Protein AF-0000000073328469 (afdb_homodimer)

InterPro domains:
  IPR000504 RNA recognition motif domain [PF00076] (43-97)
  IPR000504 RNA recognition motif domain [PS50102] (42-103)
  IPR000504 RNA recognition motif domain [SM00360] (20-99)
  IPR012677 Nucleotide-binding alpha-beta plait domain superfamily [G3DSA:3.30.70.330] (34-159)
  IPR035979 RNA-binding domain superfamily [SSF54928] (41-101)
  IPR051229 ALYREF mRNA export adapter [PTHR19965] (34-146)

Radius of gyration: 40.6 Å; Cα contacts (8 Å, |Δi|>4): 860; chains: 2; bounding box: 98×167×85 Å

Nearest PDB structures (foldseek):
  8ptx-assembly1_A  TM=8.000E-01  e=7.734E-14  Homo sapiens
  5cqr-assembly1_A-2  TM=8.510E-01  e=3.719E-12  Homo sapiens
  5cqs-assembly2_B  TM=7.288E-01  e=3.737E-11  Saccharomyces cerevisiae S288C
  5cqs-assembly2_C  TM=7.787E-01  e=1.789E-10  Saccharomyces cerevisiae S288C
  8ptx-assembly1_D  TM=8.139E-01  e=3.474E-09  Homo sapiens

Solvent-accessible surface area (backbone atoms only — not comparable to full-atom values): 50593 Å² total; per-residue (Å²): 140,83,76,77,74,74,80,70,78,87,67,75,74,67,66,50,77,64,52,46,45,54,50,46,49,66,74,40,60,52,66,57,50,34,52,52,31,46,70,67,72,36,67,67,56,22,49,53,44,38,71,74,33,98,55,58,62,81,62,53,48,58,54,53,51,55,42,66,72,40,58,70,42,56,28,49,19,54,48,22,54,74,71,67,35,54,70,60,16,51,54,28,35,59,71,65,34,77,89,40,46,68,59,47,51,50,52,30,70,77,39,62,87,40,43,46,48,47,60,69,69,48,77,53,64,72,60,36,35,53,52,33,46,52,49,16,51,52,30,42,73,70,66,37,19,65,47,13,16,55,26,16,38,70,49,67,35,53,69,62,18,31,52,23,19,53,73,61,66,37,62,64,55,28,54,33,45,40,38,73,66,64,56,50,70,69,57,48,43,51,50,44,51,53,48,29,55,51,30,44,74,74,70,38,23,55,63,19,16,51,40,26,45,73,66,64,64,34,56,70,60,16,38,53,24,17,53,74,51,49,36,40,52,60,29,50,31,53,23,38,73,67,68,35,68,69,47,45,51,52,50,48,52,51,50,53,52,48,44,55,50,47,34,53,49,27,52,50,46,42,51,48,48,52,52,51,48,52,49,41,53,51,51,50,50,51,50,51,50,50,51,50,50,53,52,52,51,51,50,54,54,64,71,48,80,90,75,78,74,72,69,75,71,61,74,69,63,70,65,75,65,83,63,80,66,81,77,73,85,70,85,73,77,78,69,77,68,72,66,47,51,58,49,43,50,49,45,55,61,53,55,66,61,68,47,86,86,45,90,56,28,62,58,32,46,52,52,49,49,56,64,69,52,81,48,72,67,53,40,51,36,48,34,31,44,38,54,43,29,31,73,71,70,34,50,69,60,32,36,51,33,53,49,31,50,49,52,27,51,42,48,41,50,23,47,44,50,50,50,63,62,42,67,83,42,90,72,84,47,78,82,73,69,34,64,68,58,36,33,53,55,47,60,74,48,41,94,75,39,74,89,58,66,53,62,52,68,80,54,46,79,110,135,89,74,75,79,74,78,71,77,87,70,76,75,69,65,50,76,64,54,45,45,54,50,47,49,67,75,40,58,52,66,58,52,34,51,53,31,47,72,67,74,36,66,66,57,22,47,52,44,40,70,75,33,96,53,58,62,83,61,53,49,58,53,54,50,56,43,68,71,41,58,70,43,58,28,49,20,54,48,23,53,73,69,67,37,54,72,60,17,49,53,26,34,58,70,64,33,77,91,40,44,67,59,48,51,51,51,28,71,77,38,62,86,41,44,46,47,50,62,70,69,48,76,52,64,72,61,37,35,52,52,32,47,52,48,17,51,51,30,42,75,71,66,38,19,65,48,14,16,54,26,15,39,72,48,67,36,52,69,62,17,30,51,22,20,52,71,62,66,36,62,65,55,28,54,34,44,41,38,74,66,63,57,52,70,70,55,49,42,51,52,46,53,52,48,27,54,52,29,45,75,73,70,38,24,54,62,19,16,50,40,26,44,76,68,64,65,34,56,69,61,17,37,53,25,17,53,76,50,49,37,40,52,59,30,49,32,55,22,39,73,67,67,35,68,68,48,45,50,52,51,47,52,50,50,52,51,49,43,54,52,49,36,53,49,28,51,50,46,41,51,49,49,52,51,53,48,52,50,42,53,52,53,50,50,51,49,51,51,48,50,51,51,51,53,51,51,51,49,54,53,66,70,50,79,90,75,78,73,73,71,74,72,63,72,68,63,71,63,74,66,84,64,81,67,83,75,73,84,71,84,70,79,80,70,77,66,72,65,48,50,60,48,43,52,48,44,54,62,51,55,66,60,70,47,87,86,45,93,58,28,61,57,31,45,52,51,49,50,57,67,69,54,81,48,74,66,54,39,50,37,49,36,31,44,38,54,44,29,29,72,70,71,33,48,69,60,31,39,51,32,52,48,32,49,50,52,28,51,43,49,41,52,22,48,44,50,52,49,63,61,42,68,84,42,92,71,84,45,77,82,75,68,34,63,69,59,37,32,54,56,46,60,73,47,42,95,74,39,74,87,59,66,53,62,54,68,79,57,46,79,113

Structure (mmCIF, N/CA/C/O backbone):
data_AF-0000000073328469-model_v1
#
loop_
_entity.id
_entity.type
_entity.pdbx_description
1 polymer 'Uncharacterized protein'
#
loop_
_atom_site.group_PDB
_atom_site.id
_atom_site.type_symbol
_atom_site.label_atom_id
_atom_site.label_alt_id
_atom_site.label_comp_id
_atom_site.label_asym_id
_atom_site.label_entity_id
_atom_site.label_seq_id
_atom_site.pdbx_PDB_ins_code
_atom_site.Cartn_x
_atom_site.Cartn_y
_atom_site.Cartn_z
_atom_site.occupancy
_atom_site.B_iso_or_equiv
_atom_site.auth_seq_id
_atom_site.auth_comp_id
_atom_site.auth_asym_id
_atom_site.auth_atom_id
_atom_site.pdbx_PDB_model_num
ATOM 1 N N . MET A 1 1 ? -42.125 -89.25 3.447 1 25.64 1 MET A N 1
ATOM 2 C CA . MET A 1 1 ? -41.625 -88 4.07 1 25.64 1 MET A CA 1
ATOM 3 C C . MET A 1 1 ? -41.062 -87.062 3.02 1 25.64 1 MET A C 1
ATOM 5 O O . MET A 1 1 ? -39.906 -87.125 2.666 1 25.64 1 MET A O 1
ATOM 9 N N . GLU A 1 2 ? -41.75 -86.75 1.877 1 28.5 2 GLU A N 1
ATOM 10 C CA . GLU A 1 2 ? -41.656 -86.25 0.505 1 28.5 2 GLU A CA 1
ATOM 11 C C . GLU A 1 2 ? -41.531 -84.75 0.469 1 28.5 2 GLU A C 1
ATOM 13 O O . GLU A 1 2 ? -42.469 -84.062 0.069 1 28.5 2 GLU A O 1
ATOM 18 N N . LEU A 1 3 ? -40.906 -84 1.527 1 29.31 3 LEU A N 1
ATOM 19 C CA . LEU A 1 3 ? -40.969 -82.562 1.748 1 29.31 3 LEU A CA 1
ATOM 20 C C . LEU A 1 3 ? -40.25 -81.812 0.636 1 29.31 3 LEU A C 1
ATOM 22 O O . LEU A 1 3 ? -39.969 -80.625 0.773 1 29.31 3 LEU A O 1
ATOM 26 N N . LEU A 1 4 ? -39.656 -82.375 -0.366 1 28.22 4 LEU A N 1
ATOM 27 C CA . LEU A 1 4 ? -38.625 -81.75 -1.171 1 28.22 4 LEU A CA 1
ATOM 28 C C . LEU A 1 4 ? -39.125 -80.5 -1.91 1 28.22 4 LEU A C 1
ATOM 30 O O . LEU A 1 4 ? -38.344 -79.688 -2.408 1 28.22 4 LEU A O 1
ATOM 34 N N . GLY A 1 5 ? -40.375 -80.438 -2.445 1 31.92 5 GLY A N 1
ATOM 35 C CA . GLY A 1 5 ? -40.625 -79.625 -3.635 1 31.92 5 GLY A CA 1
ATOM 36 C C . GLY A 1 5 ? -40.812 -78.125 -3.336 1 31.92 5 GLY A C 1
ATOM 37 O O . GLY A 1 5 ? -41.406 -77.438 -4.133 1 31.92 5 GLY A O 1
ATOM 38 N N . SER A 1 6 ? -40.688 -77.625 -2.117 1 33.69 6 SER A N 1
ATOM 39 C CA . SER A 1 6 ? -41.188 -76.312 -1.841 1 33.69 6 SER A CA 1
ATOM 40 C C . SER A 1 6 ? -40.438 -75.25 -2.664 1 33.69 6 SER A C 1
ATOM 42 O O . SER A 1 6 ? -39.219 -75.25 -2.695 1 33.69 6 SER A O 1
ATOM 44 N N . SER A 1 7 ? -41.062 -74.75 -3.762 1 35.81 7 SER A N 1
ATOM 45 C CA . SER A 1 7 ? -40.688 -73.75 -4.707 1 35.81 7 SER A CA 1
ATOM 46 C C . SER A 1 7 ? -40.344 -72.438 -3.984 1 35.81 7 SER A C 1
ATOM 48 O O . SER A 1 7 ? -41.188 -71.875 -3.252 1 35.81 7 SER A O 1
ATOM 50 N N . GLY A 1 8 ? -39.219 -72.188 -3.461 1 34.06 8 GLY A N 1
ATOM 51 C CA . GLY A 1 8 ? -38.656 -71.125 -2.648 1 34.06 8 GLY A CA 1
ATOM 52 C C . GLY A 1 8 ? -39.094 -69.75 -3.08 1 34.06 8 GLY A C 1
ATOM 53 O O . GLY A 1 8 ? -39.719 -69.562 -4.133 1 34.06 8 GLY A O 1
ATOM 54 N N . PRO A 1 9 ? -38.812 -68.625 -2.34 1 37.03 9 PRO A N 1
ATOM 55 C CA . PRO A 1 9 ? -39.312 -67.25 -2.273 1 37.03 9 PRO A CA 1
ATOM 56 C C . PRO A 1 9 ? -39.344 -66.562 -3.637 1 37.03 9 PRO A C 1
ATOM 58 O O . PRO A 1 9 ? -38.688 -67.062 -4.57 1 37.03 9 PRO A O 1
ATOM 61 N N . ARG A 1 10 ? -40.25 -65.5 -3.797 1 37.28 10 ARG A N 1
ATOM 62 C CA . ARG A 1 10 ? -40.438 -64.562 -4.879 1 37.28 10 ARG A CA 1
ATOM 63 C C . ARG A 1 10 ? -39.094 -64 -5.387 1 37.28 10 ARG A C 1
ATOM 65 O O . ARG A 1 10 ? -38.438 -63.219 -4.715 1 37.28 10 ARG A O 1
ATOM 72 N N . ARG A 1 11 ? -38.312 -64.812 -5.961 1 36.59 11 ARG A N 1
ATOM 73 C CA . ARG A 1 11 ? -37.125 -64.25 -6.637 1 36.59 11 ARG A CA 1
ATOM 74 C C . ARG A 1 11 ? -37.531 -63.031 -7.445 1 36.59 11 ARG A C 1
ATOM 76 O O . ARG A 1 11 ? -38.375 -63.125 -8.344 1 36.59 11 ARG A O 1
ATOM 83 N N . MET A 1 12 ? -37.719 -61.906 -6.855 1 41.09 12 MET A N 1
ATOM 84 C CA . MET A 1 12 ? -37.812 -60.656 -7.629 1 41.09 12 MET A CA 1
ATOM 85 C C . MET A 1 12 ? -37 -60.781 -8.93 1 41.09 12 MET A C 1
ATOM 87 O O . MET A 1 12 ? -35.812 -61.062 -8.898 1 41.09 12 MET A O 1
ATOM 91 N N . SER A 1 13 ? -37.531 -61.312 -9.945 1 43.28 13 SER A N 1
ATOM 92 C CA . SER A 1 13 ? -37 -61.5 -11.297 1 43.28 13 SER A CA 1
ATOM 93 C C . SER A 1 13 ? -36.156 -60.312 -11.734 1 43.28 13 SER A C 1
ATOM 95 O O . SER A 1 13 ? -36.688 -59.219 -11.906 1 43.28 13 SER A O 1
ATOM 97 N N . TYR A 1 14 ? -35.031 -60.031 -11.18 1 50.56 14 TYR A N 1
ATOM 98 C CA . TYR A 1 14 ? -34.125 -59.062 -11.742 1 50.56 14 TYR A CA 1
ATOM 99 C C . TYR A 1 14 ? -34.062 -59.156 -13.258 1 50.56 14 TYR A C 1
ATOM 101 O O . TYR A 1 14 ? -33.969 -60.25 -13.805 1 50.56 14 TYR A O 1
ATOM 109 N N . PRO A 1 15 ? -34.906 -58.281 -13.945 1 60.44 15 PRO A N 1
ATOM 110 C CA . PRO A 1 15 ? -34.75 -58.312 -15.406 1 60.44 15 PRO A CA 1
ATOM 111 C C . PRO A 1 15 ? -33.375 -58.781 -15.852 1 60.44 15 PRO A C 1
ATOM 113 O O . PRO A 1 15 ? -32.375 -58.625 -15.109 1 60.44 15 PRO A O 1
ATOM 116 N N . SER A 1 16 ? -33.312 -59.719 -16.844 1 67.12 16 SER A N 1
ATOM 117 C CA . SER A 1 16 ? -32.031 -60.125 -17.422 1 67.12 16 SER A CA 1
ATOM 118 C C . SER A 1 16 ? -31.188 -58.906 -17.797 1 67.12 16 SER A C 1
ATOM 120 O O . SER A 1 16 ? -31.734 -57.781 -17.969 1 67.12 16 SER A O 1
ATOM 122 N N . ALA A 1 17 ? -29.844 -59 -17.672 1 71.62 17 ALA A N 1
ATOM 123 C CA . ALA A 1 17 ? -28.938 -57.906 -18.047 1 71.62 17 ALA A CA 1
ATOM 124 C C . ALA A 1 17 ? -29.359 -57.281 -19.375 1 71.62 17 ALA A C 1
ATOM 126 O O . ALA A 1 17 ? -29.297 -56.062 -19.547 1 71.62 17 ALA A O 1
ATOM 127 N N . GLU A 1 18 ? -29.953 -58.188 -20.219 1 74 18 GLU A N 1
ATOM 128 C CA . GLU A 1 18 ? -30.391 -57.719 -21.531 1 74 18 GLU A CA 1
ATOM 129 C C . GLU A 1 18 ? -31.672 -56.875 -21.422 1 74 18 GLU A C 1
ATOM 131 O O . GLU A 1 18 ? -31.812 -55.844 -22.094 1 74 18 GLU A O 1
ATOM 136 N N . GLU A 1 19 ? -32.531 -57.344 -20.672 1 75.31 19 GLU A N 1
ATOM 137 C CA . GLU A 1 19 ? -33.781 -56.625 -20.484 1 75.31 19 GLU A CA 1
ATOM 138 C C . GLU A 1 19 ? -33.531 -55.281 -19.797 1 75.31 19 GLU A C 1
ATOM 140 O O . GLU A 1 19 ? -34.125 -54.25 -20.172 1 75.31 19 GLU A O 1
ATOM 145 N N . ALA A 1 20 ? -32.719 -55.469 -18.938 1 79.06 20 ALA A N 1
ATOM 146 C CA . ALA A 1 20 ? -32.375 -54.25 -18.219 1 79.06 20 ALA A CA 1
ATOM 147 C C . ALA A 1 20 ? -31.719 -53.219 -19.156 1 79.06 20 ALA A C 1
ATOM 149 O O . ALA A 1 20 ? -31.984 -52.031 -19.078 1 79.06 20 ALA A O 1
ATOM 150 N N . LEU A 1 21 ? -30.984 -53.719 -20.078 1 82.62 21 LEU A N 1
ATOM 151 C CA . LEU A 1 21 ? -30.281 -52.844 -21.031 1 82.62 21 LEU A CA 1
ATOM 152 C C . LEU A 1 21 ? -31.281 -52.219 -22.016 1 82.62 21 LEU A C 1
ATOM 154 O O . LEU A 1 21 ? -31.172 -51.031 -22.312 1 82.62 21 LEU A O 1
ATOM 158 N N . LYS A 1 22 ? -32.188 -52.938 -22.438 1 79.19 22 LYS A N 1
ATOM 159 C CA . LYS A 1 22 ? -33.188 -52.406 -23.359 1 79.19 22 LYS A CA 1
ATOM 160 C C . LYS A 1 22 ? -34.031 -51.312 -22.688 1 79.19 22 LYS A C 1
ATOM 162 O O . LYS A 1 22 ? -34.344 -50.312 -23.328 1 79.19 22 LYS A O 1
ATOM 167 N N . HIS A 1 23 ? -34.219 -51.656 -21.5 1 81 23 HIS A N 1
ATOM 168 C CA . HIS A 1 23 ? -34.969 -50.625 -20.75 1 81 23 HIS A CA 1
ATOM 169 C C . HIS A 1 23 ? -34.125 -49.375 -20.609 1 81 23 HIS A C 1
ATOM 171 O O . HIS A 1 23 ? -34.656 -48.25 -20.734 1 81 23 HIS A O 1
ATOM 177 N N . LEU A 1 24 ? -32.969 -49.531 -20.297 1 85 24 LEU A N 1
ATOM 178 C CA . LEU A 1 24 ? -32.094 -48.375 -20.156 1 85 24 LEU A CA 1
ATOM 179 C C . LEU A 1 24 ? -32 -47.594 -21.453 1 85 24 LEU A C 1
ATOM 181 O O . LEU A 1 24 ? -31.969 -46.375 -21.438 1 85 24 LEU A O 1
ATOM 185 N N . LEU A 1 25 ? -31.938 -48.312 -22.547 1 85.19 25 LEU A N 1
ATOM 186 C CA . LEU A 1 25 ? -31.812 -47.688 -23.859 1 85.19 25 LEU A CA 1
ATOM 187 C C . LEU A 1 25 ? -33.094 -46.969 -24.25 1 85.19 25 LEU A C 1
ATOM 189 O O . LEU A 1 25 ? -33.062 -46 -25.016 1 85.19 25 LEU A O 1
ATOM 193 N N . TRP A 1 26 ? -34.031 -47.406 -23.578 1 79.06 26 TRP A N 1
ATOM 194 C CA . TRP A 1 26 ? -35.312 -46.75 -23.812 1 79.06 26 TRP A CA 1
ATOM 195 C C . TRP A 1 26 ? -35.406 -45.469 -23 1 79.06 26 TRP A C 1
ATOM 197 O O . TRP A 1 26 ? -35.938 -44.469 -23.469 1 79.06 26 TRP A O 1
ATOM 207 N N . LEU A 1 27 ? -34.844 -45.5 -21.922 1 81.62 27 LEU A N 1
ATOM 208 C CA . LEU A 1 27 ? -34.969 -44.375 -20.969 1 81.62 27 LEU A CA 1
ATOM 209 C C . LEU A 1 27 ? -33.906 -43.312 -21.25 1 81.62 27 LEU A C 1
ATOM 211 O O . LEU A 1 27 ? -34.094 -42.156 -20.875 1 81.62 27 LEU A O 1
ATOM 215 N N . SER A 1 28 ? -32.875 -43.656 -21.766 1 84.06 28 SER A N 1
ATOM 216 C CA . SER A 1 28 ? -31.75 -42.75 -21.891 1 84.06 28 SER A CA 1
ATOM 217 C C . SER A 1 28 ? -31.297 -42.625 -23.344 1 84.06 28 SER A C 1
ATOM 219 O O . SER A 1 28 ? -31.75 -43.375 -24.219 1 84.06 28 SER A O 1
ATOM 221 N N . ASP A 1 29 ? -30.578 -41.625 -23.625 1 85.81 29 ASP A N 1
ATOM 222 C CA . ASP A 1 29 ? -29.953 -41.438 -24.938 1 85.81 29 ASP A CA 1
ATOM 223 C C . ASP A 1 29 ? -28.984 -42.594 -25.266 1 85.81 29 ASP A C 1
ATOM 225 O O . ASP A 1 29 ? -28.125 -42.906 -24.453 1 85.81 29 ASP A O 1
ATOM 229 N N . SER A 1 30 ? -29.297 -43.25 -26.344 1 83.44 30 SER A N 1
ATOM 230 C CA . SER A 1 30 ? -28.516 -44.406 -26.734 1 83.44 30 SER A CA 1
ATOM 231 C C . SER A 1 30 ? -27.016 -44.094 -26.797 1 83.44 30 SER A C 1
ATOM 233 O O . SER A 1 30 ? -26.188 -44.906 -26.422 1 83.44 30 SER A O 1
ATOM 235 N N . ASP A 1 31 ? -26.734 -42.906 -27.25 1 86 31 ASP A N 1
ATOM 236 C CA . ASP A 1 31 ? -25.328 -42.5 -27.328 1 86 31 ASP A CA 1
ATOM 237 C C . ASP A 1 31 ? -24.719 -42.375 -25.938 1 86 31 ASP A C 1
ATOM 239 O O . ASP A 1 31 ? -23.578 -42.781 -25.734 1 86 31 ASP A O 1
ATOM 243 N N . ALA A 1 32 ? -25.422 -41.938 -25.047 1 89.56 32 ALA A N 1
ATOM 244 C CA . ALA A 1 32 ? -24.953 -41.781 -23.672 1 89.56 32 ALA A CA 1
ATOM 245 C C . ALA A 1 32 ? -24.719 -43.125 -23.016 1 89.56 32 ALA A C 1
ATOM 247 O O . ALA A 1 32 ? -23.734 -43.312 -22.281 1 89.56 32 ALA A O 1
ATOM 248 N N . VAL A 1 33 ? -25.594 -44 -23.375 1 88.12 33 VAL A N 1
ATOM 249 C CA . VAL A 1 33 ? -25.469 -45.344 -22.812 1 88.12 33 VAL A CA 1
ATOM 250 C C . VAL A 1 33 ? -24.25 -46.031 -23.406 1 88.12 33 VAL A C 1
ATOM 252 O O . VAL A 1 33 ? -23.516 -46.719 -22.703 1 88.12 33 VAL A O 1
ATOM 255 N N . PHE A 1 34 ? -24.109 -45.906 -24.672 1 89.5 34 PHE A N 1
ATOM 256 C CA . PHE A 1 34 ? -22.953 -46.5 -25.344 1 89.5 34 PHE A CA 1
ATOM 257 C C . PHE A 1 34 ? -21.656 -45.938 -24.766 1 89.5 34 PHE A C 1
ATOM 259 O O . PHE A 1 34 ? -20.75 -46.688 -24.453 1 89.5 34 PHE A O 1
ATOM 266 N N . GLU A 1 35 ? -21.594 -44.656 -24.609 1 91.06 35 GLU A N 1
ATOM 267 C CA . GLU A 1 35 ? -20.406 -44 -24.062 1 91.06 35 GLU A CA 1
ATOM 268 C C . GLU A 1 35 ? -20.141 -44.469 -22.625 1 91.06 35 GLU A C 1
ATOM 270 O O . GLU A 1 35 ? -18.984 -44.656 -22.234 1 91.06 35 GLU A O 1
ATOM 275 N N . ALA A 1 36 ? -21.172 -44.594 -21.922 1 91.25 36 ALA A N 1
ATOM 276 C CA . ALA A 1 36 ? -21.031 -45.094 -20.562 1 91.25 36 ALA A CA 1
ATOM 277 C C . ALA A 1 36 ? -20.469 -46.5 -20.562 1 91.25 36 ALA A C 1
ATOM 279 O O . ALA A 1 36 ? -19.625 -46.844 -19.719 1 9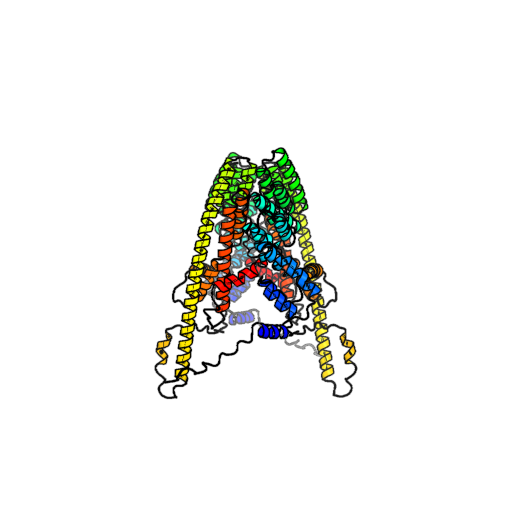1.25 36 ALA A O 1
ATOM 280 N N . ALA A 1 37 ? -20.969 -47.281 -21.484 1 90.56 37 ALA A N 1
ATOM 281 C CA . ALA A 1 37 ? -20.484 -48.656 -21.594 1 90.56 37 ALA A CA 1
ATOM 282 C C . ALA A 1 37 ? -19.016 -48.688 -21.984 1 90.56 37 ALA A C 1
ATOM 284 O O . ALA A 1 37 ? -18.234 -49.469 -21.438 1 90.56 37 ALA A O 1
ATOM 285 N N . LEU A 1 38 ? -18.656 -47.875 -22.906 1 92.44 38 LEU A N 1
ATOM 286 C CA . LEU A 1 38 ? -17.266 -47.75 -23.312 1 92.44 38 LEU A CA 1
ATOM 287 C C . LEU A 1 38 ? -16.391 -47.344 -22.125 1 92.44 38 LEU A C 1
ATOM 289 O O . LEU A 1 38 ? -15.258 -47.812 -21.984 1 92.44 38 LEU A O 1
ATOM 293 N N . GLY A 1 39 ? -16.844 -46.5 -21.25 1 94 39 GLY A N 1
ATOM 294 C CA . GLY A 1 39 ? -16.109 -45.969 -20.109 1 94 39 GLY A CA 1
ATOM 295 C C . GLY A 1 39 ? -15.781 -47 -19.062 1 94 39 GLY A C 1
ATOM 296 O O . GLY A 1 39 ? -14.891 -46.812 -18.25 1 94 39 GLY A O 1
ATOM 297 N N . LEU A 1 40 ? -16.484 -48.062 -19.156 1 94.12 40 LEU A N 1
ATOM 298 C CA . LEU A 1 40 ? -16.203 -49.156 -18.25 1 94.12 40 LEU A CA 1
ATOM 299 C C . LEU A 1 40 ? -15.086 -50.062 -18.797 1 94.12 40 LEU A C 1
ATOM 301 O O . LEU A 1 40 ? -14.664 -51 -18.125 1 94.12 40 LEU A O 1
ATOM 305 N N . TYR A 1 41 ? -14.602 -49.844 -19.906 1 94.88 41 TYR A N 1
ATOM 306 C CA . TYR A 1 41 ? -13.492 -50.5 -20.594 1 94.88 41 TYR A CA 1
ATOM 307 C C . TYR A 1 41 ? -13.836 -51.938 -20.906 1 94.88 41 TYR A C 1
ATOM 309 O O . TYR A 1 41 ? -12.953 -52.812 -20.969 1 94.88 41 TYR A O 1
ATOM 317 N N . ASP A 1 42 ? -15.156 -52.281 -20.922 1 91.81 42 ASP A N 1
ATOM 318 C CA . ASP A 1 42 ? -15.641 -53.594 -21.344 1 91.81 42 ASP A CA 1
ATOM 319 C C . ASP A 1 42 ? -16.234 -53.531 -22.75 1 91.81 42 ASP A C 1
ATOM 321 O O . ASP A 1 42 ? -17.391 -53.188 -22.938 1 91.81 42 ASP A O 1
ATOM 325 N N . LEU A 1 43 ? -15.414 -54.062 -23.672 1 92.25 43 LEU A N 1
ATOM 326 C CA . LEU A 1 43 ? -15.789 -53.906 -25.078 1 92.25 43 LEU A CA 1
ATOM 327 C C . LEU A 1 43 ? -16.984 -54.812 -25.406 1 92.25 43 LEU A C 1
ATOM 329 O O . LEU A 1 43 ? -17.766 -54.5 -26.297 1 92.25 43 LEU A O 1
ATOM 333 N N . ASN A 1 44 ? -17.078 -55.906 -24.672 1 89.75 44 ASN A N 1
ATOM 334 C CA . ASN A 1 44 ? -18.219 -56.781 -24.875 1 89.75 44 ASN A CA 1
ATOM 335 C C . ASN A 1 44 ? -19.531 -56.094 -24.5 1 89.75 44 ASN A C 1
ATOM 337 O O . ASN A 1 44 ? -20.516 -56.188 -25.219 1 89.75 44 ASN A O 1
ATOM 341 N N . LEU A 1 45 ? -19.453 -55.5 -23.422 1 89.19 45 LEU A N 1
ATOM 342 C CA . LEU A 1 45 ? -20.625 -54.75 -22.969 1 89.19 45 LEU A CA 1
ATOM 343 C C . LEU A 1 45 ? -20.969 -53.625 -23.953 1 89.19 45 LEU A C 1
ATOM 345 O O . LEU A 1 45 ? -22.141 -53.406 -24.25 1 89.19 45 LEU A O 1
ATOM 349 N N . ALA A 1 46 ? -19.969 -52.969 -24.438 1 90.38 46 ALA A N 1
ATOM 350 C CA . ALA A 1 46 ? -20.172 -51.906 -25.406 1 90.38 46 ALA A CA 1
ATOM 351 C C . ALA A 1 46 ? -20.766 -52.438 -26.703 1 90.38 46 ALA A C 1
ATOM 353 O O . ALA A 1 46 ? -21.641 -51.781 -27.297 1 90.38 46 ALA A O 1
ATOM 354 N N . ALA A 1 47 ? -20.375 -53.594 -27.062 1 88.38 47 ALA A N 1
ATOM 355 C CA . ALA A 1 47 ? -20.906 -54.219 -28.266 1 88.38 47 ALA A CA 1
ATOM 356 C C . ALA A 1 47 ? -22.375 -54.594 -28.109 1 88.38 47 ALA A C 1
ATOM 358 O O . ALA A 1 47 ? -23.188 -54.375 -29.016 1 88.38 47 ALA A O 1
ATOM 359 N N . ILE A 1 48 ? -22.703 -55.031 -26.969 1 86.31 48 ILE A N 1
ATOM 360 C CA . ILE A 1 48 ? -24.078 -55.406 -26.672 1 86.31 48 ILE A CA 1
ATOM 361 C C . ILE A 1 48 ? -24.969 -54.188 -26.703 1 86.31 48 ILE A C 1
ATOM 363 O O . ILE A 1 48 ? -26.062 -54.219 -27.281 1 86.31 48 ILE A O 1
ATOM 367 N N . VAL A 1 49 ? -24.391 -53.188 -26.125 1 88.62 49 VAL A N 1
ATOM 368 C CA . VAL A 1 49 ? -25.156 -51.938 -26.094 1 88.62 49 VAL A CA 1
ATOM 369 C C . VAL A 1 49 ? -25.328 -51.406 -27.516 1 88.62 49 VAL A C 1
ATOM 371 O O . VAL A 1 49 ? -26.422 -51 -27.891 1 88.62 49 VAL A O 1
ATOM 374 N N . ALA A 1 50 ? -24.312 -51.375 -28.297 1 87.5 50 ALA A N 1
ATOM 375 C CA . ALA A 1 50 ? -24.359 -50.844 -29.656 1 87.5 50 ALA A CA 1
ATOM 376 C C . ALA A 1 50 ? -25.297 -51.656 -30.531 1 87.5 50 ALA A C 1
ATOM 378 O O . ALA A 1 50 ? -26.047 -51.094 -31.344 1 87.5 50 ALA A O 1
ATOM 379 N N . LEU A 1 51 ? -25.297 -52.969 -30.344 1 84.38 51 LEU A N 1
ATOM 380 C CA . LEU A 1 51 ? -26.125 -53.844 -31.141 1 84.38 51 LEU A CA 1
ATOM 381 C C . LEU A 1 51 ? -27.609 -53.688 -30.812 1 84.38 51 LEU A C 1
ATOM 383 O O . LEU A 1 51 ? -28.469 -53.844 -31.688 1 84.38 51 LEU A O 1
ATOM 387 N N . ASN A 1 52 ? -27.797 -53.344 -29.594 1 83.06 52 ASN A N 1
ATOM 388 C CA . ASN A 1 52 ? -29.188 -53.156 -29.172 1 83.06 52 ASN A CA 1
ATOM 389 C C . ASN A 1 52 ? -29.641 -51.719 -29.312 1 83.06 52 ASN A C 1
ATOM 391 O O . ASN A 1 52 ? -30.766 -51.375 -28.984 1 83.06 52 ASN A O 1
ATOM 395 N N . SER A 1 53 ? -28.672 -51.031 -29.75 1 79.44 53 SER A N 1
ATOM 396 C CA . SER A 1 53 ? -29.016 -49.625 -30 1 79.44 53 SER A CA 1
ATOM 397 C C . SER A 1 53 ? -29.234 -49.375 -31.484 1 79.44 53 SER A C 1
ATOM 399 O O . SER A 1 53 ? -29.031 -50.25 -32.312 1 79.44 53 SER A O 1
ATOM 401 N N . GLN A 1 54 ? -29.828 -48.312 -31.953 1 72.81 54 GLN A N 1
ATOM 402 C CA . GLN A 1 54 ? -30.109 -47.938 -33.344 1 72.81 54 GLN A CA 1
ATOM 403 C C . GLN A 1 54 ? -28.859 -47.5 -34.094 1 72.81 54 GLN A C 1
ATOM 405 O O . GLN A 1 54 ? -28.938 -46.938 -35.188 1 72.81 54 GLN A O 1
ATOM 410 N N . ARG A 1 55 ? -27.672 -47.906 -33.5 1 76.12 55 ARG A N 1
ATOM 411 C CA . ARG A 1 55 ? -26.422 -47.469 -34.125 1 76.12 55 ARG A CA 1
ATOM 412 C C . ARG A 1 55 ? -26.047 -48.375 -35.281 1 76.12 55 ARG A C 1
ATOM 414 O O . ARG A 1 55 ? -26.391 -49.562 -35.281 1 76.12 55 ARG A O 1
ATOM 421 N N . ASP A 1 56 ? -25.422 -47.812 -36.219 1 79.69 56 ASP A N 1
ATOM 422 C CA . ASP A 1 56 ? -25 -48.562 -37.375 1 79.69 56 ASP A CA 1
ATOM 423 C C . ASP A 1 56 ? -23.844 -49.5 -37.062 1 79.69 56 ASP A C 1
ATOM 425 O O . ASP A 1 56 ? -22.75 -49.062 -36.688 1 79.69 56 ASP A O 1
ATOM 429 N N . PRO A 1 57 ? -24.078 -50.781 -37.156 1 81.62 57 PRO A N 1
ATOM 430 C CA . PRO A 1 57 ? -23.031 -51.75 -36.844 1 81.62 57 PRO A CA 1
ATOM 431 C C . PRO A 1 57 ? -21.75 -51.531 -37.656 1 81.62 57 PRO A C 1
ATOM 433 O O . PRO A 1 57 ? -20.656 -51.844 -37.219 1 81.62 57 PRO A O 1
ATOM 436 N N . LYS A 1 58 ? -21.859 -50.969 -38.844 1 84 58 LYS A N 1
ATOM 437 C CA . LYS A 1 58 ? -20.719 -50.781 -39.719 1 84 58 LYS A CA 1
ATOM 438 C C . LYS A 1 58 ? -19.797 -49.688 -39.188 1 84 58 LYS A C 1
ATOM 440 O O . LYS A 1 58 ? -18.609 -49.656 -39.531 1 84 58 LYS A O 1
ATOM 445 N N . GLU A 1 59 ? -20.438 -49 -38.375 1 81.94 59 GLU A N 1
ATOM 446 C CA . GLU A 1 59 ? -19.656 -47.875 -37.844 1 81.94 59 GLU A CA 1
ATOM 447 C C . GLU A 1 59 ? -18.969 -48.281 -36.531 1 81.94 59 GLU A C 1
ATOM 449 O O . GLU A 1 59 ? -17.797 -48 -36.344 1 81.94 59 GLU A O 1
ATOM 454 N N . PHE A 1 60 ? -19.766 -48.969 -35.719 1 85.94 60 PHE A N 1
ATOM 455 C CA . PHE A 1 60 ? -19.219 -49.125 -34.375 1 85.94 60 PHE A CA 1
ATOM 456 C C . PHE A 1 60 ? -18.406 -50.406 -34.281 1 85.94 60 PHE A C 1
ATOM 458 O O . PHE A 1 60 ? -17.469 -50.5 -33.469 1 85.94 60 PHE A O 1
ATOM 465 N N . LEU A 1 61 ? -18.625 -51.406 -35.094 1 86.88 61 LEU A N 1
ATOM 466 C CA . LEU A 1 61 ? -17.938 -52.688 -35 1 86.88 61 LEU A CA 1
ATOM 467 C C . LEU A 1 61 ? -16.469 -52.562 -35.375 1 86.88 61 LEU A C 1
ATOM 469 O O . LEU A 1 61 ? -15.602 -53.062 -34.656 1 86.88 61 LEU A O 1
ATOM 473 N N . PRO A 1 62 ? -16.234 -51.844 -36.5 1 90.56 62 PRO A N 1
ATOM 474 C CA . PRO A 1 62 ? -14.82 -51.688 -36.812 1 90.56 62 PRO A CA 1
ATOM 475 C C . PRO A 1 62 ? -14.055 -50.938 -35.719 1 90.56 62 PRO A C 1
ATOM 477 O O . PRO A 1 62 ? -12.898 -51.25 -35.438 1 90.56 62 PRO A O 1
ATOM 480 N N . TYR A 1 63 ? -14.57 -50 -35.125 1 91.31 63 TYR A N 1
ATOM 481 C CA . TYR A 1 63 ? -13.969 -49.25 -34.031 1 91.31 63 TYR A CA 1
ATOM 482 C C . TYR A 1 63 ? -13.664 -50.156 -32.844 1 91.31 63 TYR A C 1
ATOM 484 O O . TYR A 1 63 ? -12.562 -50.125 -32.281 1 91.31 63 TYR A O 1
ATOM 492 N N . LEU A 1 64 ? -14.625 -50.969 -32.438 1 92.38 64 LEU A N 1
ATOM 493 C CA . LEU A 1 64 ? -14.445 -51.875 -31.297 1 92.38 64 LEU A CA 1
ATOM 494 C C . LEU A 1 64 ? -13.383 -52.938 -31.609 1 92.38 64 LEU A C 1
ATOM 496 O O . LEU A 1 64 ? -12.625 -53.312 -30.719 1 92.38 64 LEU A O 1
ATOM 500 N N . GLN A 1 65 ? -13.328 -53.344 -32.844 1 93.31 65 GLN A N 1
ATOM 501 C CA . GLN A 1 65 ? -12.32 -54.312 -33.25 1 93.31 65 GLN A CA 1
ATOM 502 C C . GLN A 1 65 ? -10.922 -53.719 -33.188 1 93.31 65 GLN A C 1
ATOM 504 O O . GLN A 1 65 ? -9.969 -54.375 -32.781 1 93.31 65 GLN A O 1
ATOM 509 N N . GLU A 1 66 ? -10.82 -52.531 -33.594 1 94.06 66 GLU A N 1
ATOM 510 C CA . GLU A 1 66 ? -9.547 -51.844 -33.531 1 94.06 66 GLU A CA 1
ATOM 511 C C . GLU A 1 66 ? -9.078 -51.719 -32.062 1 94.06 66 GLU A C 1
ATOM 513 O O . GLU A 1 66 ? -7.895 -51.906 -31.781 1 94.06 66 GLU A O 1
ATOM 518 N N . LEU A 1 67 ? -9.953 -51.375 -31.141 1 94.56 67 LEU A N 1
ATOM 519 C CA . LEU A 1 67 ? -9.648 -51.25 -29.719 1 94.56 67 LEU A CA 1
ATOM 520 C C . LEU A 1 67 ? -9.211 -52.594 -29.141 1 94.56 67 LEU A C 1
ATOM 522 O O . LEU A 1 67 ? -8.297 -52.656 -28.328 1 94.56 67 LEU A O 1
ATOM 526 N N . GLU A 1 68 ? -9.836 -53.625 -29.625 1 93.12 68 GLU A N 1
ATOM 527 C CA . GLU A 1 68 ? -9.547 -54.969 -29.125 1 93.12 68 GLU A CA 1
ATOM 528 C C . GLU A 1 68 ? -8.133 -55.406 -29.484 1 93.12 68 GLU A C 1
ATOM 530 O O . GLU A 1 68 ? -7.5 -56.156 -28.75 1 93.12 68 GLU A O 1
ATOM 535 N N . ARG A 1 69 ? -7.66 -54.844 -30.562 1 94.31 69 ARG A N 1
ATOM 536 C CA . ARG A 1 69 ? -6.328 -55.188 -31.031 1 94.31 69 ARG A CA 1
ATOM 537 C C . ARG A 1 69 ? -5.246 -54.438 -30.281 1 94.31 69 ARG A C 1
ATOM 539 O O . ARG A 1 69 ? -4.074 -54.812 -30.328 1 94.31 69 ARG A O 1
ATOM 546 N N . MET A 1 70 ? -5.562 -53.5 -29.531 1 94.44 70 MET A N 1
ATOM 547 C CA . MET A 1 70 ? -4.613 -52.656 -28.812 1 94.44 70 MET A CA 1
ATOM 548 C C . MET A 1 70 ? -4.293 -53.219 -27.438 1 94.44 70 MET A C 1
ATOM 550 O O . MET A 1 70 ? -5.113 -53.938 -26.844 1 94.44 70 MET A O 1
ATOM 554 N N . PRO A 1 71 ? -3.049 -52.906 -26.984 1 94.38 71 PRO A N 1
ATOM 555 C CA . PRO A 1 71 ? -2.783 -53.25 -25.594 1 94.38 71 PRO A CA 1
ATOM 556 C C . PRO A 1 71 ? -3.75 -52.562 -24.625 1 94.38 71 PRO A C 1
ATOM 558 O O . PRO A 1 71 ? -4.254 -51.469 -24.922 1 94.38 71 PRO A O 1
ATOM 561 N N . SER A 1 72 ? -3.98 -53.094 -23.438 1 94.44 72 SER A N 1
ATOM 562 C CA . SER A 1 72 ? -5.023 -52.719 -22.484 1 94.44 72 SER A CA 1
ATOM 563 C C . SER A 1 72 ? -4.918 -51.219 -22.141 1 94.44 72 SER A C 1
ATOM 565 O O . SER A 1 72 ? -5.91 -50.5 -22.188 1 94.44 72 SER A O 1
ATOM 567 N N . LEU A 1 73 ? -3.699 -50.781 -21.828 1 95.69 73 LEU A N 1
ATOM 568 C CA . LEU A 1 73 ? -3.518 -49.406 -21.406 1 95.69 73 LEU A CA 1
ATOM 569 C C . LEU A 1 73 ? -3.771 -48.438 -22.562 1 95.69 73 LEU A C 1
ATOM 571 O O . LEU A 1 73 ? -4.324 -47.375 -22.375 1 95.69 73 LEU A O 1
ATOM 575 N N . ILE A 1 74 ? -3.398 -48.781 -23.75 1 95.69 74 ILE A N 1
ATOM 576 C CA . ILE A 1 74 ? -3.582 -47.938 -24.938 1 95.69 74 ILE A CA 1
ATOM 577 C C . ILE A 1 74 ? -5.055 -47.938 -25.344 1 95.69 74 ILE A C 1
ATOM 579 O O . ILE A 1 74 ? -5.574 -46.906 -25.812 1 95.69 74 ILE A O 1
ATOM 583 N N . MET A 1 75 ? -5.664 -49.094 -25.156 1 96.25 75 MET A N 1
ATOM 584 C CA . MET A 1 75 ? -7.102 -49.188 -25.375 1 96.25 75 MET A CA 1
ATOM 585 C C . MET A 1 75 ? -7.852 -48.219 -24.469 1 96.25 75 MET A C 1
ATOM 587 O O . MET A 1 75 ? -8.68 -47.438 -24.953 1 96.25 75 MET A O 1
ATOM 591 N N . SER A 1 76 ? -7.516 -48.312 -23.234 1 96.38 76 SER A N 1
ATOM 592 C CA . SER A 1 76 ? -8.141 -47.406 -22.266 1 96.38 76 SER A CA 1
ATOM 593 C C . SER A 1 76 ? -7.871 -45.938 -22.594 1 96.38 76 SER A C 1
ATOM 595 O O . SER A 1 76 ? -8.758 -45.094 -22.484 1 96.38 76 SER A O 1
ATOM 597 N N . TYR A 1 77 ? -6.586 -45.656 -23 1 96.69 77 TYR A N 1
ATOM 598 C CA . TYR A 1 77 ? -6.188 -44.312 -23.406 1 96.69 77 TYR A CA 1
ATOM 599 C C . TYR A 1 77 ? -7.059 -43.781 -24.547 1 96.69 77 TYR A C 1
ATOM 601 O O . TYR A 1 77 ? -7.602 -42.688 -24.469 1 96.69 77 TYR A O 1
ATOM 609 N N . ASN A 1 78 ? -7.262 -44.594 -25.547 1 95.69 78 ASN A N 1
ATOM 610 C CA . ASN A 1 78 ? -8.031 -44.188 -26.719 1 95.69 78 ASN A CA 1
ATOM 611 C C . ASN A 1 78 ? -9.508 -44 -26.391 1 95.69 78 ASN A C 1
ATOM 613 O O . ASN A 1 78 ? -10.164 -43.094 -26.922 1 95.69 78 ASN A O 1
ATOM 617 N N . ILE A 1 79 ? -10.008 -44.812 -25.531 1 95.94 79 ILE A N 1
ATOM 618 C CA . ILE A 1 79 ? -11.398 -44.719 -25.094 1 95.94 79 ILE A CA 1
ATOM 619 C C . ILE A 1 79 ? -11.594 -43.406 -24.344 1 95.94 79 ILE A C 1
ATOM 621 O O . ILE A 1 79 ? -12.531 -42.625 -24.625 1 95.94 79 ILE A O 1
ATOM 625 N N . ASP A 1 80 ? -10.695 -43.156 -23.484 1 96.88 80 ASP A N 1
ATOM 626 C CA . ASP A 1 80 ? -10.797 -41.938 -22.672 1 96.88 80 ASP A CA 1
ATOM 627 C C . ASP A 1 80 ? -10.641 -40.719 -23.547 1 96.88 80 ASP A C 1
ATOM 629 O O . ASP A 1 80 ? -11.273 -39.688 -23.281 1 96.88 80 ASP A O 1
ATOM 633 N N . LEU A 1 81 ? -9.805 -40.719 -24.516 1 95.94 81 LEU A N 1
ATOM 634 C CA . LEU A 1 81 ? -9.648 -39.625 -25.453 1 95.94 81 LEU A CA 1
ATOM 635 C C . LEU A 1 81 ? -10.961 -39.312 -26.172 1 95.94 81 LEU A C 1
ATOM 637 O O . LEU A 1 81 ? -11.359 -38.156 -26.297 1 95.94 81 LEU A O 1
ATOM 641 N N . ARG A 1 82 ? -11.609 -40.375 -26.547 1 93.12 82 ARG A N 1
ATOM 642 C CA . ARG A 1 82 ? -12.883 -40.219 -27.25 1 93.12 82 ARG A CA 1
ATOM 643 C C . ARG A 1 82 ? -13.953 -39.656 -26.344 1 93.12 82 ARG A C 1
ATOM 645 O O . ARG A 1 82 ? -14.805 -38.875 -26.781 1 93.12 82 ARG A O 1
ATOM 652 N N . LEU A 1 83 ? -13.938 -40.062 -25.109 1 95.25 83 LEU A N 1
ATOM 653 C CA . LEU A 1 83 ? -14.938 -39.625 -24.141 1 95.25 83 LEU A CA 1
ATOM 654 C C . LEU A 1 83 ? -14.555 -38.281 -23.5 1 95.25 83 LEU A C 1
ATOM 656 O O . LEU A 1 83 ? -15.227 -37.812 -22.594 1 95.25 83 LEU A O 1
ATOM 660 N N . HIS A 1 84 ? -13.414 -37.719 -23.844 1 96.19 84 HIS A N 1
ATOM 661 C CA . HIS A 1 84 ? -12.914 -36.438 -23.375 1 96.19 84 HIS A CA 1
ATOM 662 C C . HIS A 1 84 ? -12.586 -36.469 -21.891 1 96.19 84 HIS A C 1
ATOM 664 O O . HIS A 1 84 ? -12.812 -35.5 -21.172 1 96.19 84 HIS A O 1
ATOM 670 N N . ARG A 1 85 ? -12.234 -37.688 -21.5 1 96.62 85 ARG A N 1
ATOM 671 C CA . ARG A 1 85 ? -11.703 -37.844 -20.141 1 96.62 85 ARG A CA 1
ATOM 672 C C . ARG A 1 85 ? -10.18 -37.75 -20.141 1 96.62 85 ARG A C 1
ATOM 674 O O . ARG A 1 85 ? -9.484 -38.75 -19.938 1 96.62 85 ARG A O 1
ATOM 681 N N . PHE A 1 86 ? -9.703 -36.625 -20.156 1 96.88 86 PHE A N 1
ATOM 682 C CA . PHE A 1 86 ? -8.297 -36.375 -20.484 1 96.88 86 PHE A CA 1
ATOM 683 C C . PHE A 1 86 ? -7.402 -36.719 -19.297 1 96.88 86 PHE A C 1
ATOM 685 O O . PHE A 1 86 ? -6.273 -37.188 -19.484 1 96.88 86 PHE A O 1
ATOM 692 N N . GLU A 1 87 ? -7.824 -36.469 -18.078 1 96.12 87 GLU A N 1
ATOM 693 C CA . GLU A 1 87 ? -7.02 -36.844 -16.922 1 96.12 87 GLU A CA 1
ATOM 694 C C . GLU A 1 87 ? -6.75 -38.344 -16.875 1 96.12 87 GLU A C 1
ATOM 696 O O . GLU A 1 87 ? -5.613 -38.75 -16.656 1 96.12 87 GLU A O 1
ATOM 701 N N . LYS A 1 88 ? -7.828 -39.094 -17.125 1 96.38 88 LYS A N 1
ATOM 702 C CA . LYS A 1 88 ? -7.684 -40.531 -17.156 1 96.38 88 LYS A CA 1
ATOM 703 C C . LYS A 1 88 ? -6.816 -41 -18.328 1 96.38 88 LYS A C 1
ATOM 705 O O . LYS A 1 88 ? -6 -41.906 -18.188 1 96.38 88 LYS A O 1
ATOM 710 N N . ALA A 1 89 ? -7.102 -40.312 -19.406 1 97.44 89 ALA A N 1
ATOM 711 C CA . ALA A 1 89 ? -6.305 -40.625 -20.594 1 97.44 89 ALA A CA 1
ATOM 712 C C . ALA A 1 89 ? -4.816 -40.438 -20.312 1 97.44 89 ALA A C 1
ATOM 714 O O . ALA A 1 89 ? -3.998 -41.281 -20.672 1 97.44 89 ALA A O 1
ATOM 715 N N . LEU A 1 90 ? -4.461 -39.375 -19.625 1 97.19 90 LEU A N 1
ATOM 716 C CA . LEU A 1 90 ? -3.068 -39.062 -19.328 1 97.19 90 LEU A CA 1
ATOM 717 C C . LEU A 1 90 ? -2.475 -40.125 -18.391 1 97.19 90 LEU A C 1
ATOM 719 O O . LEU A 1 90 ? -1.344 -40.562 -18.594 1 97.19 90 LEU A O 1
ATOM 723 N N . ARG A 1 91 ? -3.248 -40.562 -17.422 1 96.62 91 ARG A N 1
ATOM 724 C CA . ARG A 1 91 ? -2.773 -41.562 -16.484 1 96.62 91 ARG A CA 1
ATOM 725 C C . ARG A 1 91 ? -2.469 -42.875 -17.203 1 96.62 91 ARG A C 1
ATOM 727 O O . ARG A 1 91 ? -1.446 -43.5 -16.938 1 96.62 91 ARG A O 1
ATOM 734 N N . HIS A 1 92 ? -3.314 -43.219 -18.156 1 96.44 92 HIS A N 1
ATOM 735 C CA . HIS A 1 92 ? -3.15 -44.469 -18.875 1 96.44 92 HIS A CA 1
ATOM 736 C C . HIS A 1 92 ? -1.941 -44.406 -19.812 1 96.44 92 HIS A C 1
ATOM 738 O O . HIS A 1 92 ? -1.144 -45.375 -19.859 1 96.44 92 HIS A O 1
ATOM 744 N N . ILE A 1 93 ? -1.844 -43.375 -20.484 1 96.44 93 ILE A N 1
ATOM 745 C CA . ILE A 1 93 ? -0.782 -43.281 -21.484 1 96.44 93 ILE A CA 1
ATOM 746 C C . ILE A 1 93 ? 0.574 -43.188 -20.797 1 96.44 93 ILE A C 1
ATOM 748 O O . ILE A 1 93 ? 1.572 -43.719 -21.281 1 96.44 93 ILE A O 1
ATOM 752 N N . VAL A 1 94 ? 0.715 -42.469 -19.656 1 95.44 94 VAL A N 1
ATOM 753 C CA . VAL A 1 94 ? 1.956 -42.375 -18.891 1 95.44 94 VAL A CA 1
ATOM 754 C C . VAL A 1 94 ? 2.322 -43.781 -18.359 1 95.44 94 VAL A C 1
ATOM 756 O O . VAL A 1 94 ? 3.486 -44.188 -18.406 1 95.44 94 VAL A O 1
ATOM 759 N N . SER A 1 95 ? 1.274 -44.562 -17.922 1 94.69 95 SER A N 1
ATOM 760 C CA . SER A 1 95 ? 1.484 -45.875 -17.375 1 94.69 95 SER A CA 1
ATOM 761 C C . SER A 1 95 ? 1.92 -46.875 -18.469 1 94.69 95 SER A C 1
ATOM 763 O O . SER A 1 95 ? 2.537 -47.906 -18.172 1 94.69 95 SER A O 1
ATOM 765 N N . ALA A 1 96 ? 1.536 -46.531 -19.719 1 94.25 96 ALA A N 1
ATOM 766 C CA . ALA A 1 96 ? 1.866 -47.375 -20.844 1 94.25 96 ALA A CA 1
ATOM 767 C C . ALA A 1 96 ? 3.369 -47.375 -21.109 1 94.25 96 ALA A C 1
ATOM 769 O O . ALA A 1 96 ? 3.885 -48.281 -21.781 1 94.25 96 ALA A O 1
ATOM 770 N N . GLY A 1 97 ? 4.086 -46.344 -20.641 1 90.88 97 GLY A N 1
ATOM 771 C CA . GLY A 1 97 ? 5.539 -46.406 -20.672 1 90.88 97 GLY A CA 1
ATOM 772 C C . GLY A 1 97 ? 6.164 -45.312 -21.547 1 90.88 97 GLY A C 1
ATOM 773 O O . GLY A 1 97 ? 5.453 -44.531 -22.156 1 90.88 97 GLY A O 1
ATOM 774 N N . ASP A 1 98 ? 7.484 -45.406 -21.734 1 90.25 98 ASP A N 1
ATOM 775 C CA . ASP A 1 98 ? 8.297 -44.375 -22.344 1 90.25 98 ASP A CA 1
ATOM 776 C C . ASP A 1 98 ? 8.102 -44.312 -23.859 1 90.25 98 ASP A C 1
ATOM 778 O O . ASP A 1 98 ? 8.305 -43.281 -24.484 1 90.25 98 ASP A O 1
ATOM 782 N N . ALA A 1 99 ? 7.66 -45.438 -24.328 1 91.62 99 ALA A N 1
ATOM 783 C CA . ALA A 1 99 ? 7.469 -45.5 -25.766 1 91.62 99 ALA A CA 1
ATOM 784 C C . ALA A 1 99 ? 6.383 -44.531 -26.234 1 91.62 99 ALA A C 1
ATOM 786 O O . ALA A 1 99 ? 6.371 -44.125 -27.391 1 91.62 99 ALA A O 1
ATOM 787 N N . TYR A 1 100 ? 5.527 -44.125 -25.344 1 94.25 100 TYR A N 1
ATOM 788 C CA . TYR A 1 100 ? 4.398 -43.281 -25.719 1 94.25 100 TYR A CA 1
ATOM 789 C C . TYR A 1 100 ? 4.547 -41.875 -25.156 1 94.25 100 TYR A C 1
ATOM 791 O O . TYR A 1 100 ? 3.557 -41.156 -24.984 1 94.25 100 TYR A O 1
ATOM 799 N N . TYR A 1 101 ? 5.766 -41.5 -24.844 1 95.06 101 TYR A N 1
ATOM 800 C CA . TYR A 1 101 ? 6.02 -40.188 -24.25 1 95.06 101 TYR A CA 1
ATOM 801 C C . TYR A 1 101 ? 5.598 -39.062 -25.188 1 95.06 101 TYR A C 1
ATOM 803 O O . TYR A 1 101 ? 5.07 -38.062 -24.75 1 95.06 101 TYR A O 1
ATOM 811 N N . SER A 1 102 ? 5.824 -39.25 -26.438 1 95.44 102 SER A N 1
ATOM 812 C CA . SER A 1 102 ? 5.422 -38.25 -27.422 1 95.44 102 SER A CA 1
ATOM 813 C C . SER A 1 102 ? 3.914 -38.031 -27.391 1 95.44 102 SER A C 1
ATOM 815 O O . SER A 1 102 ? 3.447 -36.906 -27.484 1 95.44 102 SER A O 1
ATOM 817 N N . ASP A 1 103 ? 3.15 -39.094 -27.25 1 95.25 103 ASP A N 1
ATOM 818 C CA . ASP A 1 103 ? 1.696 -39.031 -27.156 1 95.25 103 ASP A CA 1
ATOM 819 C C . ASP A 1 103 ? 1.271 -38.281 -25.875 1 95.25 103 ASP A C 1
ATOM 821 O O . ASP A 1 103 ? 0.31 -37.531 -25.891 1 95.25 103 ASP A O 1
ATOM 825 N N . CYS A 1 104 ? 2.012 -38.594 -24.875 1 95.56 104 CYS A N 1
ATOM 826 C CA . CYS A 1 104 ? 1.771 -37.938 -23.609 1 95.56 104 CYS A CA 1
ATOM 827 C C . CYS A 1 104 ? 1.938 -36.406 -23.734 1 95.56 104 CYS A C 1
ATOM 829 O O . CYS A 1 104 ? 1.056 -35.656 -23.328 1 95.56 104 CYS A O 1
ATOM 831 N N . MET A 1 105 ? 3.014 -36 -24.312 1 96.62 105 MET A N 1
ATOM 832 C CA . MET A 1 105 ? 3.322 -34.594 -24.484 1 96.62 105 MET A CA 1
ATOM 833 C C . MET A 1 105 ? 2.301 -33.906 -25.391 1 96.62 105 MET A C 1
ATOM 835 O O . MET A 1 105 ? 1.876 -32.781 -25.125 1 96.62 105 MET A O 1
ATOM 839 N N . ASP A 1 106 ? 1.91 -34.625 -26.391 1 96.69 106 ASP A N 1
ATOM 840 C CA . ASP A 1 106 ? 0.912 -34.094 -27.312 1 96.69 106 ASP A CA 1
ATOM 841 C C . ASP A 1 106 ? -0.416 -33.844 -26.594 1 96.69 106 ASP A C 1
ATOM 843 O O . ASP A 1 106 ? -1.059 -32.812 -26.812 1 96.69 106 ASP A O 1
ATOM 847 N N . LEU A 1 107 ? -0.8 -34.781 -25.797 1 97.06 107 LEU A N 1
ATOM 848 C CA . LEU A 1 107 ? -2.039 -34.656 -25.047 1 97.06 107 LEU A CA 1
ATOM 849 C C . LEU A 1 107 ? -1.979 -33.469 -24.109 1 97.06 107 LEU A C 1
ATOM 851 O O . LEU A 1 107 ? -2.918 -32.656 -24.062 1 97.06 107 LEU A O 1
ATOM 855 N N . MET A 1 108 ? -0.886 -33.219 -23.469 1 96.75 108 MET A N 1
ATOM 856 C CA . MET A 1 108 ? -0.711 -32.125 -22.531 1 96.75 108 MET A CA 1
ATOM 857 C C . MET A 1 108 ? -0.661 -30.781 -23.281 1 96.75 108 MET A C 1
ATOM 859 O O . MET A 1 108 ? -1.235 -29.797 -22.828 1 96.75 108 MET A O 1
ATOM 863 N N . ASN A 1 109 ? -0.03 -30.75 -24.391 1 96.62 109 ASN A N 1
ATOM 864 C CA . ASN A 1 109 ? 0.06 -29.531 -25.172 1 96.62 109 ASN A CA 1
ATOM 865 C C . ASN A 1 109 ? -1.309 -29.094 -25.688 1 96.62 109 ASN A C 1
ATOM 867 O O . ASN A 1 109 ? -1.601 -27.906 -25.75 1 96.62 109 ASN A O 1
ATOM 871 N N . LYS A 1 110 ? -2.146 -30.047 -25.984 1 96.19 110 LYS A N 1
ATOM 872 C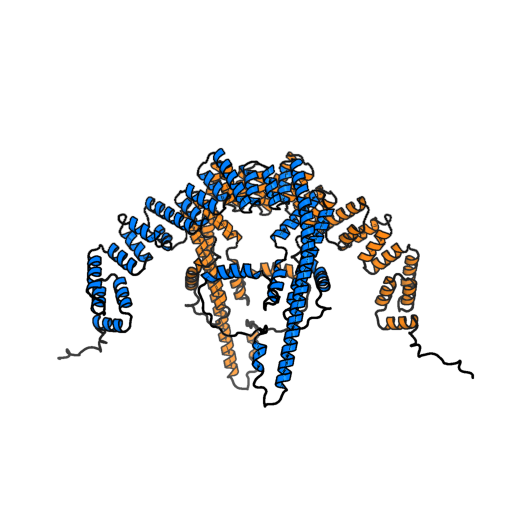 CA . LYS A 1 110 ? -3.486 -29.75 -26.484 1 96.19 110 LYS A CA 1
ATOM 873 C C . LYS A 1 110 ? -4.426 -29.375 -25.344 1 96.19 110 LYS A C 1
ATOM 875 O O . LYS A 1 110 ? -5.379 -28.609 -25.547 1 96.19 110 LYS A O 1
ATOM 880 N N . ASN A 1 111 ? -4.117 -29.922 -24.188 1 96 111 ASN A N 1
ATOM 881 C CA . ASN A 1 111 ? -4.898 -29.656 -22.984 1 96 111 ASN A CA 1
ATOM 882 C C . ASN A 1 111 ? -4.008 -29.188 -21.844 1 96 111 ASN A C 1
ATOM 884 O O . ASN A 1 111 ? -3.736 -29.953 -20.906 1 96 111 ASN A O 1
ATOM 888 N N . PRO A 1 112 ? -3.682 -27.906 -21.828 1 93.88 112 PRO A N 1
ATOM 889 C CA . PRO A 1 112 ? -2.672 -27.391 -20.906 1 93.88 112 PRO A CA 1
ATOM 890 C C . PRO A 1 112 ? -3.074 -27.578 -19.438 1 93.88 112 PRO A C 1
ATOM 892 O O . PRO A 1 112 ? -2.213 -27.609 -18.562 1 93.88 112 PRO A O 1
ATOM 895 N N . GLN A 1 113 ? -4.316 -27.766 -19.094 1 90.88 113 GLN A N 1
ATOM 896 C CA . GLN A 1 113 ? -4.766 -27.953 -17.719 1 90.88 113 GLN A CA 1
ATOM 897 C C . GLN A 1 113 ? -4.246 -29.281 -17.156 1 90.88 113 GLN A C 1
ATOM 899 O O . GLN A 1 113 ? -4.312 -29.5 -15.945 1 90.88 113 GLN A O 1
ATOM 904 N N . LEU A 1 114 ? -3.635 -30.125 -18.016 1 94.88 114 LEU A N 1
ATOM 905 C CA . LEU A 1 114 ? -3.17 -31.438 -17.609 1 94.88 114 LEU A CA 1
ATOM 906 C C . LEU A 1 114 ? -1.724 -31.391 -17.141 1 94.88 114 LEU A C 1
ATOM 908 O O . LEU A 1 114 ? -1.225 -32.344 -16.547 1 94.88 114 LEU A O 1
ATOM 912 N N . PHE A 1 115 ? -1.037 -30.297 -17.328 1 94.44 115 PHE A N 1
ATOM 913 C CA . PHE A 1 115 ? 0.389 -30.219 -17.031 1 94.44 115 PHE A CA 1
ATOM 914 C C . PHE A 1 115 ? 0.658 -30.484 -15.562 1 94.44 115 PHE A C 1
ATOM 916 O O . PHE A 1 115 ? 1.563 -31.25 -15.219 1 94.44 115 PHE A O 1
ATOM 923 N N . PRO A 1 116 ? -0.103 -29.922 -14.68 1 90.44 116 PRO A N 1
ATOM 924 C CA . PRO A 1 116 ? 0.161 -30.25 -13.273 1 90.44 116 PRO A CA 1
ATOM 925 C C . PRO A 1 116 ? 0.093 -31.75 -12.984 1 90.44 116 PRO A C 1
ATOM 927 O O . PRO A 1 116 ? 0.962 -32.281 -12.289 1 90.44 116 PRO A O 1
ATOM 930 N N . LEU A 1 117 ? -0.878 -32.438 -13.492 1 93.06 117 LEU A N 1
ATOM 931 C CA . LEU A 1 117 ? -1.008 -33.875 -13.328 1 93.06 117 LEU A CA 1
ATOM 932 C C . LEU A 1 117 ? 0.151 -34.594 -14 1 93.06 117 LEU A C 1
ATOM 934 O O . LEU A 1 117 ? 0.721 -35.531 -13.43 1 93.06 117 LEU A O 1
ATOM 938 N N . GLY A 1 118 ? 0.436 -34.156 -15.203 1 94.31 118 GLY A N 1
ATOM 939 C CA . GLY A 1 118 ? 1.544 -34.75 -15.93 1 94.31 118 GLY A CA 1
ATOM 940 C C . GLY A 1 118 ? 2.863 -34.656 -15.188 1 94.31 118 GLY A C 1
ATOM 941 O O . GLY A 1 118 ? 3.631 -35.625 -15.156 1 94.31 118 GLY A O 1
ATOM 942 N N . LEU A 1 119 ? 3.102 -33.562 -14.531 1 92 119 LEU A N 1
ATOM 943 C CA . LEU A 1 119 ? 4.344 -33.344 -13.797 1 92 119 LEU A CA 1
ATOM 944 C C . LEU A 1 119 ? 4.414 -34.219 -12.562 1 92 119 LEU A C 1
ATOM 946 O O . LEU A 1 119 ? 5.504 -34.594 -12.117 1 92 119 LEU A O 1
ATOM 950 N N . GLN A 1 120 ? 3.318 -34.594 -12.078 1 90.75 120 GLN A N 1
ATOM 951 C CA . GLN A 1 120 ? 3.26 -35.5 -10.938 1 90.75 120 GLN A CA 1
ATOM 952 C C . GLN A 1 120 ? 3.496 -36.969 -11.375 1 90.75 120 GLN A C 1
ATOM 954 O O . GLN A 1 120 ? 4.164 -37.719 -10.672 1 90.75 120 GLN A O 1
ATOM 959 N N . LEU A 1 121 ? 3.037 -37.312 -12.555 1 93.56 121 LEU A N 1
ATOM 960 C CA . LEU A 1 121 ? 3.043 -38.719 -13.023 1 93.56 121 LEU A CA 1
ATOM 961 C C . LEU A 1 121 ? 4.391 -39.062 -13.648 1 93.56 121 LEU A C 1
ATOM 963 O O . LEU A 1 121 ? 4.824 -40.219 -13.586 1 93.56 121 LEU A O 1
ATOM 967 N N . ILE A 1 122 ? 5.02 -38.094 -14.234 1 93.31 122 ILE A N 1
ATOM 968 C CA . ILE A 1 122 ? 6.281 -38.344 -14.922 1 93.31 122 ILE A CA 1
ATOM 969 C C . ILE A 1 122 ? 7.41 -38.469 -13.906 1 93.31 122 ILE A C 1
ATOM 971 O O . ILE A 1 122 ? 7.68 -37.531 -13.148 1 93.31 122 ILE A O 1
ATOM 975 N N . THR A 1 123 ? 8.094 -39.594 -13.93 1 89.19 123 THR A N 1
ATOM 976 C CA . THR A 1 123 ? 9.094 -39.875 -12.906 1 89.19 123 THR A CA 1
ATOM 977 C C . THR A 1 123 ? 10.5 -39.656 -13.453 1 89.19 123 THR A C 1
ATOM 979 O O . THR A 1 123 ? 11.422 -39.344 -12.703 1 89.19 123 THR A O 1
ATOM 982 N N . ASP A 1 124 ? 10.672 -39.812 -14.781 1 92.56 124 ASP A N 1
ATOM 983 C CA . ASP A 1 124 ? 11.977 -39.625 -15.398 1 92.56 124 ASP A CA 1
ATOM 984 C C . ASP A 1 124 ? 12.367 -38.125 -15.367 1 92.56 124 ASP A C 1
ATOM 986 O O . ASP A 1 124 ? 11.648 -37.281 -15.883 1 92.56 124 ASP A O 1
ATOM 990 N N . PRO A 1 125 ? 13.484 -37.844 -14.797 1 92.38 125 PRO A N 1
ATOM 991 C CA . PRO A 1 125 ? 13.883 -36.438 -14.625 1 92.38 125 PRO A CA 1
ATOM 992 C C . PRO A 1 125 ? 14.055 -35.719 -15.953 1 92.38 125 PRO A C 1
ATOM 994 O O . PRO A 1 125 ? 13.695 -34.531 -16.062 1 92.38 125 PRO A O 1
ATOM 997 N N . ALA A 1 126 ? 14.656 -36.344 -16.875 1 93.75 126 ALA A N 1
ATOM 998 C CA . ALA A 1 126 ? 14.867 -35.688 -18.172 1 93.75 126 ALA A CA 1
ATOM 999 C C . ALA A 1 126 ? 13.539 -35.375 -18.844 1 93.75 126 ALA A C 1
ATOM 1001 O O . ALA A 1 126 ? 13.375 -34.281 -19.422 1 93.75 126 ALA A O 1
ATOM 1002 N N . LYS A 1 127 ? 12.57 -36.281 -18.812 1 94.56 127 LYS A N 1
ATOM 1003 C CA . LYS A 1 127 ? 11.25 -36.062 -19.391 1 94.56 127 LYS A CA 1
ATOM 1004 C C . LYS A 1 127 ? 10.477 -35 -18.625 1 94.56 127 LYS A C 1
ATOM 1006 O O . LYS A 1 127 ? 9.727 -34.219 -19.203 1 94.56 127 LYS A O 1
ATOM 1011 N N . LYS A 1 128 ? 10.742 -35.062 -17.359 1 94.06 128 LYS A N 1
ATOM 1012 C CA . LYS A 1 128 ? 10.094 -34.031 -16.516 1 94.06 128 LYS A CA 1
ATOM 1013 C C . LYS A 1 128 ? 10.57 -32.656 -16.891 1 94.06 128 LYS A C 1
ATOM 1015 O O . LYS A 1 128 ? 9.766 -31.703 -16.922 1 94.06 128 LYS A O 1
ATOM 1020 N N . MET A 1 129 ? 11.789 -32.5 -17.141 1 95.25 129 MET A N 1
ATOM 1021 C CA . MET A 1 129 ? 12.344 -31.203 -17.531 1 95.25 129 MET A CA 1
ATOM 1022 C C . MET A 1 129 ? 11.727 -30.719 -18.844 1 95.25 129 MET A C 1
ATOM 1024 O O . MET A 1 129 ? 11.422 -29.531 -19 1 95.25 129 MET A O 1
ATOM 1028 N N . GLN A 1 130 ? 11.539 -31.641 -19.688 1 95.56 130 GLN A N 1
ATOM 1029 C CA . GLN A 1 130 ? 10.922 -31.312 -20.969 1 95.56 130 GLN A CA 1
ATOM 1030 C C . GLN A 1 130 ? 9.477 -30.859 -20.781 1 95.56 130 GLN A C 1
ATOM 1032 O O . GLN A 1 130 ? 9.023 -29.906 -21.422 1 95.56 130 GLN A O 1
ATOM 1037 N N . ALA A 1 131 ? 8.781 -31.578 -19.938 1 96 131 ALA A N 1
ATOM 1038 C CA . ALA A 1 131 ? 7.391 -31.219 -19.656 1 96 131 ALA A CA 1
ATOM 1039 C C . ALA A 1 131 ? 7.301 -29.844 -19.016 1 96 131 ALA A C 1
ATOM 1041 O O . ALA A 1 131 ? 6.402 -29.062 -19.328 1 96 131 ALA A O 1
ATOM 1042 N N . LEU A 1 132 ? 8.258 -29.562 -18.156 1 96.88 132 LEU A N 1
ATOM 1043 C CA . LEU A 1 132 ? 8.297 -28.25 -17.5 1 96.88 132 LEU A CA 1
ATOM 1044 C C . LEU A 1 132 ? 8.555 -27.141 -18.516 1 96.88 132 LEU A C 1
ATOM 1046 O O . LEU A 1 132 ? 7.926 -26.078 -18.453 1 96.88 132 LEU A O 1
ATOM 1050 N N . GLU A 1 133 ? 9.422 -27.375 -19.359 1 97.19 133 GLU A N 1
ATOM 1051 C CA . GLU A 1 133 ? 9.719 -26.375 -20.391 1 97.19 133 GLU A CA 1
ATOM 1052 C C . GLU A 1 133 ? 8.492 -26.109 -21.266 1 97.19 133 GLU A C 1
ATOM 1054 O O . GLU A 1 133 ? 8.195 -24.953 -21.578 1 97.19 133 GLU A O 1
ATOM 1059 N N . ALA A 1 134 ? 7.801 -27.172 -21.609 1 97.31 134 ALA A N 1
ATOM 1060 C CA . ALA A 1 134 ? 6.582 -27.016 -22.391 1 97.31 134 ALA A CA 1
ATOM 1061 C C . ALA A 1 134 ? 5.52 -26.234 -21.625 1 97.31 134 ALA A C 1
ATOM 1063 O O . ALA A 1 134 ? 4.812 -25.406 -22.203 1 97.31 134 ALA A O 1
ATOM 1064 N N . TRP A 1 135 ? 5.457 -26.578 -20.422 1 97.06 135 TRP A N 1
ATOM 1065 C CA . TRP A 1 135 ? 4.52 -25.859 -19.562 1 97.06 135 TRP A CA 1
ATOM 1066 C C . TRP A 1 135 ? 4.871 -24.375 -19.5 1 97.06 135 TRP A C 1
ATOM 1068 O O . TRP A 1 135 ? 3.994 -23.516 -19.609 1 97.06 135 TRP A O 1
ATOM 1078 N N . GLY A 1 136 ? 6.113 -24.016 -19.281 1 97.75 136 GLY A N 1
ATOM 1079 C CA . GLY A 1 136 ? 6.578 -22.641 -19.297 1 97.75 136 GLY A CA 1
ATOM 1080 C C . GLY A 1 136 ? 6.242 -21.891 -20.578 1 97.75 136 GLY A C 1
ATOM 1081 O O . GLY A 1 136 ? 5.801 -20.75 -20.547 1 97.75 136 GLY A O 1
ATOM 1082 N N . ASP A 1 137 ? 6.449 -22.594 -21.656 1 97.69 137 ASP A N 1
ATOM 1083 C CA . ASP A 1 137 ? 6.129 -22 -22.953 1 97.69 137 ASP A CA 1
ATOM 1084 C C . ASP A 1 137 ? 4.645 -21.672 -23.047 1 97.69 137 ASP A C 1
ATOM 1086 O O . ASP A 1 137 ? 4.277 -20.594 -23.531 1 97.69 137 ASP A O 1
ATOM 1090 N N . HIS A 1 138 ? 3.842 -22.578 -22.625 1 97.06 138 HIS A N 1
ATOM 1091 C CA . HIS A 1 138 ? 2.402 -22.344 -22.656 1 97.06 138 HIS A CA 1
ATOM 1092 C C . HIS A 1 138 ? 2.033 -21.141 -21.797 1 97.06 138 HIS A C 1
ATOM 1094 O O . HIS A 1 138 ? 1.266 -20.281 -22.219 1 97.06 138 HIS A O 1
ATOM 1100 N N . LEU A 1 139 ? 2.576 -21.094 -20.656 1 97.19 139 LEU A N 1
ATOM 1101 C CA . LEU A 1 139 ? 2.291 -20 -19.734 1 97.19 139 LEU A CA 1
ATOM 1102 C C . LEU A 1 139 ? 2.766 -18.672 -20.328 1 97.19 139 LEU A C 1
ATOM 1104 O O . LEU A 1 139 ? 2.094 -17.641 -20.172 1 97.19 139 LEU A O 1
ATOM 1108 N N . SER A 1 140 ? 3.889 -18.672 -20.922 1 97.5 140 SER A N 1
ATOM 1109 C CA . SER A 1 140 ? 4.398 -17.469 -21.594 1 97.5 140 SER A CA 1
ATOM 1110 C C . SER A 1 140 ? 3.457 -17.016 -22.703 1 97.5 140 SER A C 1
ATOM 1112 O O . SER A 1 140 ? 3.178 -15.828 -22.844 1 97.5 140 SER A O 1
ATOM 1114 N N . ASP A 1 141 ? 2.914 -17.953 -23.422 1 96.75 141 ASP A N 1
ATOM 1115 C CA . ASP A 1 141 ? 1.986 -17.656 -24.516 1 96.75 141 ASP A CA 1
ATOM 1116 C C . ASP A 1 141 ? 0.689 -17.062 -23.984 1 96.75 141 ASP A C 1
ATOM 1118 O O . ASP A 1 141 ? 0.07 -16.219 -24.641 1 96.75 141 ASP A O 1
ATOM 1122 N N . GLU A 1 142 ? 0.314 -17.484 -22.844 1 95.75 142 GLU A N 1
ATOM 1123 C CA . GLU A 1 142 ? -0.89 -16.969 -22.219 1 95.75 142 GLU A CA 1
ATOM 1124 C C . GLU A 1 142 ? -0.597 -15.664 -21.469 1 95.75 142 GLU A C 1
ATOM 1126 O O . GLU A 1 142 ? -1.436 -15.18 -20.703 1 95.75 142 GLU A O 1
ATOM 1131 N N . LYS A 1 143 ? 0.593 -15.133 -21.562 1 96.31 143 LYS A N 1
ATOM 1132 C CA . LYS A 1 143 ? 1.061 -13.883 -20.969 1 96.31 143 LYS A CA 1
ATOM 1133 C C . LYS A 1 143 ? 1.104 -13.961 -19.453 1 96.31 143 LYS A C 1
ATOM 1135 O O . LYS A 1 143 ? 0.965 -12.953 -18.766 1 96.31 143 LYS A O 1
ATOM 1140 N N . CYS A 1 144 ? 1.117 -15.195 -18.938 1 96.44 144 CYS A N 1
ATOM 1141 C CA . CYS A 1 144 ? 1.4 -15.414 -17.516 1 96.44 144 CYS A CA 1
ATOM 1142 C C . CYS A 1 144 ? 2.902 -15.492 -17.266 1 96.44 144 CYS A C 1
ATOM 1144 O O . CYS A 1 144 ? 3.412 -16.531 -16.859 1 96.44 144 CYS A O 1
ATOM 1146 N N . PHE A 1 145 ? 3.531 -14.43 -17.391 1 97.5 145 PHE A N 1
ATOM 1147 C CA . PHE A 1 145 ? 4.984 -14.383 -17.516 1 97.5 145 PHE A CA 1
ATOM 1148 C C . PHE A 1 145 ? 5.645 -14.727 -16.188 1 97.5 145 PHE A C 1
ATOM 1150 O O . PHE A 1 145 ? 6.68 -15.398 -16.156 1 97.5 145 PHE A O 1
ATOM 1157 N N . GLU A 1 146 ? 5.094 -14.289 -15.102 1 96 146 GLU A N 1
ATOM 1158 C CA . GLU A 1 146 ? 5.695 -14.586 -13.805 1 96 146 GLU A CA 1
ATOM 1159 C C . GLU A 1 146 ? 5.688 -16.078 -13.523 1 96 146 GLU A C 1
ATOM 1161 O O . GLU A 1 146 ? 6.691 -16.641 -13.086 1 96 146 GLU A O 1
ATOM 1166 N N . ASP A 1 147 ? 4.582 -16.703 -13.812 1 96.5 147 ASP A N 1
ATOM 1167 C CA . ASP A 1 147 ? 4.473 -18.156 -13.648 1 96.5 147 ASP A CA 1
ATOM 1168 C C . ASP A 1 147 ? 5.387 -18.891 -14.625 1 96.5 147 ASP A C 1
ATOM 1170 O O . ASP A 1 147 ? 5.969 -19.922 -14.281 1 96.5 147 ASP A O 1
ATOM 1174 N N . ALA A 1 148 ? 5.434 -18.359 -15.812 1 98.19 148 ALA A N 1
ATOM 1175 C CA . ALA A 1 148 ? 6.348 -18.938 -16.797 1 98.19 148 ALA A CA 1
ATOM 1176 C C . ALA A 1 148 ? 7.789 -18.875 -16.297 1 98.19 148 ALA A C 1
ATOM 1178 O O . ALA A 1 148 ? 8.516 -19.875 -16.375 1 98.19 148 ALA A O 1
ATOM 1179 N N . ALA A 1 149 ? 8.172 -17.734 -15.75 1 98.12 149 ALA A N 1
ATOM 1180 C CA . ALA A 1 149 ? 9.531 -17.562 -15.258 1 98.12 149 ALA A CA 1
ATOM 1181 C C . ALA A 1 149 ? 9.852 -18.578 -14.164 1 98.12 149 ALA A C 1
ATOM 1183 O O . ALA A 1 149 ? 10.898 -19.234 -14.211 1 98.12 149 ALA A O 1
ATOM 1184 N N . THR A 1 150 ? 8.977 -18.719 -13.25 1 97.19 150 THR A N 1
ATOM 1185 C CA . THR A 1 150 ? 9.188 -19.656 -12.156 1 97.19 150 THR A CA 1
ATOM 1186 C C . THR A 1 150 ? 9.266 -21.094 -12.688 1 97.19 150 THR A C 1
ATOM 1188 O O . THR A 1 150 ? 10.078 -21.891 -12.219 1 97.19 150 THR A O 1
ATOM 1191 N N . THR A 1 151 ? 8.43 -21.438 -13.664 1 97.56 151 THR A N 1
ATOM 1192 C CA . THR A 1 151 ? 8.43 -22.766 -14.258 1 97.56 151 THR A CA 1
ATOM 1193 C C . THR A 1 151 ? 9.75 -23.031 -14.984 1 97.56 151 THR A C 1
ATOM 1195 O O . THR A 1 151 ? 10.32 -24.125 -14.867 1 97.56 151 THR A O 1
ATOM 1198 N N . PHE A 1 152 ? 10.219 -22.047 -15.695 1 98.06 152 PHE A N 1
ATOM 1199 C CA . PHE A 1 152 ? 11.508 -22.188 -16.375 1 98.06 152 PHE A CA 1
ATOM 1200 C C . PHE A 1 152 ? 12.633 -22.375 -15.367 1 98.06 152 PHE A C 1
ATOM 1202 O O . PHE A 1 152 ? 13.578 -23.125 -15.617 1 98.06 152 PHE A O 1
ATOM 1209 N N . LEU A 1 153 ? 12.5 -21.688 -14.227 1 97.38 153 LEU A N 1
ATOM 1210 C CA . LEU A 1 153 ? 13.508 -21.828 -13.18 1 97.38 153 LEU A CA 1
ATOM 1211 C C . LEU A 1 153 ? 13.539 -23.266 -12.664 1 97.38 153 LEU A C 1
ATOM 1213 O O . LEU A 1 153 ? 14.609 -23.797 -12.359 1 97.38 153 LEU A O 1
ATOM 1217 N N . CYS A 1 154 ? 12.43 -23.922 -12.648 1 95.62 154 CYS A N 1
ATOM 1218 C CA . CYS A 1 154 ? 12.328 -25.281 -12.148 1 95.62 154 CYS A CA 1
ATOM 1219 C C . CYS A 1 154 ? 13.039 -26.266 -13.07 1 95.62 154 CYS A C 1
ATOM 1221 O O . CYS A 1 154 ? 13.461 -27.344 -12.641 1 95.62 154 CYS A O 1
ATOM 1223 N N . CYS A 1 155 ? 13.164 -25.969 -14.32 1 94.5 155 CYS A N 1
ATOM 1224 C CA . CYS A 1 155 ? 13.844 -26.859 -15.25 1 94.5 155 CYS A CA 1
ATOM 1225 C C . CYS A 1 155 ? 15.188 -26.281 -15.68 1 94.5 155 CYS A C 1
ATOM 1227 O O . CYS A 1 155 ? 15.734 -26.672 -16.703 1 94.5 155 CYS A O 1
ATOM 1229 N N . SER A 1 156 ? 15.695 -25.234 -15.047 1 93.94 156 SER A N 1
ATOM 1230 C CA . SER A 1 156 ? 17 -24.625 -15.227 1 93.94 156 SER A CA 1
ATOM 1231 C C . SER A 1 156 ? 17.141 -24 -16.625 1 93.94 156 SER A C 1
ATOM 1233 O O . SER A 1 156 ? 18.234 -23.969 -17.188 1 93.94 156 SER A O 1
ATOM 1235 N N . SER A 1 157 ? 15.984 -23.75 -17.172 1 96.56 157 SER A N 1
ATOM 1236 C CA . SER A 1 157 ? 16 -22.938 -18.391 1 96.56 157 SER A CA 1
ATOM 1237 C C . SER A 1 157 ? 16.125 -21.453 -18.062 1 96.56 157 SER A C 1
ATOM 1239 O O . SER A 1 157 ? 15.141 -20.719 -18.172 1 96.56 157 SER A O 1
ATOM 1241 N N . LEU A 1 158 ? 17.312 -21 -17.812 1 97.44 158 LEU A N 1
ATOM 1242 C CA . LEU A 1 158 ? 17.547 -19.672 -17.234 1 97.44 158 LEU A CA 1
ATOM 1243 C C . LEU A 1 158 ? 17.359 -18.578 -18.266 1 97.44 158 LEU A C 1
ATOM 1245 O O . LEU A 1 158 ? 16.844 -17.5 -17.953 1 97.44 158 LEU A O 1
ATOM 1249 N N . LYS A 1 159 ? 17.734 -18.828 -19.484 1 97.62 159 LYS A N 1
ATOM 1250 C CA . LYS A 1 159 ? 17.547 -17.828 -20.531 1 97.62 159 LYS A CA 1
ATOM 1251 C C . LYS A 1 159 ? 16.078 -17.516 -20.75 1 97.62 159 LYS A C 1
ATOM 1253 O O . LYS A 1 159 ? 15.68 -16.359 -20.859 1 97.62 159 LYS A O 1
ATOM 1258 N N . ASN A 1 160 ? 15.242 -18.594 -20.781 1 98.12 160 ASN A N 1
ATOM 1259 C CA . ASN A 1 160 ? 13.805 -18.391 -20.938 1 98.12 160 ASN A CA 1
ATOM 1260 C C . ASN A 1 160 ? 13.203 -17.719 -19.703 1 98.12 160 ASN A C 1
ATOM 1262 O O . ASN A 1 160 ? 12.266 -16.938 -19.828 1 98.12 160 ASN A O 1
ATOM 1266 N N . ALA A 1 161 ? 13.742 -18.062 -18.531 1 98.31 161 ALA A N 1
ATOM 1267 C CA . ALA A 1 161 ? 13.289 -17.406 -17.312 1 98.31 161 ALA A CA 1
ATOM 1268 C C . ALA A 1 161 ? 13.578 -15.906 -17.359 1 98.31 161 ALA A C 1
ATOM 1270 O O . ALA A 1 161 ? 12.719 -15.094 -17 1 98.31 161 ALA A O 1
ATOM 1271 N N . LEU A 1 162 ? 14.781 -15.555 -17.844 1 98.19 162 LEU A N 1
ATOM 1272 C CA . LEU A 1 162 ? 15.172 -14.156 -17.984 1 98.19 162 LEU A CA 1
ATOM 1273 C C . LEU A 1 162 ? 14.227 -13.414 -18.906 1 98.19 162 LEU A C 1
ATOM 1275 O O . LEU A 1 162 ? 13.75 -12.328 -18.578 1 98.19 162 LEU A O 1
ATOM 1279 N N . LYS A 1 163 ? 13.93 -14.031 -19.984 1 97.81 163 LYS A N 1
ATOM 1280 C CA . LYS A 1 163 ? 13.031 -13.422 -20.969 1 97.81 163 LYS A CA 1
ATOM 1281 C C . LYS A 1 163 ? 11.633 -13.242 -20.391 1 97.81 163 LYS A C 1
ATOM 1283 O O . LYS A 1 163 ? 10.992 -12.211 -20.609 1 97.81 163 LYS A O 1
ATOM 1288 N N . ALA A 1 164 ? 11.156 -14.203 -19.656 1 98.12 164 ALA A N 1
ATOM 1289 C CA . ALA A 1 164 ? 9.828 -14.141 -19.047 1 98.12 164 ALA A CA 1
ATOM 1290 C C . ALA A 1 164 ? 9.75 -13.031 -18.016 1 98.12 164 ALA A C 1
ATOM 1292 O O . ALA A 1 164 ? 8.773 -12.273 -17.969 1 98.12 164 ALA A O 1
ATOM 1293 N N . TYR A 1 165 ? 10.773 -12.898 -17.188 1 97.94 165 TYR A N 1
ATOM 1294 C CA . TYR A 1 165 ? 10.812 -11.828 -16.203 1 97.94 165 TYR A CA 1
ATOM 1295 C C . TYR A 1 165 ? 10.82 -10.461 -16.875 1 97.94 165 TYR A C 1
ATOM 1297 O O . TYR A 1 165 ? 10.156 -9.531 -16.422 1 97.94 165 TYR A O 1
ATOM 1305 N N . ARG A 1 166 ? 11.602 -10.352 -17.906 1 97.12 166 ARG A N 1
ATOM 1306 C CA . ARG A 1 166 ? 11.672 -9.094 -18.656 1 97.12 166 ARG A CA 1
ATOM 1307 C C . ARG A 1 166 ? 10.32 -8.734 -19.25 1 97.12 166 ARG A C 1
ATOM 1309 O O . ARG A 1 166 ? 9.898 -7.574 -19.172 1 97.12 166 ARG A O 1
ATOM 1316 N N . ALA A 1 167 ? 9.594 -9.703 -19.734 1 96.06 167 ALA A N 1
ATOM 1317 C CA . ALA A 1 167 ? 8.281 -9.492 -20.344 1 96.06 167 ALA A CA 1
ATOM 1318 C C . ALA A 1 167 ? 7.262 -9.016 -19.328 1 96.06 167 ALA A C 1
ATOM 1320 O O . ALA A 1 167 ? 6.355 -8.242 -19.656 1 96.06 167 ALA A O 1
ATOM 1321 N N . CYS A 1 168 ? 7.414 -9.453 -18.172 1 94.38 168 CYS A N 1
ATOM 1322 C CA . CYS A 1 168 ? 6.434 -9.055 -17.172 1 94.38 168 CYS A CA 1
ATOM 1323 C C . CYS A 1 168 ? 6.891 -7.809 -16.422 1 94.38 168 CYS A C 1
ATOM 1325 O O . CYS A 1 168 ? 6.234 -7.371 -15.477 1 94.38 168 CYS A O 1
ATOM 1327 N N . GLY A 1 169 ? 8.047 -7.242 -16.734 1 94.38 169 GLY A N 1
ATOM 1328 C CA . GLY A 1 169 ? 8.523 -6 -16.156 1 94.38 169 GLY A CA 1
ATOM 1329 C C . GLY A 1 169 ? 9.18 -6.188 -14.797 1 94.38 169 GLY A C 1
ATOM 1330 O O . GLY A 1 169 ? 9.352 -5.227 -14.047 1 94.38 169 GLY A O 1
ATOM 1331 N N . ASN A 1 170 ? 9.5 -7.387 -14.391 1 96.44 170 ASN A N 1
ATOM 1332 C CA . ASN A 1 170 ? 10.18 -7.676 -13.133 1 96.44 170 ASN A CA 1
ATOM 1333 C C . ASN A 1 170 ? 11.695 -7.562 -13.281 1 96.44 170 ASN A C 1
ATOM 1335 O O . ASN A 1 170 ? 12.383 -8.562 -13.484 1 96.44 170 ASN A O 1
ATOM 1339 N N . TRP A 1 171 ? 12.18 -6.316 -13.102 1 97.62 171 TRP A N 1
ATOM 1340 C CA . TRP A 1 171 ? 13.594 -6.035 -13.336 1 97.62 171 TRP A CA 1
ATOM 1341 C C . TRP A 1 171 ? 14.469 -6.734 -12.297 1 97.62 171 TRP A C 1
ATOM 1343 O O . TRP A 1 171 ? 15.578 -7.164 -12.594 1 97.62 171 TRP A O 1
ATOM 1353 N N . SER A 1 172 ? 14 -6.875 -11.086 1 96.69 172 SER A N 1
ATOM 1354 C CA . SER A 1 172 ? 14.742 -7.559 -10.039 1 96.69 172 SER A CA 1
ATOM 1355 C C . SER A 1 172 ? 14.977 -9.023 -10.383 1 96.69 172 SER A C 1
ATOM 1357 O O . SER A 1 172 ? 16.094 -9.531 -10.227 1 96.69 172 SER A O 1
ATOM 1359 N N . GLY A 1 173 ? 13.898 -9.672 -10.93 1 97.19 173 GLY A N 1
ATOM 1360 C CA . GLY A 1 173 ? 14.023 -11.047 -11.383 1 97.19 173 GLY A CA 1
ATOM 1361 C C . GLY A 1 173 ? 15.016 -11.219 -12.516 1 97.19 173 GLY A C 1
ATOM 1362 O O . GLY A 1 173 ? 15.797 -12.172 -12.531 1 97.19 173 GLY A O 1
ATOM 1363 N N . VAL A 1 174 ? 15.047 -10.258 -13.43 1 98.12 174 VAL A N 1
ATOM 1364 C CA . VAL A 1 174 ? 15.953 -10.289 -14.57 1 98.12 174 VAL A CA 1
ATOM 1365 C C . VAL A 1 174 ? 17.406 -10.258 -14.086 1 98.12 174 VAL A C 1
ATOM 1367 O O . VAL A 1 174 ? 18.219 -11.078 -14.5 1 98.12 174 VAL A O 1
ATOM 1370 N N . LEU A 1 175 ? 17.641 -9.375 -13.188 1 97.5 175 LEU A N 1
ATOM 1371 C CA . LEU A 1 175 ? 19.016 -9.18 -12.75 1 97.5 175 LEU A CA 1
ATOM 1372 C C . LEU A 1 175 ? 19.469 -10.305 -11.82 1 97.5 175 LEU A C 1
ATOM 1374 O O . LEU A 1 175 ? 20.641 -10.68 -11.812 1 97.5 175 LEU A O 1
ATOM 1378 N N . SER A 1 176 ? 18.578 -10.883 -11.047 1 96.5 176 SER A N 1
ATOM 1379 C CA . SER A 1 176 ? 18.906 -12.047 -10.227 1 96.5 176 SER A CA 1
ATOM 1380 C C . SER A 1 176 ? 19.266 -13.25 -11.094 1 96.5 176 SER A C 1
ATOM 1382 O O . SER A 1 176 ? 20.25 -13.945 -10.828 1 96.5 176 SER A O 1
ATOM 1384 N N . VAL A 1 177 ? 18.469 -13.5 -12.18 1 97.25 177 VAL A N 1
ATOM 1385 C CA . VAL A 1 177 ? 18.734 -14.617 -13.078 1 97.25 177 VAL A CA 1
ATOM 1386 C C . VAL A 1 177 ? 20.047 -14.383 -13.82 1 97.25 177 VAL A C 1
ATOM 1388 O O . VAL A 1 177 ? 20.797 -15.328 -14.086 1 97.25 177 VAL A O 1
ATOM 1391 N N . ALA A 1 178 ? 20.344 -13.109 -14.172 1 97.06 178 ALA A N 1
ATOM 1392 C CA . ALA A 1 178 ? 21.625 -12.781 -14.789 1 97.06 178 ALA A CA 1
ATOM 1393 C C . ALA A 1 178 ? 22.797 -13.195 -13.891 1 97.06 178 ALA A C 1
ATOM 1395 O O . ALA A 1 178 ? 23.812 -13.68 -14.375 1 97.06 178 ALA A O 1
ATOM 1396 N N . GLY A 1 179 ? 22.594 -12.922 -12.594 1 94.19 179 GLY A N 1
ATOM 1397 C CA . GLY A 1 179 ? 23.594 -13.383 -11.641 1 94.19 179 GLY A CA 1
ATOM 1398 C C . GLY A 1 179 ? 23.719 -14.891 -11.586 1 94.19 179 GLY A C 1
ATOM 1399 O O . GLY A 1 179 ? 24.828 -15.43 -11.5 1 94.19 179 GLY A O 1
ATOM 1400 N N . LEU A 1 180 ? 22.625 -15.57 -11.664 1 93.25 180 LEU A N 1
ATOM 1401 C CA . LEU A 1 180 ? 22.594 -17.031 -11.672 1 93.25 180 LEU A CA 1
ATOM 1402 C C . LEU A 1 180 ? 23.312 -17.578 -12.906 1 93.25 180 LEU A C 1
ATOM 1404 O O . LEU A 1 180 ? 23.953 -18.625 -12.844 1 93.25 180 LEU A O 1
ATOM 1408 N N . LEU A 1 181 ? 23.219 -16.828 -14 1 95.38 181 LEU A N 1
ATOM 1409 C CA . LEU A 1 181 ? 23.844 -17.203 -15.266 1 95.38 181 LEU A CA 1
ATOM 1410 C C . LEU A 1 181 ? 25.328 -16.875 -15.242 1 95.38 181 LEU A C 1
ATOM 1412 O O . LEU A 1 181 ? 26.062 -17.219 -16.172 1 95.38 181 LEU A O 1
ATOM 1416 N N . LYS A 1 182 ? 25.812 -16.219 -14.195 1 93.81 182 LYS A N 1
ATOM 1417 C CA . LYS A 1 182 ? 27.203 -15.797 -14.07 1 93.81 182 LYS A CA 1
ATOM 1418 C C . LYS A 1 182 ? 27.625 -14.945 -15.266 1 93.81 182 LYS A C 1
ATOM 1420 O O . LYS A 1 182 ? 28.688 -15.18 -15.852 1 93.81 182 LYS A O 1
ATOM 1425 N N . MET A 1 183 ? 26.688 -14.102 -15.602 1 95 183 MET A N 1
ATOM 1426 C CA . MET A 1 183 ? 27 -13.172 -16.672 1 95 183 MET A CA 1
ATOM 1427 C C . MET A 1 183 ? 28.156 -12.258 -16.281 1 95 183 MET A C 1
ATOM 1429 O O . MET A 1 183 ? 28.344 -11.953 -15.109 1 95 183 MET A O 1
ATOM 1433 N N . GLU A 1 184 ? 28.875 -11.844 -17.297 1 95.19 184 GLU A N 1
ATOM 1434 C CA . GLU A 1 184 ? 29.984 -10.938 -17.062 1 95.19 184 GLU A CA 1
ATOM 1435 C C . GLU A 1 184 ? 29.484 -9.547 -16.656 1 95.19 184 GLU A C 1
ATOM 1437 O O . GLU A 1 184 ? 28.375 -9.164 -16.984 1 95.19 184 GLU A O 1
ATOM 1442 N N . LYS A 1 185 ? 30.328 -8.812 -15.977 1 93.81 185 LYS A N 1
ATOM 1443 C CA . LYS A 1 185 ? 29.969 -7.496 -15.453 1 93.81 185 LYS A CA 1
ATOM 1444 C C . LYS A 1 185 ? 29.516 -6.57 -16.578 1 93.81 185 LYS A C 1
ATOM 1446 O O . LYS A 1 185 ? 28.531 -5.832 -16.406 1 93.81 185 LYS A O 1
ATOM 1451 N N . ASN A 1 186 ? 30.188 -6.598 -17.672 1 95.94 186 ASN A N 1
ATOM 1452 C CA . ASN A 1 186 ? 29.812 -5.742 -18.797 1 95.94 186 ASN A CA 1
ATOM 1453 C C . ASN A 1 186 ? 28.453 -6.102 -19.359 1 95.94 186 ASN A C 1
ATOM 1455 O O . ASN A 1 186 ? 27.672 -5.223 -19.75 1 95.94 186 ASN A O 1
ATOM 1459 N N . GLU A 1 187 ? 28.156 -7.379 -19.375 1 96.62 187 GLU A N 1
ATOM 1460 C CA . GLU A 1 187 ? 26.859 -7.84 -19.844 1 96.62 187 GLU A CA 1
ATOM 1461 C C . GLU A 1 187 ? 25.75 -7.41 -18.891 1 96.62 187 GLU A C 1
ATOM 1463 O O . GLU A 1 187 ? 24.672 -7.008 -19.328 1 96.62 187 GLU A O 1
ATOM 1468 N N . ILE A 1 188 ? 26.047 -7.492 -17.641 1 96.31 188 ILE A N 1
ATOM 1469 C CA . ILE A 1 188 ? 25.078 -7.098 -16.625 1 96.31 188 ILE A CA 1
ATOM 1470 C C . ILE A 1 188 ? 24.812 -5.598 -16.719 1 96.31 188 ILE A C 1
ATOM 1472 O O . ILE A 1 188 ? 23.672 -5.152 -16.594 1 96.31 188 ILE A O 1
ATOM 1476 N N . MET A 1 189 ? 25.812 -4.82 -16.938 1 96.69 189 MET A N 1
ATOM 1477 C CA . MET A 1 189 ? 25.672 -3.373 -17.062 1 96.69 189 MET A CA 1
ATOM 1478 C C . MET A 1 189 ? 24.828 -3.012 -18.281 1 96.69 189 MET A C 1
ATOM 1480 O O . MET A 1 189 ? 23.969 -2.127 -18.203 1 96.69 189 MET A O 1
ATOM 1484 N N . GLN A 1 190 ? 25.109 -3.715 -19.328 1 97.69 190 GLN A N 1
ATOM 1485 C CA . GLN A 1 190 ? 24.328 -3.48 -20.547 1 97.69 190 GLN A CA 1
ATOM 1486 C C . GLN A 1 190 ? 22.859 -3.854 -20.328 1 97.69 190 GLN A C 1
ATOM 1488 O O . GLN A 1 190 ? 21.969 -3.127 -20.75 1 97.69 190 GLN A O 1
ATOM 1493 N N . LEU A 1 191 ? 22.688 -4.992 -19.719 1 97.69 191 LEU A N 1
ATOM 1494 C CA . LEU A 1 191 ? 21.328 -5.422 -19.375 1 97.69 191 LEU A CA 1
ATOM 1495 C C . LEU A 1 191 ? 20.641 -4.398 -18.484 1 97.69 191 LEU A C 1
ATOM 1497 O O . LEU A 1 191 ? 19.469 -4.082 -18.688 1 97.69 191 LEU A O 1
ATOM 1501 N N . ALA A 1 192 ? 21.328 -3.873 -17.484 1 98.06 192 ALA A N 1
ATOM 1502 C CA . ALA A 1 192 ? 20.812 -2.865 -16.578 1 98.06 192 ALA A CA 1
ATOM 1503 C C . ALA A 1 192 ? 20.438 -1.584 -17.312 1 98.06 192 ALA A C 1
ATOM 1505 O O . ALA A 1 192 ? 19.406 -0.976 -17.047 1 98.06 192 ALA A O 1
ATOM 1506 N N . TYR A 1 193 ? 21.281 -1.212 -18.234 1 97.81 193 TYR A N 1
ATOM 1507 C CA . TYR A 1 193 ? 21 -0.026 -19.047 1 97.81 193 TYR A CA 1
ATOM 1508 C C . TYR A 1 193 ? 19.719 -0.192 -19.844 1 97.81 193 TYR A C 1
ATOM 1510 O O . TYR A 1 193 ? 18.859 0.695 -19.844 1 97.81 193 TYR A O 1
ATOM 1518 N N . ASP A 1 194 ? 19.578 -1.332 -20.469 1 97.94 194 ASP A N 1
ATOM 1519 C CA . ASP A 1 194 ? 18.391 -1.627 -21.25 1 97.94 194 ASP A CA 1
ATOM 1520 C C . ASP A 1 194 ? 17.141 -1.623 -20.375 1 97.94 194 ASP A C 1
ATOM 1522 O O . ASP A 1 194 ? 16.109 -1.075 -20.766 1 97.94 194 ASP A O 1
ATOM 1526 N N . LEU A 1 195 ? 17.266 -2.238 -19.25 1 98.12 195 LEU A N 1
ATOM 1527 C CA . LEU A 1 195 ? 16.141 -2.314 -18.328 1 98.12 195 LEU A CA 1
ATOM 1528 C C . LEU A 1 195 ? 15.727 -0.925 -17.859 1 98.12 195 LEU A C 1
ATOM 1530 O O . LEU A 1 195 ? 14.531 -0.639 -17.719 1 98.12 195 LEU A O 1
ATOM 1534 N N . CYS A 1 196 ? 16.719 -0.111 -17.578 1 97.44 196 CYS A N 1
ATOM 1535 C CA . CYS A 1 196 ? 16.453 1.252 -17.125 1 97.44 196 CYS A CA 1
ATOM 1536 C C . CYS A 1 196 ? 15.602 2.006 -18.156 1 97.44 196 CYS A C 1
ATOM 1538 O O . CYS A 1 196 ? 14.602 2.629 -17.797 1 97.44 196 CYS A O 1
ATOM 1540 N N . GLU A 1 197 ? 15.922 1.89 -19.375 1 96.56 197 GLU A N 1
ATOM 1541 C CA . GLU A 1 197 ? 15.195 2.553 -20.453 1 96.56 197 GLU A CA 1
ATOM 1542 C C . GLU A 1 197 ? 13.789 1.993 -20.594 1 96.56 197 GLU A C 1
ATOM 1544 O O . GLU A 1 197 ? 12.828 2.75 -20.781 1 96.56 197 GLU A O 1
ATOM 1549 N N . GLU A 1 198 ? 13.672 0.726 -20.531 1 97 198 GLU A N 1
ATOM 1550 C CA . GLU A 1 198 ? 12.383 0.063 -20.656 1 97 198 GLU A CA 1
ATOM 1551 C C . GLU A 1 198 ? 11.438 0.463 -19.531 1 97 198 GLU A C 1
ATOM 1553 O O . GLU A 1 198 ? 10.258 0.729 -19.766 1 97 198 GLU A O 1
ATOM 1558 N N . LEU A 1 199 ? 11.953 0.488 -18.344 1 97.44 199 LEU A N 1
ATOM 1559 C CA . LEU A 1 199 ? 11.141 0.829 -17.188 1 97.44 199 LEU A CA 1
ATOM 1560 C C . LEU A 1 199 ? 10.68 2.281 -17.25 1 97.44 199 LEU A C 1
ATOM 1562 O O . LEU A 1 199 ? 9.547 2.598 -16.875 1 97.44 199 LEU A O 1
ATOM 1566 N N . GLN A 1 200 ? 11.555 3.129 -17.688 1 96 200 GLN A N 1
ATOM 1567 C CA . GLN A 1 200 ? 11.18 4.523 -17.875 1 96 200 GLN A CA 1
ATOM 1568 C C . GLN A 1 200 ? 10.039 4.652 -18.891 1 96 200 GLN A C 1
ATOM 1570 O O . GLN A 1 200 ? 9.078 5.398 -18.656 1 96 200 GLN A O 1
ATOM 1575 N N . ALA A 1 201 ? 10.094 3.896 -19.922 1 95 201 ALA A N 1
ATOM 1576 C CA . ALA A 1 201 ? 9.07 3.906 -20.969 1 95 201 ALA A CA 1
ATOM 1577 C C . ALA A 1 201 ? 7.754 3.334 -20.453 1 95 201 ALA A C 1
ATOM 1579 O O . ALA A 1 201 ? 6.672 3.768 -20.859 1 95 201 ALA A O 1
ATOM 1580 N N . LEU A 1 202 ? 7.793 2.375 -19.5 1 94.31 202 LEU A N 1
ATOM 1581 C CA . LEU A 1 202 ? 6.621 1.726 -18.922 1 94.31 202 LEU A CA 1
ATOM 1582 C C . LEU A 1 202 ? 5.996 2.596 -17.844 1 94.31 202 LEU A C 1
ATOM 1584 O O . LEU A 1 202 ? 4.938 2.262 -17.297 1 94.31 202 LEU A O 1
ATOM 1588 N N . GLY A 1 203 ? 6.684 3.684 -17.484 1 95.06 203 GLY A N 1
ATOM 1589 C CA . GLY A 1 203 ? 6.16 4.602 -16.484 1 95.06 203 GLY A CA 1
ATOM 1590 C C . GLY A 1 203 ? 6.531 4.215 -15.07 1 95.06 203 GLY A C 1
ATOM 1591 O O . GLY A 1 203 ? 5.754 4.43 -14.133 1 95.06 203 GLY A O 1
ATOM 1592 N N . LYS A 1 204 ? 7.621 3.527 -14.867 1 96.94 204 LYS A N 1
ATOM 1593 C CA . LYS A 1 204 ? 8.117 3.156 -13.547 1 96.94 204 LYS A CA 1
ATOM 1594 C C . LYS A 1 204 ? 9.484 3.793 -13.281 1 96.94 204 LYS A C 1
ATOM 1596 O O . LYS A 1 204 ? 10.469 3.09 -13.07 1 96.94 204 LYS A O 1
ATOM 1601 N N . PRO A 1 205 ? 9.547 5.07 -13.188 1 97.19 205 PRO A N 1
ATOM 1602 C CA . PRO A 1 205 ? 10.828 5.766 -13.047 1 97.19 205 PRO A CA 1
ATOM 1603 C C . PRO A 1 205 ? 11.523 5.465 -11.727 1 97.19 205 PRO A C 1
ATOM 1605 O O . PRO A 1 205 ? 12.75 5.492 -11.648 1 97.19 205 PRO A O 1
ATOM 1608 N N . ARG A 1 206 ? 10.797 5.207 -10.719 1 96.44 206 ARG A N 1
ATOM 1609 C CA . ARG A 1 206 ? 11.406 4.914 -9.422 1 96.44 206 ARG A CA 1
ATOM 1610 C C . ARG A 1 206 ? 12.25 3.648 -9.492 1 96.44 206 ARG A C 1
ATOM 1612 O O . ARG A 1 206 ? 13.383 3.623 -8.992 1 96.44 206 ARG A O 1
ATOM 1619 N N . ASP A 1 207 ? 11.727 2.615 -10.164 1 97.25 207 ASP A N 1
ATOM 1620 C CA . ASP A 1 207 ? 12.477 1.381 -10.359 1 97.25 207 ASP A CA 1
ATOM 1621 C C . ASP A 1 207 ? 13.695 1.615 -11.25 1 97.25 207 ASP A C 1
ATOM 1623 O O . ASP A 1 207 ? 14.781 1.094 -10.977 1 97.25 207 ASP A O 1
ATOM 1627 N N . ALA A 1 208 ? 13.453 2.373 -12.297 1 98.19 208 ALA A N 1
ATOM 1628 C CA . ALA A 1 208 ? 14.555 2.719 -13.188 1 98.19 208 ALA A CA 1
ATOM 1629 C C . ALA A 1 208 ? 15.664 3.451 -12.43 1 98.19 208 ALA A C 1
ATOM 1631 O O . ALA A 1 208 ? 16.844 3.221 -12.672 1 98.19 208 ALA A O 1
ATOM 1632 N N . ALA A 1 209 ? 15.266 4.316 -11.508 1 98.25 209 ALA A N 1
ATOM 1633 C CA . ALA A 1 209 ? 16.234 5.074 -10.719 1 98.25 209 ALA A CA 1
ATOM 1634 C C . ALA A 1 209 ? 17.094 4.145 -9.867 1 98.25 209 ALA A C 1
ATOM 1636 O O . ALA A 1 209 ? 18.297 4.344 -9.75 1 98.25 209 ALA A O 1
ATOM 1637 N N . LYS A 1 210 ? 16.484 3.152 -9.32 1 97.31 210 LYS A N 1
ATOM 1638 C CA . LYS A 1 210 ? 17.219 2.191 -8.5 1 97.31 210 LYS A CA 1
ATOM 1639 C C . LYS A 1 210 ? 18.297 1.486 -9.328 1 97.31 210 LYS A C 1
ATOM 1641 O O . LYS A 1 210 ? 19.438 1.337 -8.875 1 97.31 210 LYS A O 1
ATOM 1646 N N . ILE A 1 211 ? 17.953 1.105 -10.523 1 97.94 211 ILE A N 1
ATOM 1647 C CA . ILE A 1 211 ? 18.906 0.438 -11.414 1 97.94 211 ILE A CA 1
ATOM 1648 C C . ILE A 1 211 ? 20.031 1.396 -11.781 1 97.94 211 ILE A C 1
ATOM 1650 O O . ILE A 1 211 ? 21.203 1.026 -11.734 1 97.94 211 ILE A O 1
ATOM 1654 N N . ALA A 1 212 ? 19.719 2.633 -12.094 1 97.88 212 ALA A N 1
ATOM 1655 C CA . ALA A 1 212 ? 20.703 3.639 -12.469 1 97.88 212 ALA A CA 1
ATOM 1656 C C . ALA A 1 212 ? 21.703 3.883 -11.336 1 97.88 212 ALA A C 1
ATOM 1658 O O . ALA A 1 212 ? 22.906 4.004 -11.578 1 97.88 212 ALA A O 1
ATOM 1659 N N . LEU A 1 213 ? 21.188 3.865 -10.125 1 96.94 213 LEU A N 1
ATOM 1660 C CA . LEU A 1 213 ? 22.016 4.18 -8.969 1 96.94 213 LEU A CA 1
ATOM 1661 C C . LEU A 1 213 ? 22.844 2.967 -8.539 1 96.94 213 LEU A C 1
ATOM 1663 O O . LEU A 1 213 ? 24.047 3.078 -8.305 1 96.94 213 LEU A O 1
ATOM 1667 N N . GLU A 1 214 ? 22.234 1.788 -8.531 1 95.25 214 GLU A N 1
ATOM 1668 C CA . GLU A 1 214 ? 22.875 0.626 -7.918 1 95.25 214 GLU A CA 1
ATOM 1669 C C . GLU A 1 214 ? 23.719 -0.134 -8.93 1 95.25 214 GLU A C 1
ATOM 1671 O O . GLU A 1 214 ? 24.75 -0.707 -8.57 1 95.25 214 GLU A O 1
ATOM 1676 N N . TYR A 1 215 ? 23.328 -0.186 -10.203 1 96.25 215 TYR A N 1
ATOM 1677 C CA . TYR A 1 215 ? 24.031 -1.018 -11.18 1 96.25 215 TYR A CA 1
ATOM 1678 C C . TYR A 1 215 ? 24.875 -0.166 -12.117 1 96.25 215 TYR A C 1
ATOM 1680 O O . TYR A 1 215 ? 25.984 -0.564 -12.492 1 96.25 215 TYR A O 1
ATOM 1688 N N . LEU A 1 216 ? 24.453 1.011 -12.461 1 96.5 216 LEU A N 1
ATOM 1689 C CA . LEU A 1 216 ? 25.141 1.815 -13.461 1 96.5 216 LEU A CA 1
ATOM 1690 C C . LEU A 1 216 ? 26 2.885 -12.797 1 96.5 216 LEU A C 1
ATOM 1692 O O . LEU A 1 216 ? 26.875 3.465 -13.438 1 96.5 216 LEU A O 1
ATOM 1696 N N . GLY A 1 217 ? 25.75 3.229 -11.547 1 94.94 217 GLY A N 1
ATOM 1697 C CA . GLY A 1 217 ? 26.5 4.27 -10.852 1 94.94 217 GLY A CA 1
ATOM 1698 C C . GLY A 1 217 ? 26.266 5.652 -11.438 1 94.94 217 GLY A C 1
ATOM 1699 O O . GLY A 1 217 ? 27.109 6.543 -11.281 1 94.94 217 GLY A O 1
ATOM 1700 N N . ASP A 1 218 ? 25.219 5.758 -12.195 1 95.88 218 ASP A N 1
ATOM 1701 C CA . ASP A 1 218 ? 24.875 7.031 -12.812 1 95.88 218 ASP A CA 1
ATOM 1702 C C . ASP A 1 218 ? 23.953 7.852 -11.898 1 95.88 218 ASP A C 1
ATOM 1704 O O . ASP A 1 218 ? 22.734 7.793 -12.023 1 95.88 218 ASP A O 1
ATOM 1708 N N . VAL A 1 219 ? 24.547 8.68 -11.086 1 96.44 219 VAL A N 1
ATOM 1709 C CA . VAL A 1 219 ? 23.828 9.43 -10.062 1 96.44 219 VAL A CA 1
ATOM 1710 C C . VAL A 1 219 ? 22.938 10.484 -10.719 1 96.44 219 VAL A C 1
ATOM 1712 O O . VAL A 1 219 ? 21.797 10.68 -10.328 1 96.44 219 VAL A O 1
ATOM 1715 N N . ASN A 1 220 ? 23.453 11.172 -11.75 1 96.31 220 ASN A N 1
ATOM 1716 C CA . ASN A 1 220 ? 22.703 12.219 -12.438 1 96.31 220 ASN A CA 1
ATOM 1717 C C . ASN A 1 220 ? 21.406 11.672 -13.031 1 96.31 220 ASN A C 1
ATOM 1719 O O . ASN A 1 220 ? 20.328 12.219 -12.789 1 96.31 220 ASN A O 1
ATOM 1723 N N . SER A 1 221 ? 21.547 10.578 -13.727 1 96.38 221 SER A N 1
ATOM 1724 C CA . SER A 1 221 ? 20.359 9.953 -14.305 1 96.38 221 SER A CA 1
ATOM 1725 C C . SER A 1 221 ? 19.406 9.453 -13.219 1 96.38 221 SER A C 1
ATOM 1727 O O . SER A 1 221 ? 18.188 9.562 -13.359 1 96.38 221 SER A O 1
ATOM 1729 N N . GLY A 1 222 ? 19.969 8.828 -12.148 1 97.69 222 GLY A N 1
ATOM 1730 C CA . GLY A 1 222 ? 19.156 8.367 -11.031 1 97.69 222 GLY A CA 1
ATOM 1731 C C . GLY A 1 222 ? 18.297 9.461 -10.422 1 97.69 222 GLY A C 1
ATOM 1732 O O . GLY A 1 222 ? 17.109 9.273 -10.195 1 97.69 222 GLY A O 1
ATOM 1733 N N . ILE A 1 223 ? 18.891 10.625 -10.211 1 97.62 223 ILE A N 1
ATOM 1734 C CA . ILE A 1 223 ? 18.203 11.75 -9.602 1 97.62 223 ILE A CA 1
ATOM 1735 C C . ILE A 1 223 ? 17.109 12.258 -10.547 1 97.62 223 ILE A C 1
ATOM 1737 O O . ILE A 1 223 ? 15.984 12.523 -10.117 1 97.62 223 ILE A O 1
ATOM 1741 N N . ASN A 1 224 ? 17.438 12.367 -11.82 1 97.62 224 ASN A N 1
ATOM 1742 C CA . ASN A 1 224 ? 16.453 12.82 -12.797 1 97.62 224 ASN A CA 1
ATOM 1743 C C . ASN A 1 224 ? 15.266 11.875 -12.867 1 97.62 224 ASN A C 1
ATOM 1745 O O . ASN A 1 224 ? 14.125 12.312 -13.031 1 97.62 224 ASN A O 1
ATOM 1749 N N . LEU A 1 225 ? 15.531 10.594 -12.773 1 98.25 225 LEU A N 1
ATOM 1750 C CA . LEU A 1 225 ? 14.461 9.602 -12.781 1 98.25 225 LEU A CA 1
ATOM 1751 C C . LEU A 1 225 ? 13.602 9.719 -11.523 1 98.25 225 LEU A C 1
ATOM 1753 O O . LEU A 1 225 ? 12.375 9.602 -11.594 1 98.25 225 LEU A O 1
ATOM 1757 N N . LEU A 1 226 ? 14.219 9.945 -10.375 1 98.19 226 LEU A N 1
ATOM 1758 C CA . LEU A 1 226 ? 13.477 10.148 -9.133 1 98.19 226 LEU A CA 1
ATOM 1759 C C . LEU A 1 226 ? 12.594 11.391 -9.227 1 98.19 226 LEU A C 1
ATOM 1761 O O . LEU A 1 226 ? 11.461 11.391 -8.75 1 98.19 226 LEU A O 1
ATOM 1765 N N . ILE A 1 227 ? 13.125 12.453 -9.836 1 98 227 ILE A N 1
ATOM 1766 C CA . ILE A 1 227 ? 12.367 13.68 -10.047 1 98 227 ILE A CA 1
ATOM 1767 C C . ILE A 1 227 ? 11.172 13.398 -10.953 1 98 227 ILE A C 1
ATOM 1769 O O . ILE A 1 227 ? 10.047 13.805 -10.648 1 98 227 ILE A O 1
ATOM 1773 N N . SER A 1 228 ? 11.43 12.641 -12.016 1 97.12 228 SER A N 1
ATOM 1774 C CA . SER A 1 228 ? 10.359 12.281 -12.945 1 97.12 228 SER A CA 1
ATOM 1775 C C . SER A 1 228 ? 9.281 11.461 -12.25 1 97.12 228 SER A C 1
ATOM 1777 O O . SER A 1 228 ? 8.109 11.531 -12.617 1 97.12 228 SER A O 1
ATOM 1779 N N . GLY A 1 229 ? 9.695 10.664 -11.312 1 96.62 229 GLY A N 1
ATOM 1780 C CA . GLY A 1 229 ? 8.758 9.859 -10.539 1 96.62 229 GLY A CA 1
ATOM 1781 C C . GLY A 1 229 ? 8.156 10.609 -9.367 1 96.62 229 GLY A C 1
ATOM 1782 O O . GLY A 1 229 ? 7.406 10.039 -8.578 1 96.62 229 GLY A O 1
ATOM 1783 N N . ARG A 1 230 ? 8.516 11.812 -9.156 1 97.12 230 ARG A N 1
ATOM 1784 C CA . ARG A 1 230 ? 8.031 12.695 -8.094 1 97.12 230 ARG A CA 1
ATOM 1785 C C . ARG A 1 230 ? 8.383 12.133 -6.719 1 97.12 230 ARG A C 1
ATOM 1787 O O . ARG A 1 230 ? 7.602 12.258 -5.773 1 97.12 230 ARG A O 1
ATOM 1794 N N . ASP A 1 231 ? 9.398 11.43 -6.66 1 97.12 231 ASP A N 1
ATOM 1795 C CA . ASP A 1 231 ? 9.953 10.984 -5.387 1 97.12 231 ASP A CA 1
ATOM 1796 C C . ASP A 1 231 ? 10.961 11.984 -4.84 1 97.12 231 ASP A C 1
ATOM 1798 O O . ASP A 1 231 ? 12.164 11.711 -4.801 1 97.12 231 ASP A O 1
ATOM 1802 N N . TRP A 1 232 ? 10.5 13.023 -4.293 1 97.88 232 TRP A N 1
ATOM 1803 C CA . TRP A 1 232 ? 11.289 14.211 -3.977 1 97.88 232 TRP A CA 1
ATOM 1804 C C . TRP A 1 232 ? 12.211 13.945 -2.791 1 97.88 232 TRP A C 1
ATOM 1806 O O . TRP A 1 232 ? 13.398 14.297 -2.828 1 97.88 232 TRP A O 1
ATOM 1816 N N . GLU A 1 233 ? 11.68 13.352 -1.774 1 96.94 233 GLU A N 1
ATOM 1817 C CA . GLU A 1 233 ? 12.484 13.094 -0.582 1 96.94 233 GLU A CA 1
ATOM 1818 C C . GLU A 1 233 ? 13.672 12.188 -0.901 1 96.94 233 GLU A C 1
ATOM 1820 O O . GLU A 1 233 ? 14.789 12.445 -0.443 1 96.94 233 GLU A O 1
ATOM 1825 N N . GLU A 1 234 ? 13.414 11.188 -1.713 1 97.19 234 GLU A N 1
ATOM 1826 C CA . GLU A 1 234 ? 14.484 10.273 -2.104 1 97.19 234 GLU A CA 1
ATOM 1827 C C . GLU A 1 234 ? 15.508 10.969 -3.002 1 97.19 234 GLU A C 1
ATOM 1829 O O . GLU A 1 234 ? 16.719 10.766 -2.857 1 97.19 234 GLU A O 1
ATOM 1834 N N . ALA A 1 235 ? 15.039 11.758 -3.939 1 97.81 235 ALA A N 1
ATOM 1835 C CA . ALA A 1 235 ? 15.938 12.516 -4.812 1 97.81 235 ALA A CA 1
ATOM 1836 C C . ALA A 1 235 ? 16.859 13.422 -4 1 97.81 235 ALA A C 1
ATOM 1838 O O . ALA A 1 235 ? 18.062 13.469 -4.246 1 97.81 235 ALA A O 1
ATOM 1839 N N . LEU A 1 236 ? 16.281 14.102 -2.988 1 96.94 236 LEU A N 1
ATOM 1840 C CA . LEU A 1 236 ? 17.047 15.016 -2.156 1 96.94 236 LEU A CA 1
ATOM 1841 C C . LEU A 1 236 ? 18.062 14.266 -1.305 1 96.94 236 LEU A C 1
ATOM 1843 O O . LEU A 1 236 ? 19.219 14.672 -1.206 1 96.94 236 LEU A O 1
ATOM 1847 N N . ARG A 1 237 ? 17.609 13.18 -0.734 1 96.62 237 ARG A N 1
ATOM 1848 C CA . ARG A 1 237 ? 18.5 12.367 0.09 1 96.62 237 ARG A CA 1
ATOM 1849 C C . ARG A 1 237 ? 19.703 11.867 -0.72 1 96.62 237 ARG A C 1
ATOM 1851 O O . ARG A 1 237 ? 20.844 11.977 -0.279 1 96.62 237 ARG A O 1
ATOM 1858 N N . VAL A 1 238 ? 19.453 11.328 -1.933 1 96.81 238 VAL A N 1
ATOM 1859 C CA . VAL A 1 238 ? 20.5 10.812 -2.801 1 96.81 238 VAL A CA 1
ATOM 1860 C C . VAL A 1 238 ? 21.422 11.945 -3.229 1 96.81 238 VAL A C 1
ATOM 1862 O O . VAL A 1 238 ? 22.641 11.766 -3.301 1 96.81 238 VAL A O 1
ATOM 1865 N N . ALA A 1 239 ? 20.906 13.094 -3.488 1 96.56 239 ALA A N 1
ATOM 1866 C CA . ALA A 1 239 ? 21.719 14.25 -3.867 1 96.56 239 ALA A CA 1
ATOM 1867 C C . ALA A 1 239 ? 22.688 14.633 -2.746 1 96.56 239 ALA A C 1
ATOM 1869 O O . ALA A 1 239 ? 23.859 14.883 -2.992 1 96.56 239 ALA A O 1
ATOM 1870 N N . PHE A 1 240 ? 22.188 14.617 -1.504 1 95.12 240 PHE A N 1
ATOM 1871 C CA . PHE A 1 240 ? 23.016 14.961 -0.359 1 95.12 240 PHE A CA 1
ATOM 1872 C C . PHE A 1 240 ? 24.062 13.883 -0.108 1 95.12 240 PHE A C 1
ATOM 1874 O O . PHE A 1 240 ? 25.188 14.188 0.279 1 95.12 240 PHE A O 1
ATOM 1881 N N . MET A 1 241 ? 23.672 12.656 -0.289 1 94 241 MET A N 1
ATOM 1882 C CA . MET A 1 241 ? 24.562 11.523 -0.064 1 94 241 MET A CA 1
ATOM 1883 C C . MET A 1 241 ? 25.812 11.625 -0.944 1 94 241 MET A C 1
ATOM 1885 O O . MET A 1 241 ? 26.922 11.305 -0.505 1 94 241 MET A O 1
ATOM 1889 N N . HIS A 1 242 ? 25.625 12.117 -2.115 1 91.06 242 HIS A N 1
ATOM 1890 C CA . HIS A 1 242 ? 26.734 12.18 -3.045 1 91.06 242 HIS A CA 1
ATOM 1891 C C . HIS A 1 242 ? 27.391 13.562 -3.037 1 91.06 242 HIS A C 1
ATOM 1893 O O . HIS A 1 242 ? 28.359 13.805 -3.756 1 91.06 242 HIS A O 1
ATOM 1899 N N . SER A 1 243 ? 26.938 14.461 -2.084 1 78.88 243 SER A N 1
ATOM 1900 C CA . SER A 1 243 ? 27.531 15.742 -1.721 1 78.88 243 SER A CA 1
ATOM 1901 C C . SER A 1 243 ? 27.828 16.578 -2.957 1 78.88 243 SER A C 1
ATOM 1903 O O . SER A 1 243 ? 28.891 17.219 -3.041 1 78.88 243 SER A O 1
ATOM 1905 N N . GLN A 1 244 ? 27.047 16.453 -3.912 1 77.81 244 GLN A N 1
ATOM 1906 C CA . GLN A 1 244 ? 27.234 17.281 -5.098 1 77.81 244 GLN A CA 1
ATOM 1907 C C . GLN A 1 244 ? 26.25 18.438 -5.121 1 77.81 244 GLN A C 1
ATOM 1909 O O . GLN A 1 244 ? 25.047 18.234 -5.234 1 77.81 244 GLN A O 1
ATOM 1914 N N . GLU A 1 245 ? 26.781 19.562 -4.922 1 84.06 245 GLU A N 1
ATOM 1915 C CA . GLU A 1 245 ? 25.969 20.781 -4.859 1 84.06 245 GLU A CA 1
ATOM 1916 C C . GLU A 1 245 ? 25.141 20.938 -6.129 1 84.06 245 GLU A C 1
ATOM 1918 O O . GLU A 1 245 ? 24 21.422 -6.07 1 84.06 245 GLU A O 1
ATOM 1923 N N . ASN A 1 246 ? 25.688 20.531 -7.172 1 92 246 ASN A N 1
ATOM 1924 C CA . ASN A 1 246 ? 24.984 20.656 -8.445 1 92 246 ASN A CA 1
ATOM 1925 C C . ASN A 1 246 ? 23.734 19.781 -8.477 1 92 246 ASN A C 1
ATOM 1927 O O . ASN A 1 246 ? 22.703 20.172 -9.023 1 92 246 ASN A O 1
ATOM 1931 N N . LEU A 1 247 ? 23.75 18.672 -7.836 1 94.62 247 LEU A N 1
ATOM 1932 C CA . LEU A 1 247 ? 22.625 17.75 -7.805 1 94.62 247 LEU A CA 1
ATOM 1933 C C . LEU A 1 247 ? 21.5 18.297 -6.922 1 94.62 247 LEU A C 1
ATOM 1935 O O . LEU A 1 247 ? 20.328 18.172 -7.266 1 94.62 247 LEU A O 1
ATOM 1939 N N . VAL A 1 248 ? 21.891 18.922 -5.812 1 95.81 248 VAL A N 1
ATOM 1940 C CA . VAL A 1 248 ? 20.906 19.5 -4.91 1 95.81 248 VAL A CA 1
ATOM 1941 C C . VAL A 1 248 ? 20.172 20.641 -5.609 1 95.81 248 VAL A C 1
ATOM 1943 O O . VAL A 1 248 ? 18.953 20.781 -5.484 1 95.81 248 VAL A O 1
ATOM 1946 N N . LEU A 1 249 ? 20.938 21.391 -6.383 1 96.19 249 LEU A N 1
ATOM 1947 C CA . LEU A 1 249 ? 20.344 22.5 -7.129 1 96.19 249 LEU A CA 1
ATOM 1948 C C . LEU A 1 249 ? 19.375 21.984 -8.18 1 96.19 249 LEU A C 1
ATOM 1950 O O . LEU A 1 249 ? 18.328 22.594 -8.406 1 96.19 249 LEU A O 1
ATOM 1954 N N . THR A 1 250 ? 19.703 20.875 -8.781 1 96.88 250 THR A N 1
ATOM 1955 C CA . THR A 1 250 ? 18.828 20.266 -9.773 1 96.88 250 THR A CA 1
ATOM 1956 C C . THR A 1 250 ? 17.484 19.875 -9.148 1 96.88 250 THR A C 1
ATOM 1958 O O . THR A 1 250 ? 16.422 20.141 -9.719 1 96.88 250 THR A O 1
ATOM 1961 N N . VAL A 1 251 ? 17.547 19.281 -7.988 1 97.69 251 VAL A N 1
ATOM 1962 C CA . VAL A 1 251 ? 16.344 18.875 -7.281 1 97.69 251 VAL A CA 1
ATOM 1963 C C . VAL A 1 251 ? 15.531 20.109 -6.871 1 97.69 251 VAL A C 1
ATOM 1965 O O . VAL A 1 251 ? 14.312 20.141 -7.008 1 97.69 251 VAL A O 1
ATOM 1968 N N . LYS A 1 252 ? 16.234 21.141 -6.402 1 97.38 252 LYS A N 1
ATOM 1969 C CA . LYS A 1 252 ? 15.586 22.375 -5.969 1 97.38 252 LYS A CA 1
ATOM 1970 C C . LYS A 1 252 ? 14.812 23.016 -7.113 1 97.38 252 LYS A C 1
ATOM 1972 O O . LYS A 1 252 ? 13.633 23.359 -6.965 1 97.38 252 LYS A O 1
ATOM 1977 N N . ASN A 1 253 ? 15.469 23.125 -8.219 1 97.94 253 ASN A N 1
ATOM 1978 C CA . ASN A 1 253 ? 14.836 23.766 -9.375 1 97.94 253 ASN A CA 1
ATOM 1979 C C . ASN A 1 253 ? 13.641 22.953 -9.867 1 97.94 253 ASN A C 1
ATOM 1981 O O . ASN A 1 253 ? 12.594 23.531 -10.18 1 97.94 253 ASN A O 1
ATOM 1985 N N . ALA A 1 254 ? 13.805 21.672 -9.938 1 98.31 254 ALA A N 1
ATOM 1986 C CA . ALA A 1 254 ? 12.711 20.812 -10.383 1 98.31 254 ALA A CA 1
ATOM 1987 C C . ALA A 1 254 ? 11.531 20.891 -9.414 1 98.31 254 ALA A C 1
ATOM 1989 O O . ALA A 1 254 ? 10.375 20.906 -9.844 1 98.31 254 ALA A O 1
ATOM 1990 N N . ALA A 1 255 ? 11.82 20.891 -8.133 1 98.5 255 ALA A N 1
ATOM 1991 C CA . ALA A 1 255 ? 10.773 20.969 -7.117 1 98.5 255 ALA A CA 1
ATOM 1992 C C . ALA A 1 255 ? 10 22.281 -7.219 1 98.5 255 ALA A C 1
ATOM 1994 O O . ALA A 1 255 ? 8.773 22.281 -7.125 1 98.5 255 ALA A O 1
ATOM 1995 N N . LEU A 1 256 ? 10.727 23.375 -7.402 1 98.5 256 LEU A N 1
ATOM 1996 C CA . LEU A 1 256 ? 10.094 24.672 -7.543 1 98.5 256 LEU A CA 1
ATOM 1997 C C . LEU A 1 256 ? 9.195 24.719 -8.773 1 98.5 256 LEU A C 1
ATOM 1999 O O . LEU A 1 256 ? 8.062 25.188 -8.703 1 98.5 256 LEU A O 1
ATOM 2003 N N . ASP A 1 257 ? 9.695 24.172 -9.828 1 98.25 257 ASP A N 1
ATOM 2004 C CA . ASP A 1 257 ? 8.922 24.141 -11.062 1 98.25 257 ASP A CA 1
ATOM 2005 C C . ASP A 1 257 ? 7.66 23.281 -10.891 1 98.25 257 ASP A C 1
ATOM 2007 O O . ASP A 1 257 ? 6.582 23.672 -11.336 1 98.25 257 ASP A O 1
ATOM 2011 N N . CYS A 1 258 ? 7.828 22.172 -10.297 1 98.38 258 CYS A N 1
ATOM 2012 C CA . CYS A 1 258 ? 6.684 21.297 -10.07 1 98.38 258 CYS A CA 1
ATOM 2013 C C . CYS A 1 258 ? 5.645 21.969 -9.188 1 98.38 258 CYS A C 1
ATOM 2015 O O . CYS A 1 258 ? 4.441 21.859 -9.438 1 98.38 258 CYS A O 1
ATOM 2017 N N . ALA A 1 259 ? 6.094 22.672 -8.172 1 98.62 259 ALA A N 1
ATOM 2018 C CA . ALA A 1 259 ? 5.184 23.359 -7.266 1 98.62 259 ALA A CA 1
ATOM 2019 C C . ALA A 1 259 ? 4.359 24.406 -8.008 1 98.62 259 ALA A C 1
ATOM 2021 O O . ALA A 1 259 ? 3.145 24.5 -7.82 1 98.62 259 ALA A O 1
ATOM 2022 N N . ARG A 1 260 ? 5.016 25.172 -8.828 1 98.44 260 ARG A N 1
ATOM 2023 C CA . ARG A 1 260 ? 4.32 26.188 -9.602 1 98.44 260 ARG A CA 1
ATOM 2024 C C . ARG A 1 260 ? 3.275 25.578 -10.523 1 98.44 260 ARG A C 1
ATOM 2026 O O . ARG A 1 260 ? 2.152 26.078 -10.617 1 98.44 260 ARG A O 1
ATOM 2033 N N . THR A 1 261 ? 3.656 24.531 -11.141 1 98.06 261 THR A N 1
ATOM 2034 C CA . THR A 1 261 ? 2.74 23.828 -12.031 1 98.06 261 THR A CA 1
ATOM 2035 C C . THR A 1 261 ? 1.534 23.297 -11.266 1 98.06 261 THR A C 1
ATOM 2037 O O . THR A 1 261 ? 0.394 23.438 -11.711 1 98.06 261 THR A O 1
ATOM 2040 N N . LEU A 1 262 ? 1.818 22.688 -10.117 1 98.12 262 LEU A N 1
ATOM 2041 C CA . LEU A 1 262 ? 0.742 22.109 -9.328 1 98.12 262 LEU A CA 1
ATOM 2042 C C . LEU A 1 262 ? -0.197 23.203 -8.812 1 98.12 262 LEU A C 1
ATOM 2044 O O . LEU A 1 262 ? -1.413 23 -8.758 1 98.12 262 LEU A O 1
ATOM 2048 N N . ILE A 1 263 ? 0.361 24.312 -8.422 1 98.38 263 ILE A N 1
ATOM 2049 C CA . ILE A 1 263 ? -0.459 25.422 -7.953 1 98.38 263 ILE A CA 1
ATOM 2050 C C . ILE A 1 263 ? -1.435 25.844 -9.047 1 98.38 263 ILE A C 1
ATOM 2052 O O . ILE A 1 263 ? -2.631 26 -8.797 1 98.38 263 I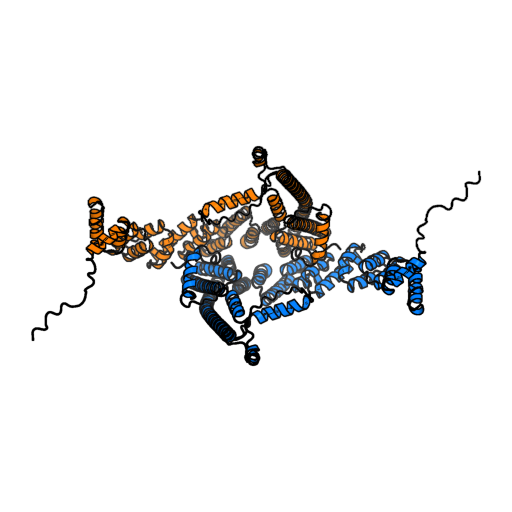LE A O 1
ATOM 2056 N N . SER A 1 264 ? -0.922 25.938 -10.234 1 98.31 264 SER A N 1
ATOM 2057 C CA . SER A 1 264 ? -1.762 26.312 -11.367 1 98.31 264 SER A CA 1
ATOM 2058 C C . SER A 1 264 ? -2.812 25.234 -11.648 1 98.31 264 SER A C 1
ATOM 2060 O O . SER A 1 264 ? -3.979 25.562 -11.891 1 98.31 264 SER A O 1
ATOM 2062 N N . GLU A 1 265 ? -2.441 24.047 -11.555 1 97.62 265 GLU A N 1
ATOM 2063 C CA . GLU A 1 265 ? -3.354 22.922 -11.797 1 97.62 265 GLU A CA 1
ATOM 2064 C C . GLU A 1 265 ? -4.469 22.891 -10.758 1 97.62 265 GLU A C 1
ATOM 2066 O O . GLU A 1 265 ? -5.629 22.641 -11.086 1 97.62 265 GLU A O 1
ATOM 2071 N N . TYR A 1 266 ? -4.105 23.109 -9.539 1 97.88 266 TYR A N 1
ATOM 2072 C CA . TYR A 1 266 ? -5.102 23.078 -8.477 1 97.88 266 TYR A CA 1
ATOM 2073 C C . TYR A 1 266 ? -6.074 24.25 -8.617 1 97.88 266 TYR A C 1
ATOM 2075 O O . TYR A 1 266 ? -7.27 24.109 -8.367 1 97.88 266 TYR A O 1
ATOM 2083 N N . LYS A 1 267 ? -5.582 25.375 -9.016 1 97.44 267 LYS A N 1
ATOM 2084 C CA . LYS A 1 267 ? -6.453 26.531 -9.258 1 97.44 267 LYS A CA 1
ATOM 2085 C C . LYS A 1 267 ? -7.43 26.25 -10.398 1 97.44 267 LYS A C 1
ATOM 2087 O O . LYS A 1 267 ? -8.617 26.547 -10.289 1 97.44 267 LYS A O 1
ATOM 2092 N N . GLU A 1 268 ? -6.848 25.688 -11.391 1 97.31 268 GLU A N 1
ATOM 2093 C CA . GLU A 1 268 ? -7.699 25.281 -12.508 1 97.31 268 GLU A CA 1
ATOM 2094 C C . GLU A 1 268 ? -8.719 24.234 -12.078 1 97.31 268 GLU A C 1
ATOM 2096 O O . GLU A 1 268 ? -9.867 24.25 -12.516 1 97.31 268 GLU A O 1
ATOM 2101 N N . GLY A 1 269 ? -8.258 23.328 -11.266 1 96.69 269 GLY A N 1
ATOM 2102 C CA . GLY A 1 269 ? -9.148 22.297 -10.75 1 96.69 269 GLY A CA 1
ATOM 2103 C C . GLY A 1 269 ? -10.289 22.875 -9.93 1 96.69 269 GLY A C 1
ATOM 2104 O O . GLY A 1 269 ? -11.422 22.391 -10.016 1 96.69 269 GLY A O 1
ATOM 2105 N N . LEU A 1 270 ? -9.953 23.844 -9.188 1 96.06 270 LEU A N 1
ATOM 2106 C CA . LEU A 1 270 ? -10.969 24.516 -8.391 1 96.06 270 LEU A CA 1
ATOM 2107 C C . LEU A 1 270 ? -12.047 25.125 -9.281 1 96.06 270 LEU A C 1
ATOM 2109 O O . LEU A 1 270 ? -13.234 25.016 -8.977 1 96.06 270 LEU A O 1
ATOM 2113 N N . GLU A 1 271 ? -11.633 25.688 -10.336 1 96.5 271 GLU A N 1
ATOM 2114 C CA . GLU A 1 271 ? -12.57 26.266 -11.289 1 96.5 271 GLU A CA 1
ATOM 2115 C C . GLU A 1 271 ? -13.422 25.188 -11.953 1 96.5 271 GLU A C 1
ATOM 2117 O O . GLU A 1 271 ? -14.633 25.375 -12.125 1 96.5 271 GLU A O 1
ATOM 2122 N N . LYS A 1 272 ? -12.836 24.172 -12.297 1 96.62 272 LYS A N 1
ATOM 2123 C CA . LYS A 1 272 ? -13.547 23.062 -12.93 1 96.62 272 LYS A CA 1
ATOM 2124 C C . LYS A 1 272 ? -14.594 22.469 -12 1 96.62 272 LYS A C 1
ATOM 2126 O O . LYS A 1 272 ? -15.703 22.156 -12.422 1 96.62 272 LYS A O 1
ATOM 2131 N N . VAL A 1 273 ? -14.281 22.297 -10.734 1 97.06 273 VAL A N 1
ATOM 2132 C CA . VAL A 1 273 ? -15.219 21.781 -9.742 1 97.06 273 VAL A CA 1
ATOM 2133 C C . VAL A 1 273 ? -16.453 22.672 -9.688 1 97.06 273 VAL A C 1
ATOM 2135 O O . VAL A 1 273 ? -17.594 22.172 -9.68 1 97.06 273 VAL A O 1
ATOM 2138 N N . GLY A 1 274 ? -16.172 23.938 -9.664 1 95.19 274 GLY A N 1
ATOM 2139 C CA . GLY A 1 274 ? -17.281 24.875 -9.648 1 95.19 274 GLY A CA 1
ATOM 2140 C C . GLY A 1 274 ? -18.156 24.781 -10.883 1 95.19 274 GLY A C 1
ATOM 2141 O O . GLY A 1 274 ? -19.391 24.797 -10.789 1 95.19 274 GLY A O 1
ATOM 2142 N N . LYS A 1 275 ? -17.547 24.609 -11.984 1 95.31 275 LYS A N 1
ATOM 2143 C CA . LYS A 1 275 ? -18.266 24.531 -13.258 1 95.31 275 LYS A CA 1
ATOM 2144 C C . LYS A 1 275 ? -19.109 23.266 -13.32 1 95.31 275 LYS A C 1
ATOM 2146 O O . LYS A 1 275 ? -20.281 23.328 -13.68 1 95.31 275 LYS A O 1
ATOM 2151 N N . TYR A 1 276 ? -18.562 22.188 -12.945 1 95.38 276 TYR A N 1
ATOM 2152 C CA . TYR A 1 276 ? -19.297 20.922 -13.016 1 95.38 276 TYR A CA 1
ATOM 2153 C C . TYR A 1 276 ? -20.391 20.859 -11.969 1 95.38 276 TYR A C 1
ATOM 2155 O O . TYR A 1 276 ? -21.469 20.297 -12.219 1 95.38 276 TYR A O 1
ATOM 2163 N N . LEU A 1 277 ? -20.156 21.438 -10.844 1 95.25 277 LEU A N 1
ATOM 2164 C CA . LEU A 1 277 ? -21.203 21.469 -9.82 1 95.25 277 LEU A CA 1
ATOM 2165 C C . LEU A 1 277 ? -22.375 22.328 -10.266 1 95.25 277 LEU A C 1
ATOM 2167 O O . LEU A 1 277 ? -23.531 21.969 -10.062 1 95.25 277 LEU A O 1
ATOM 2171 N N . ALA A 1 278 ? -22.062 23.453 -10.859 1 93.56 278 ALA A N 1
ATOM 2172 C CA . ALA A 1 278 ? -23.109 24.328 -11.383 1 93.56 278 ALA A CA 1
ATOM 2173 C C . ALA A 1 278 ? -23.938 23.609 -12.445 1 93.56 278 ALA A C 1
ATOM 2175 O O . ALA A 1 278 ? -25.172 23.734 -12.469 1 93.56 278 ALA A O 1
ATOM 2176 N N . ARG A 1 279 ? -23.25 22.891 -13.258 1 94.06 279 ARG A N 1
ATOM 2177 C CA . ARG A 1 279 ? -23.938 22.109 -14.266 1 94.06 279 ARG A CA 1
ATOM 2178 C C . ARG A 1 279 ? -24.828 21.047 -13.625 1 94.06 279 ARG A C 1
ATOM 2180 O O . ARG A 1 279 ? -25.953 20.828 -14.055 1 94.06 279 ARG A O 1
ATOM 2187 N N . TYR A 1 280 ? -24.406 20.406 -12.648 1 94.44 280 TYR A N 1
ATOM 2188 C CA . TYR A 1 280 ? -25.188 19.406 -11.93 1 94.44 280 TYR A CA 1
ATOM 2189 C C . TYR A 1 280 ? -26.438 20.016 -11.336 1 94.44 280 TYR A C 1
ATOM 2191 O O . TYR A 1 280 ? -27.531 19.469 -11.492 1 94.44 280 TYR A O 1
ATOM 2199 N N . LEU A 1 281 ? -26.266 21.125 -10.648 1 91.44 281 LEU A N 1
ATOM 2200 C CA . LEU A 1 281 ? -27.391 21.781 -10.016 1 91.44 281 LEU A CA 1
ATOM 2201 C C . LEU A 1 281 ? -28.422 22.219 -11.055 1 91.44 281 LEU A C 1
ATOM 2203 O O . LEU A 1 281 ? -29.625 22.141 -10.828 1 91.44 281 LEU A O 1
ATOM 2207 N N . ALA A 1 282 ? -27.922 22.625 -12.219 1 90.94 282 ALA A N 1
ATOM 2208 C CA . ALA A 1 282 ? -28.812 23.031 -13.297 1 90.94 282 ALA A CA 1
ATOM 2209 C C . ALA A 1 282 ? -29.594 21.844 -13.844 1 90.94 282 ALA A C 1
ATOM 2211 O O . ALA A 1 282 ? -30.797 21.938 -14.086 1 90.94 282 ALA A O 1
ATOM 2212 N N . VAL A 1 283 ? -28.875 20.797 -14.023 1 90.94 283 VAL A N 1
ATOM 2213 C CA . VAL A 1 283 ? -29.516 19.594 -14.539 1 90.94 283 VAL A CA 1
ATOM 2214 C C . VAL A 1 283 ? -30.531 19.062 -13.531 1 90.94 283 VAL A C 1
ATOM 2216 O O . VAL A 1 283 ? -31.625 18.656 -13.906 1 90.94 283 VAL A O 1
ATOM 2219 N N . ARG A 1 284 ? -30.188 19.031 -12.312 1 90.12 284 ARG A N 1
ATOM 2220 C CA . ARG A 1 284 ? -31.078 18.562 -11.266 1 90.12 284 ARG A CA 1
ATOM 2221 C C . ARG A 1 284 ? -32.312 19.438 -11.18 1 90.12 284 ARG A C 1
ATOM 2223 O O . ARG A 1 284 ? -33.438 18.938 -11.047 1 90.12 284 ARG A O 1
ATOM 2230 N N . GLN A 1 285 ? -32.156 20.75 -11.25 1 87.81 285 GLN A N 1
ATOM 2231 C CA . GLN A 1 285 ? -33.281 21.672 -11.219 1 87.81 285 GLN A CA 1
ATOM 2232 C C . GLN A 1 285 ? -34.219 21.422 -12.398 1 87.81 285 GLN A C 1
ATOM 2234 O O . GLN A 1 285 ? -35.438 21.422 -12.234 1 87.81 285 GLN A O 1
ATOM 2239 N N . ARG A 1 286 ? -33.656 21.219 -13.531 1 87.69 286 ARG A N 1
ATOM 2240 C CA . ARG A 1 286 ? -34.469 20.953 -14.719 1 87.69 286 ARG A CA 1
ATOM 2241 C C . ARG A 1 286 ? -35.25 19.656 -14.57 1 87.69 286 ARG A C 1
ATOM 2243 O O . ARG A 1 286 ? -36.406 19.578 -14.969 1 87.69 286 ARG A O 1
ATOM 2250 N N . ARG A 1 287 ? -34.656 18.719 -14.023 1 85.94 287 ARG A N 1
ATOM 2251 C CA . ARG A 1 287 ? -35.281 17.422 -13.828 1 85.94 287 ARG A CA 1
ATOM 2252 C C . ARG A 1 287 ? -36.438 17.516 -12.82 1 85.94 287 ARG A C 1
ATOM 2254 O O . ARG A 1 287 ? -37.5 16.938 -13.023 1 85.94 287 ARG A O 1
ATOM 2261 N N . LEU A 1 288 ? -36.125 18.234 -11.812 1 85.69 288 LEU A N 1
ATOM 2262 C CA . LEU A 1 288 ? -37.156 18.406 -10.789 1 85.69 288 LEU A CA 1
ATOM 2263 C C . LEU A 1 288 ? -38.344 19.219 -11.328 1 85.69 288 LEU A C 1
ATOM 2265 O O . LEU A 1 288 ? -39.5 18.922 -11.016 1 85.69 288 LEU A O 1
ATOM 2269 N N . LEU A 1 289 ? -38 20.172 -12.133 1 86.12 289 LEU A N 1
ATOM 2270 C CA . LEU A 1 289 ? -39.062 20.969 -12.742 1 86.12 289 LEU A CA 1
ATOM 2271 C C . LEU A 1 289 ? -39.875 20.141 -13.719 1 86.12 289 LEU A C 1
ATOM 2273 O O . LEU A 1 289 ? -41.125 20.266 -13.766 1 86.12 289 LEU A O 1
ATOM 2277 N N . LEU A 1 290 ? -39.188 19.344 -14.375 1 83.62 290 LEU A N 1
ATOM 2278 C CA . LEU A 1 290 ? -39.875 18.469 -15.32 1 83.62 290 LEU A CA 1
ATOM 2279 C C . LEU A 1 290 ? -40.75 17.453 -14.594 1 83.62 290 LEU A C 1
ATOM 2281 O O . LEU A 1 290 ? -41.875 17.188 -15.008 1 83.62 290 LEU A O 1
ATOM 2285 N N . ALA A 1 291 ? -40.219 16.922 -13.562 1 82 291 ALA A N 1
ATOM 2286 C CA . ALA A 1 291 ? -40.969 15.953 -12.766 1 82 291 ALA A CA 1
ATOM 2287 C C . ALA A 1 291 ? -42.219 16.609 -12.148 1 82 291 ALA A C 1
ATOM 2289 O O . ALA A 1 291 ? -43.281 16 -12.102 1 82 291 ALA A O 1
ATOM 2290 N N . ALA A 1 292 ? -42.031 17.828 -11.719 1 82 292 ALA A N 1
ATOM 2291 C CA . ALA A 1 292 ? -43.156 18.562 -11.141 1 82 292 ALA A CA 1
ATOM 2292 C C . ALA A 1 292 ? -44.219 18.859 -12.188 1 82 292 ALA A C 1
ATOM 2294 O O . ALA A 1 292 ? -45.406 18.766 -11.906 1 82 292 ALA A O 1
ATOM 2295 N N . LYS A 1 293 ? -43.812 19.172 -13.375 1 83.56 293 LYS A N 1
ATOM 2296 C CA . LYS A 1 293 ? -44.719 19.453 -14.469 1 83.56 293 LYS A CA 1
ATOM 2297 C C . LYS A 1 293 ? -45.5 18.203 -14.875 1 83.56 293 LYS A C 1
ATOM 2299 O O . LYS A 1 293 ? -46.719 18.281 -15.117 1 83.56 293 LYS A O 1
ATOM 2304 N N . LEU A 1 294 ? -44.844 17.109 -14.875 1 81.94 294 LEU A N 1
ATOM 2305 C CA . LEU A 1 294 ? -45.469 15.852 -15.234 1 81.94 294 LEU A CA 1
ATOM 2306 C C . LEU A 1 294 ? -46.5 15.43 -14.18 1 81.94 294 LEU A C 1
ATOM 2308 O O . LEU A 1 294 ? -47.562 14.93 -14.516 1 81.94 294 LEU A O 1
ATOM 2312 N N . GLN A 1 295 ? -46.156 15.633 -12.977 1 80.31 295 GLN A N 1
ATOM 2313 C CA . GLN A 1 295 ? -47.062 15.305 -11.883 1 80.31 295 GLN A CA 1
ATOM 2314 C C . GLN A 1 295 ? -48.281 16.203 -11.906 1 80.31 295 GLN A C 1
ATOM 2316 O O . GLN A 1 295 ? -49.406 15.75 -11.633 1 80.31 295 GLN A O 1
ATOM 2321 N N . SER A 1 296 ? -48.156 17.438 -12.258 1 80.19 296 SER A N 1
ATOM 2322 C CA . SER A 1 296 ? -49.281 18.375 -12.352 1 80.19 296 SER A CA 1
ATOM 2323 C C . SER A 1 296 ? -50.188 18.031 -13.523 1 80.19 296 SER A C 1
ATOM 2325 O O . SER A 1 296 ? -51.438 18.109 -13.406 1 80.19 296 SER A O 1
ATOM 2327 N N . GLU A 1 297 ? -49.656 17.594 -14.578 1 77.12 297 GLU A N 1
ATOM 2328 C CA . GLU A 1 297 ? -50.438 17.203 -15.742 1 77.12 297 GLU A CA 1
ATOM 2329 C C . GLU A 1 297 ? -51.188 15.906 -15.492 1 77.12 297 GLU A C 1
ATOM 2331 O O . GLU A 1 297 ? -52.344 15.758 -15.93 1 77.12 297 GLU A O 1
ATOM 2336 N N . GLU A 1 298 ? -50.562 15.07 -14.859 1 69.62 298 GLU A N 1
ATOM 2337 C CA . GLU A 1 298 ? -51.25 13.82 -14.516 1 69.62 298 GLU A CA 1
ATOM 2338 C C . GLU A 1 298 ? -52.375 14.062 -13.531 1 69.62 298 GLU A C 1
ATOM 2340 O O . GLU A 1 298 ? -53.438 13.438 -13.633 1 69.62 298 GLU A O 1
ATOM 2345 N N . ARG A 1 299 ? -52.281 14.898 -12.656 1 63.06 299 ARG A N 1
ATOM 2346 C CA . ARG A 1 299 ? -53.344 15.242 -11.711 1 63.06 299 ARG A CA 1
ATOM 2347 C C . ARG A 1 299 ? -54.5 15.969 -12.414 1 63.06 299 ARG A C 1
ATOM 2349 O O . ARG A 1 299 ? -55.656 15.742 -12.109 1 63.06 299 ARG A O 1
ATOM 2356 N N . SER A 1 300 ? -54.125 16.828 -13.297 1 65 300 SER A N 1
ATOM 2357 C CA . SER A 1 300 ? -55.125 17.531 -14.062 1 65 300 SER A CA 1
ATOM 2358 C C . SER A 1 300 ? -55.906 16.578 -14.969 1 65 300 SER A C 1
ATOM 2360 O O . SER A 1 300 ? -57.125 16.719 -15.148 1 65 300 SER A O 1
ATOM 2362 N N . MET A 1 301 ? -55.25 15.617 -15.391 1 59.22 301 MET A N 1
ATOM 2363 C CA . MET A 1 301 ? -55.938 14.625 -16.219 1 59.22 301 MET A CA 1
ATOM 2364 C C . MET A 1 301 ? -56.812 13.734 -15.359 1 59.22 301 MET A C 1
ATOM 2366 O O . MET A 1 301 ? -57.906 13.32 -15.805 1 59.22 301 MET A O 1
ATOM 2370 N N . ASN A 1 302 ? -56.312 13.445 -14.258 1 57.91 302 ASN A N 1
ATOM 2371 C CA . ASN A 1 302 ? -57.125 12.617 -13.383 1 57.91 302 ASN A CA 1
ATOM 2372 C C . ASN A 1 302 ? -58.312 13.414 -12.805 1 57.91 302 ASN A C 1
ATOM 2374 O O . ASN A 1 302 ? -59.312 12.828 -12.391 1 57.91 302 ASN A O 1
ATOM 2378 N N . ASP A 1 303 ? -58.281 14.578 -12.602 1 54 303 ASP A N 1
ATOM 2379 C CA . ASP A 1 303 ? -59.406 15.367 -12.156 1 54 303 ASP A CA 1
ATOM 2380 C C . ASP A 1 303 ? -60.375 15.648 -13.312 1 54 303 ASP A C 1
ATOM 2382 O O . ASP A 1 303 ? -61.406 16.328 -13.133 1 54 303 ASP A O 1
ATOM 2386 N N . LEU A 1 304 ? -60 15.602 -14.648 1 44.88 304 LEU A N 1
ATOM 2387 C CA . LEU A 1 304 ? -60.969 15.656 -15.734 1 44.88 304 LEU A CA 1
ATOM 2388 C C . LEU A 1 304 ? -61.812 14.375 -15.797 1 44.88 304 LEU A C 1
ATOM 2390 O O . LEU A 1 304 ? -61.281 13.289 -15.484 1 44.88 304 LEU A O 1
ATOM 2394 N N . ASP A 1 305 ? -63.281 14.453 -15.836 1 41.56 305 ASP A N 1
ATOM 2395 C CA . ASP A 1 305 ? -64.375 13.5 -15.938 1 41.56 305 ASP A CA 1
ATOM 2396 C C . ASP A 1 305 ? -64 12.344 -16.875 1 41.56 305 ASP A C 1
ATOM 2398 O O . ASP A 1 305 ? -63.094 12.461 -17.688 1 41.56 305 ASP A O 1
ATOM 2402 N N . ASP A 1 306 ? -64.938 11.109 -16.953 1 40.25 306 ASP A N 1
ATOM 2403 C CA . ASP A 1 306 ? -65.062 9.797 -17.594 1 40.25 306 ASP A CA 1
ATOM 2404 C C . ASP A 1 306 ? -64.812 9.891 -19.094 1 40.25 306 ASP A C 1
ATOM 2406 O O . ASP A 1 306 ? -64.625 8.867 -19.766 1 40.25 306 ASP A O 1
ATOM 2410 N N . ASP A 1 307 ? -65.438 10.922 -19.797 1 37.66 307 ASP A N 1
ATOM 2411 C CA . ASP A 1 307 ? -65.75 10.617 -21.188 1 37.66 307 ASP A CA 1
ATOM 2412 C C . ASP A 1 307 ? -64.438 10.461 -21.984 1 37.66 307 ASP A C 1
ATOM 2414 O O . ASP A 1 307 ? -64.25 9.477 -22.703 1 37.66 307 ASP A O 1
ATOM 2418 N N . THR A 1 308 ? -63.969 11.609 -22.766 1 36.41 308 THR A N 1
ATOM 2419 C CA . THR A 1 308 ? -63.25 11.57 -24.031 1 36.41 308 THR A CA 1
ATOM 2420 C C . THR A 1 308 ? -61.75 11.398 -23.797 1 36.41 308 THR A C 1
ATOM 2422 O O . THR A 1 308 ? -60.938 11.586 -24.703 1 36.41 308 THR A O 1
ATOM 2425 N N . VAL A 1 309 ? -61.312 11.148 -22.656 1 37.09 309 VAL A N 1
ATOM 2426 C CA . VAL A 1 309 ? -59.875 11.352 -22.438 1 37.09 309 VAL A CA 1
ATOM 2427 C C . VAL A 1 309 ? -59.094 10.219 -23.078 1 37.09 309 VAL A C 1
ATOM 2429 O O . VAL A 1 309 ? -57.906 10.055 -22.812 1 37.09 309 VAL A O 1
ATOM 2432 N N . SER A 1 310 ? -59.719 9.422 -24.047 1 31.97 310 SER A N 1
ATOM 2433 C CA . SER A 1 310 ? -58.906 8.305 -24.531 1 31.97 310 SER A CA 1
ATOM 2434 C C . SER A 1 310 ? -57.625 8.805 -25.203 1 31.97 310 SER A C 1
ATOM 2436 O O . SER A 1 310 ? -56.625 8.117 -25.203 1 31.97 310 SER A O 1
ATOM 2438 N N . GLU A 1 311 ? -57.719 9.789 -26.156 1 32.84 311 GLU A N 1
ATOM 2439 C CA . GLU A 1 311 ? -56.781 9.75 -27.266 1 32.84 311 GLU A CA 1
ATOM 2440 C C . GLU A 1 311 ? -55.406 10.25 -26.844 1 32.84 311 GLU A C 1
ATOM 2442 O O . GLU A 1 311 ? -54.375 9.945 -27.484 1 32.84 311 GLU A O 1
ATOM 2447 N N . ALA A 1 312 ? -55.281 11.359 -26.109 1 32.06 312 ALA A N 1
ATOM 2448 C CA . ALA A 1 312 ? -54.062 12.125 -26.234 1 32.06 312 ALA A CA 1
ATOM 2449 C C . ALA A 1 312 ? -52.906 11.445 -25.469 1 32.06 312 ALA A C 1
ATOM 2451 O O . ALA A 1 312 ? -51.844 12.008 -25.312 1 32.06 312 ALA A O 1
ATOM 2452 N N . SER A 1 313 ? -53.094 10.328 -24.828 1 33.19 313 SER A N 1
ATOM 2453 C CA . SER A 1 313 ? -52.031 9.797 -23.984 1 33.19 313 SER A CA 1
ATOM 2454 C C . SER A 1 313 ? -50.75 9.516 -24.812 1 33.19 313 SER A C 1
ATOM 2456 O O . SER A 1 313 ? -49.75 9.055 -24.266 1 33.19 313 SER A O 1
ATOM 2458 N N . SER A 1 314 ? -50.844 9.531 -26.172 1 31.77 314 SER A N 1
ATOM 2459 C CA . SER A 1 314 ? -49.75 8.867 -26.859 1 31.77 314 SER A CA 1
ATOM 2460 C C . SER A 1 314 ? -48.469 9.688 -26.75 1 31.77 314 SER A C 1
ATOM 2462 O O . SER A 1 314 ? -47.375 9.133 -26.812 1 31.77 314 SER A O 1
ATOM 2464 N N . ASN A 1 315 ? -48.562 11.055 -27.031 1 32.25 315 ASN A N 1
ATOM 2465 C CA . ASN A 1 315 ? -47.312 11.68 -27.453 1 32.25 315 ASN A CA 1
ATOM 2466 C C . ASN A 1 315 ? -46.312 11.797 -26.297 1 32.25 315 ASN A C 1
ATOM 2468 O O . ASN A 1 315 ? -45.219 12.32 -26.469 1 32.25 315 ASN A O 1
ATOM 2472 N N . PHE A 1 316 ? -46.781 11.938 -25.094 1 34.41 316 PHE A N 1
ATOM 2473 C CA . PHE A 1 316 ? -45.781 12.227 -24.078 1 34.41 316 PHE A CA 1
ATOM 2474 C C . PHE A 1 316 ? -44.844 11.031 -23.875 1 34.41 316 PHE A C 1
ATOM 2476 O O . PHE A 1 316 ? -44.031 11.031 -22.969 1 34.41 316 PHE A O 1
ATOM 2483 N N . SER A 1 317 ? -45.062 9.922 -24.641 1 32.62 317 SER A N 1
ATOM 2484 C CA . SER A 1 317 ? -44.219 8.766 -24.406 1 32.62 317 SER A CA 1
ATOM 2485 C C . SER A 1 317 ? -42.75 9.117 -24.594 1 32.62 317 SER A C 1
ATOM 2487 O O . SER A 1 317 ? -41.844 8.32 -24.281 1 32.62 317 SER A O 1
ATOM 2489 N N . GLY A 1 318 ? -42.469 10.07 -25.547 1 32.09 318 GLY A N 1
ATOM 2490 C CA . GLY A 1 318 ? -41.062 10.086 -25.891 1 32.09 318 GLY A CA 1
ATOM 2491 C C . GLY A 1 318 ? -40.156 10.508 -24.734 1 32.09 318 GLY A C 1
ATOM 2492 O O . GLY A 1 318 ? -38.938 10.492 -24.859 1 32.09 318 GLY A O 1
ATOM 2493 N N . MET A 1 319 ? -40.625 11.586 -24 1 31.67 319 MET A N 1
ATOM 2494 C CA . MET A 1 319 ? -39.625 11.953 -23.031 1 31.67 319 MET A CA 1
ATOM 2495 C C . MET A 1 319 ? -39.406 10.844 -22 1 31.67 319 MET A C 1
ATOM 2497 O O . MET A 1 319 ? -40.375 10.438 -21.328 1 31.67 319 MET A O 1
ATOM 2501 N N . SER A 1 320 ? -38.562 9.844 -22.25 1 33.56 320 SER A N 1
ATOM 2502 C CA . SER A 1 320 ? -38.062 8.867 -21.297 1 33.56 320 SER A CA 1
ATOM 2503 C C . SER A 1 320 ? -38 9.453 -19.891 1 33.56 320 SER A C 1
ATOM 2505 O O . SER A 1 320 ? -37.188 10.344 -19.625 1 33.56 320 SER A O 1
ATOM 2507 N N . ALA A 1 321 ? -39.125 9.898 -19.344 1 31.2 321 ALA A N 1
ATOM 2508 C CA . ALA A 1 321 ? -39.156 10.18 -17.922 1 31.2 321 ALA A CA 1
ATOM 2509 C C . ALA A 1 321 ? -38.25 9.211 -17.156 1 31.2 321 ALA A C 1
ATOM 2511 O O . ALA A 1 321 ? -38.219 8.016 -17.438 1 31.2 321 ALA A O 1
ATOM 2512 N N . TYR A 1 322 ? -37.219 9.828 -16.516 1 33.97 322 TYR A N 1
ATOM 2513 C CA . TYR A 1 322 ? -36.344 9.25 -15.523 1 33.97 322 TYR A CA 1
ATOM 2514 C C . TYR A 1 322 ? -37.125 8.406 -14.516 1 33.97 322 TYR A C 1
ATOM 2516 O O . TYR A 1 322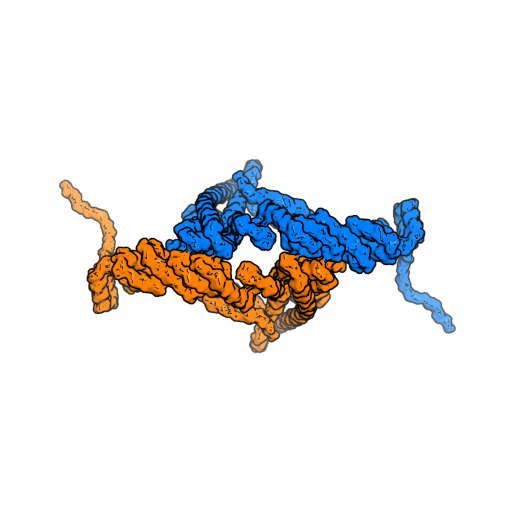 ? -37.594 8.922 -13.516 1 33.97 322 TYR A O 1
ATOM 2524 N N . THR A 1 323 ? -38.312 7.848 -14.875 1 30.86 323 THR A N 1
ATOM 2525 C CA . THR A 1 323 ? -38.906 7.031 -13.836 1 30.86 323 THR A CA 1
ATOM 2526 C C . THR A 1 323 ? -37.969 5.918 -13.391 1 30.86 323 THR A C 1
ATOM 2528 O O . THR A 1 323 ? -37.406 5.203 -14.227 1 30.86 323 THR A O 1
ATOM 2531 N N . THR A 1 324 ? -37.312 6.188 -12.312 1 31.17 324 THR A N 1
ATOM 2532 C CA . THR A 1 324 ? -36.719 5.113 -11.539 1 31.17 324 THR A CA 1
ATOM 2533 C C . THR A 1 324 ? -37.688 3.953 -11.359 1 31.17 324 THR A C 1
ATOM 2535 O O . THR A 1 324 ? -38.625 4.055 -10.578 1 31.17 324 THR A O 1
ATOM 2538 N N . GLY A 1 325 ? -38.344 3.492 -12.414 1 26.75 325 GLY A N 1
ATOM 2539 C CA . GLY A 1 325 ? -39.094 2.266 -12.195 1 26.75 325 GLY A CA 1
ATOM 2540 C C . GLY A 1 325 ? -38.344 1.219 -11.422 1 26.75 325 GLY A C 1
ATOM 2541 O O . GLY A 1 325 ? -37.125 1.111 -11.562 1 26.75 325 GLY A O 1
ATOM 2542 N N . THR A 1 326 ? -38.938 0.956 -10.234 1 28.97 326 THR A N 1
ATOM 2543 C CA . THR A 1 326 ? -38.594 -0.18 -9.391 1 28.97 326 THR A CA 1
ATOM 2544 C C . THR A 1 326 ? -38.625 -1.48 -10.188 1 28.97 326 THR A C 1
ATOM 2546 O O . THR A 1 326 ? -39.688 -1.938 -10.586 1 28.97 326 THR A O 1
ATOM 2549 N N . ARG A 1 327 ? -37.906 -1.648 -11.234 1 24.77 327 ARG A N 1
ATOM 2550 C CA . ARG A 1 327 ? -37.812 -2.982 -11.828 1 24.77 327 ARG A CA 1
ATOM 2551 C C . ARG A 1 327 ? -37.531 -4.035 -10.758 1 24.77 327 ARG A C 1
ATOM 2553 O O . ARG A 1 327 ? -36.5 -3.982 -10.078 1 24.77 327 ARG A O 1
ATOM 2560 N N . LYS A 1 328 ? -38.625 -4.68 -10.234 1 24.05 328 LYS A N 1
ATOM 2561 C CA . LYS A 1 328 ? -38.469 -5.891 -9.43 1 24.05 328 LYS A CA 1
ATOM 2562 C C . LYS A 1 328 ? -37.656 -6.949 -10.156 1 24.05 328 LYS A C 1
ATOM 2564 O O . LYS A 1 328 ? -36.906 -7.695 -9.523 1 24.05 328 LYS A O 1
ATOM 2569 N N . GLY A 1 329 ? -38.156 -7.414 -11.352 1 21.91 329 GLY A N 1
ATOM 2570 C CA . GLY A 1 329 ? -38.062 -8.852 -11.555 1 21.91 329 GLY A CA 1
ATOM 2571 C C . GLY A 1 329 ? -36.625 -9.328 -11.695 1 21.91 329 GLY A C 1
ATOM 2572 O O . GLY A 1 329 ? -35.75 -8.547 -12.031 1 21.91 329 GLY A O 1
ATOM 2573 N N . SER A 1 330 ? -36.375 -10.602 -11.094 1 22.66 330 SER A N 1
ATOM 2574 C CA . SER A 1 330 ? -35.281 -11.508 -10.688 1 22.66 330 SER A CA 1
ATOM 2575 C C . SER A 1 330 ? -34.531 -12.062 -11.898 1 22.66 330 SER A C 1
ATOM 2577 O O . SER A 1 330 ? -33.562 -12.789 -11.758 1 22.66 330 SER A O 1
ATOM 2579 N N . ALA A 1 331 ? -35.094 -12.133 -13.102 1 24.23 331 ALA A N 1
ATOM 2580 C CA . ALA A 1 331 ? -34.469 -13.273 -13.766 1 24.23 331 ALA A CA 1
ATOM 2581 C C . ALA A 1 331 ? -32.969 -13.023 -14.023 1 24.23 331 ALA A C 1
ATOM 2583 O O . ALA A 1 331 ? -32.625 -12.023 -14.648 1 24.23 331 ALA A O 1
ATOM 2584 N N . SER A 1 332 ? -32.125 -13.562 -13.094 1 25.36 332 SER A N 1
ATOM 2585 C CA . SER A 1 332 ? -30.656 -13.648 -13.094 1 25.36 332 SER A CA 1
ATOM 2586 C C . SER A 1 332 ? -30.141 -14.281 -14.383 1 25.36 332 SER A C 1
ATOM 2588 O O . SER A 1 332 ? -29.734 -15.445 -14.383 1 25.36 332 SER A O 1
ATOM 2590 N N . SER A 1 333 ? -30.75 -14.008 -15.609 1 25.59 333 SER A N 1
ATOM 2591 C CA . SER A 1 333 ? -30.031 -14.773 -16.625 1 25.59 333 SER A CA 1
ATOM 2592 C C . SER A 1 333 ? -28.547 -14.398 -16.641 1 25.59 333 SER A C 1
ATOM 2594 O O . SER A 1 333 ? -28.203 -13.219 -16.656 1 25.59 333 SER A O 1
ATOM 2596 N N . VAL A 1 334 ? -27.656 -15.383 -16.125 1 27 334 VAL A N 1
ATOM 2597 C CA . VAL A 1 334 ? -26.203 -15.508 -16.031 1 27 334 VAL A CA 1
ATOM 2598 C C . VAL A 1 334 ? -25.594 -15.344 -17.422 1 27 334 VAL A C 1
ATOM 2600 O O . VAL A 1 334 ? -25.625 -16.266 -18.25 1 27 334 VAL A O 1
ATOM 2603 N N . THR A 1 335 ? -26.078 -14.445 -18.266 1 27.61 335 THR A N 1
ATOM 2604 C CA . THR A 1 335 ? -25.297 -14.445 -19.5 1 27.61 335 THR A CA 1
ATOM 2605 C C . THR A 1 335 ? -23.812 -14.242 -19.219 1 27.61 335 THR A C 1
ATOM 2607 O O . THR A 1 335 ? -23.453 -13.641 -18.203 1 27.61 335 THR A O 1
ATOM 2610 N N . SER A 1 336 ? -22.938 -14.953 -20.047 1 31.2 336 SER A N 1
ATOM 2611 C CA . SER A 1 336 ? -21.516 -15.242 -20.094 1 31.2 336 SER A CA 1
ATOM 2612 C C . SER A 1 336 ? -20.688 -13.961 -20 1 31.2 336 SER A C 1
ATOM 2614 O O . SER A 1 336 ? -21.094 -12.914 -20.516 1 31.2 336 SER A O 1
ATOM 2616 N N . SER A 1 337 ? -19.75 -14.039 -18.969 1 34.59 337 SER A N 1
ATOM 2617 C CA . SER A 1 337 ? -18.906 -13.094 -18.25 1 34.59 337 SER A CA 1
ATOM 2618 C C . SER A 1 337 ? -17.922 -12.391 -19.203 1 34.59 337 SER A C 1
ATOM 2620 O O . SER A 1 337 ? -17.312 -11.391 -18.828 1 34.59 337 SER A O 1
ATOM 2622 N N . VAL A 1 338 ? -17.547 -13.094 -20.328 1 36.84 338 VAL A N 1
ATOM 2623 C CA . VAL A 1 338 ? -16.312 -12.602 -20.922 1 36.84 338 VAL A CA 1
ATOM 2624 C C . VAL A 1 338 ? -16.547 -11.227 -21.547 1 36.84 338 VAL A C 1
ATOM 2626 O O . VAL A 1 338 ? -15.68 -10.352 -21.5 1 36.84 338 VAL A O 1
ATOM 2629 N N . THR A 1 339 ? -17.703 -11.133 -22.188 1 36.75 339 THR A N 1
ATOM 2630 C CA . THR A 1 339 ? -17.906 -9.922 -22.969 1 36.75 339 THR A CA 1
ATOM 2631 C C . THR A 1 339 ? -18.094 -8.711 -22.062 1 36.75 339 THR A C 1
ATOM 2633 O O . THR A 1 339 ? -18.219 -7.578 -22.531 1 36.75 339 THR A O 1
ATOM 2636 N N . SER A 1 340 ? -18.328 -9.125 -20.734 1 35.47 340 SER A N 1
ATOM 2637 C CA . SER A 1 340 ? -18.734 -8.023 -19.875 1 35.47 340 SER A CA 1
ATOM 2638 C C . SER A 1 340 ? -17.547 -7.16 -19.484 1 35.47 340 SER A C 1
ATOM 2640 O O . SER A 1 340 ? -17.703 -5.996 -19.094 1 35.47 340 SER A O 1
ATOM 2642 N N . LYS A 1 341 ? -16.281 -7.77 -19.516 1 38.03 341 LYS A N 1
ATOM 2643 C CA . LYS A 1 341 ? -15.156 -6.953 -19.078 1 38.03 341 LYS A CA 1
ATOM 2644 C C . LYS A 1 341 ? -14.82 -5.879 -20.109 1 38.03 341 LYS A C 1
ATOM 2646 O O . LYS A 1 341 ? -14.414 -4.773 -19.75 1 38.03 341 LYS A O 1
ATOM 2651 N N . ALA A 1 342 ? -14.773 -6.223 -21.406 1 37.06 342 ALA A N 1
ATOM 2652 C CA . ALA A 1 342 ? -14.555 -5.242 -22.453 1 37.06 342 ALA A CA 1
ATOM 2653 C C . ALA A 1 342 ? -15.672 -4.203 -22.484 1 37.06 342 ALA A C 1
ATOM 2655 O O . ALA A 1 342 ? -15.414 -3.02 -22.719 1 37.06 342 ALA A O 1
ATOM 2656 N N . ARG A 1 343 ? -16.953 -4.617 -22.266 1 40.62 343 ARG A N 1
ATOM 2657 C CA . ARG A 1 343 ? -18.078 -3.689 -22.156 1 40.62 343 ARG A CA 1
ATOM 2658 C C . ARG A 1 343 ? -17.969 -2.867 -20.875 1 40.62 343 ARG A C 1
ATOM 2660 O O . ARG A 1 343 ? -18.312 -1.682 -20.859 1 40.62 343 ARG A O 1
ATOM 2667 N N . ASP A 1 344 ? -17.375 -3.527 -19.766 1 40 344 ASP A N 1
ATOM 2668 C CA . ASP A 1 344 ? -17.125 -2.818 -18.516 1 40 344 ASP A CA 1
ATOM 2669 C C . ASP A 1 344 ? -15.961 -1.846 -18.656 1 40 344 ASP A C 1
ATOM 2671 O O . ASP A 1 344 ? -16 -0.74 -18.109 1 40 344 ASP A O 1
ATOM 2675 N N . MET A 1 345 ? -14.797 -2.279 -19.312 1 42.03 345 MET A N 1
ATOM 2676 C CA . MET A 1 345 ? -13.727 -1.335 -19.609 1 42.03 345 MET A CA 1
ATOM 2677 C C . MET A 1 345 ? -14.195 -0.257 -20.578 1 42.03 345 MET A C 1
ATOM 2679 O O . MET A 1 345 ? -13.836 0.914 -20.438 1 42.03 345 MET A O 1
ATOM 2683 N N . ARG A 1 346 ? -14.914 -0.618 -21.719 1 38.66 346 ARG A N 1
ATOM 2684 C CA . ARG A 1 346 ? -15.555 0.376 -22.578 1 38.66 346 ARG A CA 1
ATOM 2685 C C . ARG A 1 346 ? -16.625 1.144 -21.812 1 38.66 346 ARG A C 1
ATOM 2687 O O . ARG A 1 346 ? -16.812 2.346 -22.016 1 38.66 346 ARG A O 1
ATOM 2694 N N . ARG A 1 347 ? -17.469 0.514 -20.969 1 40.41 347 ARG A N 1
ATOM 2695 C CA . ARG A 1 347 ? -18.406 1.198 -20.094 1 40.41 347 ARG A CA 1
ATOM 2696 C C . ARG A 1 347 ? -17.672 2.066 -19.078 1 40.41 347 ARG A C 1
ATOM 2698 O O . ARG A 1 347 ? -18.172 3.137 -18.703 1 40.41 347 ARG A O 1
ATOM 2705 N N . GLN A 1 348 ? -16.453 1.6 -18.562 1 42.12 348 GLN A N 1
ATOM 2706 C CA . GLN A 1 348 ? -15.633 2.441 -17.703 1 42.12 348 GLN A CA 1
ATOM 2707 C C . GLN A 1 348 ? -15.039 3.609 -18.484 1 42.12 348 GLN A C 1
ATOM 2709 O O . GLN A 1 348 ? -14.875 4.703 -17.938 1 42.12 348 GLN A O 1
ATOM 2714 N N . ARG A 1 349 ? -14.523 3.328 -19.734 1 44.94 349 ARG A N 1
ATOM 2715 C CA . ARG A 1 349 ? -14.094 4.461 -20.547 1 44.94 349 ARG A CA 1
ATOM 2716 C C . ARG A 1 349 ? -15.281 5.34 -20.938 1 44.94 349 ARG A C 1
ATOM 2718 O O . ARG A 1 349 ? -15.125 6.547 -21.141 1 44.94 349 ARG A O 1
ATOM 2725 N N . LYS A 1 350 ? -16.391 4.742 -21.234 1 44.38 350 LYS A N 1
ATOM 2726 C CA . LYS A 1 350 ? -17.594 5.508 -21.562 1 44.38 350 LYS A CA 1
ATOM 2727 C C . LYS A 1 350 ? -18.172 6.172 -20.312 1 44.38 350 LYS A C 1
ATOM 2729 O O . LYS A 1 350 ? -19.125 6.945 -20.391 1 44.38 350 LYS A O 1
ATOM 2734 N N . ARG A 1 351 ? -17.891 5.66 -19.203 1 51.25 351 ARG A N 1
ATOM 2735 C CA . ARG A 1 351 ? -18.344 6.184 -17.922 1 51.25 351 ARG A CA 1
ATOM 2736 C C . ARG A 1 351 ? -17.859 7.609 -17.703 1 51.25 351 ARG A C 1
ATOM 2738 O O . ARG A 1 351 ? -18.375 8.328 -16.844 1 51.25 351 ARG A O 1
ATOM 2745 N N . GLY A 1 352 ? -16.938 7.98 -18.562 1 57.09 352 GLY A N 1
ATOM 2746 C CA . GLY A 1 352 ? -16.406 9.32 -18.359 1 57.09 352 GLY A CA 1
ATOM 2747 C C . GLY A 1 352 ? -17.109 10.375 -19.188 1 57.09 352 GLY A C 1
ATOM 2748 O O . GLY A 1 352 ? -16.844 11.57 -19.016 1 57.09 352 GLY A O 1
ATOM 2749 N N . LYS A 1 353 ? -17.828 9.852 -20.234 1 68.19 353 LYS A N 1
ATOM 2750 C CA . LYS A 1 353 ? -18.312 10.93 -21.094 1 68.19 353 LYS A CA 1
ATOM 2751 C C . LYS A 1 353 ? -19.656 11.461 -20.594 1 68.19 353 LYS A C 1
ATOM 2753 O O . LYS A 1 353 ? -20.609 10.695 -20.438 1 68.19 353 LYS A O 1
ATOM 2758 N N . ILE A 1 354 ? -19.703 12.625 -20.094 1 78.12 354 ILE A N 1
ATOM 2759 C CA . ILE A 1 354 ? -20.906 13.328 -19.688 1 78.12 354 ILE A CA 1
ATOM 2760 C C . ILE A 1 354 ? -21.688 13.797 -20.906 1 78.12 354 ILE A C 1
ATOM 2762 O O . ILE A 1 354 ? -21.203 14.641 -21.672 1 78.12 354 ILE A O 1
ATOM 2766 N N . ARG A 1 355 ? -22.656 13.039 -21.25 1 77.25 355 ARG A N 1
ATOM 2767 C CA . ARG A 1 355 ? -23.5 13.43 -22.375 1 77.25 355 ARG A CA 1
ATOM 2768 C C . ARG A 1 355 ? -24.609 14.375 -21.922 1 77.25 355 ARG A C 1
ATOM 2770 O O . ARG A 1 355 ? -25.438 14.008 -21.094 1 77.25 355 ARG A O 1
ATOM 2777 N N . PRO A 1 356 ? -24.609 15.57 -22.562 1 79.38 356 PRO A N 1
ATOM 2778 C CA . PRO A 1 356 ? -25.656 16.531 -22.188 1 79.38 356 PRO A CA 1
ATOM 2779 C C . PRO A 1 356 ? -27.062 16.062 -22.562 1 79.38 356 PRO A C 1
ATOM 2781 O O . PRO A 1 356 ? -27.25 15.523 -23.656 1 79.38 356 PRO A O 1
ATOM 2784 N N . GLY A 1 357 ? -27.859 16.078 -21.688 1 76.5 357 GLY A N 1
ATOM 2785 C CA . GLY A 1 357 ? -29.25 15.797 -21.984 1 76.5 357 GLY A CA 1
ATOM 2786 C C . GLY A 1 357 ? -29.625 14.344 -21.75 1 76.5 357 GLY A C 1
ATOM 2787 O O . GLY A 1 357 ? -30.797 13.977 -21.828 1 76.5 357 GLY A O 1
ATOM 2788 N N . SER A 1 358 ? -28.672 13.602 -21.484 1 77.69 358 SER A N 1
ATOM 2789 C CA . SER A 1 358 ? -28.969 12.188 -21.281 1 77.69 358 SER A CA 1
ATOM 2790 C C . SER A 1 358 ? -29.547 11.945 -19.891 1 77.69 358 SER A C 1
ATOM 2792 O O . SER A 1 358 ? -29.406 12.781 -18.984 1 77.69 358 SER A O 1
ATOM 2794 N N . ALA A 1 359 ? -30.266 10.805 -19.688 1 77 359 ALA A N 1
ATOM 2795 C CA . ALA A 1 359 ? -30.906 10.438 -18.422 1 77 359 ALA A CA 1
ATOM 2796 C C .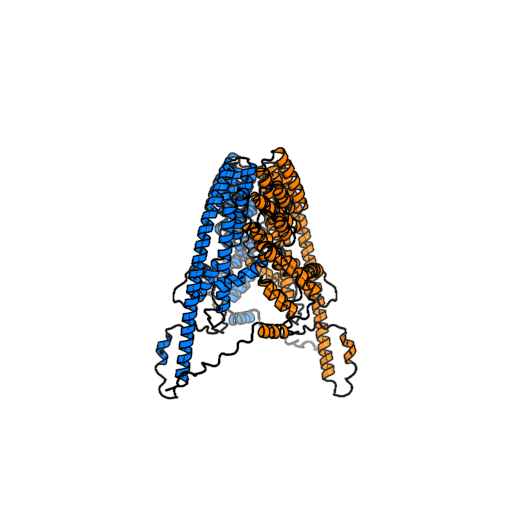 ALA A 1 359 ? -29.844 10.188 -17.344 1 77 359 ALA A C 1
ATOM 2798 O O . ALA A 1 359 ? -30.094 10.445 -16.172 1 77 359 ALA A O 1
ATOM 2799 N N . ASP A 1 360 ? -28.688 9.898 -17.766 1 87 360 ASP A N 1
ATOM 2800 C CA . ASP A 1 360 ? -27.656 9.523 -16.812 1 87 360 ASP A CA 1
ATOM 2801 C C . ASP A 1 360 ? -26.656 10.664 -16.594 1 87 360 ASP A C 1
ATOM 2803 O O . ASP A 1 360 ? -25.609 10.477 -15.984 1 87 360 ASP A O 1
ATOM 2807 N N . GLU A 1 361 ? -27.078 11.82 -17.094 1 87.56 361 GLU A N 1
ATOM 2808 C CA . GLU A 1 361 ? -26.172 12.953 -17 1 87.56 361 GLU A CA 1
ATOM 2809 C C . GLU A 1 361 ? -25.891 13.328 -15.547 1 87.56 361 GLU A C 1
ATOM 2811 O O . GLU A 1 361 ? -24.75 13.609 -15.172 1 87.56 361 GLU A O 1
ATOM 2816 N N . GLU A 1 362 ? -26.906 13.266 -14.773 1 87.75 362 GLU A N 1
ATOM 2817 C CA . GLU A 1 362 ? -26.781 13.625 -13.367 1 87.75 362 GLU A CA 1
ATOM 2818 C C . GLU A 1 362 ? -25.781 12.719 -12.648 1 87.75 362 GLU A C 1
ATOM 2820 O O . GLU A 1 362 ? -24.859 13.203 -11.984 1 87.75 362 GLU A O 1
ATOM 2825 N N . LEU A 1 363 ? -25.953 11.539 -12.906 1 90 363 LEU A N 1
ATOM 2826 C CA . LEU A 1 363 ? -25.094 10.562 -12.242 1 90 363 LEU A CA 1
ATOM 2827 C C . LEU A 1 363 ? -23.672 10.641 -12.773 1 90 363 LEU A C 1
ATOM 2829 O O . LEU A 1 363 ? -22.703 10.461 -12.031 1 90 363 LEU A O 1
ATOM 2833 N N . ALA A 1 364 ? -23.609 10.93 -14.047 1 92.12 364 ALA A N 1
ATOM 2834 C CA . ALA A 1 364 ? -22.297 11.047 -14.664 1 92.12 364 ALA A CA 1
ATOM 2835 C C . ALA A 1 364 ? -21.516 12.227 -14.086 1 92.12 364 ALA A C 1
ATOM 2837 O O . ALA A 1 364 ? -20.297 12.141 -13.883 1 92.12 364 ALA A O 1
ATOM 2838 N N . LEU A 1 365 ? -22.234 13.273 -13.805 1 93.56 365 LEU A N 1
ATOM 2839 C CA . LEU A 1 365 ? -21.609 14.461 -13.242 1 93.56 365 LEU A CA 1
ATOM 2840 C C . LEU A 1 365 ? -21.125 14.188 -11.812 1 93.56 365 LEU A C 1
ATOM 2842 O O . LEU A 1 365 ? -20.047 14.625 -11.422 1 93.56 365 LEU A O 1
ATOM 2846 N N . VAL A 1 366 ? -21.891 13.438 -11.117 1 93.94 366 VAL A N 1
ATOM 2847 C CA . VAL A 1 366 ? -21.531 13.086 -9.75 1 93.94 366 VAL A CA 1
ATOM 2848 C C . VAL A 1 366 ? -20.266 12.219 -9.758 1 93.94 366 VAL A C 1
ATOM 2850 O O . VAL A 1 366 ? -19.344 12.453 -8.984 1 93.94 366 VAL A O 1
ATOM 2853 N N . GLU A 1 367 ? -20.25 11.297 -10.648 1 94.06 367 GLU A N 1
ATOM 2854 C CA . GLU A 1 367 ? -19.109 10.406 -10.727 1 94.06 367 GLU A CA 1
ATOM 2855 C C . GLU A 1 367 ? -17.844 11.164 -11.164 1 94.06 367 GLU A C 1
ATOM 2857 O O . GLU A 1 367 ? -16.75 10.867 -10.703 1 94.06 367 GLU A O 1
ATOM 2862 N N . HIS A 1 368 ? -18.109 12.078 -12.023 1 94.44 368 HIS A N 1
ATOM 2863 C CA . HIS A 1 368 ? -16.969 12.891 -12.469 1 94.44 368 HIS A CA 1
ATOM 2864 C C . HIS A 1 368 ? -16.406 13.711 -11.312 1 94.44 368 HIS A C 1
ATOM 2866 O O . HIS A 1 368 ? -15.18 13.789 -11.156 1 94.44 368 HIS A O 1
ATOM 2872 N N . LEU A 1 369 ? -17.234 14.289 -10.539 1 95.94 369 LEU A N 1
ATOM 2873 C CA . LEU A 1 369 ? -16.781 15.07 -9.391 1 95.94 369 LEU A CA 1
ATOM 2874 C C . LEU A 1 369 ? -16.047 14.188 -8.391 1 95.94 369 LEU A C 1
ATOM 2876 O O . LEU A 1 369 ? -15.039 14.602 -7.816 1 95.94 369 LEU A O 1
ATOM 2880 N N . LYS A 1 370 ? -16.516 13.031 -8.219 1 95.56 370 LYS A N 1
ATOM 2881 C CA . LYS A 1 370 ? -15.844 12.086 -7.336 1 95.56 370 LYS A CA 1
ATOM 2882 C C . LYS A 1 370 ? -14.461 11.711 -7.867 1 95.56 370 LYS A C 1
ATOM 2884 O O . LYS A 1 370 ? -13.508 11.578 -7.094 1 95.56 370 LYS A O 1
ATOM 2889 N N . GLY A 1 371 ? -14.43 11.641 -9.172 1 94.31 371 GLY A N 1
ATOM 2890 C CA . GLY A 1 371 ? -13.188 11.25 -9.828 1 94.31 371 GLY A CA 1
ATOM 2891 C C . GLY A 1 371 ? -12.117 12.328 -9.758 1 94.31 371 GLY A C 1
ATOM 2892 O O . GLY A 1 371 ? -10.938 12.039 -9.938 1 94.31 371 GLY A O 1
ATOM 2893 N N . MET A 1 372 ? -12.516 13.531 -9.445 1 95.31 372 MET A N 1
ATOM 2894 C CA . MET A 1 372 ? -11.578 14.648 -9.383 1 95.31 372 MET A CA 1
ATOM 2895 C C . MET A 1 372 ? -10.859 14.68 -8.039 1 95.31 372 MET A C 1
ATOM 2897 O O . MET A 1 372 ? -10.016 15.547 -7.805 1 95.31 372 MET A O 1
ATOM 2901 N N . SER A 1 373 ? -11.094 13.719 -7.188 1 94.81 373 SER A N 1
ATOM 2902 C CA . SER A 1 373 ? -10.492 13.688 -5.863 1 94.81 373 SER A CA 1
ATOM 2903 C C . SER A 1 373 ? -9 13.383 -5.945 1 94.81 373 SER A C 1
ATOM 2905 O O . SER A 1 373 ? -8.531 12.773 -6.91 1 94.81 373 SER A O 1
ATOM 2907 N N . LEU A 1 374 ? -8.273 13.875 -4.984 1 93.56 374 LEU A N 1
ATOM 2908 C CA . LEU A 1 374 ? -6.852 13.555 -4.887 1 93.56 374 LEU A CA 1
ATOM 2909 C C . LEU A 1 374 ? -6.652 12.094 -4.5 1 93.56 374 LEU A C 1
ATOM 2911 O O . LEU A 1 374 ? -7.207 11.625 -3.502 1 93.56 374 LEU A O 1
ATOM 2915 N N . THR A 1 375 ? -5.91 11.422 -5.324 1 93.69 375 THR A N 1
ATOM 2916 C CA . THR A 1 375 ? -5.586 10.031 -5.016 1 93.69 375 THR A CA 1
ATOM 2917 C C . THR A 1 375 ? -4.605 9.953 -3.85 1 93.69 375 THR A C 1
ATOM 2919 O O . THR A 1 375 ? -3.992 10.953 -3.477 1 93.69 375 THR A O 1
ATOM 2922 N N . ALA A 1 376 ? -4.461 8.766 -3.25 1 93.38 376 ALA A N 1
ATOM 2923 C CA . ALA A 1 376 ? -3.51 8.547 -2.164 1 93.38 376 ALA A CA 1
ATOM 2924 C C . ALA A 1 376 ? -2.078 8.797 -2.627 1 93.38 376 ALA A C 1
ATOM 2926 O O . ALA A 1 376 ? -1.278 9.391 -1.897 1 93.38 376 ALA A O 1
ATOM 2927 N N . GLY A 1 377 ? -1.828 8.406 -3.867 1 93.19 377 GLY A N 1
ATOM 2928 C CA . GLY A 1 377 ? -0.506 8.633 -4.43 1 93.19 377 GLY A CA 1
ATOM 2929 C C . GLY A 1 377 ? -0.183 10.102 -4.613 1 93.19 377 GLY A C 1
ATOM 2930 O O . GLY A 1 377 ? 0.923 10.547 -4.293 1 93.19 377 GLY A O 1
ATOM 2931 N N . ALA A 1 378 ? -1.115 10.766 -5.016 1 94.56 378 ALA A N 1
ATOM 2932 C CA . ALA A 1 378 ? -0.928 12.195 -5.23 1 94.56 378 ALA A CA 1
ATOM 2933 C C . ALA A 1 378 ? -0.697 12.922 -3.908 1 94.56 378 ALA A C 1
ATOM 2935 O O . ALA A 1 378 ? 0.115 13.852 -3.836 1 94.56 378 ALA A O 1
ATOM 2936 N N . LYS A 1 379 ? -1.428 12.531 -2.896 1 95.69 379 LYS A N 1
ATOM 2937 C CA . LYS A 1 379 ? -1.26 13.141 -1.576 1 95.69 379 LYS A CA 1
ATOM 2938 C C . LYS A 1 379 ? 0.141 12.883 -1.028 1 95.69 379 LYS A C 1
ATOM 2940 O O . LYS A 1 379 ? 0.762 13.773 -0.451 1 95.69 379 LYS A O 1
ATOM 2945 N N . HIS A 1 380 ? 0.599 11.695 -1.278 1 95.25 380 HIS A N 1
ATOM 2946 C CA . HIS A 1 380 ? 1.944 11.344 -0.836 1 95.25 380 HIS A CA 1
ATOM 2947 C C . HIS A 1 380 ? 2.996 12.188 -1.555 1 95.25 380 HIS A C 1
ATOM 2949 O O . HIS A 1 380 ? 3.941 12.672 -0.93 1 95.25 380 HIS A O 1
ATOM 2955 N N . GLU A 1 381 ? 2.805 12.312 -2.848 1 96.38 381 GLU A N 1
ATOM 2956 C CA . GLU A 1 381 ? 3.734 13.117 -3.635 1 96.38 381 GLU A CA 1
ATOM 2957 C C . GLU A 1 381 ? 3.707 14.578 -3.197 1 96.38 381 GLU A C 1
ATOM 2959 O O . GLU A 1 381 ? 4.75 15.234 -3.143 1 96.38 381 GLU A O 1
ATOM 2964 N N . LEU A 1 382 ? 2.521 15.016 -2.891 1 97 382 LEU A N 1
ATOM 2965 C CA . LEU A 1 382 ? 2.355 16.391 -2.447 1 97 382 LEU A CA 1
ATOM 2966 C C . LEU A 1 382 ? 3.07 16.625 -1.12 1 97 382 LEU A C 1
ATOM 2968 O O . LEU A 1 382 ? 3.799 17.609 -0.969 1 97 382 LEU A O 1
ATOM 2972 N N . ARG A 1 383 ? 2.879 15.75 -0.208 1 96.38 383 ARG A N 1
ATOM 2973 C CA . ARG A 1 383 ? 3.537 15.859 1.09 1 96.38 383 ARG A CA 1
ATOM 2974 C C . ARG A 1 383 ? 5.055 15.82 0.94 1 96.38 383 ARG A C 1
ATOM 2976 O O . ARG A 1 383 ? 5.762 16.609 1.57 1 96.38 383 ARG A O 1
ATOM 2983 N N . SER A 1 384 ? 5.484 14.984 0.057 1 96.88 384 SER A N 1
ATOM 2984 C CA . SER A 1 384 ? 6.914 14.859 -0.214 1 96.88 384 SER A CA 1
ATOM 2985 C C . SER A 1 384 ? 7.477 16.141 -0.823 1 96.88 384 SER A C 1
ATOM 2987 O O . SER A 1 384 ? 8.57 16.578 -0.46 1 96.88 384 SER A O 1
ATOM 2989 N N . LEU A 1 385 ? 6.762 16.703 -1.688 1 98.38 385 LEU A N 1
ATOM 2990 C CA . LEU A 1 385 ? 7.184 17.938 -2.342 1 98.38 385 LEU A CA 1
ATOM 2991 C C . LEU A 1 385 ? 7.246 19.078 -1.342 1 98.38 385 LEU A C 1
ATOM 2993 O O . LEU A 1 385 ? 8.195 19.875 -1.353 1 98.38 385 LEU A O 1
ATOM 2997 N N . LEU A 1 386 ? 6.293 19.141 -0.431 1 98.06 386 LEU A N 1
ATOM 2998 C CA . LEU A 1 386 ? 6.23 20.203 0.559 1 98.06 386 LEU A CA 1
ATOM 2999 C C . LEU A 1 386 ? 7.465 20.188 1.451 1 98.06 386 LEU A C 1
ATOM 3001 O O . LEU A 1 386 ? 8.125 21.219 1.621 1 98.06 386 LEU A O 1
ATOM 3005 N N . VAL A 1 387 ? 7.797 19.078 1.942 1 96.94 387 VAL A N 1
ATOM 3006 C CA . VAL A 1 387 ? 8.914 18.984 2.875 1 96.94 387 VAL A CA 1
ATOM 3007 C C . VAL A 1 387 ? 10.227 19.266 2.141 1 96.94 387 VAL A C 1
ATOM 3009 O O . VAL A 1 387 ? 11.125 19.906 2.691 1 96.94 387 VAL A O 1
ATOM 3012 N N . THR A 1 388 ? 10.32 18.812 0.921 1 97.81 388 THR A N 1
ATOM 3013 C CA . THR A 1 388 ? 11.523 19.047 0.129 1 97.81 388 THR A CA 1
ATOM 3014 C C . THR A 1 388 ? 11.703 20.547 -0.147 1 97.81 388 THR A C 1
ATOM 3016 O O . THR A 1 388 ? 12.812 21.062 -0.055 1 97.81 388 THR A O 1
ATOM 3019 N N . LEU A 1 389 ? 10.625 21.203 -0.438 1 98.12 389 LEU A N 1
ATOM 3020 C CA . LEU A 1 389 ? 10.68 22.641 -0.669 1 98.12 389 LEU A CA 1
ATOM 3021 C C . LEU A 1 389 ? 11.133 23.391 0.585 1 98.12 389 LEU A C 1
ATOM 3023 O O . LEU A 1 389 ? 11.984 24.281 0.511 1 98.12 389 LEU A O 1
ATOM 3027 N N . VAL A 1 390 ? 10.633 22.969 1.711 1 97.31 390 VAL A N 1
ATOM 3028 C CA . VAL A 1 390 ? 10.977 23.609 2.973 1 97.31 390 VAL A CA 1
ATOM 3029 C C . VAL A 1 390 ? 12.453 23.391 3.281 1 97.31 390 VAL A C 1
ATOM 3031 O O . VAL A 1 390 ? 13.156 24.312 3.678 1 97.31 390 VAL A O 1
ATOM 3034 N N . MET A 1 391 ? 12.938 22.203 3.008 1 96.38 391 MET A N 1
ATOM 3035 C CA . MET A 1 391 ? 14.328 21.859 3.271 1 96.38 391 MET A CA 1
ATOM 3036 C C . MET A 1 391 ? 15.266 22.688 2.393 1 96.38 391 MET A C 1
ATOM 3038 O O . MET A 1 391 ? 16.375 23.031 2.809 1 96.38 391 MET A O 1
ATOM 3042 N N . LEU A 1 392 ? 14.758 23.062 1.266 1 95.56 392 LEU A N 1
ATOM 3043 C CA . LEU A 1 392 ? 15.602 23.75 0.307 1 95.56 392 LEU A CA 1
ATOM 3044 C C . LEU A 1 392 ? 15.352 25.25 0.349 1 95.56 392 LEU A C 1
ATOM 3046 O O . LEU A 1 392 ? 15.766 25.984 -0.55 1 95.56 392 LEU A O 1
ATOM 3050 N N . GLY A 1 393 ? 14.586 25.703 1.292 1 93.44 393 GLY A N 1
ATOM 3051 C CA . GLY A 1 393 ? 14.414 27.125 1.546 1 93.44 393 GLY A CA 1
ATOM 3052 C C . GLY A 1 393 ? 13.242 27.734 0.797 1 93.44 393 GLY A C 1
ATOM 3053 O O . GLY A 1 393 ? 13.156 28.953 0.643 1 93.44 393 GLY A O 1
ATOM 3054 N N . GLY A 1 394 ? 12.375 26.891 0.255 1 95.06 394 GLY A N 1
ATOM 3055 C CA . GLY A 1 394 ? 11.203 27.375 -0.452 1 95.06 394 GLY A CA 1
ATOM 3056 C C . GLY A 1 394 ? 9.938 27.359 0.387 1 95.06 394 GLY A C 1
ATOM 3057 O O . GLY A 1 394 ? 8.93 26.781 -0.021 1 95.06 394 GLY A O 1
ATOM 3058 N N . GLU A 1 395 ? 9.953 28.016 1.487 1 94.12 395 GLU A N 1
ATOM 3059 C CA . GLU A 1 395 ? 8.836 28 2.424 1 94.12 395 GLU A CA 1
ATOM 3060 C C . GLU A 1 395 ? 7.617 28.703 1.838 1 94.12 395 GLU A C 1
ATOM 3062 O O . GLU A 1 395 ? 6.488 28.234 1.98 1 94.12 395 GLU A O 1
ATOM 3067 N N . GLU A 1 396 ? 7.84 29.844 1.218 1 93.94 396 GLU A N 1
ATOM 3068 C CA . GLU A 1 396 ? 6.742 30.641 0.682 1 93.94 396 GLU A CA 1
ATOM 3069 C C . GLU A 1 396 ? 5.945 29.859 -0.36 1 93.94 396 GLU A C 1
ATOM 3071 O O . GLU A 1 396 ? 4.715 29.812 -0.302 1 93.94 396 GLU A O 1
ATOM 3076 N N . ILE A 1 397 ? 6.723 29.234 -1.252 1 97.38 397 ILE A N 1
ATOM 3077 C CA . ILE A 1 397 ? 6.043 28.5 -2.311 1 97.38 397 ILE A CA 1
ATOM 3078 C C . ILE A 1 397 ? 5.371 27.25 -1.726 1 97.38 397 ILE A C 1
ATOM 3080 O O . ILE A 1 397 ? 4.309 26.844 -2.189 1 97.38 397 ILE A O 1
ATOM 3084 N N . ALA A 1 398 ? 6.004 26.625 -0.724 1 97.75 398 ALA A N 1
ATOM 3085 C CA . ALA A 1 398 ? 5.395 25.484 -0.05 1 97.75 398 ALA A CA 1
ATOM 3086 C C . ALA A 1 398 ? 4.055 25.859 0.575 1 97.75 398 ALA A C 1
ATOM 3088 O O . ALA A 1 398 ? 3.078 25.125 0.463 1 97.75 398 ALA A O 1
ATOM 3089 N N . ARG A 1 399 ? 3.986 27.016 1.201 1 95.12 399 ARG A N 1
ATOM 3090 C CA . ARG A 1 399 ? 2.756 27.5 1.808 1 95.12 399 ARG A CA 1
ATOM 3091 C C . ARG A 1 399 ? 1.673 27.719 0.754 1 95.12 399 ARG A C 1
ATOM 3093 O O . ARG A 1 399 ? 0.523 27.312 0.948 1 95.12 399 ARG A O 1
ATOM 3100 N N . LYS A 1 400 ? 2.082 28.344 -0.334 1 96.88 400 LYS A N 1
ATOM 3101 C CA . LYS A 1 400 ? 1.141 28.594 -1.422 1 96.88 400 LYS A CA 1
ATOM 3102 C C . LYS A 1 400 ? 0.62 27.281 -2.002 1 96.88 400 LYS A C 1
ATOM 3104 O O . LYS A 1 400 ? -0.571 27.156 -2.299 1 96.88 400 LYS A O 1
ATOM 3109 N N . LEU A 1 401 ? 1.534 26.344 -2.121 1 98.06 401 LEU A N 1
ATOM 3110 C CA . LEU A 1 401 ? 1.172 25.047 -2.68 1 98.06 401 LEU A CA 1
ATOM 3111 C C . LEU A 1 401 ? 0.184 24.312 -1.772 1 98.06 401 LEU A C 1
ATOM 3113 O O . LEU A 1 401 ? -0.832 23.797 -2.242 1 98.06 401 LEU A O 1
ATOM 3117 N N . GLN A 1 402 ? 0.524 24.203 -0.487 1 97.06 402 GLN A N 1
ATOM 3118 C CA . GLN A 1 402 ? -0.375 23.531 0.445 1 97.06 402 GLN A CA 1
ATOM 3119 C C . GLN A 1 402 ? -1.748 24.188 0.462 1 97.06 402 GLN A C 1
ATOM 3121 O O . GLN A 1 402 ? -2.773 23.516 0.513 1 97.06 402 GLN A O 1
ATOM 3126 N N . PHE A 1 403 ? -1.755 25.531 0.418 1 95.25 403 PHE A N 1
ATOM 3127 C CA . PHE A 1 403 ? -3.004 26.281 0.409 1 95.25 403 PHE A CA 1
ATOM 3128 C C . PHE A 1 403 ? -3.832 25.938 -0.824 1 95.25 403 PHE A C 1
ATOM 3130 O O . PHE A 1 403 ? -5.035 25.688 -0.72 1 95.25 403 PHE A O 1
ATOM 3137 N N . ALA A 1 404 ? -3.18 25.938 -1.945 1 96.75 404 ALA A N 1
ATOM 3138 C CA . ALA A 1 404 ? -3.865 25.625 -3.195 1 96.75 404 ALA A CA 1
ATOM 3139 C C . ALA A 1 404 ? -4.422 24.203 -3.166 1 96.75 404 ALA A C 1
ATOM 3141 O O . ALA A 1 404 ? -5.562 23.969 -3.566 1 96.75 404 ALA A O 1
ATOM 3142 N N . GLY A 1 405 ? -3.592 23.281 -2.693 1 95.88 405 GLY A N 1
ATOM 3143 C CA . GLY A 1 405 ? -4.035 21.891 -2.607 1 95.88 405 GLY A CA 1
ATOM 3144 C C . GLY A 1 405 ? -5.195 21.703 -1.647 1 95.88 405 GLY A C 1
ATOM 3145 O O . GLY A 1 405 ? -6.137 20.969 -1.948 1 95.88 405 GLY A O 1
ATOM 3146 N N . GLU A 1 406 ? -5.117 22.344 -0.565 1 94.25 406 GLU A N 1
ATOM 3147 C CA . GLU A 1 406 ? -6.168 22.25 0.446 1 94.25 406 GLU A CA 1
ATOM 3148 C C . GLU A 1 406 ? -7.492 22.781 -0.086 1 94.25 406 GLU A C 1
ATOM 3150 O O . GLU A 1 406 ? -8.539 22.172 0.11 1 94.25 406 GLU A O 1
ATOM 3155 N N . ASN A 1 407 ? -7.465 23.938 -0.706 1 94.25 407 ASN A N 1
ATOM 3156 C CA . ASN A 1 407 ? -8.672 24.547 -1.246 1 94.25 407 ASN A CA 1
ATOM 3157 C C . ASN A 1 407 ? -9.305 23.672 -2.332 1 94.25 407 ASN A C 1
ATOM 3159 O O . ASN A 1 407 ? -10.531 23.547 -2.402 1 94.25 407 ASN A O 1
ATOM 3163 N N . PHE A 1 408 ? -8.453 23.172 -3.08 1 96.31 408 PHE A N 1
ATOM 3164 C CA . PHE A 1 408 ? -8.953 22.281 -4.125 1 96.31 408 PHE A CA 1
ATOM 3165 C C . PHE A 1 408 ? -9.648 21.062 -3.52 1 96.31 408 PHE A C 1
ATOM 3167 O O . PHE A 1 408 ? -10.781 20.75 -3.881 1 96.31 408 PHE A O 1
ATOM 3174 N N . GLN A 1 409 ? -8.984 20.406 -2.619 1 94.75 409 GLN A N 1
ATOM 3175 C CA . GLN A 1 409 ? -9.539 19.219 -1.995 1 94.75 409 GLN A CA 1
ATOM 3176 C C . GLN A 1 409 ? -10.836 19.531 -1.245 1 94.75 409 GLN A C 1
ATOM 3178 O O . GLN A 1 409 ? -11.797 18.766 -1.314 1 94.75 409 GLN A O 1
ATOM 3183 N N . LEU A 1 410 ? -10.852 20.641 -0.533 1 93.62 410 LEU A N 1
ATOM 3184 C CA . LEU A 1 410 ? -12.023 21.047 0.22 1 93.62 410 LEU A CA 1
ATOM 3185 C C . LEU A 1 410 ? -13.211 21.297 -0.711 1 93.62 410 LEU A C 1
ATOM 3187 O O . LEU A 1 410 ? -14.32 20.844 -0.435 1 93.62 410 LEU A O 1
ATOM 3191 N N . SER A 1 411 ? -12.922 22.016 -1.764 1 95.19 411 SER A N 1
ATOM 3192 C CA . SER A 1 411 ? -13.977 22.312 -2.721 1 95.19 411 SER A CA 1
ATOM 3193 C C . SER A 1 411 ? -14.523 21.047 -3.367 1 95.19 411 SER A C 1
ATOM 3195 O O . SER A 1 411 ? -15.734 20.891 -3.541 1 95.19 411 SER A O 1
ATOM 3197 N N . GLN A 1 412 ? -13.648 20.219 -3.686 1 96.06 412 GLN A N 1
ATOM 3198 C CA . GLN A 1 412 ? -14.055 18.953 -4.309 1 96.06 412 GLN A CA 1
ATOM 3199 C C . GLN A 1 412 ? -14.883 18.109 -3.35 1 96.06 412 GLN A C 1
ATOM 3201 O O . GLN A 1 412 ? -15.922 17.562 -3.729 1 96.06 412 GLN A O 1
ATOM 3206 N N . MET A 1 413 ? -14.484 17.984 -2.162 1 94.88 413 MET A N 1
ATOM 3207 C CA . MET A 1 413 ? -15.203 17.203 -1.159 1 94.88 413 MET A CA 1
ATOM 3208 C C . MET A 1 413 ? -16.562 17.828 -0.859 1 94.88 413 MET A C 1
ATOM 3210 O O . MET A 1 413 ? -17.547 17.109 -0.679 1 94.88 413 MET A O 1
ATOM 3214 N N . ALA A 1 414 ? -16.516 19.109 -0.759 1 94.88 414 ALA A N 1
ATOM 3215 C CA . ALA A 1 414 ? -17.766 19.828 -0.515 1 94.88 414 ALA A CA 1
ATOM 3216 C C . ALA A 1 414 ? -18.766 19.609 -1.654 1 94.88 414 ALA A C 1
ATOM 3218 O O . ALA A 1 414 ? -19.953 19.406 -1.417 1 94.88 414 ALA A O 1
ATOM 3219 N N . ALA A 1 415 ? -18.266 19.672 -2.883 1 95.38 415 ALA A N 1
ATOM 3220 C CA . ALA A 1 415 ? -19.109 19.453 -4.051 1 95.38 415 ALA A CA 1
ATOM 3221 C C . ALA A 1 415 ? -19.719 18.047 -4.039 1 95.38 415 ALA A C 1
ATOM 3223 O O . ALA A 1 415 ? -20.906 17.875 -4.301 1 95.38 415 ALA A O 1
ATOM 3224 N N . VAL A 1 416 ? -18.938 17.094 -3.705 1 95.19 416 VAL A N 1
ATOM 3225 C CA . VAL A 1 416 ? -19.406 15.711 -3.672 1 95.19 416 VAL A CA 1
ATOM 3226 C C . VAL A 1 416 ? -20.438 15.547 -2.564 1 95.19 416 VAL A C 1
ATOM 3228 O O . VAL A 1 416 ? -21.469 14.906 -2.766 1 95.19 416 VAL A O 1
ATOM 3231 N N . LYS A 1 417 ? -20.203 16.125 -1.459 1 93.75 417 LYS A N 1
ATOM 3232 C CA . LYS A 1 417 ? -21.156 16.047 -0.353 1 93.75 417 LYS A CA 1
ATOM 3233 C C . LYS A 1 417 ? -22.484 16.703 -0.719 1 93.75 417 LYS A C 1
ATOM 3235 O O . LYS A 1 417 ? -23.547 16.188 -0.382 1 93.75 417 LYS A O 1
ATOM 3240 N N . LEU A 1 418 ? -22.359 17.828 -1.346 1 93.25 418 LEU A N 1
ATOM 3241 C CA . LEU A 1 418 ? -23.562 18.531 -1.792 1 93.25 418 LEU A CA 1
ATOM 3242 C C . LEU A 1 418 ? -24.391 17.656 -2.732 1 93.25 418 LEU A C 1
ATOM 3244 O O . LEU A 1 418 ? -25.609 17.594 -2.602 1 93.25 418 LEU A O 1
ATOM 3248 N N . THR A 1 419 ? -23.75 16.984 -3.645 1 92.44 419 THR A N 1
ATOM 3249 C CA . THR A 1 419 ? -24.453 16.109 -4.578 1 92.44 419 THR A CA 1
ATOM 3250 C C . THR A 1 419 ? -25.062 14.914 -3.852 1 92.44 419 THR A C 1
ATOM 3252 O O . THR A 1 419 ? -26.156 14.477 -4.18 1 92.44 419 THR A O 1
ATOM 3255 N N . GLU A 1 420 ? -24.344 14.398 -2.914 1 91.56 420 GLU A N 1
ATOM 3256 C CA . GLU A 1 420 ? -24.844 13.258 -2.152 1 91.56 420 GLU A CA 1
ATOM 3257 C C . GLU A 1 420 ? -26.078 13.633 -1.341 1 91.56 420 GLU A C 1
ATOM 3259 O O . GLU A 1 420 ? -27 12.82 -1.188 1 91.56 420 GLU A O 1
ATOM 3264 N N . ASP A 1 421 ? -26.078 14.844 -0.881 1 89.75 421 ASP A N 1
ATOM 3265 C CA . ASP A 1 421 ? -27.188 15.305 -0.063 1 89.75 421 ASP A CA 1
ATOM 3266 C C . ASP A 1 421 ? -28.406 15.664 -0.93 1 89.75 421 ASP A C 1
ATOM 3268 O O . ASP A 1 421 ? -29.547 15.578 -0.474 1 89.75 421 ASP A O 1
ATOM 3272 N N . THR A 1 422 ? -28.219 16.031 -2.16 1 89.06 422 THR A N 1
ATOM 3273 C CA . THR A 1 422 ? -29.297 16.531 -3 1 89.06 422 THR A CA 1
ATOM 3274 C C . THR A 1 422 ? -29.906 15.406 -3.826 1 89.06 422 THR A C 1
ATOM 3276 O O . THR A 1 422 ? -31.047 15.5 -4.27 1 89.06 422 THR A O 1
ATOM 3279 N N . ILE A 1 423 ? -29.172 14.344 -3.949 1 83.75 423 ILE A N 1
ATOM 3280 C CA . ILE A 1 423 ? -29.656 13.242 -4.781 1 83.75 423 ILE A CA 1
ATOM 3281 C C . ILE A 1 423 ? -30.938 12.664 -4.184 1 83.75 423 ILE A C 1
ATOM 3283 O O . ILE A 1 423 ? -31.938 12.492 -4.887 1 83.75 423 ILE A O 1
ATOM 3287 N N . PRO A 1 424 ? -30.922 12.43 -2.922 1 79.44 424 PRO A N 1
ATOM 3288 C CA . PRO A 1 424 ? -32.125 11.805 -2.375 1 79.44 424 PRO A CA 1
ATOM 3289 C C . PRO A 1 424 ? -33.25 12.812 -2.137 1 79.44 424 PRO A C 1
ATOM 3291 O O . PRO A 1 424 ? -34.406 12.414 -1.888 1 79.44 424 PRO A O 1
ATOM 3294 N N . THR A 1 425 ? -32.938 14.078 -2.211 1 78.75 425 THR A N 1
ATOM 3295 C CA . THR A 1 425 ? -33.969 15.055 -1.862 1 78.75 425 THR A CA 1
ATOM 3296 C C . THR A 1 425 ? -34.531 15.719 -3.115 1 78.75 425 THR A C 1
ATOM 3298 O O . THR A 1 425 ? -33.812 15.852 -4.121 1 78.75 425 THR A O 1
ATOM 3301 N N . ASP A 1 426 ? -35.844 16.047 -3.078 1 78.75 426 ASP A N 1
ATOM 3302 C CA . ASP A 1 426 ? -36.5 16.719 -4.188 1 78.75 426 ASP A CA 1
ATOM 3303 C C . ASP A 1 426 ? -36.562 18.219 -3.961 1 78.75 426 ASP A C 1
ATOM 3305 O O . ASP A 1 426 ? -37.156 18.953 -4.754 1 78.75 426 ASP A O 1
ATOM 3309 N N . ILE A 1 427 ? -36 18.641 -2.828 1 75.81 427 ILE A N 1
ATOM 3310 C CA . ILE A 1 427 ? -36 20.062 -2.52 1 75.81 427 ILE A CA 1
ATOM 3311 C C . ILE A 1 427 ? -34.625 20.656 -2.752 1 75.81 427 ILE A C 1
ATOM 3313 O O . ILE A 1 427 ? -33.625 20.188 -2.172 1 75.81 427 ILE A O 1
ATOM 3317 N N . LEU A 1 428 ? -34.625 21.516 -3.842 1 78.06 428 LEU A N 1
ATOM 3318 C CA . LEU A 1 428 ? -33.375 22.219 -4.098 1 78.06 428 LEU A CA 1
ATOM 3319 C C . LEU A 1 428 ? -33.469 23.672 -3.615 1 78.06 428 LEU A C 1
ATOM 3321 O O . LEU A 1 428 ? -34.375 24.391 -3.998 1 78.06 428 LEU A O 1
ATOM 3325 N N . SER A 1 429 ? -32.75 23.906 -2.443 1 78.12 429 SER A N 1
ATOM 3326 C CA . SER A 1 429 ? -32.688 25.281 -1.958 1 78.12 429 SER A CA 1
ATOM 3327 C C . SER A 1 429 ? -31.391 25.953 -2.387 1 78.12 429 SER A C 1
ATOM 3329 O O . SER A 1 429 ? -30.297 25.469 -2.076 1 78.12 429 SER A O 1
ATOM 3331 N N . GLU A 1 430 ? -31.547 27.062 -3.137 1 75.31 430 GLU A N 1
ATOM 3332 C CA . GLU A 1 430 ? -30.375 27.797 -3.598 1 75.31 430 GLU A CA 1
ATOM 3333 C C . GLU A 1 430 ? -29.547 28.297 -2.424 1 75.31 430 GLU A C 1
ATOM 3335 O O . GLU A 1 430 ? -28.328 28.406 -2.521 1 75.31 430 GLU A O 1
ATOM 3340 N N . GLN A 1 431 ? -30.203 28.516 -1.313 1 74.88 431 GLN A N 1
ATOM 3341 C CA . GLN A 1 431 ? -29.516 29.062 -0.156 1 74.88 431 GLN A CA 1
ATOM 3342 C C . GLN A 1 431 ? -28.812 27.969 0.646 1 74.88 431 GLN A C 1
ATOM 3344 O O . GLN A 1 431 ? -27.688 28.172 1.113 1 74.88 431 GLN A O 1
ATOM 3349 N N . ALA A 1 432 ? -29.375 26.875 0.616 1 75.94 432 ALA A N 1
ATOM 3350 C CA . ALA A 1 432 ? -28.844 25.812 1.47 1 75.94 432 ALA A CA 1
ATOM 3351 C C . ALA A 1 432 ? -27.844 24.969 0.716 1 75.94 432 ALA A C 1
ATOM 3353 O O . ALA A 1 432 ? -26.875 24.469 1.305 1 75.94 432 ALA A O 1
ATOM 3354 N N . HIS A 1 433 ? -28.078 24.922 -0.59 1 83.12 433 HIS A N 1
ATOM 3355 C CA . HIS A 1 433 ? -27.25 24.016 -1.373 1 83.12 433 HIS A CA 1
ATOM 3356 C C . HIS A 1 433 ? -26.266 24.781 -2.252 1 83.12 433 HIS A C 1
ATOM 3358 O O . HIS A 1 433 ? -26.359 24.734 -3.48 1 83.12 433 HIS A O 1
ATOM 3364 N N . ASN A 1 434 ? -25.391 25.469 -1.558 1 87 434 ASN A N 1
ATOM 3365 C CA . ASN A 1 434 ? -24.328 26.219 -2.236 1 87 434 ASN A CA 1
ATOM 3366 C C . ASN A 1 434 ? -22.953 25.719 -1.82 1 87 434 ASN A C 1
ATOM 3368 O O . ASN A 1 434 ? -22.766 25.219 -0.709 1 87 434 ASN A O 1
ATOM 3372 N N . LEU A 1 435 ? -22.125 25.859 -2.711 1 89.19 435 LEU A N 1
ATOM 3373 C CA . LEU A 1 435 ? -20.781 25.328 -2.525 1 89.19 435 LEU A CA 1
ATOM 3374 C C . LEU A 1 435 ? -20.078 26.016 -1.349 1 89.19 435 LEU A C 1
ATOM 3376 O O . LEU A 1 435 ? -19.406 25.344 -0.557 1 89.19 435 LEU A O 1
ATOM 3380 N N . GLU A 1 436 ? -20.266 27.266 -1.184 1 89.5 436 GLU A N 1
ATOM 3381 C CA . GLU A 1 436 ? -19.578 28.031 -0.151 1 89.5 436 GLU A CA 1
ATOM 3382 C C . GLU A 1 436 ? -20 27.578 1.245 1 89.5 436 GLU A C 1
ATOM 3384 O O . GLU A 1 436 ? -19.156 27.469 2.143 1 89.5 436 GLU A O 1
ATOM 3389 N N . GLN A 1 437 ? -21.219 27.25 1.412 1 89.56 437 GLN A N 1
ATOM 3390 C CA . GLN A 1 437 ? -21.703 26.797 2.711 1 89.56 437 GLN A CA 1
ATOM 3391 C C . GLN A 1 437 ? -21.141 25.422 3.062 1 89.56 437 GLN A C 1
ATOM 3393 O O . GLN A 1 437 ? -20.766 25.172 4.211 1 89.56 437 GLN A O 1
ATOM 3398 N N . TYR A 1 438 ? -21.109 24.672 2.062 1 91.44 438 TYR A N 1
ATOM 3399 C CA . TYR A 1 438 ? -20.578 23.344 2.299 1 91.44 438 TYR A CA 1
ATOM 3400 C C . TYR A 1 438 ? -19.078 23.375 2.564 1 91.44 438 TYR A C 1
ATOM 3402 O O . TYR A 1 438 ? -18.578 22.594 3.377 1 91.44 438 TYR A O 1
ATOM 3410 N N . VAL A 1 439 ? -18.422 24.203 1.915 1 91.88 439 VAL A N 1
ATOM 3411 C CA . VAL A 1 439 ? -17 24.375 2.146 1 91.88 439 VAL A CA 1
ATOM 3412 C C . VAL A 1 439 ? -16.75 24.844 3.58 1 91.88 439 VAL A C 1
ATOM 3414 O O . VAL A 1 439 ? -15.852 24.344 4.258 1 91.88 439 VAL A O 1
ATOM 3417 N N . GLN A 1 440 ? -17.547 25.719 4.035 1 88.88 440 GLN A N 1
ATOM 3418 C CA . GLN A 1 440 ? -17.406 26.234 5.391 1 88.88 440 GLN A CA 1
ATOM 3419 C C . GLN A 1 440 ? -17.719 25.156 6.426 1 88.88 440 GLN A C 1
ATOM 3421 O O . GLN A 1 440 ? -17.031 25.062 7.445 1 88.88 440 GLN A O 1
ATOM 3426 N N . LYS A 1 441 ? -18.656 24.422 6.137 1 87.5 441 LYS A N 1
ATOM 3427 C CA . LYS A 1 441 ? -19.016 23.328 7.035 1 87.5 441 LYS A CA 1
ATOM 3428 C C . LYS A 1 441 ? -17.875 22.312 7.125 1 87.5 441 LYS A C 1
ATOM 3430 O O . LYS A 1 441 ? -17.547 21.828 8.211 1 87.5 441 LYS A O 1
ATOM 3435 N N . LEU A 1 442 ? -17.344 22.062 5.992 1 87.94 442 LEU A N 1
ATOM 3436 C CA . LEU A 1 442 ? -16.266 21.078 5.945 1 87.94 442 LEU A CA 1
ATOM 3437 C C . LEU A 1 442 ? -15.008 21.625 6.609 1 87.94 442 LEU A C 1
ATOM 3439 O O . LEU A 1 442 ? -14.25 20.875 7.234 1 87.94 442 LEU A O 1
ATOM 3443 N N . ARG A 1 443 ? -14.742 22.828 6.457 1 86.31 443 ARG A N 1
ATOM 3444 C CA . ARG A 1 443 ? -13.578 23.453 7.066 1 86.31 443 ARG A CA 1
ATOM 3445 C C . ARG A 1 443 ? -13.625 23.344 8.586 1 86.31 443 ARG A C 1
ATOM 3447 O O . ARG A 1 443 ? -12.594 23.156 9.227 1 86.31 443 ARG A O 1
ATOM 3454 N N . ASN A 1 444 ? -14.742 23.328 9.109 1 83.5 444 ASN A N 1
ATOM 3455 C CA . ASN A 1 444 ? -14.906 23.219 10.555 1 83.5 444 ASN A CA 1
ATOM 3456 C C . ASN A 1 444 ? -14.656 21.781 11.039 1 83.5 444 ASN A C 1
ATOM 3458 O O . ASN A 1 444 ? -14.297 21.578 12.203 1 83.5 444 ASN A O 1
ATOM 3462 N N . GLU A 1 445 ? -14.711 20.875 10.133 1 81.5 445 GLU A N 1
ATOM 3463 C CA . GLU A 1 445 ? -14.523 19.469 10.492 1 81.5 445 GLU A CA 1
ATOM 3464 C C . GLU A 1 445 ? -13.133 18.984 10.102 1 81.5 445 GLU A C 1
ATOM 3466 O O . GLU A 1 445 ? -12.773 17.844 10.352 1 81.5 445 GLU A O 1
ATOM 3471 N N . LEU A 1 446 ? -12.367 19.781 9.594 1 76.56 446 LEU A N 1
ATOM 3472 C CA . LEU A 1 446 ? -11.102 19.453 8.953 1 76.56 446 LEU A CA 1
ATOM 3473 C C . LEU A 1 446 ? -10.164 18.75 9.922 1 76.56 446 LEU A C 1
ATOM 3475 O O . LEU A 1 446 ? -9.547 17.734 9.586 1 76.56 446 LEU A O 1
ATOM 3479 N N . PRO A 1 447 ? -10.062 19.266 11.18 1 68.69 447 PRO A N 1
ATOM 3480 C CA . PRO A 1 447 ? -9.086 18.656 12.086 1 68.69 447 PRO A CA 1
ATOM 3481 C C . PRO A 1 447 ? -9.367 17.172 12.352 1 68.69 447 PRO A C 1
ATOM 3483 O O . PRO A 1 447 ? -8.461 16.422 12.703 1 68.69 447 PRO A O 1
ATOM 3486 N N . ASN A 1 448 ? -10.492 16.734 11.953 1 69.62 448 ASN A N 1
ATOM 3487 C CA . ASN A 1 448 ? -10.898 15.367 12.273 1 69.62 448 ASN A CA 1
ATOM 3488 C C . ASN A 1 448 ? -10.852 14.461 11.047 1 69.62 448 ASN A C 1
ATOM 3490 O O . ASN A 1 448 ? -11.062 13.25 11.148 1 69.62 448 ASN A O 1
ATOM 3494 N N . LEU A 1 449 ? -10.492 15.211 10.047 1 73.44 449 LEU A N 1
ATOM 3495 C CA . LEU A 1 449 ? -10.578 14.422 8.82 1 73.44 449 LEU A CA 1
ATOM 3496 C C . LEU A 1 449 ? -9.211 13.875 8.43 1 73.44 449 LEU A C 1
ATOM 3498 O O . LEU A 1 449 ? -8.273 14.648 8.203 1 73.44 449 LEU A O 1
ATOM 3502 N N . ASP A 1 450 ? -9.062 12.578 8.359 1 79.88 450 ASP A N 1
ATOM 3503 C CA . ASP A 1 450 ? -7.832 11.875 8.008 1 79.88 450 ASP A CA 1
ATOM 3504 C C . ASP A 1 450 ? -7.441 12.156 6.555 1 79.88 450 ASP A C 1
ATOM 3506 O O . ASP A 1 450 ? -6.277 11.984 6.176 1 79.88 450 ASP A O 1
ATOM 3510 N N . SER A 1 451 ? -8.383 12.703 5.824 1 84.88 451 SER A N 1
ATOM 3511 C CA . SER A 1 451 ? -8.156 12.914 4.398 1 84.88 451 SER A CA 1
ATOM 3512 C C . SER A 1 451 ? -7.16 14.039 4.152 1 84.88 451 SER A C 1
ATOM 3514 O O . SER A 1 451 ? -6.578 14.141 3.072 1 84.88 451 SER A O 1
ATOM 3516 N N . PHE A 1 452 ? -6.965 14.82 5.207 1 88.12 452 PHE A N 1
ATOM 3517 C CA . PHE A 1 452 ? -6.062 15.953 5.051 1 88.12 452 PHE A CA 1
ATOM 3518 C C . PHE A 1 452 ? -4.762 15.719 5.809 1 88.12 452 PHE A C 1
ATOM 3520 O O . PHE A 1 452 ? -4.109 16.672 6.246 1 88.12 452 PHE A O 1
ATOM 3527 N N . SER A 1 453 ? -4.336 14.492 5.906 1 88.5 453 SER A N 1
ATOM 3528 C CA . SER A 1 453 ? -3.152 14.125 6.676 1 88.5 453 SER A CA 1
ATOM 3529 C C . SER A 1 453 ? -1.873 14.484 5.926 1 88.5 453 SER A C 1
ATOM 3531 O O . SER A 1 453 ? -0.785 14.477 6.508 1 88.5 453 SER A O 1
ATOM 3533 N N . TRP A 1 454 ? -2.035 14.906 4.645 1 92.25 454 TRP A N 1
ATOM 3534 C CA . TRP A 1 454 ? -0.858 15.234 3.85 1 92.25 454 TRP A CA 1
ATOM 3535 C C . TRP A 1 454 ? -0.361 16.641 4.164 1 92.25 454 TRP A C 1
ATOM 3537 O O . TRP A 1 454 ? 0.761 17 3.805 1 92.25 454 TRP A O 1
ATOM 3547 N N . ARG A 1 455 ? -1.086 17.406 4.965 1 92.94 455 ARG A N 1
ATOM 3548 C CA . ARG A 1 455 ? -0.745 18.797 5.266 1 92.94 455 ARG A CA 1
ATOM 3549 C C . ARG A 1 455 ? 0.228 18.875 6.434 1 92.94 455 ARG A C 1
ATOM 3551 O O . ARG A 1 455 ? 0.222 18.016 7.316 1 92.94 455 ARG A O 1
ATOM 3558 N N . TYR A 1 456 ? 1.006 19.875 6.352 1 94 456 TYR A N 1
ATOM 3559 C CA . TYR A 1 456 ? 1.85 20.203 7.496 1 94 456 TYR A CA 1
ATOM 3560 C C . TYR A 1 456 ? 1.229 21.312 8.336 1 94 456 TYR A C 1
ATOM 3562 O O . TYR A 1 456 ? 0.732 22.312 7.797 1 94 456 TYR A O 1
ATOM 3570 N N . LYS A 1 457 ? 1.296 21.219 9.633 1 90.94 457 LYS A N 1
ATOM 3571 C CA . LYS A 1 457 ? 0.621 22.109 10.57 1 90.94 457 LYS A CA 1
ATOM 3572 C C . LYS A 1 457 ? 1.187 23.531 10.477 1 90.94 457 LYS A C 1
ATOM 3574 O O . LYS A 1 457 ? 0.466 24.5 10.695 1 90.94 457 LYS A O 1
ATOM 3579 N N . VAL A 1 458 ? 2.42 23.609 10.125 1 92.19 458 VAL A N 1
ATOM 3580 C CA . VAL A 1 458 ? 3.086 24.922 10.094 1 92.19 458 VAL A CA 1
ATOM 3581 C C . VAL A 1 458 ? 2.5 25.766 8.977 1 92.19 458 VAL A C 1
ATOM 3583 O O . VAL A 1 458 ? 2.574 27 9.023 1 92.19 458 VAL A O 1
ATOM 3586 N N . PHE A 1 459 ? 1.82 25.125 8 1 90.62 459 PHE A N 1
ATOM 3587 C CA . PHE A 1 459 ? 1.323 25.875 6.852 1 90.62 459 PHE A CA 1
ATOM 3588 C C . PHE A 1 459 ? -0.193 26.016 6.906 1 90.62 459 PHE A C 1
ATOM 3590 O O . PHE A 1 459 ? -0.814 26.484 5.957 1 90.62 459 PHE A O 1
ATOM 3597 N N . ILE A 1 460 ? -0.801 25.609 7.961 1 84.62 460 ILE A N 1
ATOM 3598 C CA . ILE A 1 460 ? -2.254 25.688 8.07 1 84.62 460 ILE A CA 1
ATOM 3599 C C . ILE A 1 460 ? -2.662 27.141 8.352 1 84.62 460 ILE A C 1
ATOM 3601 O O . ILE A 1 460 ? -2.068 27.797 9.203 1 84.62 460 ILE A O 1
ATOM 3605 N N . SER A 1 461 ? -3.5 27.578 7.457 1 76.31 461 SER A N 1
ATOM 3606 C CA . SER A 1 461 ? -3.986 28.938 7.633 1 76.31 461 SER A CA 1
ATOM 3607 C C . SER A 1 461 ? -5.051 29.016 8.719 1 76.31 461 SER A C 1
ATOM 3609 O O . SER A 1 461 ? -5.879 28.109 8.852 1 76.31 461 SER A O 1
ATOM 3611 N N . PRO A 1 462 ? -4.859 30.016 9.648 1 67.81 462 PRO A N 1
ATOM 3612 C CA . PRO A 1 462 ? -5.895 30.203 10.672 1 67.81 462 PRO A CA 1
ATOM 3613 C C . PRO A 1 462 ? -7.234 30.641 10.086 1 67.81 462 PRO A C 1
ATOM 3615 O O . PRO A 1 462 ? -7.277 31.219 9 1 67.81 462 PRO A O 1
ATOM 3618 N N . MET B 1 1 ? -57.781 79.688 11.32 1 24.48 1 MET B N 1
ATOM 3619 C CA . MET B 1 1 ? -57 78.938 10.344 1 24.48 1 MET B CA 1
ATOM 3620 C C . MET B 1 1 ? -55.906 78.125 11.023 1 24.48 1 MET B C 1
ATOM 3622 O O . MET B 1 1 ? -54.969 77.688 10.375 1 24.48 1 MET B O 1
ATOM 3626 N N . GLU B 1 2 ? -55.938 77.75 12.328 1 27.56 2 GLU B N 1
ATOM 3627 C CA . GLU B 1 2 ? -54.969 77.438 13.406 1 27.56 2 GLU B CA 1
ATOM 3628 C C . GLU B 1 2 ? -54.469 76.062 13.305 1 27.56 2 GLU B C 1
ATOM 3630 O O . GLU B 1 2 ? -55.062 75.125 13.859 1 27.56 2 GLU B O 1
ATOM 3635 N N . LEU B 1 3 ? -54.031 75.438 12.133 1 28.72 3 LEU B N 1
ATOM 3636 C CA . LEU B 1 3 ? -53.781 74 11.742 1 28.72 3 LEU B CA 1
ATOM 3637 C C . LEU B 1 3 ? -52.625 73.438 12.523 1 28.72 3 LEU B C 1
ATOM 3639 O O . LEU B 1 3 ? -52.156 72.375 12.203 1 28.72 3 LEU B O 1
ATOM 3643 N N . LEU B 1 4 ? -51.812 74.062 13.281 1 27.94 4 LEU B N 1
ATOM 3644 C CA . LEU B 1 4 ? -50.438 73.75 13.578 1 27.94 4 LEU B CA 1
ATOM 3645 C C . LEU B 1 4 ? -50.375 72.5 14.438 1 27.94 4 LEU B C 1
ATOM 3647 O O . LEU B 1 4 ? -49.281 71.938 14.609 1 27.94 4 LEU B O 1
ATOM 3651 N N . GLY B 1 5 ? -51.25 72.188 15.383 1 32.06 5 GLY B N 1
ATOM 3652 C CA . GLY B 1 5 ? -50.812 71.375 16.516 1 32.06 5 GLY B CA 1
ATOM 3653 C C . GLY B 1 5 ? -50.688 69.875 16.172 1 32.06 5 GLY B C 1
ATOM 3654 O O . GLY B 1 5 ? -50.75 69 17.062 1 32.06 5 GLY B O 1
ATOM 3655 N N . SER B 1 6 ? -50.688 69.438 14.938 1 33.38 6 SER B N 1
ATOM 3656 C CA . SER B 1 6 ? -50.906 68 14.633 1 33.38 6 SER B CA 1
ATOM 3657 C C . SER B 1 6 ? -49.812 67.125 15.211 1 33.38 6 SER B C 1
ATOM 3659 O O . SER B 1 6 ? -48.625 67.375 14.914 1 33.38 6 SER B O 1
ATOM 3661 N N . SER B 1 7 ? -49.969 66.688 16.453 1 35.31 7 SER B N 1
ATOM 3662 C CA . SER B 1 7 ? -49.062 65.812 17.234 1 35.31 7 SER B CA 1
ATOM 3663 C C . SER B 1 7 ? -48.656 64.562 16.453 1 35.31 7 SER B C 1
ATOM 3665 O O . SER B 1 7 ? -49.5 63.875 15.938 1 35.31 7 SER B O 1
ATOM 3667 N N . GLY B 1 8 ? -47.656 64.562 15.711 1 34.66 8 GLY B N 1
ATOM 3668 C CA . GLY B 1 8 ? -47.094 63.562 14.805 1 34.66 8 GLY B CA 1
ATOM 3669 C C . GLY B 1 8 ? -47.156 62.156 15.344 1 34.66 8 GLY B C 1
ATOM 3670 O O . GLY B 1 8 ? -47.469 61.938 16.516 1 34.66 8 GLY B O 1
ATOM 3671 N N . PRO B 1 9 ? -47 61.094 14.508 1 36.72 9 PRO B N 1
ATOM 3672 C CA . PRO B 1 9 ? -47.312 59.656 14.633 1 36.72 9 PRO B CA 1
ATOM 3673 C C . PRO B 1 9 ? -46.781 59.062 15.938 1 36.72 9 PRO B C 1
ATOM 3675 O O . PRO B 1 9 ? -45.938 59.656 16.609 1 36.72 9 PRO B O 1
ATOM 3678 N N . ARG B 1 10 ? -47.406 57.844 16.359 1 37.69 10 ARG B N 1
ATOM 3679 C CA . ARG B 1 10 ? -47.125 56.938 17.469 1 37.69 10 ARG B CA 1
ATOM 3680 C C . ARG B 1 10 ? -45.625 56.656 17.594 1 37.69 10 ARG B C 1
ATOM 3682 O O . ARG B 1 10 ? -45.062 55.938 16.766 1 37.69 10 ARG B O 1
ATOM 3689 N N . ARG B 1 11 ? -44.844 57.594 17.938 1 36.47 11 ARG B N 1
ATOM 3690 C CA . ARG B 1 11 ? -43.438 57.281 18.25 1 36.47 11 ARG B CA 1
ATOM 3691 C C . ARG B 1 11 ? -43.375 56.031 19.141 1 36.47 11 ARG B C 1
ATOM 3693 O O . ARG B 1 11 ? -43.906 56.031 20.25 1 36.47 11 ARG B O 1
ATOM 3700 N N . MET B 1 12 ? -43.5 54.844 18.641 1 40.84 12 MET B N 1
ATOM 3701 C CA . MET B 1 12 ? -43.156 53.625 19.391 1 40.84 12 MET B CA 1
ATOM 3702 C C . MET B 1 12 ? -42.062 53.906 20.422 1 40.84 12 MET B C 1
ATOM 3704 O O . MET B 1 12 ? -40.969 54.375 20.078 1 40.84 12 MET B O 1
ATOM 3708 N N . SER B 1 13 ? -42.312 54.344 21.547 1 43.34 13 SER B N 1
ATOM 3709 C CA . SER B 1 13 ? -41.469 54.656 22.688 1 43.34 13 SER B CA 1
ATOM 3710 C C . SER B 1 13 ? -40.375 53.625 22.859 1 43.34 13 SER B C 1
ATOM 3712 O O . SER B 1 13 ? -40.656 52.469 23.172 1 43.34 13 SER B O 1
ATOM 3714 N N . TYR B 1 14 ? -39.375 53.531 22.031 1 50.41 14 TYR B N 1
ATOM 3715 C CA . TYR B 1 14 ? -38.188 52.719 22.281 1 50.41 14 TYR B CA 1
ATOM 3716 C C . TYR B 1 14 ? -37.719 52.844 23.719 1 50.41 14 TYR B C 1
ATOM 3718 O O . TYR B 1 14 ? -37.656 53.969 24.25 1 50.41 14 TYR B O 1
ATOM 3726 N N . PRO B 1 15 ? -38.156 51.875 24.578 1 60.44 15 PRO B N 1
ATOM 3727 C CA . PRO B 1 15 ? -37.625 51.969 25.938 1 60.44 15 PRO B CA 1
ATOM 3728 C C . PRO B 1 15 ? -36.25 52.656 25.984 1 60.44 15 PRO B C 1
ATOM 3730 O O . PRO B 1 15 ? -35.531 52.625 24.984 1 60.44 15 PRO B O 1
ATOM 3733 N N . SER B 1 16 ? -36.062 53.594 26.922 1 67.25 16 SER B N 1
ATOM 3734 C CA . SER B 1 16 ? -34.75 54.188 27.125 1 67.25 16 SER B CA 1
ATOM 3735 C C . SER B 1 16 ? -33.656 53.125 27.219 1 67.25 16 SER B C 1
ATOM 3737 O O . SER B 1 16 ? -33.938 51.969 27.516 1 67.25 16 SER B O 1
ATOM 3739 N N . ALA B 1 17 ? -32.438 53.469 26.719 1 71.69 17 ALA B N 1
ATOM 3740 C CA . ALA B 1 17 ? -31.312 52.531 26.797 1 71.69 17 ALA B CA 1
ATOM 3741 C C . ALA B 1 17 ? -31.219 51.875 28.188 1 71.69 17 ALA B C 1
ATOM 3743 O O . ALA B 1 17 ? -30.922 50.688 28.297 1 71.69 17 ALA B O 1
ATOM 3744 N N . GLU B 1 18 ? -31.672 52.688 29.172 1 74.25 18 GLU B N 1
ATOM 3745 C CA . GLU B 1 18 ? -31.625 52.188 30.547 1 74.25 18 GLU B CA 1
ATOM 3746 C C . GLU B 1 18 ? -32.719 51.156 30.797 1 74.25 18 GLU B C 1
ATOM 3748 O O . GLU B 1 18 ? -32.5 50.125 31.453 1 74.25 18 GLU B O 1
ATOM 3753 N N . GLU B 1 19 ? -33.844 51.469 30.344 1 75.44 19 GLU B N 1
ATOM 3754 C CA . GLU B 1 19 ? -34.969 50.531 30.5 1 75.44 19 GLU B CA 1
ATOM 3755 C C . GLU B 1 19 ? -34.719 49.25 29.75 1 75.44 19 GLU B C 1
ATOM 3757 O O . GLU B 1 19 ? -35 48.156 30.25 1 75.44 19 GLU B O 1
ATOM 3762 N N . ALA B 1 20 ? -34.188 49.531 28.703 1 78.94 20 ALA B N 1
ATOM 3763 C CA . ALA B 1 20 ? -33.875 48.375 27.891 1 78.94 20 ALA B CA 1
ATOM 3764 C C . ALA B 1 20 ? -32.812 47.5 28.578 1 78.94 20 ALA B C 1
ATOM 3766 O O . ALA B 1 20 ? -32.906 46.25 28.547 1 78.94 20 ALA B O 1
ATOM 3767 N N . LEU B 1 21 ? -31.938 48.094 29.25 1 82.69 21 LEU B N 1
ATOM 3768 C CA . LEU B 1 21 ? -30.875 47.406 29.938 1 82.69 21 LEU B CA 1
ATOM 3769 C C . LEU B 1 21 ? -31.422 46.625 31.156 1 82.69 21 LEU B C 1
ATOM 3771 O O . LEU B 1 21 ? -31.047 45.5 31.391 1 82.69 21 LEU B O 1
ATOM 3775 N N . LYS B 1 22 ? -32.281 47.219 31.844 1 79.06 22 LYS B N 1
ATOM 3776 C CA . LYS B 1 22 ? -32.906 46.562 33 1 79.06 22 LYS B CA 1
ATOM 3777 C C . LYS B 1 22 ? -33.688 45.312 32.562 1 79.06 22 LYS B C 1
ATOM 3779 O O . LYS B 1 22 ? -33.625 44.281 33.25 1 79.06 22 LYS B O 1
ATOM 3784 N N . HIS B 1 23 ? -34.281 45.594 31.531 1 81.06 23 HIS B N 1
ATOM 3785 C CA . HIS B 1 23 ? -35 44.469 30.984 1 81.06 23 HIS B CA 1
ATOM 3786 C C . HIS B 1 23 ? -34.062 43.344 30.594 1 81.06 23 HIS B C 1
ATOM 3788 O O . HIS B 1 23 ? -34.375 42.156 30.844 1 81.06 23 HIS B O 1
ATOM 3794 N N . LEU B 1 24 ? -33.125 43.688 29.953 1 84.69 24 LEU B N 1
ATOM 3795 C CA . LEU B 1 24 ? -32.125 42.688 29.531 1 84.69 24 LEU B CA 1
ATOM 3796 C C . LEU B 1 24 ? -31.547 41.938 30.734 1 84.69 24 LEU B C 1
ATOM 3798 O O . LEU B 1 24 ? -31.312 40.75 30.688 1 84.69 24 LEU B O 1
ATOM 3802 N N . LEU B 1 25 ? -31.281 42.688 31.781 1 85.06 25 LEU B N 1
ATOM 3803 C CA . LEU B 1 25 ? -30.688 42.156 33 1 85.06 25 LEU B CA 1
ATOM 3804 C C . LEU B 1 25 ? -31.672 41.25 33.719 1 85.06 25 LEU B C 1
ATOM 3806 O O . LEU B 1 25 ? -31.266 40.312 34.438 1 85.06 25 LEU B O 1
ATOM 3810 N N . TRP B 1 26 ? -32.844 41.5 33.375 1 79.25 26 TRP B N 1
ATOM 3811 C CA . TRP B 1 26 ? -33.875 40.656 33.938 1 79.25 26 TRP B CA 1
ATOM 3812 C C . TRP B 1 26 ? -34 39.344 33.156 1 79.25 26 TRP B C 1
ATOM 3814 O O . TRP B 1 26 ? -34.188 38.281 33.75 1 79.25 26 TRP B O 1
ATOM 3824 N N . LEU B 1 27 ? -33.75 39.438 31.984 1 81.56 27 LEU B N 1
ATOM 3825 C CA . LEU B 1 27 ? -33.969 38.281 31.094 1 81.56 27 LEU B CA 1
ATOM 3826 C C . LEU B 1 27 ? -32.75 37.406 31.031 1 81.56 27 LEU B C 1
ATOM 3828 O O . LEU B 1 27 ? -32.844 36.219 30.688 1 81.56 27 LEU B O 1
ATOM 3832 N N . SER B 1 28 ? -31.656 37.938 31.219 1 84.06 28 SER B N 1
ATOM 3833 C CA . SER B 1 28 ? -30.422 37.219 31 1 84.06 28 SER B CA 1
ATOM 3834 C C . SER B 1 28 ? -29.547 37.188 32.25 1 84.06 28 SER B C 1
ATOM 3836 O O . SER B 1 28 ? -29.844 37.875 33.219 1 84.06 28 SER B O 1
ATOM 3838 N N . ASP B 1 29 ? -28.625 36.344 32.281 1 85.88 29 ASP B N 1
ATOM 3839 C CA . ASP B 1 29 ? -27.625 36.281 33.375 1 85.88 29 ASP B CA 1
ATOM 3840 C C . ASP B 1 29 ? -26.797 37.562 33.406 1 85.88 29 ASP B C 1
ATOM 3842 O O . ASP B 1 29 ? -26.281 38 32.375 1 85.88 29 ASP B O 1
ATOM 3846 N N . SER B 1 30 ? -26.891 38.188 34.531 1 83.5 30 SER B N 1
ATOM 3847 C CA . SER B 1 30 ? -26.219 39.469 34.719 1 83.5 30 SER B CA 1
ATOM 3848 C C . SER B 1 30 ? -24.75 39.375 34.344 1 83.5 30 SER B C 1
ATOM 3850 O O . SER B 1 30 ? -24.203 40.312 33.75 1 83.5 30 SER B O 1
ATOM 3852 N N . ASP B 1 31 ? -24.141 38.281 34.656 1 85.94 31 ASP B N 1
ATOM 3853 C CA . ASP B 1 31 ? -22.734 38.094 34.344 1 85.94 31 ASP B CA 1
ATOM 3854 C C . ASP B 1 31 ? -22.531 38.062 32.812 1 85.94 31 ASP B C 1
ATOM 3856 O O . ASP B 1 31 ? -21.578 38.656 32.281 1 85.94 31 ASP B O 1
ATOM 3860 N N . ALA B 1 32 ? -23.406 37.5 32.156 1 89.62 32 ALA B N 1
ATOM 3861 C CA . ALA B 1 32 ? -23.328 37.375 30.688 1 89.62 32 ALA B CA 1
ATOM 3862 C C . ALA B 1 32 ? -23.516 38.719 30.031 1 89.62 32 ALA B C 1
ATOM 3864 O O . ALA B 1 32 ? -22.828 39.031 29.047 1 89.62 32 ALA B O 1
ATOM 3865 N N . VAL B 1 33 ? -24.375 39.438 30.641 1 88.25 33 VAL B N 1
ATOM 3866 C CA . VAL B 1 33 ? -24.625 40.781 30.078 1 88.25 33 VAL B CA 1
ATOM 3867 C C . VAL B 1 33 ? -23.422 41.688 30.312 1 88.25 33 VAL B C 1
ATOM 3869 O O . VAL B 1 33 ? -23.047 42.438 29.438 1 88.25 33 VAL B O 1
ATOM 3872 N N . PHE B 1 34 ? -22.906 41.594 31.484 1 89.5 34 PHE B N 1
ATOM 3873 C CA . PHE B 1 34 ? -21.719 42.375 31.797 1 89.5 34 PHE B CA 1
ATOM 3874 C C . PHE B 1 34 ? -20.562 42.031 30.859 1 89.5 34 PHE B C 1
ATOM 3876 O O . PHE B 1 34 ? -19.906 42.906 30.312 1 89.5 34 PHE B O 1
ATOM 3883 N N . GLU B 1 35 ? -20.344 40.781 30.672 1 91.19 35 GLU B N 1
ATOM 3884 C CA . GLU B 1 35 ? -19.281 40.312 29.797 1 91.19 35 GLU B CA 1
ATOM 3885 C C . GLU B 1 35 ? -19.516 40.75 28.359 1 91.19 35 GLU B C 1
ATOM 3887 O O . GLU B 1 35 ? -18.578 41.125 27.641 1 91.19 35 GLU B O 1
ATOM 3892 N N . ALA B 1 36 ? -20.719 40.688 27.969 1 91.44 36 ALA B N 1
ATOM 3893 C CA . ALA B 1 36 ? -21.047 41.188 26.625 1 91.44 36 ALA B CA 1
ATOM 3894 C C . ALA B 1 36 ? -20.75 42.656 26.484 1 91.44 36 ALA B C 1
ATOM 3896 O O . ALA B 1 36 ? -20.266 43.125 25.438 1 91.44 36 ALA B O 1
ATOM 3897 N N . ALA B 1 37 ? -21.078 43.375 27.547 1 90.69 37 ALA B N 1
ATOM 3898 C CA . ALA B 1 37 ? -20.797 44.781 27.547 1 90.69 37 ALA B CA 1
ATOM 3899 C C . ALA B 1 37 ? -19.297 45.062 27.484 1 90.69 37 ALA B C 1
ATOM 3901 O O . ALA B 1 37 ? -18.859 45.938 26.75 1 90.69 37 ALA B O 1
ATOM 3902 N N . LEU B 1 38 ? -18.578 44.375 28.25 1 92.5 38 LEU B N 1
ATOM 3903 C CA . LEU B 1 38 ? -17.125 44.469 28.219 1 92.5 38 LEU B CA 1
ATOM 3904 C C . LEU B 1 38 ? -16.578 44.188 26.828 1 92.5 38 LEU B C 1
ATOM 3906 O O . LEU B 1 38 ? -15.617 44.812 26.375 1 92.5 38 LEU B O 1
ATOM 3910 N N . GLY B 1 39 ? -17.125 43.219 26.109 1 94.19 39 GLY B N 1
ATOM 3911 C CA . GLY B 1 39 ? -16.688 42.781 24.797 1 94.19 39 GLY B CA 1
ATOM 3912 C C . GLY B 1 39 ? -16.844 43.844 23.719 1 94.19 39 GLY B C 1
ATOM 3913 O O . GLY B 1 39 ? -16.203 43.781 22.672 1 94.19 39 GLY B O 1
ATOM 3914 N N . LEU B 1 40 ? -17.625 44.781 24.031 1 94.31 40 LEU B N 1
ATOM 3915 C CA . LEU B 1 40 ? -17.812 45.875 23.109 1 94.31 40 LEU B CA 1
ATOM 3916 C C . LEU B 1 40 ? -16.734 46.969 23.312 1 94.31 40 LEU B C 1
ATOM 3918 O O . LEU B 1 40 ? -16.672 47.938 22.578 1 94.31 40 LEU B O 1
ATOM 3922 N N . TYR B 1 41 ? -15.93 46.844 24.234 1 95 41 TYR B N 1
ATOM 3923 C CA . TYR B 1 41 ? -14.797 47.688 24.578 1 95 41 TYR B CA 1
ATOM 3924 C C . TYR B 1 41 ? -15.258 49.094 25.016 1 95 41 TYR B C 1
ATOM 3926 O O . TYR B 1 41 ? -14.539 50.062 24.828 1 95 41 TYR B O 1
ATOM 3934 N N . ASP B 1 42 ? -16.547 49.219 25.422 1 91.94 42 ASP B N 1
ATOM 3935 C CA . ASP B 1 42 ? -17.094 50.438 25.984 1 91.94 42 ASP B CA 1
ATOM 3936 C C . ASP B 1 42 ? -17.234 50.344 27.5 1 91.94 42 ASP B C 1
ATOM 3938 O O . ASP B 1 42 ? -18.234 49.812 28 1 91.94 42 ASP B O 1
ATOM 3942 N N . LEU B 1 43 ? -16.281 51 28.156 1 92.44 43 LEU B N 1
ATOM 3943 C CA . LEU B 1 43 ? -16.219 50.844 29.609 1 92.44 43 LEU B CA 1
ATOM 3944 C C . LEU B 1 43 ? -17.391 51.531 30.281 1 92.44 43 LEU B C 1
ATOM 3946 O O . LEU B 1 43 ? -17.812 51.125 31.359 1 92.44 43 LEU B O 1
ATOM 3950 N N . ASN B 1 44 ? -17.859 52.594 29.641 1 89.94 44 ASN B N 1
ATOM 3951 C CA . ASN B 1 44 ? -19.016 53.281 30.188 1 89.94 44 ASN B CA 1
ATOM 3952 C C . ASN B 1 44 ? -20.25 52.406 30.188 1 89.94 44 ASN B C 1
ATOM 3954 O O . ASN B 1 44 ? -20.984 52.344 31.172 1 89.94 44 ASN B O 1
ATOM 3958 N N . LEU B 1 45 ? -20.391 51.75 29.109 1 89.31 45 LEU B N 1
ATOM 3959 C CA . LEU B 1 45 ? -21.516 50.844 29.016 1 89.31 45 LEU B CA 1
ATOM 3960 C C . LEU B 1 45 ? -21.375 49.719 30.031 1 89.31 45 LEU B C 1
ATOM 3962 O O . LEU B 1 45 ? -22.359 49.281 30.656 1 89.31 45 LEU B O 1
ATOM 3966 N N . ALA B 1 46 ? -20.188 49.219 30.188 1 90.5 46 ALA B N 1
ATOM 3967 C CA . ALA B 1 46 ? -19.938 48.156 31.156 1 90.5 46 ALA B CA 1
ATOM 3968 C C . ALA B 1 46 ? -20.203 48.625 32.562 1 90.5 46 ALA B C 1
ATOM 3970 O O . ALA B 1 46 ? -20.75 47.875 33.375 1 90.5 46 ALA B O 1
ATOM 3971 N N . ALA B 1 47 ? -19.906 49.844 32.844 1 88.38 47 ALA B N 1
ATOM 3972 C CA . ALA B 1 47 ? -20.156 50.406 34.156 1 88.38 47 ALA B CA 1
ATOM 3973 C C . ALA B 1 47 ? -21.641 50.531 34.438 1 88.38 47 ALA B C 1
ATOM 3975 O O . ALA B 1 47 ? -22.109 50.219 35.531 1 88.38 47 ALA B O 1
ATOM 3976 N N . ILE B 1 48 ? -22.359 50.906 33.438 1 86.44 48 ILE B N 1
ATOM 3977 C CA . ILE B 1 48 ? -23.797 51.031 33.594 1 86.44 48 ILE B CA 1
ATOM 3978 C C . ILE B 1 48 ? -24.438 49.688 33.844 1 86.44 48 ILE B C 1
ATOM 3980 O O . ILE B 1 48 ? -25.312 49.562 34.719 1 86.44 48 ILE B O 1
ATOM 3984 N N . VAL B 1 49 ? -23.906 48.781 33.094 1 88.62 49 VAL B N 1
ATOM 3985 C CA . VAL B 1 49 ? -24.453 47.438 33.25 1 88.62 49 VAL B CA 1
ATOM 3986 C C . VAL B 1 49 ? -24.109 46.906 34.656 1 88.62 49 VAL B C 1
ATOM 3988 O O . VAL B 1 49 ? -24.969 46.344 35.312 1 88.62 49 VAL B O 1
ATOM 3991 N N . ALA B 1 50 ? -22.922 47.094 35.125 1 87.75 50 ALA B N 1
ATOM 3992 C CA . ALA B 1 50 ? -22.484 46.594 36.406 1 87.75 50 ALA B CA 1
ATOM 3993 C C . ALA B 1 50 ? -23.25 47.25 37.531 1 87.75 50 ALA B C 1
ATOM 3995 O O . ALA B 1 50 ? -23.625 46.625 38.531 1 87.75 50 ALA B O 1
ATOM 3996 N N . LEU B 1 51 ? -23.5 48.531 37.406 1 84.38 51 LEU B N 1
ATOM 3997 C CA . LEU B 1 51 ? -24.203 49.312 38.406 1 84.38 51 LEU B CA 1
ATOM 3998 C C . LEU B 1 51 ? -25.656 48.875 38.531 1 84.38 51 LEU B C 1
ATOM 4000 O O . LEU B 1 51 ? -26.25 48.938 39.594 1 84.38 51 LEU B O 1
ATOM 4004 N N . ASN B 1 52 ? -26.141 48.5 37.406 1 83.25 52 ASN B N 1
ATOM 4005 C CA . ASN B 1 52 ? -27.531 48.094 37.406 1 83.25 52 ASN B CA 1
ATOM 4006 C C . ASN B 1 52 ? -27.688 46.594 37.656 1 83.25 52 ASN B C 1
ATOM 4008 O O . ASN B 1 52 ? -28.797 46.062 37.656 1 83.25 52 ASN B O 1
ATOM 4012 N N . SER B 1 53 ? -26.547 46.094 37.75 1 79.31 53 SER B N 1
ATOM 4013 C CA . SER B 1 53 ? -26.562 44.656 38.062 1 79.31 53 SER B CA 1
ATOM 4014 C C . SER B 1 53 ? -26.312 44.406 39.562 1 79.31 53 SER B C 1
ATOM 4016 O O . SER B 1 53 ? -26.016 45.344 40.312 1 79.31 53 SER B O 1
ATOM 4018 N N . GLN B 1 54 ? -26.562 43.281 40.188 1 72.75 54 GLN B N 1
ATOM 4019 C CA . GLN B 1 54 ? -26.391 42.938 41.594 1 72.75 54 GLN B CA 1
ATOM 4020 C C . GLN B 1 54 ? -24.906 42.719 41.906 1 72.75 54 GLN B C 1
ATOM 4022 O O . GLN B 1 54 ? -24.594 42.156 42.969 1 72.75 54 GLN B O 1
ATOM 4027 N N . ARG B 1 55 ? -24.031 43.281 41.031 1 76.12 55 ARG B N 1
ATOM 4028 C CA . ARG B 1 55 ? -22.609 43.062 41.25 1 76.12 55 ARG B CA 1
ATOM 4029 C C . ARG B 1 55 ? -22.047 44.062 42.281 1 76.12 55 ARG B C 1
ATOM 4031 O O . ARG B 1 55 ? -22.562 45.156 42.406 1 76.12 55 ARG B O 1
ATOM 4038 N N . ASP B 1 56 ? -21.109 43.625 42.938 1 79.81 56 ASP B N 1
ATOM 4039 C CA . ASP B 1 56 ? -20.484 44.469 43.969 1 79.81 56 ASP B CA 1
ATOM 4040 C C . ASP B 1 56 ? -19.625 45.562 43.344 1 79.81 56 ASP B C 1
ATOM 4042 O O . ASP B 1 56 ? -18.641 45.281 42.688 1 79.81 56 ASP B O 1
ATOM 4046 N N . PRO B 1 57 ? -20.031 46.781 43.531 1 81.88 57 PRO B N 1
ATOM 4047 C CA . PRO B 1 57 ? -19.281 47.906 42.969 1 81.88 57 PRO B CA 1
ATOM 4048 C C . PRO B 1 57 ? -17.812 47.906 43.375 1 81.88 57 PRO B C 1
ATOM 4050 O O . PRO B 1 57 ? -16.953 48.375 42.625 1 81.88 57 PRO B O 1
ATOM 4053 N N . LYS B 1 58 ? -17.484 47.375 44.5 1 84.25 58 LYS B N 1
ATOM 4054 C CA . LYS B 1 58 ? -16.109 47.344 45.031 1 84.25 58 LYS B CA 1
ATOM 4055 C C . LYS B 1 58 ? -15.227 46.438 44.219 1 84.25 58 LYS B C 1
ATOM 4057 O O . LYS B 1 58 ? -14 46.562 44.188 1 84.25 58 LYS B O 1
ATOM 4062 N N . GLU B 1 59 ? -15.945 45.594 43.594 1 82.12 59 GLU B N 1
ATOM 4063 C CA . GLU B 1 59 ? -15.188 44.625 42.844 1 82.12 59 GLU B CA 1
ATOM 4064 C C . GLU B 1 59 ? -14.992 45.094 41.406 1 82.12 59 GLU B C 1
ATOM 4066 O O . GLU B 1 59 ? -13.898 44.969 40.844 1 82.12 59 GLU B O 1
ATOM 4071 N N . PHE B 1 60 ? -16.109 45.594 40.844 1 86.06 60 PHE B N 1
ATOM 4072 C CA . PHE B 1 60 ? -16 45.812 39.406 1 86.06 60 PHE B CA 1
ATOM 4073 C C . PHE B 1 60 ? -15.453 47.219 39.094 1 86.06 60 PHE B C 1
ATOM 4075 O O . PHE B 1 60 ? -14.812 47.438 38.062 1 86.06 60 PHE B O 1
ATOM 4082 N N . LEU B 1 61 ? -15.586 48.188 39.969 1 86.88 61 LEU B N 1
ATOM 4083 C CA . LEU B 1 61 ? -15.18 49.562 39.688 1 86.88 61 LEU B CA 1
ATOM 4084 C C . LEU B 1 61 ? -13.664 49.688 39.625 1 86.88 61 LEU B C 1
ATOM 4086 O O . LEU B 1 61 ? -13.133 50.312 38.688 1 86.88 61 LEU B O 1
ATOM 4090 N N . PRO B 1 62 ? -12.992 49.062 40.625 1 90.69 62 PRO B N 1
ATOM 4091 C CA . PRO B 1 62 ? -11.539 49.094 40.5 1 90.69 62 PRO B CA 1
ATOM 4092 C C . PRO B 1 62 ? -11.023 48.469 39.219 1 90.69 62 PRO B C 1
ATOM 4094 O O . PRO B 1 62 ? -10.062 48.969 38.625 1 90.69 62 PRO B O 1
ATOM 4097 N N . TYR B 1 63 ? -11.523 47.469 38.781 1 91.56 63 TYR B N 1
ATOM 4098 C CA . TYR B 1 63 ? -11.148 46.781 37.562 1 91.56 63 TYR B CA 1
ATOM 4099 C C . TYR B 1 63 ? -11.359 47.688 36.344 1 91.56 63 TYR B C 1
ATOM 4101 O O . TYR B 1 63 ? -10.469 47.844 35.5 1 91.56 63 TYR B O 1
ATOM 4109 N N . LEU B 1 64 ? -12.516 48.312 36.25 1 92.5 64 LEU B N 1
ATOM 4110 C CA . LEU B 1 64 ? -12.82 49.219 35.156 1 92.5 64 LEU B CA 1
ATOM 4111 C C . LEU B 1 64 ? -11.898 50.438 35.156 1 92.5 64 LEU B C 1
ATOM 4113 O O . LEU B 1 64 ? -11.508 50.906 34.062 1 92.5 64 LEU B O 1
ATOM 4117 N N . GLN B 1 65 ? -11.555 50.844 36.312 1 93.38 65 GLN B N 1
ATOM 4118 C CA . GLN B 1 65 ? -10.641 52 36.438 1 93.38 65 GLN B CA 1
ATOM 4119 C C . GLN B 1 65 ? -9.242 51.594 35.969 1 93.38 65 GLN B C 1
ATOM 4121 O O . GLN B 1 65 ? -8.562 52.406 35.312 1 93.38 65 GLN B O 1
ATOM 4126 N N . GLU B 1 66 ? -8.836 50.5 36.312 1 94.12 66 GLU B N 1
ATOM 4127 C CA . GLU B 1 66 ? -7.551 50 35.844 1 94.12 66 GLU B CA 1
ATOM 4128 C C . GLU B 1 66 ? -7.508 49.938 34.312 1 94.12 66 GLU B C 1
ATOM 4130 O O . GLU B 1 66 ? -6.5 50.281 33.688 1 94.12 66 GLU B O 1
ATOM 4135 N N . LEU B 1 67 ? -8.555 49.438 33.656 1 94.62 67 LEU B N 1
ATOM 4136 C CA . LEU B 1 67 ? -8.656 49.312 32.219 1 94.62 67 LEU B CA 1
ATOM 4137 C C . LEU B 1 67 ? -8.625 50.688 31.562 1 94.62 67 LEU B C 1
ATOM 4139 O O . LEU B 1 67 ? -8.008 50.875 30.516 1 94.62 67 LEU B O 1
ATOM 4143 N N . GLU B 1 68 ? -9.234 51.625 32.25 1 93.25 68 GLU B N 1
ATOM 4144 C CA . GLU B 1 68 ? -9.32 52.969 31.703 1 93.25 68 GLU B CA 1
ATOM 4145 C C . GLU B 1 68 ? -7.949 53.625 31.641 1 93.25 68 GLU B C 1
ATOM 4147 O O . GLU B 1 68 ? -7.688 54.469 30.766 1 93.25 68 GLU B O 1
ATOM 4152 N N . ARG B 1 69 ? -7.09 53.188 32.531 1 94.38 69 ARG B N 1
ATOM 4153 C CA . ARG B 1 69 ? -5.754 53.75 32.594 1 94.38 69 ARG B CA 1
ATOM 4154 C C . ARG B 1 69 ? -4.828 53.156 31.547 1 94.38 69 ARG B C 1
ATOM 4156 O O . ARG B 1 69 ? -3.773 53.719 31.25 1 94.38 69 ARG B O 1
ATOM 4163 N N . MET B 1 70 ? -5.199 52.188 30.891 1 94.5 70 MET B N 1
ATOM 4164 C CA . MET B 1 70 ? -4.375 51.469 29.906 1 94.5 70 MET B CA 1
ATOM 4165 C C . MET B 1 70 ? -4.566 52.062 28.516 1 94.5 70 MET B C 1
ATOM 4167 O O . MET B 1 70 ? -5.625 52.625 28.203 1 94.5 70 MET B O 1
ATOM 4171 N N . PRO B 1 71 ? -3.467 51.906 27.719 1 94.44 71 PRO B N 1
ATOM 4172 C CA . PRO B 1 71 ? -3.678 52.25 26.312 1 94.44 71 PRO B CA 1
ATOM 4173 C C . PRO B 1 71 ? -4.758 51.406 25.656 1 94.44 71 PRO B C 1
ATOM 4175 O O . PRO B 1 71 ? -4.973 50.25 26.062 1 94.44 71 PRO B O 1
ATOM 4178 N N . SER B 1 72 ? -5.402 51.844 24.578 1 94.56 72 SER B N 1
ATOM 4179 C CA . SER B 1 72 ? -6.598 51.281 23.984 1 94.56 72 SER B CA 1
ATOM 4180 C C . SER B 1 72 ? -6.359 49.812 23.578 1 94.56 72 SER B C 1
ATOM 4182 O O . SER B 1 72 ? -7.168 48.938 23.906 1 94.56 72 SER B O 1
ATOM 4184 N N . LEU B 1 73 ? -5.242 49.562 22.922 1 95.81 73 LEU B N 1
ATOM 4185 C CA . LEU B 1 73 ? -4.969 48.219 22.438 1 95.81 73 LEU B CA 1
ATOM 4186 C C . LEU B 1 73 ? -4.719 47.281 23.609 1 95.81 73 LEU B C 1
ATOM 4188 O O . LEU B 1 73 ? -5.121 46.094 23.562 1 95.81 73 LEU B O 1
ATOM 4192 N N . ILE B 1 74 ? -4.066 47.688 24.641 1 95.81 74 ILE B N 1
ATOM 4193 C CA . ILE B 1 74 ? -3.762 46.875 25.812 1 95.81 74 ILE B CA 1
ATOM 4194 C C . ILE B 1 74 ? -5.031 46.656 26.625 1 95.81 74 ILE B C 1
ATOM 4196 O O . ILE B 1 74 ? -5.223 45.562 27.219 1 95.81 74 ILE B O 1
ATOM 4200 N N . MET B 1 75 ? -5.859 47.688 26.641 1 96.31 75 MET B N 1
ATOM 4201 C CA . MET B 1 75 ? -7.164 47.562 27.281 1 96.31 75 MET B CA 1
ATOM 4202 C C . MET B 1 75 ? -7.977 46.438 26.625 1 96.31 75 MET B C 1
ATOM 4204 O O . MET B 1 75 ? -8.492 45.562 27.297 1 96.31 75 MET B O 1
ATOM 4208 N N . SER B 1 76 ? -8.039 46.562 25.344 1 96.5 76 SER B N 1
ATOM 4209 C CA . SER B 1 76 ? -8.766 45.562 24.578 1 96.5 76 SER B CA 1
ATOM 4210 C C . SER B 1 76 ? -8.172 44.156 24.781 1 96.5 76 SER B C 1
ATOM 4212 O O . SER B 1 76 ? -8.914 43.188 24.922 1 96.5 76 SER B O 1
ATOM 4214 N N . TYR B 1 77 ? -6.793 44.094 24.797 1 96.88 77 TYR B N 1
ATOM 4215 C CA . TYR B 1 77 ? -6.086 42.844 25.031 1 96.88 77 TYR B CA 1
ATOM 4216 C C . TYR B 1 77 ? -6.496 42.219 26.375 1 96.88 77 TYR B C 1
ATOM 4218 O O . TYR B 1 77 ? -6.852 41.031 26.438 1 96.88 77 TYR B O 1
ATOM 4226 N N . ASN B 1 78 ? -6.523 43 27.406 1 95.81 78 ASN B N 1
ATOM 4227 C CA . ASN B 1 78 ? -6.84 42.5 28.734 1 95.81 78 ASN B CA 1
ATOM 4228 C C . ASN B 1 78 ? -8.305 42.094 28.859 1 95.81 78 ASN B C 1
ATOM 4230 O O . ASN B 1 78 ? -8.625 41.094 29.531 1 95.81 78 ASN B O 1
ATOM 4234 N N . ILE B 1 79 ? -9.156 42.781 28.188 1 96 79 ILE B N 1
ATOM 4235 C CA . ILE B 1 79 ? -10.578 42.438 28.188 1 96 79 ILE B CA 1
ATOM 4236 C C . ILE B 1 79 ? -10.773 41.094 27.484 1 96 79 ILE B C 1
ATOM 4238 O O . ILE B 1 79 ? -11.445 40.219 28.016 1 96 79 ILE B O 1
ATOM 4242 N N . ASP B 1 80 ? -10.141 41 26.391 1 96.94 80 ASP B N 1
ATOM 4243 C CA . ASP B 1 80 ? -10.273 39.75 25.641 1 96.94 80 ASP B CA 1
ATOM 4244 C C . ASP B 1 80 ? -9.672 38.562 26.391 1 96.94 80 ASP B C 1
ATOM 4246 O O . ASP B 1 80 ? -10.172 37.438 26.312 1 96.94 80 ASP B O 1
ATOM 4250 N N . LEU B 1 81 ? -8.602 38.75 27.078 1 96.06 81 LEU B N 1
ATOM 4251 C CA . LEU B 1 81 ? -8.016 37.719 27.906 1 96.06 81 LEU B CA 1
ATOM 4252 C C . LEU B 1 81 ? -9 37.219 28.969 1 96.06 81 LEU B C 1
ATOM 4254 O O . LEU B 1 81 ? -9.156 36.031 29.172 1 96.06 81 LEU B O 1
ATOM 4258 N N . ARG B 1 82 ? -9.664 38.188 29.547 1 93.25 82 ARG B N 1
ATOM 4259 C CA . ARG B 1 82 ? -10.641 37.844 30.594 1 93.25 82 ARG B CA 1
ATOM 4260 C C . ARG B 1 82 ? -11.828 37.094 30 1 93.25 82 ARG B C 1
ATOM 4262 O O . ARG B 1 82 ? -12.375 36.188 30.656 1 93.25 82 ARG B O 1
ATOM 4269 N N . LEU B 1 83 ? -12.227 37.469 28.828 1 95.31 83 LEU B N 1
ATOM 4270 C CA . LEU B 1 83 ? -13.391 36.844 28.188 1 95.31 83 LEU B CA 1
ATOM 4271 C C . LEU B 1 83 ? -12.992 35.562 27.453 1 95.31 83 LEU B C 1
ATOM 4273 O O . LEU B 1 83 ? -13.82 34.969 26.766 1 95.31 83 LEU B O 1
ATOM 4277 N N . HIS B 1 84 ? -11.727 35.188 27.422 1 96.31 84 HIS B N 1
ATOM 4278 C CA . HIS B 1 84 ? -11.188 34 26.812 1 96.31 84 HIS B CA 1
ATOM 4279 C C . HIS B 1 84 ? -11.32 34.031 25.297 1 96.31 84 HIS B C 1
ATOM 4281 O O . HIS B 1 84 ? -11.586 33.031 24.656 1 96.31 84 HIS B O 1
ATOM 4287 N N . ARG B 1 85 ? -11.289 35.281 24.828 1 96.75 85 ARG B N 1
ATOM 4288 C CA . ARG B 1 85 ? -11.203 35.469 23.391 1 96.75 85 ARG B CA 1
ATOM 4289 C C . ARG B 1 85 ? -9.758 35.625 22.938 1 96.75 85 ARG B C 1
ATOM 4291 O O . ARG B 1 85 ? -9.32 36.719 22.562 1 96.75 85 ARG B O 1
ATOM 4298 N N . PHE B 1 86 ? -9.117 34.594 22.781 1 97 86 PHE B N 1
ATOM 4299 C CA . PHE B 1 86 ? -7.668 34.562 22.688 1 97 86 PHE B CA 1
ATOM 4300 C C . PHE B 1 86 ? -7.219 35.031 21.297 1 97 86 PHE B C 1
ATOM 4302 O O . PHE B 1 86 ? -6.172 35.656 21.156 1 97 86 PHE B O 1
ATOM 4309 N N . GLU B 1 87 ? -7.918 34.688 20.25 1 96.19 87 GLU B N 1
ATOM 4310 C CA . GLU B 1 87 ? -7.555 35.125 18.906 1 96.19 87 GLU B CA 1
ATOM 4311 C C . GLU B 1 87 ? -7.555 36.656 18.812 1 96.19 87 GLU B C 1
ATOM 4313 O O . GLU B 1 87 ? -6.609 37.25 18.297 1 96.19 87 GLU B O 1
ATOM 4318 N N . LYS B 1 88 ? -8.617 37.25 19.406 1 96.5 88 LYS B N 1
ATOM 4319 C CA . LYS B 1 88 ? -8.711 38.688 19.406 1 96.5 88 LYS B CA 1
ATOM 4320 C C . LYS B 1 88 ? -7.625 39.312 20.297 1 96.5 88 LYS B C 1
ATOM 4322 O O . LYS B 1 88 ? -7.039 40.344 19.938 1 96.5 88 LYS B O 1
ATOM 4327 N N . ALA B 1 89 ? -7.469 38.656 21.406 1 97.56 89 ALA B N 1
ATOM 4328 C CA . ALA B 1 89 ? -6.422 39.094 22.312 1 97.56 89 ALA B CA 1
ATOM 4329 C C . ALA B 1 89 ? -5.066 39.156 21.609 1 97.56 89 ALA B C 1
ATOM 4331 O O . ALA B 1 89 ? -4.328 40.125 21.734 1 97.56 89 ALA B O 1
ATOM 4332 N N . LEU B 1 90 ? -4.77 38.125 20.812 1 97.31 90 LEU B N 1
ATOM 4333 C CA . LEU B 1 90 ? -3.494 38.062 20.109 1 97.31 90 LEU B CA 1
ATOM 4334 C C . LEU B 1 90 ? -3.369 39.156 19.062 1 97.31 90 LEU B C 1
ATOM 4336 O O . LEU B 1 90 ? -2.314 39.781 18.938 1 97.31 90 LEU B O 1
ATOM 4340 N N . ARG B 1 91 ? -4.441 39.406 18.375 1 96.69 91 ARG B N 1
ATOM 4341 C CA . ARG B 1 91 ? -4.426 40.469 17.375 1 96.69 91 ARG B CA 1
ATOM 4342 C C . ARG B 1 91 ? -4.141 41.812 18 1 96.69 91 ARG B C 1
ATOM 4344 O O . ARG B 1 91 ? -3.355 42.625 17.453 1 96.69 91 ARG B O 1
ATOM 4351 N N . HIS B 1 92 ? -4.719 42.062 19.156 1 96.56 92 HIS B N 1
ATOM 4352 C CA . HIS B 1 92 ? -4.551 43.344 19.828 1 96.56 92 HIS B CA 1
ATOM 4353 C C . HIS B 1 92 ? -3.133 43.531 20.359 1 96.56 92 HIS B C 1
ATOM 4355 O O . HIS B 1 92 ? -2.52 44.562 20.203 1 96.56 92 HIS B O 1
ATOM 4361 N N . ILE B 1 93 ? -2.674 42.5 20.969 1 96.5 93 ILE B N 1
ATOM 4362 C CA . ILE B 1 93 ? -1.372 42.625 21.609 1 96.5 93 ILE B CA 1
ATOM 4363 C C . ILE B 1 93 ? -0.278 42.719 20.547 1 96.5 93 ILE B C 1
ATOM 4365 O O . ILE B 1 93 ? 0.726 43.406 20.75 1 96.5 93 ILE B O 1
ATOM 4369 N N . VAL B 1 94 ? -0.356 42 19.406 1 95.5 94 VAL B N 1
ATOM 4370 C CA . VAL B 1 94 ? 0.606 42.094 18.312 1 95.5 94 VAL B CA 1
ATOM 4371 C C . VAL B 1 94 ? 0.577 43.531 17.734 1 95.5 94 VAL B C 1
ATOM 4373 O O . VAL B 1 94 ? 1.626 44.094 17.438 1 95.5 94 VAL B O 1
ATOM 4376 N N . SER B 1 95 ? -0.665 44.094 17.641 1 94.75 95 SER B N 1
ATOM 4377 C CA . SER B 1 95 ? -0.837 45.438 17.078 1 94.75 95 SER B CA 1
ATOM 4378 C C . SER B 1 95 ? -0.266 46.5 18.016 1 94.75 95 SER B C 1
ATOM 4380 O O . SER B 1 95 ? 0.071 47.594 17.578 1 94.75 95 SER B O 1
ATOM 4382 N N . ALA B 1 96 ? -0.211 46.125 19.312 1 94.38 96 ALA B N 1
ATOM 4383 C CA . ALA B 1 96 ? 0.287 47.062 20.312 1 94.38 96 ALA B CA 1
ATOM 4384 C C . ALA B 1 96 ? 1.782 47.312 20.141 1 94.38 96 ALA B C 1
ATOM 4386 O O . ALA B 1 96 ? 2.316 48.312 20.641 1 94.38 96 ALA B O 1
ATOM 4387 N N . GLY B 1 97 ? 2.488 46.406 19.453 1 90.94 97 GLY B N 1
ATOM 4388 C CA . GLY B 1 97 ? 3.861 46.688 19.078 1 90.94 97 GLY B CA 1
ATOM 4389 C C . GLY B 1 97 ? 4.871 45.75 19.703 1 90.94 97 GLY B C 1
ATOM 4390 O O . GLY B 1 97 ? 4.508 44.875 20.484 1 90.94 97 GLY B O 1
ATOM 4391 N N . ASP B 1 98 ? 6.156 46.062 19.516 1 90.31 98 ASP B N 1
ATOM 4392 C CA . ASP B 1 98 ? 7.273 45.188 19.844 1 90.31 98 ASP B CA 1
ATOM 4393 C C . ASP B 1 98 ? 7.523 45.156 21.359 1 90.31 98 ASP B C 1
ATOM 4395 O O . ASP B 1 98 ? 8.062 44.156 21.875 1 90.31 98 ASP B O 1
ATOM 4399 N N . ALA B 1 99 ? 7.074 46.188 21.953 1 91.81 99 ALA B N 1
ATOM 4400 C CA . ALA B 1 99 ? 7.289 46.281 23.391 1 91.81 99 ALA B CA 1
ATOM 4401 C C . ALA B 1 99 ? 6.555 45.156 24.141 1 91.81 99 ALA B C 1
ATOM 4403 O O . ALA B 1 99 ? 6.941 44.781 25.234 1 91.81 99 ALA B O 1
ATOM 4404 N N . TYR B 1 100 ? 5.562 44.562 23.5 1 94.38 100 TYR B N 1
ATOM 4405 C CA . TYR B 1 100 ? 4.742 43.562 24.188 1 94.38 100 TYR B CA 1
ATOM 4406 C C . TYR B 1 100 ? 4.945 42.188 23.562 1 94.38 100 TYR B C 1
ATOM 4408 O O . TYR B 1 100 ? 4.074 41.312 23.672 1 94.38 100 TYR B O 1
ATOM 4416 N N . TYR B 1 101 ? 6.047 42.031 22.906 1 95.19 101 TYR B N 1
ATOM 4417 C CA . TYR B 1 101 ? 6.32 40.75 22.234 1 95.19 101 TYR B CA 1
ATOM 4418 C C . TYR B 1 101 ? 6.375 39.594 23.234 1 95.19 101 TYR B C 1
ATOM 4420 O O . TYR B 1 101 ? 5.918 38.5 22.938 1 95.19 101 TYR B O 1
ATOM 4428 N N . SER B 1 102 ? 6.922 39.844 24.359 1 95.5 102 SER B N 1
ATOM 4429 C CA . SER B 1 102 ? 6.988 38.812 25.391 1 95.5 102 SER B CA 1
ATOM 4430 C C . SER B 1 102 ? 5.594 38.344 25.797 1 95.5 102 SER B C 1
ATOM 4432 O O . SER B 1 102 ? 5.363 37.156 26 1 95.5 102 SER B O 1
ATOM 4434 N N . ASP B 1 103 ? 4.66 39.281 25.906 1 95.38 103 ASP B N 1
ATOM 4435 C CA . ASP B 1 103 ? 3.277 38.969 26.234 1 95.38 103 ASP B CA 1
ATOM 4436 C C . ASP B 1 103 ? 2.627 38.156 25.125 1 95.38 103 ASP B C 1
ATOM 4438 O O . ASP B 1 103 ? 1.846 37.219 25.391 1 95.38 103 ASP B O 1
ATOM 4442 N N . CYS B 1 104 ? 2.988 38.531 23.953 1 95.62 104 CYS B N 1
ATOM 4443 C CA . CYS B 1 104 ? 2.5 37.812 22.797 1 95.62 104 CYS B CA 1
ATOM 4444 C C . CYS B 1 104 ? 2.939 36.344 22.828 1 95.62 104 CYS B C 1
ATOM 4446 O O . CYS B 1 104 ? 2.117 35.438 22.672 1 95.62 104 CYS B O 1
ATOM 4448 N N . MET B 1 105 ? 4.191 36.125 23.062 1 96.69 105 MET B N 1
ATOM 4449 C CA . MET B 1 105 ? 4.758 34.781 23.109 1 96.69 105 MET B CA 1
ATOM 4450 C C . MET B 1 105 ? 4.168 33.969 24.266 1 96.69 105 MET B C 1
ATOM 4452 O O . MET B 1 105 ? 3.873 32.781 24.109 1 96.69 105 MET B O 1
ATOM 4456 N N . ASP B 1 106 ? 3.975 34.656 25.344 1 96.75 106 ASP B N 1
ATOM 4457 C CA . ASP B 1 106 ? 3.387 33.969 26.5 1 96.75 106 ASP B CA 1
ATOM 4458 C C . ASP B 1 106 ? 1.967 33.5 26.203 1 96.75 106 ASP B C 1
ATOM 4460 O O . ASP B 1 106 ? 1.587 32.406 26.578 1 96.75 106 ASP B O 1
ATOM 4464 N N . LEU B 1 107 ? 1.219 34.375 25.578 1 97.12 107 LEU B N 1
ATOM 4465 C CA . LEU B 1 107 ? -0.148 34 25.203 1 97.12 107 LEU B CA 1
ATOM 4466 C C . LEU B 1 107 ? -0.168 32.812 24.281 1 97.12 107 LEU B C 1
ATOM 4468 O O . LEU B 1 107 ? -0.942 31.875 24.484 1 97.12 107 LEU B O 1
ATOM 4472 N N . MET B 1 108 ? 0.71 32.75 23.328 1 96.81 108 MET B N 1
ATOM 4473 C CA . MET B 1 108 ? 0.785 31.656 22.375 1 96.81 108 MET B CA 1
ATOM 4474 C C . MET B 1 108 ? 1.262 30.359 23.047 1 96.81 108 MET B C 1
ATOM 4476 O O . MET B 1 108 ? 0.748 29.281 22.766 1 96.81 108 MET B O 1
ATOM 4480 N N . ASN B 1 109 ? 2.189 30.469 23.922 1 96.69 109 ASN B N 1
ATOM 4481 C CA . ASN B 1 109 ? 2.697 29.297 24.625 1 96.69 109 ASN B CA 1
ATOM 4482 C C . ASN B 1 109 ? 1.624 28.656 25.5 1 96.69 109 ASN B C 1
ATOM 4484 O O . ASN B 1 109 ? 1.558 27.438 25.609 1 96.69 109 ASN B O 1
ATOM 4488 N N . LYS B 1 110 ? 0.772 29.469 26.047 1 96.25 110 LYS B N 1
ATOM 4489 C CA . LYS B 1 110 ? -0.301 28.969 26.906 1 96.25 110 LYS B CA 1
ATOM 4490 C C . LYS B 1 110 ? -1.454 28.406 26.078 1 96.25 110 LYS B C 1
ATOM 4492 O O . LYS B 1 110 ? -2.176 27.516 26.531 1 96.25 110 LYS B O 1
ATOM 4497 N N . ASN B 1 111 ? -1.592 28.984 24.906 1 96.06 111 ASN B N 1
ATOM 4498 C CA . ASN B 1 111 ? -2.631 28.562 23.969 1 96.06 111 ASN B CA 1
ATOM 4499 C C . ASN B 1 111 ? -2.051 28.203 22.609 1 96.06 111 ASN B C 1
ATOM 4501 O O . ASN B 1 111 ? -2.188 28.984 21.656 1 96.06 111 ASN B O 1
ATOM 4505 N N . PRO B 1 112 ? -1.543 27 22.469 1 93.88 112 PRO B N 1
ATOM 4506 C CA . PRO B 1 112 ? -0.778 26.625 21.281 1 93.88 112 PRO B CA 1
ATOM 4507 C C . PRO B 1 112 ? -1.609 26.703 20 1 93.88 112 PRO B C 1
ATOM 4509 O O . PRO B 1 112 ? -1.056 26.844 18.906 1 93.88 112 PRO B O 1
ATOM 4512 N N . GLN B 1 113 ? -2.91 26.688 20.031 1 90.81 113 GLN B N 1
ATOM 4513 C CA . GLN B 1 113 ? -3.764 26.766 18.859 1 90.81 113 GLN B CA 1
ATOM 4514 C C . GLN B 1 113 ? -3.648 28.141 18.188 1 90.81 113 GLN B C 1
ATOM 4516 O O . GLN B 1 113 ? -4.102 28.328 17.062 1 90.81 113 GLN B O 1
ATOM 4521 N N . LEU B 1 114 ? -2.955 29.094 18.859 1 94.94 114 LEU B N 1
ATOM 4522 C CA . LEU B 1 114 ? -2.844 30.469 18.359 1 94.94 114 LEU B CA 1
ATOM 4523 C C . LEU B 1 114 ? -1.608 30.625 17.484 1 94.94 114 LEU B C 1
ATOM 4525 O O . LEU B 1 114 ? -1.462 31.641 16.797 1 94.94 114 LEU B O 1
ATOM 4529 N N . PHE B 1 115 ? -0.735 29.641 17.438 1 94.5 115 PHE B N 1
ATOM 4530 C CA . PHE B 1 115 ? 0.539 29.781 16.75 1 94.5 115 PHE B CA 1
ATOM 4531 C C . PHE B 1 115 ? 0.321 30.062 15.258 1 94.5 115 PHE B C 1
ATOM 4533 O O . PHE B 1 115 ? 0.954 30.953 14.688 1 94.5 115 PHE B O 1
ATOM 4540 N N . PRO B 1 116 ? -0.559 29.359 14.625 1 90.44 116 PRO B N 1
ATOM 4541 C CA . PRO B 1 116 ? -0.769 29.688 13.211 1 90.44 116 PRO B CA 1
ATOM 4542 C C . PRO B 1 116 ? -1.155 31.141 12.984 1 90.44 116 PRO B C 1
ATOM 4544 O O . PRO B 1 116 ? -0.621 31.797 12.086 1 90.44 116 PRO B O 1
ATOM 4547 N N . LEU B 1 117 ? -2.043 31.672 13.773 1 93.12 117 LEU B N 1
ATOM 4548 C CA . LEU B 1 117 ? -2.443 33.062 13.68 1 93.12 117 LEU B CA 1
ATOM 4549 C C . LEU B 1 117 ? -1.272 34 14 1 93.12 117 LEU B C 1
ATOM 4551 O O . LEU B 1 117 ? -1.052 35 13.312 1 93.12 117 LEU B O 1
ATOM 4555 N N . GLY B 1 118 ? -0.581 33.625 15.07 1 94.44 118 GLY B N 1
ATOM 4556 C CA . GLY B 1 118 ? 0.578 34.438 15.461 1 94.44 118 GLY B CA 1
ATOM 4557 C C . GLY B 1 118 ? 1.624 34.531 14.367 1 94.44 118 GLY B C 1
ATOM 4558 O O . GLY B 1 118 ? 2.186 35.594 14.141 1 94.44 118 GLY B O 1
ATOM 4559 N N . LEU B 1 119 ? 1.84 33.438 13.641 1 92.12 119 LEU B N 1
ATOM 4560 C CA . LEU B 1 119 ? 2.836 33.406 12.578 1 92.12 119 LEU B CA 1
ATOM 4561 C C . LEU B 1 119 ? 2.406 34.281 11.391 1 92.12 119 LEU B C 1
ATOM 4563 O O . LEU B 1 119 ? 3.252 34.781 10.664 1 92.12 119 LEU B O 1
ATOM 4567 N N . GLN B 1 120 ? 1.173 34.469 11.242 1 90.81 120 GLN B N 1
ATOM 4568 C CA . GLN B 1 120 ? 0.646 35.312 10.188 1 90.81 120 GLN B CA 1
ATOM 4569 C C . GLN B 1 120 ? 0.763 36.781 10.57 1 90.81 120 GLN B C 1
ATOM 4571 O O . GLN B 1 120 ? 1.063 37.625 9.727 1 90.81 120 GLN B O 1
ATOM 4576 N N . LEU B 1 121 ? 0.605 37.094 11.844 1 93.69 121 LEU B N 1
ATOM 4577 C CA . LEU B 1 121 ? 0.526 38.469 12.328 1 93.69 121 LEU B CA 1
ATOM 4578 C C . LEU B 1 121 ? 1.92 39.062 12.539 1 93.69 121 LEU B C 1
ATOM 4580 O O . LEU B 1 121 ? 2.123 40.281 12.375 1 93.69 121 LEU B O 1
ATOM 4584 N N . ILE B 1 122 ? 2.844 38.219 12.898 1 93.31 122 ILE B N 1
ATOM 4585 C CA . ILE B 1 122 ? 4.191 38.688 13.195 1 93.31 122 ILE B CA 1
ATOM 4586 C C . ILE B 1 122 ? 4.941 38.969 11.898 1 93.31 122 ILE B C 1
ATOM 4588 O O . ILE B 1 122 ? 5.133 38.062 11.07 1 93.31 122 ILE B O 1
ATOM 4592 N N . THR B 1 123 ? 5.406 40.188 11.734 1 89.19 123 THR B N 1
ATOM 4593 C CA . THR B 1 123 ? 6.016 40.594 10.477 1 89.19 123 THR B CA 1
ATOM 4594 C C . THR B 1 123 ? 7.535 40.625 10.594 1 89.19 123 THR B C 1
ATOM 4596 O O . THR B 1 123 ? 8.242 40.438 9.602 1 89.19 123 THR B O 1
ATOM 4599 N N . ASP B 1 124 ? 8.047 40.844 11.82 1 92.62 124 ASP B N 1
ATOM 4600 C CA . ASP B 1 124 ? 9.492 40.875 12.039 1 92.62 124 ASP B CA 1
ATOM 4601 C C . ASP B 1 124 ? 10.094 39.469 11.859 1 92.62 124 ASP B C 1
ATOM 4603 O O . ASP B 1 124 ? 9.695 38.531 12.555 1 92.62 124 ASP B O 1
ATOM 4607 N N . PRO B 1 125 ? 11.031 39.344 10.977 1 92.38 125 PRO B N 1
ATOM 4608 C CA . PRO B 1 125 ? 11.586 38.031 10.672 1 92.38 125 PRO B CA 1
ATOM 4609 C C . PRO B 1 125 ? 12.25 37.375 11.875 1 92.38 125 PRO B C 1
ATOM 4611 O O . PRO B 1 125 ? 12.125 36.156 12.07 1 92.38 125 PRO B O 1
ATOM 4614 N N . ALA B 1 126 ? 12.977 38.094 12.617 1 93.75 126 ALA B N 1
ATOM 4615 C CA . ALA B 1 126 ? 13.648 37.531 13.781 1 93.75 126 ALA B CA 1
ATOM 4616 C C . ALA B 1 126 ? 12.641 37.031 14.805 1 93.75 126 ALA B C 1
ATOM 4618 O O . ALA B 1 126 ? 12.828 35.938 15.383 1 93.75 126 ALA B O 1
ATOM 4619 N N . LYS B 1 127 ? 11.578 37.781 15.055 1 94.62 127 LYS B N 1
ATOM 4620 C CA . LYS B 1 127 ? 10.523 37.375 15.984 1 94.62 127 LYS B CA 1
ATOM 4621 C C . LYS B 1 127 ? 9.742 36.188 15.445 1 94.62 127 LYS B C 1
ATOM 4623 O O . LYS B 1 127 ? 9.328 35.312 16.203 1 94.62 127 LYS B O 1
ATOM 4628 N N . LYS B 1 128 ? 9.625 36.219 14.172 1 94.12 128 LYS B N 1
ATOM 4629 C CA . LYS B 1 128 ? 8.938 35.094 13.531 1 94.12 128 LYS B CA 1
ATOM 4630 C C . LYS B 1 128 ? 9.719 33.812 13.719 1 94.12 128 LYS B C 1
ATOM 4632 O O . LYS B 1 128 ? 9.125 32.75 13.969 1 94.12 128 LYS B O 1
ATOM 4637 N N . MET B 1 129 ? 10.961 33.844 13.602 1 95.31 129 MET B N 1
ATOM 4638 C CA . MET B 1 129 ? 11.812 32.688 13.797 1 95.31 129 MET B CA 1
ATOM 4639 C C . MET B 1 129 ? 11.68 32.156 15.219 1 95.31 129 MET B C 1
ATOM 4641 O O . MET B 1 129 ? 11.625 30.938 15.43 1 95.31 129 MET B O 1
ATOM 4645 N N . GLN B 1 130 ? 11.586 33.031 16.094 1 95.62 130 GLN B N 1
ATOM 4646 C CA . GLN B 1 130 ? 11.422 32.656 17.5 1 95.62 130 GLN B CA 1
ATOM 4647 C C . GLN B 1 130 ? 10.07 31.969 17.719 1 95.62 130 GLN B C 1
ATOM 4649 O O . GLN B 1 130 ? 9.984 30.984 18.453 1 95.62 130 GLN B O 1
ATOM 4654 N N . ALA B 1 131 ? 9.07 32.562 17.141 1 96.06 131 ALA B N 1
ATOM 4655 C CA . ALA B 1 131 ? 7.734 31.984 17.266 1 96.06 131 ALA B CA 1
ATOM 4656 C C . ALA B 1 131 ? 7.688 30.578 16.641 1 96.06 131 ALA B C 1
ATOM 4658 O O . ALA B 1 131 ? 7.059 29.672 17.188 1 96.06 131 ALA B O 1
ATOM 4659 N N . LEU B 1 132 ? 8.391 30.438 15.539 1 96.88 132 LEU B N 1
ATOM 4660 C CA . LEU B 1 132 ? 8.445 29.141 14.875 1 96.88 132 LEU B CA 1
ATOM 4661 C C . LEU B 1 132 ? 9.164 28.109 15.75 1 96.88 132 LEU B C 1
ATOM 4663 O O . LEU B 1 132 ? 8.719 26.953 15.852 1 96.88 132 LEU B O 1
ATOM 4667 N N . GLU B 1 133 ? 10.195 28.5 16.312 1 97.19 133 GLU B N 1
ATOM 4668 C CA . GLU B 1 133 ? 10.93 27.594 17.188 1 97.19 133 GLU B CA 1
ATOM 4669 C C . GLU B 1 133 ? 10.07 27.156 18.375 1 97.19 133 GLU B C 1
ATOM 4671 O O . GLU B 1 133 ? 10.062 25.969 18.734 1 97.19 133 GLU B O 1
ATOM 4676 N N . ALA B 1 134 ? 9.352 28.078 18.922 1 97.38 134 ALA B N 1
ATOM 4677 C CA . ALA B 1 134 ? 8.453 27.766 20.016 1 97.38 134 ALA B CA 1
ATOM 4678 C C . ALA B 1 134 ? 7.348 26.812 19.578 1 97.38 134 ALA B C 1
ATOM 4680 O O . ALA B 1 134 ? 6.977 25.891 20.312 1 97.38 134 ALA B O 1
ATOM 4681 N N . TRP B 1 135 ? 6.883 27.109 18.453 1 97.06 135 TRP B N 1
ATOM 4682 C CA . TRP B 1 135 ? 5.863 26.219 17.891 1 97.06 135 TRP B CA 1
ATOM 4683 C C . TRP B 1 135 ? 6.414 24.812 17.688 1 97.06 135 TRP B C 1
ATOM 4685 O O . TRP B 1 135 ? 5.758 23.828 18.031 1 97.06 135 TRP B O 1
ATOM 4695 N N . GLY B 1 136 ? 7.582 24.656 17.125 1 97.75 136 GLY B N 1
ATOM 4696 C CA . GLY B 1 136 ? 8.242 23.359 16.969 1 97.75 136 GLY B CA 1
ATOM 4697 C C . GLY B 1 136 ? 8.406 22.625 18.266 1 97.75 136 GLY B C 1
ATOM 4698 O O . GLY B 1 136 ? 8.164 21.406 18.344 1 97.75 136 GLY B O 1
ATOM 4699 N N . ASP B 1 137 ? 8.812 23.359 19.266 1 97.69 137 ASP B N 1
ATOM 4700 C CA . ASP B 1 137 ? 8.977 22.766 20.578 1 97.69 137 ASP B CA 1
ATOM 4701 C C . ASP B 1 137 ? 7.656 22.203 21.094 1 97.69 137 ASP B C 1
ATOM 4703 O O . ASP B 1 137 ? 7.617 21.094 21.625 1 97.69 137 ASP B O 1
ATOM 4707 N N . HIS B 1 138 ? 6.633 22.953 20.953 1 97.06 138 HIS B N 1
ATOM 4708 C CA . HIS B 1 138 ? 5.32 22.5 21.375 1 97.06 138 HIS B CA 1
ATOM 4709 C C . HIS B 1 138 ? 4.91 21.234 20.641 1 97.06 138 HIS B C 1
ATOM 4711 O O . HIS B 1 138 ? 4.441 20.266 21.25 1 97.06 138 HIS B O 1
ATOM 4717 N N . LEU B 1 139 ? 5.098 21.25 19.375 1 97.19 139 LEU B N 1
ATOM 4718 C CA . LEU B 1 139 ? 4.738 20.094 18.562 1 97.19 139 LEU B CA 1
ATOM 4719 C C . LEU B 1 139 ? 5.566 18.875 18.953 1 97.19 139 LEU B C 1
ATOM 4721 O O . LEU B 1 139 ? 5.051 17.75 18.984 1 97.19 139 LEU B O 1
ATOM 4725 N N . SER B 1 140 ? 6.801 19.062 19.203 1 97.5 140 SER B N 1
ATOM 4726 C CA . SER B 1 140 ? 7.66 17.969 19.672 1 97.5 140 SER B CA 1
ATOM 4727 C C . SER B 1 140 ? 7.168 17.406 21 1 97.5 140 SER B C 1
ATOM 4729 O O . SER B 1 140 ? 7.133 16.188 21.188 1 97.5 140 SER B O 1
ATOM 4731 N N . ASP B 1 141 ? 6.715 18.266 21.875 1 96.75 141 ASP B N 1
ATOM 4732 C CA . ASP B 1 141 ? 6.203 17.859 23.172 1 96.75 141 ASP B CA 1
ATOM 4733 C C . ASP B 1 141 ? 4.918 17.047 23.016 1 96.75 141 ASP B C 1
ATOM 4735 O O . ASP B 1 141 ? 4.656 16.125 23.812 1 96.75 141 ASP B O 1
ATOM 4739 N N . GLU B 1 142 ? 4.168 17.375 22.047 1 95.75 142 GLU B N 1
ATOM 4740 C CA . GLU B 1 142 ? 2.934 16.656 21.781 1 95.75 142 GLU B CA 1
ATOM 4741 C C . GLU B 1 142 ? 3.201 15.398 20.953 1 95.75 142 GLU B C 1
ATOM 4743 O O . GLU B 1 142 ? 2.268 14.766 20.453 1 95.75 142 GLU B O 1
ATOM 4748 N N . LYS B 1 143 ? 4.434 15.07 20.688 1 96.31 143 LYS B N 1
ATOM 4749 C CA . LYS B 1 143 ? 4.91 13.891 19.969 1 96.31 143 LYS B CA 1
ATOM 4750 C C . LYS B 1 143 ? 4.5 13.945 18.5 1 96.31 143 LYS B C 1
ATOM 4752 O O . LYS B 1 143 ? 4.344 12.906 17.844 1 96.31 143 LYS B O 1
ATOM 4757 N N . CYS B 1 144 ? 4.168 15.141 18.016 1 96.44 144 CYS B N 1
ATOM 4758 C CA . CYS B 1 144 ? 3.994 15.367 16.594 1 96.44 144 CYS B CA 1
ATOM 4759 C C . CYS B 1 144 ? 5.328 15.68 15.922 1 96.44 144 CYS B C 1
ATOM 4761 O O . CYS B 1 144 ? 5.527 16.781 15.414 1 96.44 144 CYS B O 1
ATOM 4763 N N . PHE B 1 145 ? 6.125 14.734 15.836 1 97.5 145 PHE B N 1
ATOM 4764 C CA . PHE B 1 145 ? 7.539 14.922 15.531 1 97.5 145 PHE B CA 1
ATOM 4765 C C . PHE B 1 145 ? 7.727 15.336 14.07 1 97.5 145 PHE B C 1
ATOM 4767 O O . PHE B 1 145 ? 8.586 16.156 13.766 1 97.5 145 PHE B O 1
ATOM 4774 N N . GLU B 1 146 ? 6.965 14.781 13.188 1 96.06 146 GLU B N 1
ATOM 4775 C CA . GLU B 1 146 ? 7.113 15.141 11.781 1 96.06 146 GLU B CA 1
ATOM 4776 C C . GLU B 1 146 ? 6.785 16.609 11.547 1 96.06 146 GLU B C 1
ATOM 4778 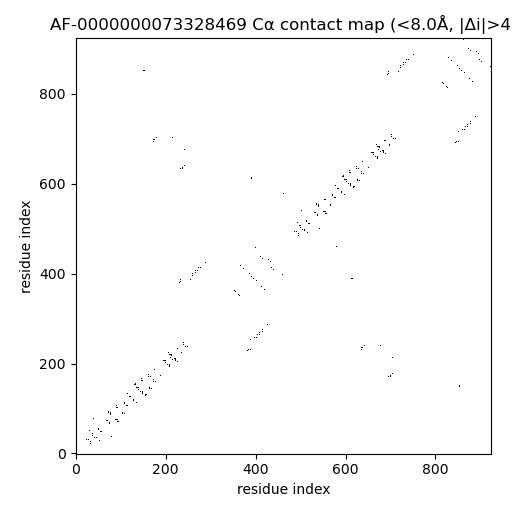O O . GLU B 1 146 ? 7.516 17.312 10.852 1 96.06 146 GLU B O 1
ATOM 4783 N N . ASP B 1 147 ? 5.719 17.062 12.156 1 96.5 147 ASP B N 1
ATOM 4784 C CA . ASP B 1 147 ? 5.336 18.469 12.062 1 96.5 147 ASP B CA 1
ATOM 4785 C C . ASP B 1 147 ? 6.363 19.359 12.75 1 96.5 147 ASP B C 1
ATOM 4787 O O . ASP B 1 147 ? 6.652 20.469 12.281 1 96.5 147 ASP B O 1
ATOM 4791 N N . ALA B 1 148 ? 6.844 18.875 13.867 1 98.19 148 ALA B N 1
ATOM 4792 C CA . ALA B 1 148 ? 7.895 19.609 14.555 1 98.19 148 ALA B CA 1
ATOM 4793 C C . ALA B 1 148 ? 9.125 19.781 13.664 1 98.19 148 ALA B C 1
ATOM 4795 O O . ALA B 1 148 ? 9.664 20.875 13.547 1 98.19 148 ALA B O 1
ATOM 4796 N N . ALA B 1 149 ? 9.5 18.703 13 1 98.12 149 ALA B N 1
ATOM 4797 C CA . ALA B 1 149 ? 10.672 18.734 12.133 1 98.12 149 ALA B CA 1
ATOM 4798 C C . ALA B 1 149 ? 10.5 19.766 11.016 1 98.12 149 ALA B C 1
ATOM 4800 O O . ALA B 1 149 ? 11.391 20.578 10.773 1 98.12 149 ALA B O 1
ATOM 4801 N N . THR B 1 150 ? 9.391 19.719 10.398 1 97.19 150 THR B N 1
ATOM 4802 C CA . THR B 1 150 ? 9.117 20.656 9.312 1 97.19 150 THR B CA 1
ATOM 4803 C C . THR B 1 150 ? 9.109 22.094 9.828 1 97.19 150 THR B C 1
ATOM 4805 O O . THR B 1 150 ? 9.617 23 9.164 1 97.19 150 THR B O 1
ATOM 4808 N N . THR B 1 151 ? 8.562 22.328 11.016 1 97.56 151 THR B N 1
ATOM 4809 C CA . THR B 1 151 ? 8.516 23.656 11.617 1 97.56 151 THR B CA 1
ATOM 4810 C C . THR B 1 151 ? 9.93 24.156 11.938 1 97.56 151 THR B C 1
ATOM 4812 O O . THR B 1 151 ? 10.258 25.312 11.688 1 97.56 151 THR B O 1
ATOM 4815 N N . PHE B 1 152 ? 10.734 23.281 12.453 1 98.06 152 PHE B N 1
ATOM 4816 C CA . PHE B 1 152 ? 12.125 23.625 12.742 1 98.06 152 PHE B CA 1
ATOM 4817 C C . PHE B 1 152 ? 12.867 23.969 11.453 1 98.06 152 PHE B C 1
ATOM 4819 O O . PHE B 1 152 ? 13.711 24.859 11.438 1 98.06 152 PHE B O 1
ATOM 4826 N N . LEU B 1 153 ? 12.523 23.234 10.383 1 97.44 153 LEU B N 1
ATOM 4827 C CA . LEU B 1 153 ? 13.141 23.516 9.094 1 97.44 153 LEU B CA 1
ATOM 4828 C C . LEU B 1 153 ? 12.797 24.938 8.617 1 97.44 153 LEU B C 1
ATOM 4830 O O . LEU B 1 153 ? 13.641 25.609 8.031 1 97.44 153 LEU B O 1
ATOM 4834 N N . CYS B 1 154 ? 11.641 25.406 8.93 1 95.69 154 CYS B N 1
ATOM 4835 C CA . CYS B 1 154 ? 11.18 26.719 8.516 1 95.69 154 CYS B CA 1
ATOM 4836 C C . CYS B 1 154 ? 11.969 27.828 9.219 1 95.69 154 CYS B C 1
ATOM 4838 O O . CYS B 1 154 ? 12.062 28.938 8.711 1 95.69 154 CYS B O 1
ATOM 4840 N N . CYS B 1 155 ? 12.484 27.578 10.375 1 94.62 155 CYS B N 1
ATOM 4841 C CA . CYS B 1 155 ? 13.258 28.594 11.086 1 94.62 155 CYS B CA 1
ATOM 4842 C C . CYS B 1 155 ? 14.742 28.234 11.094 1 94.62 155 CYS B C 1
ATOM 4844 O O . CYS B 1 155 ? 15.5 28.75 11.922 1 94.62 155 CYS B O 1
ATOM 4846 N N . SER B 1 156 ? 15.195 27.266 10.312 1 94.06 156 SER B N 1
ATOM 4847 C CA . SER B 1 156 ? 16.594 26.875 10.094 1 94.06 156 SER B CA 1
ATOM 4848 C C . SER B 1 156 ? 17.203 26.312 11.375 1 94.06 156 SER B C 1
ATOM 4850 O O . SER B 1 156 ? 18.406 26.469 11.602 1 94.06 156 SER B O 1
ATOM 4852 N N . SER B 1 157 ? 16.328 25.891 12.234 1 96.56 157 SER B N 1
ATOM 4853 C CA . SER B 1 157 ? 16.828 25.141 13.375 1 96.56 157 SER B CA 1
ATOM 4854 C C . SER B 1 157 ? 17.078 23.672 13 1 96.56 157 SER B C 1
ATOM 4856 O O . SER B 1 157 ? 16.297 22.797 13.359 1 96.56 157 SER B O 1
ATOM 4858 N N . LEU B 1 158 ? 18.203 23.406 12.383 1 97.5 158 LEU B N 1
ATOM 4859 C CA . LEU B 1 158 ? 18.469 22.141 11.734 1 97.5 158 LEU B CA 1
ATOM 4860 C C . LEU B 1 158 ? 18.75 21.047 12.758 1 97.5 158 LEU B C 1
ATOM 4862 O O . LEU B 1 158 ? 18.359 19.891 12.586 1 97.5 158 LEU B O 1
ATOM 4866 N N . LYS B 1 159 ? 19.422 21.375 13.828 1 97.69 159 LYS B N 1
ATOM 4867 C CA . LYS B 1 159 ? 19.719 20.391 14.859 1 97.69 159 LYS B CA 1
ATOM 4868 C C . LYS B 1 159 ? 18.438 19.859 15.492 1 97.69 159 LYS B C 1
ATOM 4870 O O . LYS B 1 159 ? 18.297 18.641 15.68 1 97.69 159 LYS B O 1
ATOM 4875 N N . ASN B 1 160 ? 17.5 20.781 15.797 1 98.12 160 ASN B N 1
ATOM 4876 C CA . ASN B 1 160 ? 16.219 20.359 16.344 1 98.12 160 ASN B CA 1
ATOM 4877 C C . ASN B 1 160 ? 15.398 19.578 15.336 1 98.12 160 ASN B C 1
ATOM 4879 O O . ASN B 1 160 ? 14.68 18.641 15.703 1 98.12 160 ASN B O 1
ATOM 4883 N N . ALA B 1 161 ? 15.516 19.969 14.062 1 98.31 161 ALA B N 1
ATOM 4884 C CA . ALA B 1 161 ? 14.836 19.219 13.008 1 98.31 161 ALA B CA 1
ATOM 4885 C C . ALA B 1 161 ? 15.359 17.781 12.93 1 98.31 161 ALA B C 1
ATOM 4887 O O . ALA B 1 161 ? 14.578 16.844 12.812 1 98.31 161 ALA B O 1
ATOM 4888 N N . LEU B 1 162 ? 16.688 17.641 13.047 1 98.25 162 LEU B N 1
ATOM 4889 C CA . LEU B 1 162 ? 17.328 16.328 13.023 1 98.25 162 LEU B CA 1
ATOM 4890 C C . LEU B 1 162 ? 16.812 15.469 14.172 1 98.25 162 LEU B C 1
ATOM 4892 O O . LEU B 1 162 ? 16.438 14.312 13.969 1 98.25 162 LEU B O 1
ATOM 4896 N N . LYS B 1 163 ? 16.75 16.047 15.305 1 97.81 163 LYS B N 1
ATOM 4897 C CA . LYS B 1 163 ? 16.281 15.336 16.484 1 97.81 163 LYS B CA 1
ATOM 4898 C C . LYS B 1 163 ? 14.82 14.914 16.328 1 97.81 163 LYS B C 1
ATOM 4900 O O . LYS B 1 163 ? 14.438 13.805 16.719 1 97.81 163 LYS B O 1
ATOM 4905 N N . ALA B 1 164 ? 14.008 15.773 15.797 1 98.19 164 ALA B N 1
ATOM 4906 C CA . ALA B 1 164 ? 12.586 15.492 15.602 1 98.19 164 ALA B CA 1
ATOM 4907 C C . ALA B 1 164 ? 12.391 14.359 14.602 1 98.19 164 ALA B C 1
ATOM 4909 O O . ALA B 1 164 ? 11.57 13.453 14.828 1 98.19 164 ALA B O 1
ATOM 4910 N N . TYR B 1 165 ? 13.125 14.367 13.508 1 97.94 165 TYR B N 1
ATOM 4911 C CA . TYR B 1 165 ? 13.055 13.289 12.531 1 97.94 165 TYR B CA 1
ATOM 4912 C C . TYR B 1 165 ? 13.477 11.961 13.148 1 97.94 165 TYR B C 1
ATOM 4914 O O . TYR B 1 165 ? 12.859 10.93 12.891 1 97.94 165 TYR B O 1
ATOM 4922 N N . ARG B 1 166 ? 14.523 12.008 13.906 1 97.12 166 ARG B N 1
ATOM 4923 C CA . ARG B 1 166 ? 15.008 10.797 14.562 1 97.12 166 ARG B CA 1
ATOM 4924 C C . ARG B 1 166 ? 13.961 10.234 15.516 1 97.12 166 ARG B C 1
ATOM 4926 O O . ARG B 1 166 ? 13.727 9.031 15.555 1 97.12 166 ARG B O 1
ATOM 4933 N N . ALA B 1 167 ? 13.258 11.094 16.219 1 96.06 167 ALA B N 1
ATOM 4934 C CA . ALA B 1 167 ? 12.242 10.695 17.188 1 96.06 167 ALA B CA 1
ATOM 4935 C C . ALA B 1 167 ? 11.055 10.031 16.484 1 96.06 167 ALA B C 1
ATOM 4937 O O . ALA B 1 167 ? 10.414 9.141 17.047 1 96.06 167 ALA B O 1
ATOM 4938 N N . CYS B 1 168 ? 10.805 10.453 15.352 1 94.38 168 CYS B N 1
ATOM 4939 C CA . CYS B 1 168 ? 9.648 9.875 14.664 1 94.38 168 CYS B CA 1
ATOM 4940 C C . CYS B 1 168 ? 10.062 8.703 13.789 1 94.38 168 CYS B C 1
ATOM 4942 O O . CYS B 1 168 ? 9.25 8.148 13.055 1 94.38 168 CYS B O 1
ATOM 4944 N N . GLY B 1 169 ? 11.336 8.336 13.742 1 94.44 169 GLY B N 1
ATOM 4945 C CA . GLY B 1 169 ? 11.828 7.172 13.016 1 94.44 169 GLY B CA 1
ATOM 4946 C C . GLY B 1 169 ? 12.023 7.43 11.531 1 94.44 169 GLY B C 1
ATOM 4947 O O . GLY B 1 169 ? 12.117 6.488 10.742 1 94.44 169 GLY B O 1
ATOM 4948 N N . ASN B 1 170 ? 12.016 8.648 11.086 1 96.44 170 ASN B N 1
ATOM 4949 C CA . ASN B 1 170 ? 12.242 9.016 9.688 1 96.44 170 ASN B CA 1
ATOM 4950 C C . ASN B 1 170 ? 13.734 9.148 9.383 1 96.44 170 ASN B C 1
ATOM 4952 O O . ASN B 1 170 ? 14.281 10.25 9.398 1 96.44 170 ASN B O 1
ATOM 4956 N N . TRP B 1 171 ? 14.344 7.996 9.047 1 97.62 171 TRP B N 1
AT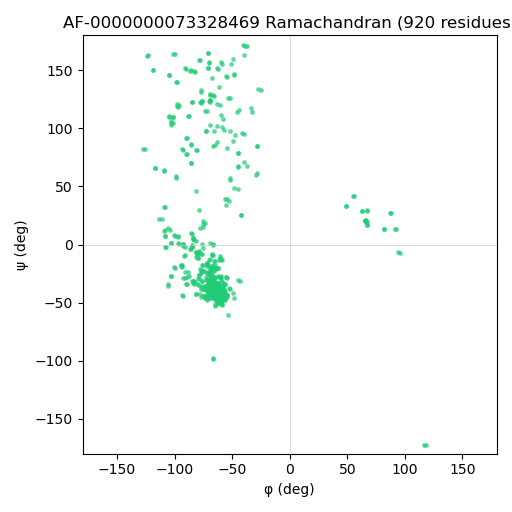OM 4957 C CA . TRP B 1 171 ? 15.789 7.945 8.844 1 97.62 171 TRP B CA 1
ATOM 4958 C C . TRP B 1 171 ? 16.188 8.75 7.613 1 97.62 171 TRP B C 1
ATOM 4960 O O . TRP B 1 171 ? 17.266 9.367 7.594 1 97.62 171 TRP B O 1
ATOM 4970 N N . SER B 1 172 ? 15.383 8.781 6.602 1 96.75 172 SER B N 1
ATOM 4971 C CA . SER B 1 172 ? 15.672 9.547 5.395 1 96.75 172 SER B CA 1
ATOM 4972 C C . SER B 1 172 ? 15.758 11.039 5.691 1 96.75 172 SER B C 1
ATOM 4974 O O . SER B 1 172 ? 16.672 11.719 5.23 1 96.75 172 SER B O 1
ATOM 4976 N N . GLY B 1 173 ? 14.789 11.523 6.547 1 97.19 173 GLY B N 1
ATOM 4977 C CA . GLY B 1 173 ? 14.82 12.914 6.977 1 97.19 173 GLY B CA 1
ATOM 4978 C C . GLY B 1 173 ? 16.062 13.266 7.781 1 97.19 173 GLY B C 1
ATOM 4979 O O . GLY B 1 173 ? 16.641 14.336 7.59 1 97.19 173 GLY B O 1
ATOM 4980 N N . VAL B 1 174 ? 16.5 12.352 8.617 1 98.12 174 VAL B N 1
ATOM 4981 C CA . VAL B 1 174 ? 17.688 12.555 9.453 1 98.12 174 VAL B CA 1
ATOM 4982 C C . VAL B 1 174 ? 18.906 12.742 8.57 1 98.12 174 VAL B C 1
ATOM 4984 O O . VAL B 1 174 ? 19.672 13.695 8.742 1 98.12 174 VAL B O 1
ATOM 4987 N N . LEU B 1 175 ? 19.016 11.891 7.609 1 97.5 175 LEU B N 1
ATOM 4988 C CA . LEU B 1 175 ? 20.234 11.906 6.785 1 97.5 175 LEU B CA 1
ATOM 4989 C C . LEU B 1 175 ? 20.203 13.07 5.797 1 97.5 175 LEU B C 1
ATOM 4991 O O . LEU B 1 175 ? 21.25 13.633 5.465 1 97.5 175 LEU B O 1
ATOM 4995 N N . SER B 1 176 ? 19.047 13.477 5.332 1 96.5 176 SER B N 1
ATOM 4996 C CA . SER B 1 176 ? 18.938 14.656 4.477 1 96.5 176 SER B CA 1
ATOM 4997 C C . SER B 1 176 ? 19.328 15.922 5.234 1 96.5 176 SER B C 1
ATOM 4999 O O . SER B 1 176 ? 20.062 16.766 4.711 1 96.5 176 SER B O 1
ATOM 5001 N N . VAL B 1 177 ? 18.859 16.062 6.508 1 97.31 177 VAL B N 1
ATOM 5002 C CA . VAL B 1 177 ? 19.188 17.219 7.316 1 97.31 177 VAL B CA 1
ATOM 5003 C C . VAL B 1 177 ? 20.688 17.219 7.648 1 97.31 177 VAL B C 1
ATOM 5005 O O . VAL B 1 177 ? 21.312 18.281 7.703 1 97.31 177 VAL B O 1
ATOM 5008 N N . ALA B 1 178 ? 21.266 16.016 7.859 1 97.06 178 ALA B N 1
ATOM 5009 C CA . ALA B 1 178 ? 22.703 15.914 8.07 1 97.06 178 ALA B CA 1
ATOM 5010 C C . ALA B 1 178 ? 23.469 16.484 6.883 1 97.06 178 ALA B C 1
ATOM 5012 O O . ALA B 1 178 ? 24.5 17.141 7.059 1 97.06 178 ALA B O 1
ATOM 5013 N N . GLY B 1 179 ? 22.953 16.156 5.699 1 94.19 179 GLY B N 1
ATOM 5014 C CA . GLY B 1 179 ? 23.547 16.75 4.508 1 94.19 179 GLY B CA 1
ATOM 5015 C C . GLY B 1 179 ? 23.406 18.266 4.453 1 94.19 179 GLY B C 1
ATOM 5016 O O . GLY B 1 179 ? 24.344 18.969 4.062 1 94.19 179 GLY B O 1
ATOM 5017 N N . LEU B 1 180 ? 22.281 18.766 4.863 1 93.38 180 LEU B N 1
ATOM 5018 C CA . LEU B 1 180 ? 22.031 20.188 4.91 1 93.38 180 LEU B CA 1
ATOM 5019 C C . LEU B 1 180 ? 22.984 20.875 5.895 1 93.38 180 LEU B C 1
ATOM 5021 O O . LEU B 1 180 ? 23.391 22.016 5.672 1 93.38 180 LEU B O 1
ATOM 5025 N N . LEU B 1 181 ? 23.328 20.141 6.949 1 95.44 181 LEU B N 1
ATOM 5026 C CA . LEU B 1 181 ? 24.234 20.641 7.98 1 95.44 181 LEU B CA 1
ATOM 5027 C C . LEU B 1 181 ? 25.688 20.562 7.516 1 95.44 181 LEU B C 1
ATOM 5029 O O . LEU B 1 181 ? 26.594 21.047 8.203 1 95.44 181 LEU B O 1
ATOM 5033 N N . LYS B 1 182 ? 25.938 19.969 6.367 1 93.88 182 LYS B N 1
ATOM 5034 C CA . LYS B 1 182 ? 27.281 19.766 5.832 1 93.88 182 LYS B CA 1
ATOM 5035 C C . LYS B 1 182 ? 28.156 19.016 6.832 1 93.88 182 LYS B C 1
ATOM 5037 O O . LYS B 1 182 ? 29.297 19.422 7.09 1 93.88 182 LYS B O 1
ATOM 5042 N N . MET B 1 183 ? 27.5 18.047 7.406 1 95 183 MET B N 1
ATOM 5043 C CA . MET B 1 183 ? 28.266 17.203 8.328 1 95 183 MET B CA 1
ATOM 5044 C C . MET B 1 183 ? 29.391 16.469 7.594 1 95 183 MET B C 1
ATOM 5046 O O . MET B 1 183 ? 29.266 16.172 6.402 1 95 183 MET B O 1
ATOM 5050 N N . GLU B 1 184 ? 30.406 16.203 8.344 1 95.19 184 GLU B N 1
ATOM 5051 C CA . GLU B 1 184 ? 31.547 15.477 7.77 1 95.19 184 GLU B CA 1
ATOM 5052 C C . GLU B 1 184 ? 31.172 14.023 7.492 1 95.19 184 GLU B C 1
ATOM 5054 O O . GLU B 1 184 ? 30.266 13.469 8.125 1 95.19 184 GLU B O 1
ATOM 5059 N N . LYS B 1 185 ? 31.891 13.406 6.586 1 93.81 185 LYS B N 1
ATOM 5060 C CA . LYS B 1 185 ? 31.609 12.039 6.156 1 93.81 185 LYS B CA 1
ATOM 5061 C C . LYS B 1 185 ? 31.641 11.078 7.344 1 93.81 185 LYS B C 1
ATOM 5063 O O . LYS B 1 185 ? 30.797 10.195 7.457 1 93.81 185 LYS B O 1
ATOM 5068 N N . ASN B 1 186 ? 32.594 11.242 8.203 1 95.94 186 ASN B N 1
ATOM 5069 C CA . ASN B 1 186 ? 32.719 10.359 9.359 1 95.94 186 ASN B CA 1
ATOM 5070 C C . ASN B 1 186 ? 31.531 10.516 10.305 1 95.94 186 ASN B C 1
ATOM 5072 O O . ASN B 1 186 ? 31.062 9.531 10.883 1 95.94 186 ASN B O 1
ATOM 5076 N N . GLU B 1 187 ? 31.062 11.719 10.43 1 96.56 187 GLU B N 1
ATOM 5077 C CA . GLU B 1 187 ? 29.906 11.977 11.273 1 96.56 187 GLU B CA 1
ATOM 5078 C C . GLU B 1 187 ? 28.641 11.352 10.672 1 96.56 187 GLU B C 1
ATOM 5080 O O . GLU B 1 187 ? 27.812 10.797 11.391 1 96.56 187 GLU B O 1
ATOM 5085 N N . ILE B 1 188 ? 28.547 11.453 9.398 1 96.31 188 ILE B N 1
ATOM 5086 C CA . ILE B 1 188 ? 27.391 10.891 8.695 1 96.31 188 ILE B CA 1
ATOM 5087 C C . ILE B 1 188 ? 27.422 9.367 8.82 1 96.31 188 ILE B C 1
ATOM 5089 O O . ILE B 1 188 ? 26.375 8.742 9.023 1 96.31 188 ILE B O 1
ATOM 5093 N N . MET B 1 189 ? 28.531 8.766 8.719 1 96.62 189 MET B N 1
ATOM 5094 C CA . MET B 1 189 ? 28.672 7.316 8.852 1 96.62 189 MET B CA 1
ATOM 5095 C C . MET B 1 189 ? 28.281 6.855 10.25 1 96.62 189 MET B C 1
ATOM 5097 O O . MET B 1 189 ? 27.594 5.844 10.406 1 96.62 189 MET B O 1
ATOM 5101 N N . GLN B 1 190 ? 28.766 7.613 11.188 1 97.69 190 GLN B N 1
ATOM 5102 C CA . GLN B 1 190 ? 28.406 7.285 12.562 1 97.69 190 GLN B CA 1
ATOM 5103 C C . GLN B 1 190 ? 26.891 7.414 12.789 1 97.69 190 GLN B C 1
ATOM 5105 O O . GLN B 1 190 ? 26.281 6.566 13.438 1 97.69 190 GLN B O 1
ATOM 5110 N N . LEU B 1 191 ? 26.375 8.5 12.289 1 97.69 191 LEU B N 1
ATOM 5111 C CA . LEU B 1 191 ? 24.922 8.703 12.375 1 97.69 191 LEU B CA 1
ATOM 5112 C C . LEU B 1 191 ? 24.188 7.559 11.695 1 97.69 191 LEU B C 1
ATOM 5114 O O . LEU B 1 191 ? 23.188 7.062 12.219 1 97.69 191 LEU B O 1
ATOM 5118 N N . ALA B 1 192 ? 24.625 7.129 10.523 1 98.06 192 ALA B N 1
ATOM 5119 C CA . ALA B 1 192 ? 24.016 6.027 9.773 1 98.06 192 ALA B CA 1
ATOM 5120 C C . ALA B 1 192 ? 24.094 4.723 10.562 1 98.06 192 ALA B C 1
ATOM 5122 O O . ALA B 1 192 ? 23.141 3.949 10.586 1 98.06 192 ALA B O 1
ATOM 5123 N N . TYR B 1 193 ? 25.203 4.512 11.195 1 97.81 193 TYR B N 1
ATOM 5124 C CA . TYR B 1 193 ? 25.375 3.32 12.016 1 97.81 193 TYR B CA 1
ATOM 5125 C C . TYR B 1 193 ? 24.375 3.299 13.164 1 97.81 193 TYR B C 1
ATOM 5127 O O . TYR B 1 193 ? 23.703 2.287 13.391 1 97.81 193 TYR B O 1
ATOM 5135 N N . ASP B 1 194 ? 24.25 4.41 13.828 1 97.94 194 ASP B N 1
ATOM 5136 C CA . ASP B 1 194 ? 23.297 4.531 14.93 1 97.94 194 ASP B CA 1
ATOM 5137 C C . ASP B 1 194 ? 21.859 4.309 14.453 1 97.94 194 ASP B C 1
ATOM 5139 O O . ASP B 1 194 ? 21.094 3.613 15.117 1 97.94 194 ASP B O 1
ATOM 5143 N N . LEU B 1 195 ? 21.562 4.914 13.359 1 98.12 195 LEU B N 1
ATOM 5144 C CA . LEU B 1 195 ? 20.219 4.789 12.805 1 98.12 195 LEU B CA 1
ATOM 5145 C C . LEU B 1 195 ? 19.906 3.342 12.438 1 98.12 195 LEU B C 1
ATOM 5147 O O . LEU B 1 195 ? 18.797 2.867 12.641 1 98.12 195 LEU B O 1
ATOM 5151 N N . CYS B 1 196 ? 20.891 2.689 11.867 1 97.44 196 CYS B N 1
ATOM 5152 C CA . CYS B 1 196 ? 20.719 1.293 11.484 1 97.44 196 CYS B CA 1
ATOM 5153 C C . CYS B 1 196 ? 20.344 0.438 12.688 1 97.44 196 CYS B C 1
ATOM 5155 O O . CYS B 1 196 ? 19.406 -0.343 12.625 1 97.44 196 CYS B O 1
ATOM 5157 N N . GLU B 1 197 ? 20.984 0.631 13.758 1 96.56 197 GLU B N 1
ATOM 5158 C CA . GLU B 1 197 ? 20.719 -0.113 14.992 1 96.56 197 GLU B CA 1
ATOM 5159 C C . GLU B 1 197 ? 19.344 0.22 15.555 1 96.56 197 GLU B C 1
ATOM 5161 O O . GLU B 1 197 ? 18.609 -0.673 15.984 1 96.56 197 GLU B O 1
ATOM 5166 N N . GLU B 1 198 ? 19.016 1.454 15.555 1 97.06 198 GLU B N 1
ATOM 5167 C CA . GLU B 1 198 ? 17.734 1.907 16.078 1 97.06 198 GLU B CA 1
ATOM 5168 C C . GLU B 1 198 ? 16.578 1.336 15.258 1 97.06 198 GLU B C 1
ATOM 5170 O O . GLU B 1 198 ? 15.57 0.892 15.82 1 97.06 198 GLU B O 1
ATOM 5175 N N . LEU B 1 199 ? 16.719 1.365 13.969 1 97.44 199 LEU B N 1
ATOM 5176 C CA . LEU B 1 199 ? 15.664 0.87 13.086 1 97.44 199 LEU B CA 1
ATOM 5177 C C . LEU B 1 199 ? 15.484 -0.635 13.25 1 97.44 199 LEU B C 1
ATOM 5179 O O . LEU B 1 199 ? 14.359 -1.136 13.203 1 97.44 199 LEU B O 1
ATOM 5183 N N . GLN B 1 200 ? 16.562 -1.315 13.391 1 95.94 200 GLN B N 1
ATOM 5184 C CA . GLN B 1 200 ? 16.484 -2.748 13.656 1 95.94 200 GLN B CA 1
ATOM 5185 C C . GLN B 1 200 ? 15.727 -3.029 14.945 1 95.94 200 GLN B C 1
ATOM 5187 O O . GLN B 1 200 ? 14.875 -3.92 14.992 1 95.94 200 GLN B O 1
ATOM 5192 N N . ALA B 1 201 ? 15.961 -2.264 15.953 1 95.06 201 ALA B N 1
ATOM 5193 C CA . ALA B 1 201 ? 15.297 -2.41 17.25 1 95.06 201 ALA B CA 1
ATOM 5194 C C . ALA B 1 201 ? 13.812 -2.064 17.141 1 95.06 201 ALA B C 1
ATOM 5196 O O . ALA B 1 201 ? 12.984 -2.654 17.828 1 95.06 201 ALA B O 1
ATOM 5197 N N . LEU B 1 202 ? 13.43 -1.128 16.234 1 94.31 202 LEU B N 1
ATOM 5198 C CA . LEU B 1 202 ? 12.055 -0.687 16.031 1 94.31 202 LEU B CA 1
ATOM 5199 C C . LEU B 1 202 ? 11.289 -1.672 15.156 1 94.31 202 LEU B C 1
ATOM 5201 O O . LEU B 1 202 ? 10.078 -1.523 14.961 1 94.31 202 LEU B O 1
ATOM 5205 N N . GLY B 1 203 ? 12 -2.652 14.602 1 95.06 203 GLY B N 1
ATOM 5206 C CA . GLY B 1 203 ? 11.359 -3.666 13.773 1 95.06 203 GLY B CA 1
ATOM 5207 C C . GLY B 1 203 ? 11.234 -3.256 12.32 1 95.06 203 GLY B C 1
ATOM 5208 O O . GLY B 1 203 ? 10.258 -3.609 11.656 1 95.06 203 GLY B O 1
ATOM 5209 N N . LYS B 1 204 ? 12.094 -2.41 11.82 1 96.94 204 LYS B N 1
ATOM 5210 C CA . LYS B 1 204 ? 12.125 -1.996 10.422 1 96.94 204 LYS B CA 1
ATOM 5211 C C . LYS B 1 204 ? 13.43 -2.416 9.75 1 96.94 204 LYS B C 1
ATOM 5213 O O . LYS B 1 204 ? 14.195 -1.571 9.281 1 96.94 204 LYS B O 1
ATOM 5218 N N . PRO B 1 205 ? 13.656 -3.656 9.609 1 97.19 205 PRO B N 1
ATOM 5219 C CA . PRO B 1 205 ? 14.938 -4.145 9.094 1 97.19 205 PRO B CA 1
ATOM 5220 C C . PRO B 1 205 ? 15.156 -3.768 7.629 1 97.19 205 PRO B C 1
ATOM 5222 O O . PRO B 1 205 ? 16.297 -3.604 7.195 1 97.19 205 PRO B O 1
ATOM 5225 N N . ARG B 1 206 ? 14.148 -3.664 6.887 1 96.5 206 ARG B N 1
ATOM 5226 C CA . ARG B 1 206 ? 14.297 -3.311 5.48 1 96.5 206 ARG B CA 1
ATOM 5227 C C . ARG B 1 206 ? 14.922 -1.925 5.328 1 96.5 206 ARG B C 1
ATOM 5229 O O . ARG B 1 206 ? 15.836 -1.734 4.527 1 96.5 206 ARG B O 1
ATOM 5236 N N . ASP B 1 207 ? 14.445 -0.969 6.145 1 97.25 207 ASP B N 1
ATOM 5237 C CA . ASP B 1 207 ? 15.023 0.374 6.145 1 97.25 207 ASP B CA 1
ATOM 5238 C C . ASP B 1 207 ? 16.469 0.355 6.641 1 97.25 207 ASP B C 1
ATOM 5240 O O . ASP B 1 207 ? 17.328 1.035 6.082 1 97.25 207 ASP B O 1
ATOM 5244 N N . ALA B 1 208 ? 16.672 -0.403 7.691 1 98.19 208 ALA B N 1
ATOM 5245 C CA . ALA B 1 208 ? 18.016 -0.549 8.211 1 98.19 208 ALA B CA 1
ATOM 5246 C C . ALA B 1 208 ? 18.953 -1.117 7.152 1 98.19 208 ALA B C 1
ATOM 5248 O O . ALA B 1 208 ? 20.109 -0.697 7.047 1 98.19 208 ALA B O 1
ATOM 5249 N N . ALA B 1 209 ? 18.453 -2.057 6.367 1 98.19 209 ALA B N 1
ATOM 5250 C CA . ALA B 1 209 ? 19.266 -2.672 5.312 1 98.19 209 ALA B CA 1
ATOM 5251 C C . ALA B 1 209 ? 19.688 -1.64 4.27 1 98.19 209 ALA B C 1
ATOM 5253 O O . ALA B 1 209 ? 20.828 -1.648 3.799 1 98.19 209 ALA B O 1
ATOM 5254 N N . LYS B 1 210 ? 18.781 -0.765 3.941 1 97.31 210 LYS B N 1
ATOM 5255 C CA . LYS B 1 210 ? 19.094 0.281 2.973 1 97.31 210 LYS B CA 1
ATOM 5256 C C . LYS B 1 210 ? 20.234 1.166 3.465 1 97.31 210 LYS B C 1
ATOM 5258 O O . LYS B 1 210 ? 21.156 1.482 2.707 1 97.31 210 LYS B O 1
ATOM 5263 N N . ILE B 1 211 ? 20.219 1.52 4.723 1 97.94 211 ILE B N 1
ATOM 5264 C CA . ILE B 1 211 ? 21.25 2.346 5.316 1 97.94 211 ILE B CA 1
ATOM 5265 C C . ILE B 1 211 ? 22.578 1.585 5.312 1 97.94 211 ILE B C 1
ATOM 5267 O O . ILE B 1 211 ? 23.625 2.135 4.938 1 97.94 211 ILE B O 1
ATOM 5271 N N . ALA B 1 212 ? 22.562 0.325 5.676 1 97.88 212 ALA B N 1
ATOM 5272 C CA . ALA B 1 212 ? 23.766 -0.503 5.723 1 97.88 212 ALA B CA 1
ATOM 5273 C C . ALA B 1 212 ? 24.422 -0.613 4.348 1 97.88 212 ALA B C 1
ATOM 5275 O O . ALA B 1 212 ? 25.641 -0.537 4.223 1 97.88 212 ALA B O 1
ATOM 5276 N N . LEU B 1 213 ? 23.578 -0.702 3.34 1 97 213 LEU B N 1
ATOM 5277 C CA . LEU B 1 213 ? 24.078 -0.908 1.983 1 97 213 LEU B CA 1
ATOM 5278 C C . LEU B 1 213 ? 24.531 0.409 1.366 1 97 213 LEU B C 1
ATOM 5280 O O . LEU B 1 213 ? 25.625 0.486 0.791 1 97 213 LEU B O 1
ATOM 5284 N N . GLU B 1 214 ? 23.766 1.479 1.551 1 95.25 214 GLU B N 1
ATOM 5285 C CA . GLU B 1 214 ? 24 2.711 0.806 1 95.25 214 GLU B CA 1
ATOM 5286 C C . GLU B 1 214 ? 24.984 3.621 1.54 1 95.25 214 GLU B C 1
ATOM 5288 O O . GLU B 1 214 ? 25.766 4.344 0.91 1 95.25 214 GLU B O 1
ATOM 5293 N N . TYR B 1 215 ? 24.984 3.635 2.883 1 96.25 215 TYR B N 1
ATOM 5294 C CA . TYR B 1 215 ? 25.781 4.586 3.635 1 96.25 215 TYR B CA 1
ATOM 5295 C C . TYR B 1 215 ? 27 3.904 4.258 1 96.25 215 TYR B C 1
ATOM 5297 O O . TYR B 1 215 ? 28.078 4.477 4.305 1 96.25 215 TYR B O 1
ATOM 5305 N N . LEU B 1 216 ? 26.875 2.684 4.691 1 96.5 216 LEU B N 1
ATOM 5306 C CA . LEU B 1 216 ? 27.938 2.021 5.43 1 96.5 216 LEU B CA 1
ATOM 5307 C C . LEU B 1 216 ? 28.734 1.086 4.523 1 96.5 216 LEU B C 1
ATOM 5309 O O . LEU B 1 216 ? 29.844 0.667 4.867 1 96.5 216 LEU B O 1
ATOM 5313 N N . GLY B 1 217 ? 28.188 0.672 3.393 1 94.88 217 GLY B N 1
ATOM 5314 C CA . GLY B 1 217 ? 28.859 -0.258 2.492 1 94.88 217 GLY B CA 1
ATOM 5315 C C . GLY B 1 217 ? 29.031 -1.642 3.086 1 94.88 217 GLY B C 1
ATOM 5316 O O . GLY B 1 217 ? 29.906 -2.396 2.668 1 94.88 217 GLY B O 1
ATOM 5317 N N . ASP B 1 218 ? 28.281 -1.887 4.117 1 95.88 218 ASP B N 1
ATOM 5318 C CA . ASP B 1 218 ? 28.328 -3.188 4.777 1 95.88 218 ASP B CA 1
ATOM 5319 C C . ASP B 1 218 ? 27.328 -4.16 4.152 1 95.88 218 ASP B C 1
ATOM 5321 O O . ASP B 1 218 ? 26.203 -4.289 4.629 1 95.88 218 ASP B O 1
ATOM 5325 N N . VAL B 1 219 ? 27.781 -4.898 3.18 1 96.5 219 VAL B N 1
ATOM 5326 C CA . VAL B 1 219 ? 26.922 -5.777 2.391 1 96.5 219 VAL B CA 1
ATOM 5327 C C . VAL B 1 219 ? 26.438 -6.949 3.248 1 96.5 219 VAL B C 1
ATOM 5329 O O . VAL B 1 219 ? 25.266 -7.332 3.199 1 96.5 219 VAL B O 1
ATOM 5332 N N . ASN B 1 220 ? 27.344 -7.523 4.066 1 96.38 220 ASN B N 1
ATOM 5333 C CA . ASN B 1 220 ? 26.984 -8.656 4.918 1 96.38 220 ASN B CA 1
ATOM 5334 C C . ASN B 1 220 ? 25.859 -8.312 5.875 1 96.38 220 ASN B C 1
ATOM 5336 O O . ASN B 1 220 ? 24.859 -9.023 5.938 1 96.38 220 ASN B O 1
ATOM 5340 N N . SER B 1 221 ? 26 -7.195 6.531 1 96.38 221 SER B N 1
ATOM 5341 C CA . SER B 1 221 ? 24.953 -6.754 7.445 1 96.38 221 SER B CA 1
ATOM 5342 C C . SER B 1 221 ? 23.656 -6.441 6.691 1 96.38 221 SER B C 1
ATOM 5344 O O . SER B 1 221 ? 22.562 -6.738 7.176 1 96.38 221 SER B O 1
ATOM 5346 N N . GLY B 1 222 ? 23.781 -5.762 5.52 1 97.69 222 GLY B N 1
ATOM 5347 C CA . GLY B 1 222 ? 22.625 -5.457 4.699 1 97.69 222 GLY B CA 1
ATOM 5348 C C . GLY B 1 222 ? 21.812 -6.688 4.328 1 97.69 222 GLY B C 1
ATOM 5349 O O . GLY B 1 222 ? 20.594 -6.699 4.465 1 97.69 222 GLY B O 1
ATOM 5350 N N . ILE B 1 223 ? 22.5 -7.738 3.932 1 97.62 223 ILE B N 1
ATOM 5351 C CA . ILE B 1 223 ? 21.844 -8.977 3.521 1 97.62 223 ILE B CA 1
ATOM 5352 C C . ILE B 1 223 ? 21.172 -9.633 4.727 1 97.62 223 ILE B C 1
ATOM 5354 O O . ILE B 1 223 ? 20.016 -10.078 4.637 1 97.62 223 ILE B O 1
ATOM 5358 N N . ASN B 1 224 ? 21.859 -9.656 5.84 1 97.62 224 ASN B N 1
ATOM 5359 C CA . ASN B 1 224 ? 21.281 -10.242 7.047 1 97.62 224 ASN B CA 1
ATOM 5360 C C . ASN B 1 224 ? 20.031 -9.492 7.488 1 97.62 224 ASN B C 1
ATOM 5362 O O . ASN B 1 224 ? 19.078 -10.109 7.965 1 97.62 224 ASN B O 1
ATOM 5366 N N . LEU B 1 225 ? 20.062 -8.188 7.359 1 98.25 225 LEU B N 1
ATOM 5367 C CA . LEU B 1 225 ? 18.891 -7.379 7.699 1 98.25 225 LEU B CA 1
ATOM 5368 C C . LEU B 1 225 ? 17.75 -7.66 6.742 1 98.25 225 LEU B C 1
ATOM 5370 O O . LEU B 1 225 ? 16.594 -7.73 7.164 1 98.25 225 LEU B O 1
ATOM 5374 N N . LEU B 1 226 ? 18.031 -7.812 5.449 1 98.19 226 LEU B N 1
ATOM 5375 C CA . LEU B 1 226 ? 17 -8.156 4.477 1 98.19 226 LEU B CA 1
ATOM 5376 C C . LEU B 1 226 ? 16.391 -9.523 4.789 1 98.19 226 LEU B C 1
ATOM 5378 O O . LEU B 1 226 ? 15.172 -9.711 4.66 1 98.19 226 LEU B O 1
ATOM 5382 N N . ILE B 1 227 ? 17.219 -10.477 5.195 1 98 227 ILE B N 1
ATOM 5383 C CA . ILE B 1 227 ? 16.766 -11.797 5.594 1 98 227 ILE B CA 1
ATOM 5384 C C . ILE B 1 227 ? 15.852 -11.688 6.809 1 98 227 ILE B C 1
ATOM 5386 O O . ILE B 1 227 ? 14.766 -12.281 6.832 1 98 227 ILE B O 1
ATOM 5390 N N . SER B 1 228 ? 16.297 -10.883 7.766 1 97.12 228 SER B N 1
ATOM 5391 C CA . SER B 1 228 ? 15.492 -10.672 8.969 1 97.12 228 SER B CA 1
ATOM 5392 C C . SER B 1 228 ? 14.141 -10.047 8.641 1 97.12 228 SER B C 1
ATOM 5394 O O . SER B 1 228 ? 13.148 -10.305 9.328 1 97.12 228 SER B O 1
ATOM 5396 N N . GLY B 1 229 ? 14.133 -9.219 7.641 1 96.62 229 GLY B N 1
ATOM 5397 C CA . GLY B 1 229 ? 12.898 -8.594 7.195 1 96.62 229 GLY B CA 1
ATOM 5398 C C . GLY B 1 229 ? 12.109 -9.453 6.227 1 96.62 229 GLY B C 1
ATOM 5399 O O . GLY B 1 229 ? 11.086 -9.023 5.699 1 96.62 229 GLY B O 1
ATOM 5400 N N . ARG B 1 230 ? 12.57 -10.586 5.895 1 97.12 230 ARG B N 1
ATOM 5401 C CA . ARG B 1 230 ? 11.945 -11.555 4.996 1 97.12 230 ARG B CA 1
ATOM 5402 C C . ARG B 1 230 ? 11.797 -10.977 3.592 1 97.12 230 ARG B C 1
ATOM 5404 O O . ARG B 1 230 ? 10.805 -11.242 2.912 1 97.12 230 ARG B O 1
ATOM 5411 N N . ASP B 1 231 ? 12.625 -10.133 3.256 1 97.06 231 ASP B N 1
ATOM 5412 C CA . ASP B 1 231 ? 12.703 -9.625 1.888 1 97.06 231 ASP B CA 1
ATOM 5413 C C . ASP B 1 231 ? 13.664 -10.477 1.048 1 97.06 231 ASP B C 1
ATOM 5415 O O . ASP B 1 231 ? 14.742 -10.008 0.67 1 97.06 231 ASP B O 1
ATOM 5419 N N . TRP B 1 232 ? 13.234 -11.578 0.633 1 97.88 232 TRP B N 1
ATOM 5420 C CA . TRP B 1 232 ? 14.078 -12.625 0.075 1 97.88 232 TRP B CA 1
ATOM 5421 C C . TRP B 1 232 ? 14.562 -12.25 -1.322 1 97.88 232 TRP B C 1
ATOM 5423 O O . TRP B 1 232 ? 15.742 -12.406 -1.638 1 97.88 232 TRP B O 1
ATOM 5433 N N . GLU B 1 233 ? 13.672 -11.773 -2.127 1 96.94 233 GLU B N 1
ATOM 5434 C CA . GLU B 1 233 ? 14.039 -11.422 -3.494 1 96.94 233 GLU B CA 1
ATOM 5435 C C . GLU B 1 233 ? 15.117 -10.336 -3.512 1 96.94 233 GLU B C 1
ATOM 5437 O O . GLU B 1 233 ? 16.078 -10.422 -4.281 1 96.94 233 GLU B O 1
ATOM 5442 N N . GLU B 1 234 ? 14.945 -9.359 -2.639 1 97.19 234 GLU B N 1
ATOM 5443 C CA . GLU B 1 234 ? 15.93 -8.289 -2.553 1 97.19 234 GLU B CA 1
ATOM 5444 C C . GLU B 1 234 ? 17.266 -8.797 -2.002 1 97.19 234 GLU B C 1
ATOM 5446 O O . GLU B 1 234 ? 18.328 -8.406 -2.486 1 97.19 234 GLU B O 1
ATOM 5451 N N . ALA B 1 235 ? 17.219 -9.617 -0.986 1 97.81 235 ALA B N 1
ATOM 5452 C CA . ALA B 1 235 ? 18.438 -10.203 -0.427 1 97.81 235 ALA B CA 1
ATOM 5453 C C . ALA B 1 235 ? 19.219 -10.977 -1.491 1 97.81 235 ALA B C 1
ATOM 5455 O O . ALA B 1 235 ? 20.422 -10.828 -1.607 1 97.81 235 ALA B O 1
ATOM 5456 N N . LEU B 1 236 ? 18.484 -11.75 -2.311 1 97 236 LEU B N 1
ATOM 5457 C CA . LEU B 1 236 ? 19.125 -12.555 -3.35 1 97 236 LEU B CA 1
ATOM 5458 C C . LEU B 1 236 ? 19.703 -11.672 -4.441 1 97 236 LEU B C 1
ATOM 5460 O O . LEU B 1 236 ? 20.844 -11.891 -4.879 1 97 236 LEU B O 1
ATOM 5464 N N . ARG B 1 237 ? 18.938 -10.68 -4.828 1 96.62 237 ARG B N 1
ATOM 5465 C CA . ARG B 1 237 ? 19.422 -9.758 -5.855 1 96.62 237 ARG B CA 1
ATOM 5466 C C . ARG B 1 237 ? 20.703 -9.062 -5.414 1 96.62 237 ARG B C 1
ATOM 5468 O O . ARG B 1 237 ? 21.672 -8.992 -6.172 1 96.62 237 ARG B O 1
ATOM 5475 N N . VAL B 1 238 ? 20.734 -8.539 -4.168 1 96.88 238 VAL B N 1
ATOM 5476 C CA . VAL B 1 238 ? 21.891 -7.84 -3.627 1 96.88 238 VAL B CA 1
ATOM 5477 C C . VAL B 1 238 ? 23.078 -8.805 -3.514 1 96.88 238 VAL B C 1
ATOM 5479 O O . VAL B 1 238 ? 24.219 -8.43 -3.791 1 96.88 238 VAL B O 1
ATOM 5482 N N . ALA B 1 239 ? 22.844 -10.016 -3.148 1 96.56 239 ALA B N 1
ATOM 5483 C CA . ALA B 1 239 ? 23.906 -11.016 -3.049 1 96.56 239 ALA B CA 1
ATOM 5484 C C . ALA B 1 239 ? 24.547 -11.266 -4.406 1 96.56 239 ALA B C 1
ATOM 5486 O O . ALA B 1 239 ? 25.766 -11.32 -4.52 1 96.56 239 ALA B O 1
ATOM 5487 N N . PHE B 1 240 ? 23.719 -11.367 -5.449 1 95.19 240 PHE B N 1
ATOM 5488 C CA . PHE B 1 240 ? 24.234 -11.594 -6.793 1 95.19 240 PHE B CA 1
ATOM 5489 C C . PHE B 1 240 ? 24.969 -10.367 -7.309 1 95.19 240 PHE B C 1
ATOM 5491 O O . PHE B 1 240 ? 25.969 -10.492 -8.016 1 95.19 240 PHE B O 1
ATOM 5498 N N . MET B 1 241 ? 24.453 -9.211 -6.996 1 94.06 241 MET B N 1
ATOM 5499 C CA . MET B 1 241 ? 25.062 -7.953 -7.441 1 94.06 241 MET B CA 1
ATOM 5500 C C . MET B 1 241 ? 26.5 -7.84 -6.961 1 94.06 241 MET B C 1
ATOM 5502 O O . MET B 1 241 ? 27.359 -7.355 -7.695 1 94.06 241 MET B O 1
ATOM 5506 N N . HIS B 1 242 ? 26.734 -8.336 -5.797 1 91.19 242 HIS B N 1
ATOM 5507 C CA . HIS B 1 242 ? 28.078 -8.203 -5.234 1 91.19 242 HIS B CA 1
ATOM 5508 C C . HIS B 1 242 ? 28.906 -9.461 -5.465 1 91.19 242 HIS B C 1
ATOM 5510 O O . HIS B 1 242 ? 30.062 -9.531 -5.062 1 91.19 242 HIS B O 1
ATOM 5516 N N . SER B 1 243 ? 28.344 -10.438 -6.273 1 78.94 243 SER B N 1
ATOM 5517 C CA . SER B 1 243 ? 29 -11.625 -6.82 1 78.94 243 SER B CA 1
ATOM 5518 C C . SER B 1 243 ? 29.766 -12.375 -5.746 1 78.94 243 SER B C 1
ATOM 5520 O O . SER B 1 243 ? 30.891 -12.836 -5.984 1 78.94 243 SER B O 1
ATOM 5522 N N . GLN B 1 244 ? 29.281 -12.344 -4.602 1 77.62 244 GLN B N 1
ATOM 5523 C CA . GLN B 1 244 ? 29.938 -13.102 -3.543 1 77.62 244 GLN B CA 1
ATOM 5524 C C . GLN B 1 244 ? 29.203 -14.406 -3.264 1 77.62 244 GLN B C 1
ATOM 5526 O O . GLN B 1 244 ? 28.062 -14.398 -2.801 1 77.62 244 GLN B O 1
ATOM 5531 N N . GLU B 1 245 ? 29.828 -15.438 -3.631 1 83.94 245 GLU B N 1
ATOM 5532 C CA . GLU B 1 245 ? 29.234 -16.766 -3.482 1 83.94 245 GLU B CA 1
ATOM 5533 C C . GLU B 1 245 ? 28.844 -17.031 -2.033 1 83.94 245 GLU B C 1
ATOM 5535 O O . GLU B 1 245 ? 27.828 -17.688 -1.77 1 83.94 245 GLU B O 1
ATOM 5540 N N . ASN B 1 246 ? 29.609 -16.516 -1.181 1 92 246 ASN B N 1
ATOM 5541 C CA . ASN B 1 246 ? 29.328 -16.719 0.236 1 92 246 ASN B CA 1
ATOM 5542 C C . ASN B 1 246 ? 28.016 -16.047 0.647 1 92 246 ASN B C 1
ATOM 5544 O O . ASN B 1 246 ? 27.266 -16.594 1.462 1 92 246 ASN B O 1
ATOM 5548 N N . LEU B 1 247 ? 27.672 -14.977 0.055 1 94.62 247 LEU B N 1
ATOM 5549 C CA . LEU B 1 247 ? 26.438 -14.25 0.376 1 94.62 247 LEU B CA 1
ATOM 5550 C C . LEU B 1 247 ? 25.219 -14.984 -0.156 1 94.62 247 LEU B C 1
ATOM 5552 O O . LEU B 1 247 ? 24.188 -15.047 0.515 1 94.62 247 LEU B O 1
ATOM 5556 N N . VAL B 1 248 ? 25.359 -15.562 -1.341 1 95.75 248 VAL B N 1
ATOM 5557 C CA . VAL B 1 248 ? 24.266 -16.312 -1.938 1 95.75 248 VAL B CA 1
ATOM 5558 C C . VAL B 1 248 ? 23.953 -17.547 -1.083 1 95.75 248 VAL B C 1
ATOM 5560 O O . VAL B 1 248 ? 22.781 -17.875 -0.854 1 95.75 248 VAL B O 1
ATOM 5563 N N . LEU B 1 249 ? 25.016 -18.125 -0.586 1 96.19 249 LEU B N 1
ATOM 5564 C CA . LEU B 1 249 ? 24.859 -19.297 0.272 1 96.19 249 LEU B CA 1
ATOM 5565 C C . LEU B 1 249 ? 24.156 -18.922 1.575 1 96.19 249 LEU B C 1
ATOM 5567 O O . LEU B 1 249 ? 23.328 -19.688 2.078 1 96.19 249 LEU B O 1
ATOM 5571 N N . THR B 1 250 ? 24.469 -17.766 2.084 1 96.81 250 THR B N 1
ATOM 5572 C CA . THR B 1 250 ? 23.828 -17.281 3.305 1 96.81 250 THR B CA 1
ATOM 5573 C C . THR B 1 250 ? 22.328 -17.125 3.098 1 96.81 250 THR B C 1
ATOM 5575 O O . THR B 1 250 ? 21.531 -17.531 3.945 1 96.81 250 THR B O 1
ATOM 5578 N N . VAL B 1 251 ? 21.953 -16.562 1.977 1 97.69 251 VAL B N 1
ATOM 5579 C CA . VAL B 1 251 ? 20.547 -16.359 1.661 1 97.69 251 VAL B CA 1
ATOM 5580 C C . VAL B 1 251 ? 19.859 -17.703 1.473 1 97.69 251 VAL B C 1
ATOM 5582 O O . VAL B 1 251 ? 18.75 -17.922 1.956 1 97.69 251 VAL B O 1
ATOM 5585 N N . LYS B 1 252 ? 20.547 -18.625 0.811 1 97.38 252 LYS B N 1
ATOM 5586 C CA . LYS B 1 252 ? 20 -19.953 0.554 1 97.38 252 LYS B CA 1
ATOM 5587 C C . LYS B 1 252 ? 19.703 -20.688 1.858 1 97.38 252 LYS B C 1
ATOM 5589 O O . LYS B 1 252 ? 18.609 -21.203 2.049 1 97.38 252 LYS B O 1
ATOM 5594 N N . ASN B 1 253 ? 20.656 -20.656 2.717 1 97.94 253 ASN B N 1
ATOM 5595 C CA . ASN B 1 253 ? 20.484 -21.359 3.988 1 97.94 253 ASN B CA 1
ATOM 5596 C C . ASN B 1 253 ? 19.375 -20.75 4.828 1 97.94 253 ASN B C 1
ATOM 5598 O O . ASN B 1 253 ? 18.562 -21.469 5.414 1 97.94 253 ASN B O 1
ATOM 5602 N N . ALA B 1 254 ? 19.344 -19.453 4.875 1 98.31 254 ALA B N 1
ATOM 5603 C CA . ALA B 1 254 ? 18.312 -18.766 5.637 1 98.31 254 ALA B CA 1
ATOM 5604 C C . ALA B 1 254 ? 16.922 -19.047 5.055 1 98.31 254 ALA B C 1
ATOM 5606 O O . ALA B 1 254 ? 15.961 -19.234 5.797 1 98.31 254 ALA B O 1
ATOM 5607 N N . ALA B 1 255 ? 16.828 -19.047 3.738 1 98.5 255 ALA B N 1
ATOM 5608 C CA . ALA B 1 255 ? 15.562 -19.297 3.068 1 98.5 255 ALA B CA 1
ATOM 5609 C C . ALA B 1 255 ? 15.07 -20.719 3.359 1 98.5 255 ALA B C 1
ATOM 5611 O O . ALA B 1 255 ? 13.883 -20.922 3.631 1 98.5 255 ALA B O 1
ATOM 5612 N N . LEU B 1 256 ? 15.977 -21.672 3.309 1 98.5 256 LEU B N 1
ATOM 5613 C CA . LEU B 1 256 ? 15.633 -23.062 3.596 1 98.5 256 LEU B CA 1
ATOM 5614 C C . LEU B 1 256 ? 15.141 -23.219 5.031 1 98.5 256 LEU B C 1
ATOM 5616 O O . LEU B 1 256 ? 14.125 -23.859 5.281 1 98.5 256 LEU B O 1
ATOM 5620 N N . ASP B 1 257 ? 15.844 -22.578 5.906 1 98.25 257 ASP B N 1
ATOM 5621 C CA . ASP B 1 257 ? 15.461 -22.641 7.312 1 98.25 257 ASP B CA 1
ATOM 5622 C C . ASP B 1 257 ? 14.086 -22 7.535 1 98.25 257 ASP B C 1
ATOM 5624 O O . ASP B 1 257 ? 13.258 -22.547 8.266 1 98.25 257 ASP B O 1
ATOM 5628 N N . CYS B 1 258 ? 13.898 -20.891 6.938 1 98.38 258 CYS B N 1
ATOM 5629 C CA . CYS B 1 258 ? 12.617 -20.219 7.07 1 98.38 258 CYS B CA 1
ATOM 5630 C C . CYS B 1 258 ? 11.484 -21.062 6.508 1 98.38 258 CYS B C 1
ATOM 5632 O O . CYS B 1 258 ? 10.406 -21.141 7.102 1 98.38 258 CYS B O 1
ATOM 5634 N N . ALA B 1 259 ? 11.719 -21.703 5.395 1 98.62 259 ALA B N 1
ATOM 5635 C CA . ALA B 1 259 ? 10.711 -22.547 4.773 1 98.62 259 ALA B CA 1
ATOM 5636 C C . ALA B 1 259 ? 10.312 -23.703 5.695 1 98.62 259 ALA B C 1
ATOM 5638 O O . ALA B 1 259 ? 9.125 -23.984 5.871 1 98.62 259 ALA B O 1
ATOM 5639 N N . ARG B 1 260 ? 11.289 -24.328 6.273 1 98.38 260 ARG B N 1
ATOM 5640 C CA . ARG B 1 260 ? 11.016 -25.422 7.191 1 98.38 260 ARG B CA 1
ATOM 5641 C C . ARG B 1 260 ? 10.203 -24.953 8.391 1 98.38 260 ARG B C 1
ATOM 5643 O O . ARG B 1 260 ? 9.25 -25.625 8.797 1 98.38 260 ARG B O 1
ATOM 5650 N N . THR B 1 261 ? 10.57 -23.844 8.898 1 98.06 261 THR B N 1
ATOM 5651 C CA . THR B 1 261 ? 9.859 -23.281 10.039 1 98.06 261 THR B CA 1
ATOM 5652 C C . THR B 1 261 ? 8.414 -22.969 9.664 1 98.06 261 THR B C 1
ATOM 5654 O O . THR B 1 261 ? 7.488 -23.281 10.414 1 98.06 261 THR B O 1
ATOM 5657 N N . LEU B 1 262 ? 8.25 -22.344 8.492 1 98.12 262 LEU B N 1
ATOM 5658 C CA . LEU B 1 262 ? 6.91 -21.969 8.047 1 98.12 262 LEU B CA 1
ATOM 5659 C C . LEU B 1 262 ? 6.043 -23.203 7.805 1 98.12 262 LEU B C 1
ATOM 5661 O O . LEU B 1 262 ? 4.852 -23.203 8.117 1 98.12 262 LEU B O 1
ATOM 5665 N N . ILE B 1 263 ? 6.637 -24.219 7.254 1 98.31 263 ILE B N 1
ATOM 5666 C CA . ILE B 1 263 ? 5.902 -25.453 7.016 1 98.31 263 ILE B CA 1
ATOM 5667 C C . ILE B 1 263 ? 5.367 -26 8.336 1 98.31 263 ILE B C 1
ATOM 5669 O O . ILE B 1 263 ? 4.191 -26.359 8.438 1 98.31 263 ILE B O 1
ATOM 5673 N N . SER B 1 264 ? 6.211 -25.984 9.312 1 98.25 264 SER B N 1
ATOM 5674 C CA . SER B 1 264 ? 5.805 -26.453 10.633 1 98.25 264 SER B CA 1
ATOM 5675 C C . SER B 1 264 ? 4.723 -25.562 11.227 1 98.25 264 SER B C 1
ATOM 5677 O O . SER B 1 264 ? 3.744 -26.047 11.797 1 98.25 264 SER B O 1
ATOM 5679 N N . GLU B 1 265 ? 4.859 -24.312 11.062 1 97.62 265 GLU B N 1
ATOM 5680 C CA . GLU B 1 265 ? 3.889 -23.359 11.586 1 97.62 265 GLU B CA 1
ATOM 5681 C C . GLU B 1 265 ? 2.529 -23.531 10.906 1 97.62 265 GLU B C 1
ATOM 5683 O O . GLU B 1 265 ? 1.49 -23.469 11.57 1 97.62 265 GLU B O 1
ATOM 5688 N N . TYR B 1 266 ? 2.551 -23.719 9.633 1 97.81 266 TYR B N 1
ATOM 5689 C CA . TYR B 1 266 ? 1.301 -23.875 8.906 1 97.81 266 TYR B CA 1
ATOM 5690 C C . TYR B 1 266 ? 0.61 -25.188 9.297 1 97.81 266 TYR B C 1
ATOM 5692 O O . TYR B 1 266 ? -0.618 -25.234 9.406 1 97.81 266 TYR B O 1
ATOM 5700 N N . LYS B 1 267 ? 1.366 -26.188 9.516 1 97.38 267 LYS B N 1
ATOM 5701 C CA . LYS B 1 267 ? 0.794 -27.453 9.969 1 97.38 267 LYS B CA 1
ATOM 5702 C C . LYS B 1 267 ? 0.164 -27.312 11.352 1 97.38 267 LYS B C 1
ATOM 5704 O O . LYS B 1 267 ? -0.943 -27.797 11.586 1 97.38 267 LYS B O 1
ATOM 5709 N N . GLU B 1 268 ? 0.91 -26.641 12.148 1 97.25 268 GLU B N 1
ATOM 5710 C CA . GLU B 1 268 ? 0.369 -26.359 13.469 1 97.25 268 GLU B CA 1
ATOM 5711 C C . GLU B 1 268 ? -0.883 -25.484 13.375 1 97.25 268 GLU B C 1
ATOM 5713 O O . GLU B 1 268 ? -1.842 -25.688 14.125 1 97.25 268 GLU B O 1
ATOM 5718 N N . GLY B 1 269 ? -0.832 -24.531 12.484 1 96.62 269 GLY B N 1
ATOM 5719 C CA . GLY B 1 269 ? -1.988 -23.688 12.266 1 96.62 269 GLY B CA 1
ATOM 5720 C C . GLY B 1 269 ? -3.215 -24.453 11.805 1 96.62 269 GLY B C 1
ATOM 5721 O O . GLY B 1 269 ? -4.332 -24.156 12.227 1 96.62 269 GLY B O 1
ATOM 5722 N N . LEU B 1 270 ? -2.949 -25.375 10.977 1 95.94 270 LEU B N 1
ATOM 5723 C CA . LEU B 1 270 ? -4.027 -26.219 10.492 1 95.94 270 LEU B CA 1
ATOM 5724 C C . LEU B 1 270 ? -4.691 -26.969 11.641 1 95.94 270 LEU B C 1
ATOM 5726 O O . LEU B 1 270 ? -5.922 -27.062 11.703 1 95.94 270 LEU B O 1
ATOM 5730 N N . GLU B 1 271 ? -3.904 -27.438 12.523 1 96.38 271 GLU B N 1
ATOM 5731 C CA . GLU B 1 271 ? -4.422 -28.141 13.695 1 96.38 271 GLU B CA 1
ATOM 5732 C C . GLU B 1 271 ? -5.207 -27.188 14.602 1 96.38 271 GLU B C 1
ATOM 5734 O O . GLU B 1 271 ? -6.273 -27.562 15.109 1 96.38 271 GLU B O 1
ATOM 5739 N N . LYS B 1 272 ? -4.727 -26.078 14.781 1 96.5 272 LYS B N 1
ATOM 5740 C CA . LYS B 1 272 ? -5.387 -25.078 15.625 1 96.5 272 LYS B CA 1
ATOM 5741 C C . LYS B 1 272 ? -6.742 -24.688 15.047 1 96.5 272 LYS B C 1
ATOM 5743 O O . LYS B 1 272 ? -7.719 -24.547 15.781 1 96.5 272 LYS B O 1
ATOM 5748 N N . VAL B 1 273 ? -6.836 -24.516 13.742 1 96.88 273 VAL B N 1
ATOM 5749 C CA . VAL B 1 273 ? -8.094 -24.172 13.086 1 96.88 273 VAL B CA 1
ATOM 5750 C C . VAL B 1 273 ? -9.133 -25.25 13.367 1 96.88 273 VAL B C 1
ATOM 5752 O O . VAL B 1 273 ? -10.281 -24.938 13.695 1 96.88 273 VAL B O 1
ATOM 5755 N N . GLY B 1 274 ? -8.68 -26.453 13.234 1 95 274 GLY B N 1
ATOM 5756 C CA . GLY B 1 274 ? -9.578 -27.547 13.523 1 95 274 GLY B CA 1
ATOM 5757 C C . GLY B 1 274 ? -10.062 -27.562 14.969 1 95 274 GLY B C 1
ATOM 5758 O O . GLY B 1 274 ? -11.242 -27.797 15.227 1 95 274 GLY B O 1
ATOM 5759 N N . LYS B 1 275 ? -9.18 -27.281 15.836 1 95.19 275 LYS B N 1
ATOM 5760 C CA . LYS B 1 275 ? -9.508 -27.281 17.25 1 95.19 275 LYS B CA 1
ATOM 5761 C C . LYS B 1 275 ? -10.492 -26.172 17.594 1 95.19 275 LYS B C 1
ATOM 5763 O O . LYS B 1 275 ? -11.492 -26.406 18.281 1 95.19 275 LYS B O 1
ATOM 5768 N N . TYR B 1 276 ? -10.266 -25.031 17.094 1 95.19 276 TYR B N 1
ATOM 5769 C CA . TYR B 1 276 ? -11.125 -23.891 17.406 1 95.19 276 TYR B CA 1
ATOM 5770 C C . TYR B 1 276 ? -12.484 -24.031 16.734 1 95.19 276 TYR B C 1
ATOM 5772 O O . TYR B 1 276 ? -13.508 -23.641 17.297 1 95.19 276 TYR B O 1
ATOM 5780 N N . LEU B 1 277 ? -12.5 -24.594 15.578 1 95.06 277 LEU B N 1
ATOM 5781 C CA . LEU B 1 277 ? -13.766 -24.812 14.898 1 95.06 277 LEU B CA 1
ATOM 5782 C C . LEU B 1 277 ? -14.609 -25.844 15.648 1 95.06 277 LEU B C 1
ATOM 5784 O O . LEU B 1 277 ? -15.82 -25.672 15.797 1 95.06 277 LEU B O 1
ATOM 5788 N N . ALA B 1 278 ? -13.961 -26.875 16.094 1 93.38 278 ALA B N 1
ATOM 5789 C CA . ALA B 1 278 ? -14.656 -27.891 16.875 1 93.38 278 ALA B CA 1
ATOM 5790 C C . ALA B 1 278 ? -15.25 -27.297 18.156 1 93.38 278 ALA B C 1
ATOM 5792 O O . ALA B 1 278 ? -16.375 -27.609 18.531 1 93.38 278 ALA B O 1
ATOM 5793 N N . ARG B 1 279 ? -14.477 -26.453 18.75 1 93.88 279 ARG B N 1
ATOM 5794 C CA . ARG B 1 279 ? -14.961 -25.766 19.938 1 93.88 279 ARG B CA 1
ATOM 5795 C C . ARG B 1 279 ? -16.156 -24.859 19.594 1 93.88 279 ARG B C 1
ATOM 5797 O O . ARG B 1 279 ? -17.125 -24.828 20.344 1 93.88 279 ARG B O 1
ATOM 5804 N N . TYR B 1 280 ? -16.141 -24.203 18.562 1 94.25 280 TYR B N 1
ATOM 5805 C CA . TYR B 1 280 ? -17.234 -23.359 18.109 1 94.25 280 TYR B CA 1
ATOM 5806 C C . TYR B 1 280 ? -18.5 -24.172 17.906 1 94.25 280 TYR B C 1
ATOM 5808 O O . TYR B 1 280 ? -19.578 -23.812 18.375 1 94.25 280 TYR B O 1
ATOM 5816 N N . LEU B 1 281 ? -18.344 -25.25 17.172 1 91.25 281 LEU B N 1
ATOM 5817 C CA . LEU B 1 281 ? -19.5 -26.094 16.875 1 91.25 281 LEU B CA 1
ATOM 5818 C C . LEU B 1 281 ? -20.094 -26.672 18.156 1 91.25 281 LEU B C 1
ATOM 5820 O O . LEU B 1 281 ? -21.312 -26.781 18.297 1 91.25 281 LEU B O 1
ATOM 5824 N N . ALA B 1 282 ? -19.219 -26.969 19.125 1 90.69 282 ALA B N 1
ATOM 5825 C CA . ALA B 1 282 ? -19.688 -27.484 20.406 1 90.69 282 ALA B CA 1
ATOM 5826 C C . ALA B 1 282 ? -20.453 -26.422 21.172 1 90.69 282 ALA B C 1
ATOM 5828 O O . ALA B 1 282 ? -21.5 -26.703 21.75 1 90.69 282 ALA B O 1
ATOM 5829 N N . VAL B 1 283 ? -19.891 -25.266 21.156 1 90.75 283 VAL B N 1
ATOM 5830 C CA . VAL B 1 283 ? -20.531 -24.156 21.875 1 90.75 283 VAL B CA 1
ATOM 5831 C C . VAL B 1 283 ? -21.875 -23.828 21.219 1 90.75 283 VAL B C 1
ATOM 5833 O O . VAL B 1 283 ? -22.859 -23.594 21.906 1 90.75 283 VAL B O 1
ATOM 5836 N N . ARG B 1 284 ? -21.891 -23.781 19.938 1 89.88 284 ARG B N 1
ATOM 5837 C CA . ARG B 1 284 ? -23.125 -23.484 19.219 1 89.88 284 ARG B CA 1
ATOM 5838 C C . ARG B 1 284 ? -24.188 -24.547 19.469 1 89.88 284 ARG B C 1
ATOM 5840 O O . ARG B 1 284 ? -25.359 -24.234 19.672 1 89.88 284 ARG B O 1
ATOM 5847 N N . GLN B 1 285 ? -23.781 -25.797 19.453 1 87.5 285 GLN B N 1
ATOM 5848 C CA . GLN B 1 285 ? -24.703 -26.891 19.734 1 87.5 285 GLN B CA 1
ATOM 5849 C C . GLN B 1 285 ? -25.281 -26.766 21.141 1 87.5 285 GLN B C 1
ATOM 5851 O O . GLN B 1 285 ? -26.484 -26.969 21.344 1 87.5 285 GLN B O 1
ATOM 5856 N N . ARG B 1 286 ? -24.484 -26.469 22.078 1 87.5 286 ARG B N 1
ATOM 5857 C CA . ARG B 1 286 ? -24.938 -26.297 23.453 1 87.5 286 ARG B CA 1
ATOM 5858 C C . ARG B 1 286 ? -25.922 -25.141 23.562 1 87.5 286 ARG B C 1
ATOM 5860 O O . ARG B 1 286 ? -26.922 -25.234 24.281 1 87.5 286 ARG B O 1
ATOM 5867 N N . ARG B 1 287 ? -25.672 -24.125 22.875 1 85.62 287 ARG B N 1
ATOM 5868 C CA . ARG B 1 287 ? -26.547 -22.953 22.906 1 85.62 287 ARG B CA 1
ATOM 5869 C C . ARG B 1 287 ? -27.891 -23.266 22.281 1 85.62 287 ARG B C 1
ATOM 5871 O O . ARG B 1 287 ? -28.938 -22.844 22.797 1 85.62 287 ARG B O 1
ATOM 5878 N N . LEU B 1 288 ? -27.797 -23.953 21.203 1 85.44 288 LEU B N 1
ATOM 5879 C CA . LEU B 1 288 ? -29.031 -24.312 20.531 1 85.44 288 LEU B CA 1
ATOM 5880 C C . LEU B 1 288 ? -29.859 -25.281 21.359 1 85.44 288 LEU B C 1
ATOM 5882 O O . LEU B 1 288 ? -31.078 -25.188 21.406 1 85.44 288 LEU B O 1
ATOM 5886 N N . LEU B 1 289 ? -29.156 -26.156 22.016 1 85.81 289 LEU B N 1
ATOM 5887 C CA . LEU B 1 289 ? -29.844 -27.094 22.891 1 85.81 289 LEU B CA 1
ATOM 5888 C C . LEU B 1 289 ? -30.469 -26.391 24.078 1 85.81 289 LEU B C 1
ATOM 5890 O O . LEU B 1 289 ? -31.594 -26.703 24.484 1 85.81 289 LEU B O 1
ATOM 5894 N N . LEU B 1 290 ? -29.75 -25.469 24.516 1 83.5 290 LEU B N 1
ATOM 5895 C CA . LEU B 1 290 ? -30.266 -24.703 25.641 1 83.5 290 LEU B CA 1
ATOM 5896 C C . LEU B 1 290 ? -31.469 -23.859 25.219 1 83.5 290 LEU B C 1
ATOM 5898 O O . LEU B 1 290 ? -32.469 -23.766 25.953 1 83.5 290 LEU B O 1
ATOM 5902 N N . ALA B 1 291 ? -31.344 -23.266 24.094 1 81.69 291 ALA B N 1
ATOM 5903 C CA . ALA B 1 291 ? -32.469 -22.469 23.578 1 81.69 291 ALA B CA 1
ATOM 5904 C C . ALA B 1 291 ? -33.688 -23.328 23.328 1 81.69 291 ALA B C 1
ATOM 5906 O O . ALA B 1 291 ? -34.812 -22.906 23.609 1 81.69 291 ALA B O 1
ATOM 5907 N N . ALA B 1 292 ? -33.438 -24.5 22.844 1 81.62 292 ALA B N 1
ATOM 5908 C CA . ALA B 1 292 ? -34.562 -25.422 22.578 1 81.62 292 ALA B CA 1
ATOM 5909 C C . ALA B 1 292 ? -35.219 -25.875 23.891 1 81.62 292 ALA B C 1
ATOM 5911 O O . ALA B 1 292 ? -36.438 -25.984 23.969 1 81.62 292 ALA B O 1
ATOM 5912 N N . LYS B 1 293 ? -34.438 -26.078 24.891 1 83.38 293 LYS B N 1
ATOM 5913 C CA . LYS B 1 293 ? -34.938 -26.484 26.203 1 83.38 293 LYS B CA 1
ATOM 5914 C C . LYS B 1 293 ? -35.75 -25.359 26.844 1 83.38 293 LYS B C 1
ATOM 5916 O O . LYS B 1 293 ? -36.812 -25.609 27.422 1 83.38 293 LYS B O 1
ATOM 5921 N N . LEU B 1 294 ? -35.312 -24.172 26.672 1 81.56 294 LEU B N 1
ATOM 5922 C CA . LEU B 1 294 ? -36 -23.031 27.234 1 81.56 294 LEU B CA 1
ATOM 5923 C C . LEU B 1 294 ? -37.344 -22.812 26.531 1 81.56 294 LEU B C 1
ATOM 5925 O O . LEU B 1 294 ? -38.344 -22.484 27.172 1 81.56 294 LEU B O 1
ATOM 5929 N N . GLN B 1 295 ? -37.344 -22.984 25.266 1 80 295 GLN B N 1
ATOM 5930 C CA . GLN B 1 295 ? -38.562 -22.844 24.5 1 80 295 GLN B CA 1
ATOM 5931 C C . GLN B 1 295 ? -39.562 -23.938 24.859 1 80 295 GLN B C 1
ATOM 5933 O O . GLN B 1 295 ? -40.781 -23.672 24.922 1 80 295 GLN B O 1
ATOM 5938 N N . SER B 1 296 ? -39.156 -25.109 25.125 1 80.19 296 SER B N 1
ATOM 5939 C CA . SER B 1 296 ? -40.031 -26.203 25.516 1 80.19 296 SER B CA 1
ATOM 5940 C C . SER B 1 296 ? -40.594 -25.984 26.906 1 80.19 296 SER B C 1
ATOM 5942 O O . SER B 1 296 ? -41.781 -26.266 27.141 1 80.19 296 SER B O 1
ATOM 5944 N N . GLU B 1 297 ? -39.844 -25.453 27.75 1 76.75 297 GLU B N 1
ATOM 5945 C CA . GLU B 1 297 ? -40.344 -25.188 29.109 1 76.75 297 GLU B CA 1
ATOM 5946 C C . GLU B 1 297 ? -41.344 -24.031 29.109 1 76.75 297 GLU B C 1
ATOM 5948 O O . GLU B 1 297 ? -42.312 -24.047 29.859 1 76.75 297 GLU B O 1
ATOM 5953 N N . GLU B 1 298 ? -41.062 -23.109 28.359 1 69.12 298 GLU B N 1
ATOM 5954 C CA . GLU B 1 298 ? -42 -22 28.25 1 69.12 298 GLU B CA 1
ATOM 5955 C C . GLU B 1 298 ? -43.312 -22.453 27.625 1 69.12 298 GLU B C 1
ATOM 5957 O O . GLU B 1 298 ? -44.375 -22 28.031 1 69.12 298 GLU B O 1
ATOM 5962 N N . ARG B 1 299 ? -43.344 -23.281 26.719 1 62.94 299 ARG B N 1
ATOM 5963 C CA . ARG B 1 299 ? -44.562 -23.828 26.109 1 62.94 299 ARG B CA 1
ATOM 5964 C C . ARG B 1 299 ? -45.312 -24.703 27.094 1 62.94 299 ARG B C 1
ATOM 5966 O O . ARG B 1 299 ? -46.531 -24.688 27.141 1 62.94 299 ARG B O 1
ATOM 5973 N N . SER B 1 300 ? -44.562 -25.469 27.812 1 65.19 300 SER B N 1
ATOM 5974 C CA . SER B 1 300 ? -45.188 -26.312 28.828 1 65.19 300 SER B CA 1
ATOM 5975 C C . SER B 1 300 ? -45.812 -25.469 29.938 1 65.19 300 SER B C 1
ATOM 5977 O O . SER B 1 300 ? -46.875 -25.797 30.453 1 65.19 300 SER B O 1
ATOM 5979 N N . MET B 1 301 ? -45.219 -24.406 30.156 1 59.34 301 MET B N 1
ATOM 5980 C CA . MET B 1 301 ? -45.812 -23.5 31.156 1 59.34 301 MET B CA 1
ATOM 5981 C C . MET B 1 301 ? -47.031 -22.797 30.609 1 59.34 301 MET B C 1
ATOM 5983 O O . MET B 1 301 ? -48 -22.547 31.344 1 59.34 301 MET B O 1
ATOM 5987 N N . ASN B 1 302 ? -46.906 -22.469 29.422 1 58.09 302 ASN B N 1
ATOM 5988 C CA . ASN B 1 302 ? -48.062 -21.812 28.828 1 58.09 302 ASN B CA 1
ATOM 5989 C C . ASN B 1 302 ? -49.219 -22.797 28.594 1 58.09 302 ASN B C 1
ATOM 5991 O O . ASN B 1 302 ? -50.375 -22.406 28.453 1 58.09 302 ASN B O 1
ATOM 5995 N N . ASP B 1 303 ? -49.062 -23.953 28.359 1 54.28 303 ASP B N 1
ATOM 5996 C CA . ASP B 1 303 ? -50.156 -24.938 28.25 1 54.28 303 ASP B CA 1
ATOM 5997 C C . ASP B 1 303 ? -50.656 -25.344 29.625 1 54.28 303 ASP B C 1
ATOM 5999 O O . ASP B 1 303 ? -51.562 -26.172 29.734 1 54.28 303 ASP B O 1
ATOM 6003 N N . LEU B 1 304 ? -49.938 -25.203 30.781 1 45.38 304 LEU B N 1
ATOM 6004 C CA . LEU B 1 304 ? -50.531 -25.375 32.094 1 45.38 304 LEU B CA 1
ATOM 6005 C C . LEU B 1 304 ? -51.5 -24.234 32.406 1 45.38 304 LEU B C 1
ATOM 6007 O O . LEU B 1 304 ? -51.281 -23.109 31.984 1 45.38 304 LEU B O 1
ATOM 6011 N N . ASP B 1 305 ? -52.875 -24.562 32.875 1 41.59 305 ASP B N 1
ATOM 6012 C CA . ASP B 1 305 ? -54.031 -23.781 33.281 1 41.59 305 ASP B CA 1
ATOM 6013 C C . ASP B 1 305 ? -53.625 -22.562 34.094 1 41.59 305 ASP B C 1
ATOM 6015 O O . ASP B 1 305 ? -52.5 -22.5 34.625 1 41.59 305 ASP B O 1
ATOM 6019 N N . ASP B 1 306 ? -54.656 -21.484 34.438 1 40.41 306 ASP B N 1
ATOM 6020 C CA . ASP B 1 306 ? -54.844 -20.188 35.094 1 40.41 306 ASP B CA 1
ATOM 6021 C C . ASP B 1 306 ? -54.219 -20.219 36.5 1 40.41 306 ASP B C 1
ATOM 6023 O O . ASP B 1 306 ? -54.094 -19.188 37.156 1 40.41 306 ASP B O 1
ATOM 6027 N N . ASP B 1 307 ? -54.406 -21.359 37.281 1 37.66 307 ASP B N 1
ATOM 6028 C CA . ASP B 1 307 ? -54.312 -21.078 38.688 1 37.66 307 ASP B CA 1
ATOM 6029 C C . ASP B 1 307 ? -52.906 -20.656 39.094 1 37.66 307 ASP B C 1
ATOM 6031 O O . ASP B 1 307 ? -52.719 -19.641 39.75 1 37.66 307 ASP B O 1
ATOM 6035 N N . THR B 1 308 ? -52.031 -21.656 39.656 1 36.06 308 THR B N 1
ATOM 6036 C CA . THR B 1 308 ? -50.969 -21.453 40.688 1 36.06 308 THR B CA 1
ATOM 6037 C C . THR B 1 308 ? -49.656 -21.031 40.031 1 36.06 308 THR B C 1
ATOM 6039 O O . THR B 1 308 ? -48.625 -21.062 40.656 1 36.06 308 THR B O 1
ATOM 6042 N N . VAL B 1 309 ? -49.594 -20.719 38.812 1 36.69 309 VAL B N 1
ATOM 6043 C CA . VAL B 1 309 ? -48.281 -20.672 38.188 1 36.69 309 VAL B CA 1
ATOM 6044 C C . VAL B 1 309 ? -47.531 -19.422 38.625 1 36.69 309 VAL B C 1
ATOM 6046 O O . VAL B 1 309 ? -46.5 -19.047 38.062 1 36.69 309 VAL B O 1
ATOM 6049 N N . SER B 1 310 ? -48.031 -18.719 39.75 1 32.12 310 SER B N 1
ATOM 6050 C CA . SER B 1 310 ? -47.312 -17.484 40 1 32.12 310 SER B CA 1
ATOM 6051 C C . SER B 1 310 ? -45.812 -17.75 40.281 1 32.12 310 SER B C 1
ATOM 6053 O O . SER B 1 310 ? -44.969 -16.906 39.969 1 32.12 310 SER B O 1
ATOM 6055 N N . GLU B 1 311 ? -45.469 -18.703 41.188 1 33.06 311 GLU B N 1
ATOM 6056 C CA . GLU B 1 311 ? -44.25 -18.469 41.969 1 33.06 311 GLU B CA 1
ATOM 6057 C C . GLU B 1 311 ? -43 -18.766 41.156 1 33.06 311 GLU B C 1
ATOM 6059 O O . GLU B 1 311 ? -41.906 -18.312 41.5 1 33.06 311 GLU B O 1
ATOM 6064 N N . ALA B 1 312 ? -42.938 -19.844 40.375 1 31.95 312 ALA B N 1
ATOM 6065 C CA . ALA B 1 312 ? -41.625 -20.422 40.094 1 31.95 312 ALA B CA 1
ATOM 6066 C C . ALA B 1 312 ? -40.875 -19.578 39.094 1 31.95 312 ALA B C 1
ATOM 6068 O O . ALA B 1 312 ? -39.812 -19.984 38.625 1 31.95 312 ALA B O 1
ATOM 6069 N N . SER B 1 313 ? -41.375 -18.516 38.531 1 33.31 313 SER B N 1
ATOM 6070 C CA . SER B 1 313 ? -40.688 -17.859 37.438 1 33.31 313 SER B CA 1
ATOM 6071 C C . SER B 1 313 ? -39.312 -17.359 37.875 1 33.31 313 SER B C 1
ATOM 6073 O O . SER B 1 313 ? -38.594 -16.766 37.094 1 33.31 313 SER B O 1
ATOM 6075 N N . SER B 1 314 ? -39.031 -17.328 39.219 1 31.67 314 SER B N 1
ATOM 6076 C CA . SER B 1 314 ? -37.875 -16.5 39.594 1 31.67 314 SER B CA 1
ATOM 6077 C C . SER B 1 314 ? -36.594 -17.125 39.125 1 31.67 314 SER B C 1
ATOM 6079 O O . SER B 1 314 ? -35.594 -16.422 38.938 1 31.67 314 SER B O 1
ATOM 6081 N N . ASN B 1 315 ? -36.406 -18.469 39.344 1 32.22 315 ASN B N 1
ATOM 6082 C CA . ASN B 1 315 ? -35 -18.906 39.406 1 32.22 315 ASN B CA 1
ATOM 6083 C C . ASN B 1 315 ? -34.375 -18.875 38 1 32.22 315 ASN B C 1
ATOM 6085 O O . ASN B 1 315 ? -33.188 -19.234 37.844 1 32.22 315 ASN B O 1
ATOM 6089 N N . PHE B 1 316 ? -35.125 -19.094 36.969 1 34.34 316 PHE B N 1
ATOM 6090 C CA . PHE B 1 316 ? -34.406 -19.25 35.719 1 34.34 316 PHE B CA 1
ATOM 6091 C C . PHE B 1 316 ? -33.781 -17.938 35.281 1 34.34 316 PHE B C 1
ATOM 6093 O O . PHE B 1 316 ? -33.25 -17.844 34.156 1 34.34 316 PHE B O 1
ATOM 6100 N N . SER B 1 317 ? -33.938 -16.859 36.094 1 32.69 317 SER B N 1
ATOM 6101 C CA . SER B 1 317 ? -33.375 -15.594 35.625 1 32.69 317 SER B CA 1
ATOM 6102 C C . SER B 1 317 ? -31.875 -15.703 35.406 1 32.69 317 SER B C 1
ATOM 6104 O O . SER B 1 317 ? -31.234 -14.758 34.938 1 32.69 317 SER B O 1
ATOM 6106 N N . GLY B 1 318 ? -31.219 -16.609 36.188 1 32.22 318 GLY B N 1
ATOM 6107 C CA . GLY B 1 318 ? -29.781 -16.406 36.094 1 32.22 318 GLY B CA 1
ATOM 6108 C C . GLY B 1 318 ? -29.234 -16.688 34.719 1 32.22 318 GLY B C 1
ATOM 6109 O O . GLY B 1 318 ? -28.031 -16.5 34.469 1 32.22 318 GLY B O 1
ATOM 6110 N N . MET B 1 319 ? -29.766 -17.812 34.125 1 31.73 319 MET B N 1
ATOM 6111 C CA . MET B 1 319 ? -29.047 -18.031 32.875 1 31.73 319 MET B CA 1
ATOM 6112 C C . MET B 1 319 ? -29.328 -16.906 31.875 1 31.73 319 MET B C 1
ATOM 6114 O O . MET B 1 319 ? -30.484 -16.641 31.531 1 31.73 319 MET B O 1
ATOM 6118 N N . SER B 1 320 ? -28.625 -15.773 31.906 1 33.47 320 SER B N 1
ATOM 6119 C CA . SER B 1 320 ? -28.578 -14.734 30.891 1 33.47 320 SER B CA 1
ATOM 6120 C C . SER B 1 320 ? -28.828 -15.305 29.5 1 33.47 320 SER B C 1
ATOM 6122 O O . SER B 1 320 ? -28.031 -16.109 29 1 33.47 320 SER B O 1
ATOM 6124 N N . ALA B 1 321 ? -30 -15.891 29.266 1 31.36 321 ALA B N 1
ATOM 6125 C CA . ALA B 1 321 ? -30.422 -16.172 27.891 1 31.36 321 ALA B CA 1
ATOM 6126 C C . ALA B 1 321 ? -29.891 -15.102 26.938 1 31.36 321 ALA B C 1
ATOM 6128 O O . ALA B 1 321 ? -29.938 -13.906 27.234 1 31.36 321 ALA B O 1
ATOM 6129 N N . TYR B 1 322 ? -28.969 -15.555 26.031 1 33.88 322 TYR B N 1
ATOM 6130 C CA . TYR B 1 322 ? -28.484 -14.867 24.844 1 33.88 322 TYR B CA 1
ATOM 6131 C C . TYR B 1 322 ? -29.625 -14.18 24.109 1 33.88 322 TYR B C 1
ATOM 6133 O O . TYR B 1 322 ? -30.266 -14.797 23.25 1 33.88 322 TYR B O 1
ATOM 6141 N N . THR B 1 323 ? -30.734 -13.805 24.781 1 30.89 323 THR B N 1
ATOM 6142 C CA . THR B 1 323 ? -31.734 -13.125 23.969 1 30.89 323 THR B CA 1
ATOM 6143 C C . THR B 1 323 ? -31.156 -11.875 23.328 1 30.89 323 THR B C 1
ATOM 6145 O O . THR B 1 323 ? -30.5 -11.07 24 1 30.89 323 THR B O 1
ATOM 6148 N N . THR B 1 324 ? -30.828 -12.016 22.078 1 31.11 324 THR B N 1
ATOM 6149 C CA . THR B 1 324 ? -30.625 -10.859 21.219 1 31.11 324 THR B CA 1
ATOM 6150 C C . THR B 1 324 ? -31.781 -9.867 21.359 1 31.11 324 THR B C 1
ATOM 6152 O O . THR B 1 324 ? -32.875 -10.117 20.891 1 31.11 324 THR B O 1
ATOM 6155 N N . GLY B 1 325 ? -32.188 -9.492 22.562 1 26.52 325 GLY B N 1
ATOM 6156 C CA . GLY B 1 325 ? -33.156 -8.398 22.594 1 26.52 325 GLY B CA 1
ATOM 6157 C C . GLY B 1 325 ? -32.781 -7.238 21.688 1 26.52 325 GLY B C 1
ATOM 6158 O O . GLY B 1 325 ? -31.594 -6.914 21.562 1 26.52 325 GLY B O 1
ATOM 6159 N N . THR B 1 326 ? -33.656 -7.086 20.672 1 29.02 326 THR B N 1
ATOM 6160 C CA . THR B 1 326 ? -33.719 -5.922 19.797 1 29.02 326 THR B CA 1
ATOM 6161 C C . THR B 1 326 ? -33.812 -4.637 20.625 1 29.02 326 THR B C 1
ATOM 6163 O O . THR B 1 326 ? -34.844 -4.344 21.234 1 29.02 326 THR B O 1
ATOM 6166 N N . ARG B 1 327 ? -32.938 -4.344 21.531 1 24.08 327 ARG B N 1
ATOM 6167 C CA . ARG B 1 327 ? -33 -3.014 22.125 1 24.08 327 ARG B CA 1
ATOM 6168 C C . ARG B 1 327 ? -33.031 -1.928 21.062 1 24.08 327 ARG B C 1
ATOM 6170 O O . ARG B 1 327 ? -32.094 -1.813 20.25 1 24.08 327 ARG B O 1
ATOM 6177 N N . LYS B 1 328 ? -34.219 -1.407 20.703 1 24.47 328 LYS B N 1
ATOM 6178 C CA . LYS B 1 328 ? -34.438 -0.178 19.938 1 24.47 328 LYS B CA 1
ATOM 6179 C C . LYS B 1 328 ? -33.75 1.013 20.625 1 24.47 328 LYS B C 1
ATOM 6181 O O . LYS B 1 328 ? -33.812 2.133 20.109 1 24.47 328 LYS B O 1
ATOM 6186 N N . GLY B 1 329 ? -33.562 1.034 21.938 1 21.94 329 GLY B N 1
ATOM 6187 C CA . GLY B 1 329 ? -33.594 2.406 22.422 1 21.94 329 GLY B CA 1
ATOM 6188 C C . GLY B 1 329 ? -32.5 3.266 21.828 1 21.94 329 GLY B C 1
ATOM 6189 O O . GLY B 1 329 ? -31.438 2.756 21.453 1 21.94 329 GLY B O 1
ATOM 6190 N N . SER B 1 330 ? -32.906 4.547 21.391 1 22.77 330 SER B N 1
ATOM 6191 C CA . SER B 1 330 ? -32.406 5.723 20.672 1 22.77 330 SER B CA 1
ATOM 6192 C C . SER B 1 330 ? -31.266 6.391 21.438 1 22.77 330 SER B C 1
ATOM 6194 O O . SER B 1 330 ? -30.531 7.188 20.859 1 22.77 330 SER B O 1
ATOM 6196 N N . ALA B 1 331 ? -31.281 6.516 22.75 1 24.34 331 ALA B N 1
ATOM 6197 C CA . ALA B 1 331 ? -30.672 7.766 23.188 1 24.34 331 ALA B CA 1
ATOM 6198 C C . ALA B 1 331 ? -29.172 7.75 22.938 1 24.34 331 ALA B C 1
ATOM 6200 O O . ALA B 1 331 ? -28.469 6.824 23.344 1 24.34 331 ALA B O 1
ATOM 6201 N N . SER B 1 332 ? -28.75 8.484 21.844 1 25.09 332 SER B N 1
ATOM 6202 C CA . SER B 1 332 ? -27.422 8.805 21.344 1 25.09 332 SER B CA 1
ATOM 6203 C C . SER B 1 332 ? -26.578 9.484 22.406 1 25.09 332 SER B C 1
ATOM 6205 O O . SER B 1 332 ? -25.672 10.25 22.094 1 25.09 332 SER B O 1
ATOM 6207 N N . SER B 1 333 ? -26.703 9.148 23.766 1 25.61 333 SER B N 1
ATOM 6208 C CA . SER B 1 333 ? -25.828 10.039 24.516 1 25.61 333 SER B CA 1
ATOM 6209 C C . SER B 1 333 ? -24.375 9.867 24.062 1 25.61 333 SER B C 1
ATOM 6211 O O . SER B 1 333 ? -23.875 8.742 23.953 1 25.61 333 SER B O 1
ATOM 6213 N N . VAL B 1 334 ? -23.812 10.977 23.359 1 27 334 VAL B N 1
ATOM 6214 C CA . VAL B 1 334 ? -22.484 11.297 22.844 1 27 334 VAL B CA 1
ATOM 6215 C C . VAL B 1 334 ? -21.453 11.234 23.969 1 27 334 VAL B C 1
ATOM 6217 O O . VAL B 1 334 ? -21.359 12.164 24.766 1 27 334 VAL B O 1
ATOM 6220 N N . THR B 1 335 ? -21.516 10.297 24.891 1 27.53 335 THR B N 1
ATOM 6221 C CA . THR B 1 335 ? -20.438 10.43 25.844 1 27.53 335 THR B CA 1
ATOM 6222 C C . THR B 1 335 ? -19.078 10.422 25.141 1 27.53 335 THR B C 1
ATOM 6224 O O . THR B 1 335 ? -18.938 9.828 24.062 1 27.53 335 THR B O 1
ATOM 6227 N N . SER B 1 336 ? -18.109 11.234 25.719 1 31.08 336 SER B N 1
ATOM 6228 C CA . SER B 1 336 ? -16.781 11.711 25.359 1 31.08 336 SER B CA 1
ATOM 6229 C C . SER B 1 336 ? -15.852 10.555 25 1 31.08 336 SER B C 1
ATOM 6231 O O . SER B 1 336 ? -15.93 9.484 25.609 1 31.08 336 SER B O 1
ATOM 6233 N N . SER B 1 337 ? -15.281 10.734 23.75 1 34.22 337 SER B N 1
ATOM 6234 C CA . SER B 1 337 ? -14.562 9.883 22.797 1 34.22 337 SER B CA 1
ATOM 6235 C C . SER B 1 337 ? -13.258 9.367 23.406 1 34.22 337 SER B C 1
ATOM 6237 O O . SER B 1 337 ? -12.633 8.453 22.875 1 34.22 337 SER B O 1
ATOM 6239 N N . VAL B 1 338 ? -12.688 10.164 24.391 1 36.41 338 VAL B N 1
ATOM 6240 C CA . VAL B 1 338 ? -11.273 9.867 24.578 1 36.41 338 VAL B CA 1
ATOM 6241 C C . VAL B 1 338 ? -11.125 8.492 25.234 1 36.41 338 VAL B C 1
ATOM 6243 O O . VAL B 1 338 ? -10.195 7.746 24.922 1 36.41 338 VAL B O 1
ATOM 6246 N N . THR B 1 339 ? -12 8.273 26.188 1 36.19 339 THR B N 1
ATOM 6247 C CA . THR B 1 339 ? -11.789 7.07 26.984 1 36.19 339 THR B CA 1
ATOM 6248 C C . THR B 1 339 ? -12.055 5.82 26.156 1 36.19 339 THR B C 1
ATOM 6250 O O . THR B 1 339 ? -11.87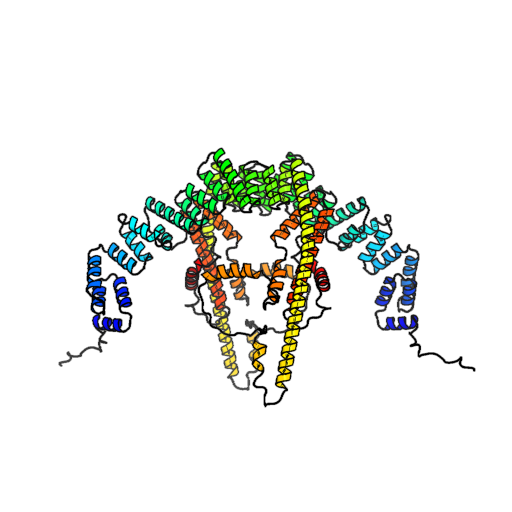5 4.699 26.625 1 36.19 339 THR B O 1
ATOM 6253 N N . SER B 1 340 ? -12.703 6.168 24.953 1 35.16 340 SER B N 1
ATOM 6254 C CA . SER B 1 340 ? -13.172 4.988 24.234 1 35.16 340 SER B CA 1
ATOM 6255 C C . SER B 1 340 ? -12.016 4.289 23.516 1 35.16 340 SER B C 1
ATOM 6257 O O . SER B 1 340 ? -12.109 3.107 23.188 1 35.16 340 SER B O 1
ATOM 6259 N N . LYS B 1 341 ? -10.883 5.09 23.219 1 37.59 341 LYS B N 1
ATOM 6260 C CA . LYS B 1 341 ? -9.82 4.422 22.484 1 37.59 341 LYS B CA 1
ATOM 6261 C C . LYS B 1 341 ? -9.062 3.438 23.359 1 37.59 341 LYS B C 1
ATOM 6263 O O . LYS B 1 341 ? -8.648 2.373 22.891 1 37.59 341 LYS B O 1
ATOM 6268 N N . ALA B 1 342 ? -8.68 3.84 24.578 1 36.97 342 ALA B N 1
ATOM 6269 C CA . ALA B 1 342 ? -8.016 2.93 25.516 1 36.97 342 ALA B CA 1
ATOM 6270 C C . ALA B 1 342 ? -8.922 1.745 25.844 1 36.97 342 ALA B C 1
ATOM 6272 O O . ALA B 1 342 ? -8.445 0.616 25.984 1 36.97 342 ALA B O 1
ATOM 6273 N N . ARG B 1 343 ? -10.25 1.96 26.031 1 40.16 343 ARG B N 1
ATOM 6274 C CA . ARG B 1 343 ? -11.203 0.875 26.234 1 40.16 343 ARG B CA 1
ATOM 6275 C C . ARG B 1 343 ? -11.344 0.03 24.984 1 40.16 343 ARG B C 1
ATOM 6277 O O . ARG B 1 343 ? -11.492 -1.191 25.062 1 40.16 343 ARG B O 1
ATOM 6284 N N . ASP B 1 344 ? -11.172 0.729 23.766 1 39.97 344 ASP B N 1
ATOM 6285 C CA . ASP B 1 344 ? -11.203 0.013 22.484 1 39.97 344 ASP B CA 1
ATOM 6286 C C . ASP B 1 344 ? -9.914 -0.786 22.281 1 39.97 344 ASP B C 1
ATOM 6288 O O . ASP B 1 344 ? -9.953 -1.903 21.766 1 39.97 344 ASP B O 1
ATOM 6292 N N . MET B 1 345 ? -8.688 -0.168 22.594 1 42.28 345 MET B N 1
ATOM 6293 C CA . MET B 1 345 ? -7.461 -0.954 22.547 1 42.28 345 MET B CA 1
ATOM 6294 C C . MET B 1 345 ? -7.48 -2.057 23.609 1 42.28 345 MET B C 1
ATOM 6296 O O . MET B 1 345 ? -7.02 -3.172 23.359 1 42.28 345 MET B O 1
ATOM 6300 N N . ARG B 1 346 ? -7.883 -1.757 24.922 1 39.5 346 ARG B N 1
ATOM 6301 C CA . ARG B 1 346 ? -8.094 -2.803 25.922 1 39.5 346 ARG B CA 1
ATOM 6302 C C . ARG B 1 346 ? -9.219 -3.744 25.484 1 39.5 346 ARG B C 1
ATOM 6304 O O . ARG B 1 346 ? -9.148 -4.949 25.734 1 39.5 346 ARG B O 1
ATOM 6311 N N . ARG B 1 347 ? -10.336 -3.279 24.938 1 41 347 ARG B N 1
ATOM 6312 C CA . ARG B 1 347 ? -11.383 -4.121 24.375 1 41 347 ARG B CA 1
ATOM 6313 C C . ARG B 1 347 ? -10.859 -4.914 23.172 1 41 347 ARG B C 1
ATOM 6315 O O . ARG B 1 347 ? -11.273 -6.051 22.938 1 41 347 ARG B O 1
ATOM 6322 N N . GLN B 1 348 ? -9.906 -4.297 22.328 1 42.19 348 GLN B N 1
ATOM 6323 C CA . GLN B 1 348 ? -9.258 -5.043 21.266 1 42.19 348 GLN B CA 1
ATOM 6324 C C . GLN B 1 348 ? -8.297 -6.09 21.828 1 42.19 348 GLN B C 1
ATOM 6326 O O . GLN B 1 348 ? -8.156 -7.176 21.266 1 42.19 348 GLN B O 1
ATOM 6331 N N . ARG B 1 349 ? -7.484 -5.688 22.844 1 44.72 349 ARG B N 1
ATOM 6332 C CA . ARG B 1 349 ? -6.672 -6.719 23.484 1 44.72 349 ARG B CA 1
ATOM 6333 C C . ARG B 1 349 ? -7.547 -7.75 24.188 1 44.72 349 ARG B C 1
ATOM 6335 O O . ARG B 1 349 ? -7.176 -8.922 24.281 1 44.72 349 ARG B O 1
ATOM 6342 N N . LYS B 1 350 ? -8.617 -7.297 24.812 1 43.81 350 LYS B N 1
ATOM 6343 C CA . LYS B 1 350 ? -9.555 -8.227 25.438 1 43.81 350 LYS B CA 1
ATOM 6344 C C . LYS B 1 350 ? -10.359 -8.992 24.406 1 43.81 350 LYS B C 1
ATOM 6346 O O . LYS B 1 350 ? -11.125 -9.898 24.75 1 43.81 350 LYS B O 1
ATOM 6351 N N . ARG B 1 351 ? -10.492 -8.453 23.297 1 50.94 351 ARG B N 1
ATOM 6352 C CA . ARG B 1 351 ? -11.203 -9.078 22.172 1 50.94 351 ARG B CA 1
ATOM 6353 C C . ARG B 1 351 ? -10.555 -10.414 21.797 1 50.94 351 ARG B C 1
ATOM 6355 O O . ARG B 1 351 ? -11.172 -11.227 21.109 1 50.94 351 ARG B O 1
ATOM 6362 N N . GLY B 1 352 ? -9.367 -10.594 22.344 1 56.78 352 GLY B N 1
ATOM 6363 C CA . GLY B 1 352 ? -8.703 -11.828 21.969 1 56.78 352 GLY B CA 1
ATOM 6364 C C . GLY B 1 352 ? -8.953 -12.969 22.938 1 56.78 352 GLY B C 1
ATOM 6365 O O . GLY B 1 352 ? -8.562 -14.109 22.688 1 56.78 352 GLY B O 1
ATOM 6366 N N . LYS B 1 353 ? -9.43 -12.539 24.156 1 67.94 353 LYS B N 1
ATOM 6367 C CA . LYS B 1 353 ? -9.461 -13.656 25.094 1 67.94 353 LYS B CA 1
ATOM 6368 C C . LYS B 1 353 ? -10.789 -14.406 25 1 67.94 353 LYS B C 1
ATOM 6370 O O . LYS B 1 353 ? -11.859 -13.812 25.125 1 67.94 353 LYS B O 1
ATOM 6375 N N . ILE B 1 354 ? -10.781 -15.602 24.5 1 77.81 354 ILE B N 1
ATOM 6376 C CA . ILE B 1 354 ? -11.922 -16.5 24.438 1 77.81 354 ILE B CA 1
ATOM 6377 C C . ILE B 1 354 ? -12.234 -17.047 25.828 1 77.81 354 ILE B C 1
ATOM 6379 O O . ILE B 1 354 ? -11.43 -17.797 26.391 1 77.81 354 ILE B O 1
ATOM 6383 N N . ARG B 1 355 ? -13.172 -16.438 26.453 1 76.69 355 ARG B N 1
ATOM 6384 C CA . ARG B 1 355 ? -13.586 -16.938 27.75 1 76.69 355 ARG B CA 1
ATOM 6385 C C . ARG B 1 355 ? -14.609 -18.047 27.625 1 76.69 355 ARG B C 1
ATOM 6387 O O . ARG B 1 355 ? -15.695 -17.844 27.078 1 76.69 355 ARG B O 1
ATOM 6394 N N . PRO B 1 356 ? -14.227 -19.219 28.219 1 78.94 356 PRO B N 1
ATOM 6395 C CA . PRO B 1 356 ? -15.172 -20.344 28.125 1 78.94 356 PRO B CA 1
ATOM 6396 C C . PRO B 1 356 ? -16.453 -20.094 28.906 1 78.94 356 PRO B C 1
ATOM 6398 O O . PRO B 1 356 ? -16.422 -19.578 30.031 1 78.94 356 PRO B O 1
ATOM 6401 N N . GLY B 1 357 ? -17.469 -20.266 28.297 1 76.38 357 GLY B N 1
ATOM 6402 C CA . GLY B 1 357 ? -18.75 -20.188 28.984 1 76.38 357 GLY B CA 1
ATOM 6403 C C . GLY B 1 357 ? -19.391 -18.828 28.906 1 76.38 357 GLY B C 1
ATOM 6404 O O . GLY B 1 357 ? -20.531 -18.641 29.328 1 76.38 357 GLY B O 1
ATOM 6405 N N . SER B 1 358 ? -18.688 -17.953 28.391 1 77.19 358 SER B N 1
ATOM 6406 C CA . SER B 1 358 ? -19.234 -16.609 28.312 1 77.19 358 SER B CA 1
ATOM 6407 C C . SER B 1 358 ? -20.234 -16.5 27.156 1 77.19 358 SER B C 1
ATOM 6409 O O . SER B 1 358 ? -20.219 -17.312 26.234 1 77.19 358 SER B O 1
ATOM 6411 N N . ALA B 1 359 ? -21.156 -15.469 27.203 1 76.88 359 ALA B N 1
ATOM 6412 C CA . ALA B 1 359 ? -22.172 -15.234 26.188 1 76.88 359 ALA B CA 1
ATOM 6413 C C . ALA B 1 359 ? -21.547 -14.844 24.859 1 76.88 359 ALA B C 1
ATOM 6415 O O . ALA B 1 359 ? -22.078 -15.164 23.797 1 76.88 359 ALA B O 1
ATOM 6416 N N . ASP B 1 360 ? -20.359 -14.375 24.938 1 86.88 360 ASP B N 1
ATOM 6417 C CA . ASP B 1 360 ? -19.734 -13.859 23.719 1 86.88 360 ASP B CA 1
ATOM 6418 C C . ASP B 1 360 ? -18.672 -14.836 23.203 1 86.88 360 ASP B C 1
ATOM 6420 O O . ASP B 1 360 ? -17.875 -14.492 22.328 1 86.88 360 ASP B O 1
ATOM 6424 N N . GLU B 1 361 ? -18.75 -16.031 23.766 1 87.44 361 GLU B N 1
ATOM 6425 C CA . GLU B 1 361 ? -17.734 -17.016 23.391 1 87.44 361 GLU B CA 1
ATOM 6426 C C . GLU B 1 361 ? -17.828 -17.375 21.906 1 87.44 361 GLU B C 1
ATOM 6428 O O . GLU B 1 361 ? -16.812 -17.469 21.219 1 87.44 361 GLU B O 1
ATOM 6433 N N . GLU B 1 362 ? -19.016 -17.484 21.484 1 87.56 362 GLU B N 1
ATOM 6434 C CA . GLU B 1 362 ? -19.25 -17.859 20.094 1 87.56 362 GLU B CA 1
ATOM 6435 C C . GLU B 1 362 ? -18.656 -16.828 19.141 1 87.56 362 GLU B C 1
ATOM 6437 O O . GLU B 1 362 ? -17.906 -17.172 18.219 1 87.56 362 GLU B O 1
ATOM 6442 N N . LEU B 1 363 ? -18.938 -15.672 19.453 1 89.88 363 LEU B N 1
ATOM 6443 C CA . LEU B 1 363 ? -18.469 -14.594 18.594 1 89.88 363 LEU B CA 1
ATOM 6444 C C . LEU B 1 363 ? -16.953 -14.43 18.688 1 89.88 363 LEU B C 1
ATOM 6446 O O . LEU B 1 363 ? -16.297 -14.109 17.703 1 89.88 363 LEU B O 1
ATOM 6450 N N . ALA B 1 364 ? -16.484 -14.68 19.875 1 92 364 ALA B N 1
ATOM 6451 C CA . ALA B 1 364 ? -15.047 -14.57 20.094 1 92 364 ALA B CA 1
ATOM 6452 C C . ALA B 1 364 ? -14.297 -15.625 19.281 1 92 364 ALA B C 1
ATOM 6454 O O . ALA B 1 364 ? -13.227 -15.352 18.734 1 92 364 ALA B O 1
ATOM 6455 N N . LEU B 1 365 ? -14.898 -16.781 19.203 1 93.38 365 LEU B N 1
ATOM 6456 C CA . LEU B 1 365 ? -14.273 -17.859 18.438 1 93.38 365 LEU B CA 1
ATOM 6457 C C . LEU B 1 365 ? -14.281 -17.562 16.953 1 93.38 365 LEU B C 1
ATOM 6459 O O . LEU B 1 365 ? -13.297 -17.812 16.25 1 93.38 365 LEU B O 1
ATOM 6463 N N . VAL B 1 366 ? -15.328 -16.953 16.516 1 93.69 366 VAL B N 1
ATOM 6464 C CA . VAL B 1 366 ? -15.438 -16.578 15.117 1 93.69 366 VAL B CA 1
ATOM 6465 C C . VAL B 1 366 ? -14.383 -15.531 14.773 1 93.69 366 VAL B C 1
ATOM 6467 O O . VAL B 1 366 ? -13.695 -15.633 13.758 1 93.69 366 VAL B O 1
ATOM 6470 N N . GLU B 1 367 ? -14.258 -14.594 15.641 1 93.94 367 GLU B N 1
ATOM 6471 C CA . GLU B 1 367 ? -13.281 -13.531 15.406 1 93.94 367 GLU B CA 1
ATOM 6472 C C . GLU B 1 367 ? -11.852 -14.07 15.445 1 93.94 367 GLU B C 1
ATOM 6474 O O . GLU B 1 367 ? -11 -13.617 14.68 1 93.94 367 GLU B O 1
ATOM 6479 N N . HIS B 1 368 ? -11.703 -14.992 16.312 1 94.38 368 HIS B N 1
ATOM 6480 C CA . HIS B 1 368 ? -10.383 -15.602 16.391 1 94.38 368 HIS B CA 1
ATOM 6481 C C . HIS B 1 368 ? -10.039 -16.344 15.109 1 94.38 368 HIS B C 1
ATOM 6483 O O . HIS B 1 368 ? -8.922 -16.234 14.602 1 94.38 368 HIS B O 1
ATOM 6489 N N . LEU B 1 369 ? -10.961 -17.062 14.602 1 95.75 369 LEU B N 1
ATOM 6490 C CA . LEU B 1 369 ? -10.75 -17.797 13.359 1 95.75 369 LEU B CA 1
ATOM 6491 C C . LEU B 1 369 ? -10.484 -16.844 12.203 1 95.75 369 LEU B C 1
ATOM 6493 O O . LEU B 1 369 ? -9.633 -17.094 11.352 1 95.75 369 LEU B O 1
ATOM 6497 N N . LYS B 1 370 ? -11.148 -15.773 12.188 1 95.5 370 LYS B N 1
ATOM 6498 C CA . LYS B 1 370 ? -10.93 -14.75 11.172 1 95.5 370 LYS B CA 1
ATOM 6499 C C . LYS B 1 370 ? -9.523 -14.156 11.281 1 95.5 370 LYS B C 1
ATOM 6501 O O . LYS B 1 370 ? -8.875 -13.891 10.273 1 95.5 370 LYS B O 1
ATOM 6506 N N . GLY B 1 371 ? -9.125 -14.055 12.539 1 94.25 371 GLY B N 1
ATOM 6507 C CA . GLY B 1 371 ? -7.828 -13.453 12.812 1 94.25 371 GLY B CA 1
ATOM 6508 C C . GLY B 1 371 ? -6.664 -14.352 12.414 1 94.25 371 GLY B C 1
ATOM 6509 O O . GLY B 1 371 ? -5.539 -13.875 12.25 1 94.25 371 GLY B O 1
ATOM 6510 N N . MET B 1 372 ? -6.941 -15.609 12.195 1 95.25 372 MET B N 1
ATOM 6511 C CA . MET B 1 372 ? -5.891 -16.562 11.844 1 95.25 372 MET B CA 1
ATOM 6512 C C . MET B 1 372 ? -5.598 -16.516 10.344 1 95.25 372 MET B C 1
ATOM 6514 O O . MET B 1 372 ? -4.727 -17.234 9.852 1 95.25 372 MET B O 1
ATOM 6518 N N . SER B 1 373 ? -6.223 -15.617 9.625 1 94.81 373 SER B N 1
ATOM 6519 C CA . SER B 1 373 ? -6.039 -15.523 8.18 1 94.81 373 SER B CA 1
ATOM 6520 C C . SER B 1 373 ? -4.652 -14.984 7.836 1 94.81 373 SER B C 1
ATOM 6522 O O . SER B 1 373 ? -4.035 -14.281 8.641 1 94.81 373 SER B O 1
ATOM 6524 N N . LEU B 1 374 ? -4.176 -15.383 6.691 1 93.5 374 LEU B N 1
ATOM 6525 C CA . LEU B 1 374 ? -2.914 -14.844 6.195 1 93.5 374 LEU B CA 1
ATOM 6526 C C . LEU B 1 374 ? -3.066 -13.383 5.801 1 93.5 374 LEU B C 1
ATOM 6528 O O . LEU B 1 374 ? -3.945 -13.039 5.008 1 93.5 374 LEU B O 1
ATOM 6532 N N . THR B 1 375 ? -2.24 -12.578 6.391 1 93.62 375 THR B N 1
ATOM 6533 C CA . THR B 1 375 ? -2.246 -11.164 6.035 1 93.62 375 THR B CA 1
ATOM 6534 C C . THR B 1 375 ? -1.667 -10.953 4.641 1 93.62 375 THR B C 1
ATOM 6536 O O . THR B 1 375 ? -1.034 -11.852 4.086 1 93.62 375 THR B O 1
ATOM 6539 N N . ALA B 1 376 ? -1.885 -9.781 4.051 1 93.38 376 ALA B N 1
ATOM 6540 C CA . ALA B 1 376 ? -1.333 -9.438 2.742 1 93.38 376 ALA B CA 1
ATOM 6541 C C . ALA B 1 376 ? 0.193 -9.453 2.77 1 93.38 376 ALA B C 1
ATOM 6543 O O . ALA B 1 376 ? 0.833 -9.93 1.828 1 93.38 376 ALA B O 1
ATOM 6544 N N . GLY B 1 377 ? 0.723 -8.977 3.891 1 93.12 377 GLY B N 1
ATOM 6545 C CA . GLY B 1 377 ? 2.17 -8.977 4.043 1 93.12 377 GLY B CA 1
ATOM 6546 C C . GLY B 1 377 ? 2.762 -10.375 4.094 1 93.12 377 GLY B C 1
ATOM 6547 O O . GLY B 1 377 ? 3.783 -10.641 3.457 1 93.12 377 GLY B O 1
ATOM 6548 N N . ALA B 1 378 ? 2.105 -11.164 4.727 1 94.56 378 ALA B N 1
ATOM 6549 C CA . ALA B 1 378 ? 2.574 -12.539 4.844 1 94.56 378 ALA B CA 1
ATOM 6550 C C . ALA B 1 378 ? 2.525 -13.258 3.498 1 94.56 378 ALA B C 1
ATOM 6552 O O . ALA B 1 378 ? 3.42 -14.039 3.172 1 94.56 378 ALA B O 1
ATOM 6553 N N . LYS B 1 379 ? 1.479 -13.023 2.752 1 95.69 379 LYS B N 1
ATOM 6554 C CA . LYS B 1 379 ? 1.353 -13.625 1.427 1 95.69 379 LYS B CA 1
ATOM 6555 C C . LYS B 1 379 ? 2.475 -13.156 0.503 1 95.69 379 LYS B C 1
ATOM 6557 O O . LYS B 1 379 ? 3.037 -13.961 -0.249 1 95.69 379 LYS B O 1
ATOM 6562 N N . HIS B 1 380 ? 2.791 -11.914 0.635 1 95.25 380 HIS B N 1
ATOM 6563 C CA . HIS B 1 380 ? 3.877 -11.367 -0.169 1 95.25 380 HIS B CA 1
ATOM 6564 C C . HIS B 1 380 ? 5.211 -12.008 0.195 1 95.25 380 HIS B C 1
ATOM 6566 O O . HIS B 1 380 ? 6 -12.359 -0.688 1 95.25 380 HIS B O 1
ATOM 6572 N N . GLU B 1 381 ? 5.43 -12.125 1.486 1 96.38 381 GLU B N 1
ATOM 6573 C CA . GLU B 1 381 ? 6.66 -12.75 1.953 1 96.38 381 GLU B CA 1
ATOM 6574 C C . GLU B 1 381 ? 6.742 -14.211 1.508 1 96.38 381 GLU B C 1
ATOM 6576 O O . GLU B 1 381 ? 7.812 -14.695 1.138 1 96.38 381 GLU B O 1
ATOM 6581 N N . LEU B 1 382 ? 5.605 -14.836 1.55 1 97.06 382 LEU B N 1
ATOM 6582 C CA . LEU B 1 382 ? 5.539 -16.234 1.144 1 97.06 382 LEU B CA 1
ATOM 6583 C C . LEU B 1 382 ? 5.867 -16.391 -0.338 1 97.06 382 LEU B C 1
ATOM 6585 O O . LEU B 1 382 ? 6.668 -17.234 -0.717 1 97.06 382 LEU B O 1
ATOM 6589 N N . ARG B 1 383 ? 5.277 -15.57 -1.138 1 96.38 383 ARG B N 1
ATOM 6590 C CA . ARG B 1 383 ? 5.539 -15.609 -2.572 1 96.38 383 ARG B CA 1
ATOM 6591 C C . ARG B 1 383 ? 7.008 -15.328 -2.869 1 96.38 383 ARG B C 1
ATOM 6593 O O . ARG B 1 383 ? 7.621 -16.016 -3.695 1 96.38 383 ARG B O 1
ATOM 6600 N N . SER B 1 384 ? 7.543 -14.414 -2.135 1 96.88 384 SER B N 1
ATOM 6601 C CA . SER B 1 384 ? 8.945 -14.055 -2.287 1 96.88 384 SER B CA 1
ATOM 6602 C C . SER B 1 384 ? 9.859 -15.219 -1.896 1 96.88 384 SER B C 1
ATOM 6604 O O . SER B 1 384 ? 10.852 -15.484 -2.572 1 96.88 384 SER B O 1
ATOM 6606 N N . LEU B 1 385 ? 9.531 -15.859 -0.866 1 98.38 385 LEU B N 1
ATOM 6607 C CA . LEU B 1 385 ? 10.312 -17 -0.392 1 98.38 385 LEU B CA 1
ATOM 6608 C C . LEU B 1 385 ? 10.266 -18.141 -1.393 1 98.38 385 LEU B C 1
ATOM 6610 O O . LEU B 1 385 ? 11.289 -18.766 -1.675 1 98.38 385 LEU B O 1
ATOM 6614 N N . LEU B 1 386 ? 9.109 -18.359 -1.981 1 98.06 386 LEU B N 1
ATOM 6615 C CA . LEU B 1 386 ? 8.93 -19.453 -2.934 1 98.06 386 LEU B CA 1
ATOM 6616 C C . LEU B 1 386 ? 9.836 -19.266 -4.145 1 98.06 386 LEU B C 1
ATOM 6618 O O . LEU B 1 386 ? 10.57 -20.188 -4.523 1 98.06 386 LEU B O 1
ATOM 6622 N N . VAL B 1 387 ? 9.828 -18.125 -4.691 1 96.94 387 VAL B N 1
ATOM 6623 C CA . VAL B 1 387 ? 10.602 -17.875 -5.906 1 96.94 387 VAL B CA 1
ATOM 6624 C C . VAL B 1 387 ? 12.094 -17.938 -5.594 1 96.94 387 VAL B C 1
ATOM 6626 O O . VAL B 1 387 ? 12.883 -18.438 -6.395 1 96.94 387 VAL B O 1
ATOM 6629 N N . THR B 1 388 ? 12.469 -17.438 -4.441 1 97.81 388 THR B N 1
ATOM 6630 C CA . THR B 1 388 ? 13.867 -17.453 -4.039 1 97.81 388 THR B CA 1
ATOM 6631 C C . THR B 1 388 ? 14.352 -18.891 -3.863 1 97.81 388 THR B C 1
ATOM 6633 O O . THR B 1 388 ? 15.453 -19.234 -4.285 1 97.81 388 THR B O 1
ATOM 6636 N N . LEU B 1 389 ? 13.531 -19.719 -3.285 1 98.12 389 LEU B N 1
ATOM 6637 C CA . LEU B 1 389 ? 13.875 -21.125 -3.109 1 98.12 389 LEU B CA 1
ATOM 6638 C C . LEU B 1 389 ? 14.055 -21.812 -4.457 1 98.12 389 LEU B C 1
ATOM 6640 O O . LEU B 1 389 ? 15.016 -22.562 -4.652 1 98.12 389 LEU B O 1
ATOM 6644 N N . VAL B 1 390 ? 13.188 -21.516 -5.379 1 97.31 390 VAL B N 1
ATOM 6645 C CA . VAL B 1 390 ? 13.25 -22.125 -6.703 1 97.31 390 VAL B CA 1
ATOM 6646 C C . VAL B 1 390 ? 14.516 -21.672 -7.422 1 97.31 390 VAL B C 1
ATOM 6648 O O . VAL B 1 390 ? 15.219 -22.5 -8.023 1 97.31 390 VAL B O 1
ATOM 6651 N N . MET B 1 391 ? 14.859 -20.422 -7.277 1 96.31 391 MET B N 1
ATOM 6652 C CA . MET B 1 391 ? 16.047 -19.875 -7.926 1 96.31 391 MET B CA 1
ATOM 6653 C C . MET B 1 391 ? 17.312 -20.531 -7.379 1 96.31 391 MET B C 1
ATOM 6655 O O . MET B 1 391 ? 18.297 -20.703 -8.109 1 96.31 391 MET B O 1
ATOM 6659 N N . LEU B 1 392 ? 17.219 -20.938 -6.156 1 95.56 392 LEU B N 1
ATOM 6660 C CA . LEU B 1 392 ? 18.406 -21.469 -5.5 1 95.56 392 LEU B CA 1
ATOM 6661 C C . LEU B 1 392 ? 18.391 -23 -5.508 1 95.56 392 LEU B C 1
ATOM 6663 O O . LEU B 1 392 ? 19.172 -23.625 -4.785 1 95.56 392 LEU B O 1
ATOM 6667 N N . GLY B 1 393 ? 17.469 -23.578 -6.188 1 93.38 393 GLY B N 1
ATOM 6668 C CA . GLY B 1 393 ? 17.469 -25.016 -6.418 1 93.38 393 GLY B CA 1
ATOM 6669 C C . GLY B 1 393 ? 16.672 -25.781 -5.375 1 93.38 393 GLY B C 1
ATOM 6670 O O . GLY B 1 393 ? 16.828 -27 -5.23 1 93.38 393 GLY B O 1
ATOM 6671 N N . GLY B 1 394 ? 15.883 -25.078 -4.582 1 95.06 394 GLY B N 1
ATOM 6672 C CA . GLY B 1 394 ? 15.062 -25.734 -3.578 1 95.06 394 GLY B CA 1
ATOM 6673 C C . GLY B 1 394 ? 13.625 -25.922 -4.016 1 95.06 394 GLY B C 1
ATOM 6674 O O . GLY B 1 394 ? 12.695 -25.5 -3.312 1 95.06 394 GLY B O 1
ATOM 6675 N N . GLU B 1 395 ? 13.43 -26.609 -5.086 1 94.12 395 GLU B N 1
ATOM 6676 C CA . GLU B 1 395 ? 12.094 -26.781 -5.656 1 94.12 395 GLU B CA 1
ATOM 6677 C C . GLU B 1 395 ? 11.227 -27.656 -4.766 1 94.12 395 GLU B C 1
ATOM 6679 O O . GLU B 1 395 ? 10.047 -27.375 -4.562 1 94.12 395 GLU B O 1
ATOM 6684 N N . GLU B 1 396 ? 11.789 -28.719 -4.262 1 93.94 396 GLU B N 1
ATOM 6685 C CA . GLU B 1 396 ? 11.031 -29.672 -3.451 1 93.94 396 GLU B CA 1
ATOM 6686 C C . GLU B 1 396 ? 10.461 -29 -2.205 1 93.94 396 GLU B C 1
ATOM 6688 O O . GLU B 1 396 ? 9.273 -29.156 -1.904 1 93.94 396 GLU B O 1
ATOM 6693 N N . ILE B 1 397 ? 11.352 -28.25 -1.56 1 97.44 397 ILE B N 1
ATOM 6694 C CA . ILE B 1 397 ? 10.898 -27.609 -0.332 1 97.44 397 ILE B CA 1
ATOM 6695 C C . ILE B 1 397 ? 9.906 -26.5 -0.668 1 97.44 397 ILE B C 1
ATOM 6697 O O . ILE B 1 397 ? 8.969 -26.25 0.094 1 97.44 397 ILE B O 1
ATOM 6701 N N . ALA B 1 398 ? 10.102 -25.797 -1.803 1 97.69 398 ALA B N 1
ATOM 6702 C CA . ALA B 1 398 ? 9.156 -24.781 -2.246 1 97.69 398 ALA B CA 1
ATOM 6703 C C . ALA B 1 398 ? 7.77 -25.391 -2.465 1 97.69 398 ALA B C 1
ATOM 6705 O O . ALA B 1 398 ? 6.762 -24.797 -2.061 1 97.69 398 ALA B O 1
ATOM 6706 N N . ARG B 1 399 ? 7.711 -26.547 -3.061 1 95.12 399 ARG B N 1
ATOM 6707 C CA . ARG B 1 399 ? 6.453 -27.25 -3.297 1 95.12 399 ARG B CA 1
ATOM 6708 C C . ARG B 1 399 ? 5.77 -27.609 -1.98 1 95.12 399 ARG B C 1
ATOM 6710 O O . ARG B 1 399 ? 4.562 -27.391 -1.823 1 95.12 399 ARG B O 1
ATOM 6717 N N . LYS B 1 400 ? 6.57 -28.125 -1.079 1 96.94 400 LYS B N 1
ATOM 6718 C CA . LYS B 1 400 ? 6.035 -28.5 0.228 1 96.94 400 LYS B CA 1
ATOM 6719 C C . LYS B 1 400 ? 5.504 -27.266 0.965 1 96.94 400 LYS B C 1
ATOM 6721 O O . LYS B 1 400 ? 4.445 -27.328 1.596 1 96.94 400 LYS B O 1
ATOM 6726 N N . LEU B 1 401 ? 6.246 -26.203 0.838 1 98.06 401 LEU B N 1
ATOM 6727 C CA . LEU B 1 401 ? 5.859 -24.953 1.508 1 98.06 401 LEU B CA 1
ATOM 6728 C C . LEU B 1 401 ? 4.547 -24.422 0.942 1 98.06 401 LEU B C 1
ATOM 6730 O O . LEU B 1 401 ? 3.641 -24.062 1.697 1 98.06 401 LEU B O 1
ATOM 6734 N N . GLN B 1 402 ? 4.477 -24.281 -0.392 1 97 402 GLN B N 1
ATOM 6735 C CA . GLN B 1 402 ? 3.25 -23.797 -1.01 1 97 402 GLN B CA 1
ATOM 6736 C C . GLN B 1 402 ? 2.055 -24.672 -0.645 1 97 402 GLN B C 1
ATOM 6738 O O . GLN B 1 402 ? 0.963 -24.156 -0.384 1 97 402 GLN B O 1
ATOM 6743 N N . PHE B 1 403 ? 2.279 -25.969 -0.608 1 95.19 403 PHE B N 1
ATOM 6744 C CA . PHE B 1 403 ? 1.222 -26.922 -0.255 1 95.19 403 PHE B CA 1
ATOM 6745 C C . PHE B 1 403 ? 0.744 -26.688 1.173 1 95.19 403 PHE B C 1
ATOM 6747 O O . PHE B 1 403 ? -0.46 -26.625 1.43 1 95.19 403 PHE B O 1
ATOM 6754 N N . ALA B 1 404 ? 1.682 -26.562 2.039 1 96.75 404 ALA B N 1
ATOM 6755 C CA . ALA B 1 404 ? 1.347 -26.312 3.441 1 96.75 404 ALA B CA 1
ATOM 6756 C C . ALA B 1 404 ? 0.586 -25 3.607 1 96.75 404 ALA B C 1
ATOM 6758 O O . ALA B 1 404 ? -0.411 -24.938 4.328 1 96.75 404 ALA B O 1
ATOM 6759 N N . GLY B 1 405 ? 1.082 -23.984 2.936 1 95.81 405 GLY B N 1
ATOM 6760 C CA . GLY B 1 405 ? 0.417 -22.688 3.012 1 95.81 405 GLY B CA 1
ATOM 6761 C C . GLY B 1 405 ? -0.986 -22.703 2.436 1 95.81 405 GLY B C 1
ATOM 6762 O O . GLY B 1 405 ? -1.906 -22.125 3.012 1 95.81 405 GLY B O 1
ATOM 6763 N N . GLU B 1 406 ? -1.133 -23.344 1.367 1 94.25 406 GLU B N 1
ATOM 6764 C CA . GLU B 1 406 ? -2.43 -23.453 0.706 1 94.25 406 GLU B CA 1
ATOM 6765 C C . GLU B 1 406 ? -3.441 -24.172 1.589 1 94.25 406 GLU B C 1
ATOM 6767 O O . GLU B 1 406 ? -4.586 -23.734 1.722 1 94.25 406 GLU B O 1
ATOM 6772 N N . ASN B 1 407 ? -3.041 -25.281 2.148 1 94.25 407 ASN B N 1
ATOM 6773 C CA . ASN B 1 407 ? -3.928 -26.062 3.004 1 94.25 407 ASN B CA 1
ATOM 6774 C C . ASN B 1 407 ? -4.348 -25.281 4.242 1 94.25 407 ASN B C 1
ATOM 6776 O O . ASN B 1 407 ? -5.504 -25.344 4.664 1 94.25 407 ASN B O 1
ATOM 6780 N N . PHE B 1 408 ? -3.41 -24.625 4.727 1 96.25 408 PHE B N 1
ATOM 6781 C CA . PHE B 1 408 ? -3.723 -23.797 5.891 1 96.25 408 PHE B CA 1
ATOM 6782 C C . PHE B 1 408 ? -4.746 -22.719 5.535 1 96.25 408 PHE B C 1
ATOM 6784 O O . PHE B 1 408 ? -5.762 -22.578 6.219 1 96.25 408 PHE B O 1
ATOM 6791 N N . GLN B 1 409 ? -4.492 -22 4.492 1 94.69 409 GLN B N 1
ATOM 6792 C CA . GLN B 1 409 ? -5.383 -20.922 4.082 1 94.69 409 GLN B CA 1
ATOM 6793 C C . GLN B 1 409 ? -6.77 -21.469 3.732 1 94.69 409 GLN B C 1
ATOM 6795 O O . GLN B 1 409 ? -7.785 -20.859 4.094 1 94.69 409 GLN B O 1
ATOM 6800 N N . LEU B 1 410 ? -6.812 -22.578 3.037 1 93.5 410 LEU B N 1
ATOM 6801 C CA . LEU B 1 410 ? -8.07 -23.188 2.646 1 93.5 410 LEU B CA 1
ATOM 6802 C C . LEU B 1 410 ? -8.883 -23.594 3.875 1 93.5 410 LEU B C 1
ATOM 6804 O O . LEU B 1 410 ? -10.086 -23.328 3.943 1 93.5 410 LEU B O 1
ATOM 6808 N N . SER B 1 411 ? -8.195 -24.234 4.773 1 95.06 411 SER B N 1
ATOM 6809 C CA . SER B 1 411 ? -8.867 -24.672 5.992 1 95.06 411 SER B CA 1
ATOM 6810 C C . SER B 1 411 ? -9.391 -23.484 6.797 1 95.06 411 SER B C 1
ATOM 6812 O O . SER B 1 411 ? -10.508 -23.531 7.32 1 95.06 411 SER B O 1
ATOM 6814 N N . GLN B 1 412 ? -8.617 -22.531 6.871 1 95.94 412 GLN B N 1
ATOM 6815 C CA . GLN B 1 412 ? -9.016 -21.344 7.613 1 95.94 412 GLN B CA 1
ATOM 6816 C C . GLN B 1 412 ? -10.211 -20.656 6.949 1 95.94 412 GLN B C 1
ATOM 6818 O O . GLN B 1 412 ? -11.172 -20.281 7.625 1 95.94 412 GLN B O 1
ATOM 6823 N N . MET B 1 413 ? -10.203 -20.516 5.699 1 94.75 413 MET B N 1
ATOM 6824 C CA . MET B 1 413 ? -11.289 -19.875 4.965 1 94.75 413 MET B CA 1
ATOM 6825 C C . MET B 1 413 ? -12.57 -20.703 5.059 1 94.75 413 MET B C 1
ATOM 6827 O O . MET B 1 413 ? -13.664 -20.156 5.188 1 94.75 413 MET B O 1
ATOM 6831 N N . ALA B 1 414 ? -12.344 -21.969 4.926 1 94.69 414 ALA B N 1
ATOM 6832 C CA . ALA B 1 414 ? -13.477 -22.891 5.035 1 94.69 414 ALA B CA 1
ATOM 6833 C C . ALA B 1 414 ? -14.117 -22.797 6.418 1 94.69 414 ALA B C 1
ATOM 6835 O O . ALA B 1 414 ? -15.344 -22.781 6.539 1 94.69 414 ALA B O 1
ATOM 6836 N N . ALA B 1 415 ? -13.289 -22.75 7.441 1 95.25 415 ALA B N 1
ATOM 6837 C CA . ALA B 1 415 ? -13.789 -22.641 8.812 1 95.25 415 ALA B CA 1
ATOM 6838 C C . ALA B 1 415 ? -14.578 -21.344 9 1 95.25 415 ALA B C 1
ATOM 6840 O O . ALA B 1 415 ? -15.656 -21.359 9.602 1 95.25 415 ALA B O 1
ATOM 6841 N N . VAL B 1 416 ? -14.094 -20.297 8.484 1 95.06 416 VAL B N 1
ATOM 6842 C CA . VAL B 1 416 ? -14.766 -19 8.617 1 95.06 416 VAL B CA 1
ATOM 6843 C C . VAL B 1 416 ? -16.094 -19.031 7.859 1 95.06 416 VAL B C 1
ATOM 6845 O O . VAL B 1 416 ? -17.109 -18.562 8.367 1 95.06 416 VAL B O 1
ATOM 6848 N N . LYS B 1 417 ? -16.094 -19.578 6.719 1 93.62 417 LYS B N 1
ATOM 6849 C CA . LYS B 1 417 ? -17.328 -19.688 5.938 1 93.62 417 LYS B CA 1
ATOM 6850 C C . LYS B 1 417 ? -18.375 -20.547 6.656 1 93.62 417 LYS B C 1
ATOM 6852 O O . LYS B 1 417 ? -19.562 -20.219 6.652 1 93.62 417 LYS B O 1
ATOM 6857 N N . LEU B 1 418 ? -17.891 -21.609 7.207 1 93.06 418 LEU B N 1
ATOM 6858 C CA . LEU B 1 418 ? -18.781 -22.5 7.965 1 93.06 418 LEU B CA 1
ATOM 6859 C C . LEU B 1 418 ? -19.438 -21.734 9.125 1 93.06 418 LEU B C 1
ATOM 6861 O O . LEU B 1 418 ? -20.641 -21.875 9.352 1 93.06 418 LEU B O 1
ATOM 6865 N N . THR B 1 419 ? -18.672 -20.953 9.82 1 92.19 419 THR B N 1
ATOM 6866 C CA . THR B 1 419 ? -19.219 -20.172 10.938 1 92.19 419 THR B CA 1
ATOM 6867 C C . THR B 1 419 ? -20.188 -19.109 10.438 1 92.19 419 THR B C 1
ATOM 6869 O O . THR B 1 419 ? -21.203 -18.844 11.086 1 92.19 419 THR B O 1
ATOM 6872 N N . GLU B 1 420 ? -19.859 -18.516 9.352 1 91.31 420 GLU B N 1
ATOM 6873 C CA . GLU B 1 420 ? -20.734 -17.484 8.789 1 91.31 420 GLU B CA 1
ATOM 6874 C C . GLU B 1 420 ? -22.078 -18.078 8.359 1 91.31 420 GLU B C 1
ATOM 6876 O O . GLU B 1 420 ? -23.109 -17.422 8.5 1 91.31 420 GLU B O 1
ATOM 6881 N N . ASP B 1 421 ? -22.016 -19.281 7.898 1 89.38 421 ASP B N 1
ATOM 6882 C CA . ASP B 1 421 ? -23.234 -19.938 7.43 1 89.38 421 ASP B CA 1
ATOM 6883 C C . ASP B 1 421 ? -24.062 -20.453 8.602 1 89.38 421 ASP B C 1
ATOM 6885 O O . ASP B 1 421 ? -25.281 -20.562 8.5 1 89.38 421 ASP B O 1
ATOM 6889 N N . THR B 1 422 ? -23.469 -20.75 9.719 1 88.62 422 THR B N 1
ATOM 6890 C CA . THR B 1 422 ? -24.156 -21.406 10.82 1 88.62 422 THR B CA 1
ATOM 6891 C C . THR B 1 422 ? -24.688 -20.359 11.812 1 88.62 422 THR B C 1
ATOM 6893 O O . THR B 1 422 ? -25.625 -20.625 12.562 1 88.62 422 THR B O 1
ATOM 6896 N N . ILE B 1 423 ? -24.141 -19.188 11.742 1 83.19 423 ILE B N 1
ATOM 6897 C CA . ILE B 1 423 ? -24.516 -18.156 12.703 1 83.19 423 ILE B CA 1
ATOM 6898 C C . ILE B 1 423 ? -26 -17.812 12.516 1 83.19 423 ILE B C 1
ATOM 6900 O O . ILE B 1 423 ? -26.766 -17.781 13.477 1 83.19 423 ILE B O 1
ATOM 6904 N N . PRO B 1 424 ? -26.391 -17.609 11.305 1 77.94 424 PRO B N 1
ATOM 6905 C CA . PRO B 1 424 ? -27.781 -17.203 11.141 1 77.94 424 PRO B CA 1
ATOM 6906 C C . PRO B 1 424 ? -28.75 -18.391 11.219 1 77.94 424 PRO B C 1
ATOM 6908 O O . PRO B 1 424 ? -29.969 -18.188 11.32 1 77.94 424 PRO B O 1
ATOM 6911 N N . THR B 1 425 ? -28.219 -19.578 11.172 1 78.25 425 THR B N 1
ATOM 6912 C CA . THR B 1 425 ? -29.125 -20.719 11.117 1 78.25 425 THR B CA 1
ATOM 6913 C C . THR B 1 425 ? -29.188 -21.422 12.469 1 78.25 425 THR B C 1
ATOM 6915 O O . THR B 1 425 ? -28.219 -21.422 13.227 1 78.25 425 THR B O 1
ATOM 6918 N N . ASP B 1 426 ? -30.391 -21.953 12.805 1 78.44 426 ASP B N 1
ATOM 6919 C CA . ASP B 1 426 ? -30.594 -22.688 14.047 1 78.44 426 ASP B CA 1
ATOM 6920 C C . ASP B 1 426 ? -30.469 -24.188 13.812 1 78.44 426 ASP B C 1
ATOM 6922 O O . ASP B 1 426 ? -30.688 -24.984 14.734 1 78.44 426 ASP B O 1
ATOM 6926 N N . ILE B 1 427 ? -30.203 -24.562 12.562 1 75.19 427 ILE B N 1
ATOM 6927 C CA . ILE B 1 427 ? -30.078 -25.969 12.242 1 75.19 427 ILE B CA 1
ATOM 6928 C C . ILE B 1 427 ? -28.609 -26.328 12.055 1 75.19 427 ILE B C 1
ATOM 6930 O O . ILE B 1 427 ? -27.906 -25.734 11.227 1 75.19 427 ILE B O 1
ATOM 6934 N N . LEU B 1 428 ? -28.141 -27.125 13.078 1 77.5 428 LEU B N 1
ATOM 6935 C CA . LEU B 1 428 ? -26.781 -27.625 12.945 1 77.5 428 LEU B CA 1
ATOM 6936 C C . LEU B 1 428 ? -26.766 -29.078 12.477 1 77.5 428 LEU B C 1
ATOM 6938 O O . LEU B 1 428 ? -27.406 -29.938 13.094 1 77.5 428 LEU B O 1
ATOM 6942 N N . SER B 1 429 ? -26.422 -29.234 11.141 1 77.56 429 SER B N 1
ATOM 6943 C CA . SER B 1 429 ? -26.281 -30.594 10.625 1 77.56 429 SER B CA 1
ATOM 6944 C C . SER B 1 429 ? -24.828 -31.047 10.641 1 77.56 429 SER B C 1
ATOM 6946 O O . SER B 1 429 ? -23.969 -30.406 10.039 1 77.56 429 SER B O 1
ATOM 6948 N N . GLU B 1 430 ? -24.578 -32.125 11.383 1 74.75 430 GLU B N 1
ATOM 6949 C CA . GLU B 1 430 ? -23.219 -32.656 11.469 1 74.75 430 GLU B CA 1
ATOM 6950 C C . GLU B 1 430 ? -22.688 -33.062 10.094 1 74.75 430 GLU B C 1
ATOM 6952 O O . GLU B 1 430 ? -21.484 -32.969 9.828 1 74.75 430 GLU B O 1
ATOM 6957 N N . GLN B 1 431 ? -23.594 -33.406 9.211 1 74.31 431 GLN B N 1
ATOM 6958 C CA . GLN B 1 431 ? -23.188 -33.875 7.895 1 74.31 431 GLN B CA 1
ATOM 6959 C C . GLN B 1 431 ? -22.922 -32.688 6.945 1 74.31 431 GLN B C 1
ATOM 6961 O O . GLN B 1 431 ? -21.969 -32.719 6.168 1 74.31 431 GLN B O 1
ATOM 6966 N N . ALA B 1 432 ? -23.641 -31.719 7.16 1 75.19 432 ALA B N 1
ATOM 6967 C CA . ALA B 1 432 ? -23.562 -30.609 6.215 1 75.19 432 ALA B CA 1
ATOM 6968 C C . ALA B 1 432 ? -22.516 -29.578 6.656 1 75.19 432 ALA B C 1
ATOM 6970 O O . ALA B 1 432 ? -21.859 -28.953 5.824 1 75.19 432 ALA B O 1
ATOM 6971 N N . HIS B 1 433 ? -22.375 -29.547 7.98 1 81.69 433 HIS B N 1
ATOM 6972 C CA . HIS B 1 433 ? -21.516 -28.5 8.508 1 81.69 433 HIS B CA 1
ATOM 6973 C C . HIS B 1 433 ? -20.219 -29.062 9.047 1 81.69 433 HIS B C 1
ATOM 6975 O O . HIS B 1 433 ? -19.953 -29 10.25 1 81.69 433 HIS B O 1
ATOM 6981 N N . ASN B 1 434 ? -19.469 -29.641 8.109 1 86.44 434 ASN B N 1
ATOM 6982 C CA . ASN B 1 434 ? -18.156 -30.188 8.438 1 86.44 434 ASN B CA 1
ATOM 6983 C C . ASN B 1 434 ? -17.047 -29.484 7.648 1 86.44 434 ASN B C 1
ATOM 6985 O O . ASN B 1 434 ? -17.281 -29 6.543 1 86.44 434 ASN B O 1
ATOM 6989 N N . LEU B 1 435 ? -15.984 -29.469 8.258 1 88.69 435 LEU B N 1
ATOM 6990 C CA . LEU B 1 435 ? -14.852 -28.734 7.699 1 88.69 435 LEU B CA 1
ATOM 6991 C C . LEU B 1 435 ? -14.43 -29.328 6.363 1 88.69 435 LEU B C 1
ATOM 6993 O O . LEU B 1 435 ? -14.125 -28.594 5.422 1 88.69 435 LEU B O 1
ATOM 6997 N N . GLU B 1 436 ? -14.461 -30.594 6.234 1 89.06 436 GLU B N 1
ATOM 6998 C CA . GLU B 1 436 ? -13.992 -31.281 5.035 1 89.06 436 GLU B CA 1
ATOM 6999 C C . GLU B 1 436 ? -14.852 -30.938 3.826 1 89.06 436 GLU B C 1
ATOM 7001 O O . GLU B 1 436 ? -14.336 -30.719 2.73 1 89.06 436 GLU B O 1
ATOM 7006 N N . GLN B 1 437 ? -16.109 -30.812 4.02 1 89.25 437 GLN B N 1
ATOM 7007 C CA . GLN B 1 437 ? -17.016 -30.484 2.928 1 89.25 437 GLN B CA 1
ATOM 7008 C C . GLN B 1 437 ? -16.797 -29.047 2.455 1 89.25 437 GLN B C 1
ATOM 7010 O O . GLN B 1 437 ? -16.812 -28.781 1.254 1 89.25 437 GLN B O 1
ATOM 7015 N N . TYR B 1 438 ? -16.594 -28.266 3.424 1 91.12 438 TYR B N 1
ATOM 7016 C CA . TYR B 1 438 ? -16.391 -26.875 3.076 1 91.12 438 TYR B CA 1
ATOM 7017 C C . TYR B 1 438 ? -15.047 -26.672 2.385 1 91.12 438 TYR B C 1
ATOM 7019 O O . TYR B 1 438 ? -14.922 -25.844 1.478 1 91.12 438 TYR B O 1
ATOM 7027 N N . VAL B 1 439 ? -14.102 -27.375 2.805 1 91.56 439 VAL B N 1
ATOM 7028 C CA . VAL B 1 439 ? -12.797 -27.312 2.164 1 91.56 439 VAL B CA 1
ATOM 7029 C C . VAL B 1 439 ? -12.906 -27.781 0.713 1 91.56 439 VAL B C 1
ATOM 7031 O O . VAL B 1 439 ? -12.328 -27.156 -0.187 1 91.56 439 VAL B O 1
ATOM 7034 N N . GLN B 1 440 ? -13.648 -28.781 0.497 1 88.69 440 GLN B N 1
ATOM 7035 C CA . GLN B 1 440 ? -13.82 -29.312 -0.854 1 88.69 440 GLN B CA 1
ATOM 7036 C C . GLN B 1 440 ? -14.586 -28.312 -1.733 1 88.69 440 GLN B C 1
ATOM 7038 O O . GLN B 1 440 ? -14.242 -28.141 -2.904 1 88.69 440 GLN B O 1
ATOM 7043 N N . LYS B 1 441 ? -15.508 -27.734 -1.168 1 87.19 441 LYS B N 1
ATOM 7044 C CA . LYS B 1 441 ? -16.281 -26.734 -1.904 1 87.19 441 LYS B CA 1
ATOM 7045 C C . LYS B 1 441 ? -15.398 -25.547 -2.293 1 87.19 441 LYS B C 1
ATOM 7047 O O . LYS B 1 441 ? -15.477 -25.047 -3.418 1 87.19 441 LYS B O 1
ATOM 7052 N N . LEU B 1 442 ? -14.602 -25.188 -1.362 1 87.62 442 LEU B N 1
ATOM 7053 C CA . LEU B 1 442 ? -13.734 -24.047 -1.609 1 87.62 442 LEU B CA 1
ATOM 7054 C C . LEU B 1 442 ? -12.648 -24.391 -2.621 1 87.62 442 LEU B C 1
ATOM 7056 O O . LEU B 1 442 ? -12.242 -23.547 -3.422 1 87.62 442 LEU B O 1
ATOM 7060 N N . ARG B 1 443 ? -12.164 -25.531 -2.568 1 86.06 443 ARG B N 1
ATOM 7061 C CA . ARG B 1 443 ? -11.141 -26 -3.504 1 86.06 443 ARG B CA 1
ATOM 7062 C C . ARG B 1 443 ? -11.641 -25.922 -4.941 1 86.06 443 ARG B C 1
ATOM 7064 O O . ARG B 1 443 ? -10.883 -25.594 -5.855 1 86.06 443 ARG B O 1
ATOM 7071 N N . ASN B 1 444 ? -12.852 -26.109 -5.121 1 83.12 444 ASN B N 1
ATOM 7072 C CA . ASN B 1 444 ? -13.438 -26.062 -6.453 1 83.12 444 ASN B CA 1
ATOM 7073 C C . ASN B 1 444 ? -13.578 -24.625 -6.957 1 83.12 444 ASN B C 1
ATOM 7075 O O . ASN B 1 444 ? -13.602 -24.391 -8.164 1 83.12 444 ASN B O 1
ATOM 7079 N N . GLU B 1 445 ? -13.508 -23.703 -6.059 1 81.12 445 GLU B N 1
ATOM 7080 C CA . GLU B 1 445 ? -13.648 -22.297 -6.422 1 81.12 445 GLU B CA 1
ATOM 7081 C C . GLU B 1 445 ? -12.297 -21.578 -6.438 1 81.12 445 GLU B C 1
ATOM 7083 O O . GLU B 1 445 ? -12.219 -20.391 -6.758 1 81.12 445 GLU B O 1
ATOM 7088 N N . LEU B 1 446 ? -11.312 -22.234 -6.191 1 76.06 446 LEU B N 1
ATOM 7089 C CA . LEU B 1 446 ? -9.984 -21.688 -5.934 1 76.06 446 LEU B CA 1
ATOM 7090 C C . LEU B 1 446 ? -9.492 -20.875 -7.121 1 76.06 446 LEU B C 1
ATOM 7092 O O . LEU B 1 446 ? -8.969 -19.766 -6.949 1 76.06 446 LEU B O 1
ATOM 7096 N N . PRO B 1 447 ? -9.672 -21.406 -8.367 1 68.44 447 PRO B N 1
ATOM 7097 C CA . PRO B 1 447 ? -9.109 -20.672 -9.5 1 68.44 447 PRO B CA 1
ATOM 7098 C C . PRO B 1 447 ? -9.695 -19.266 -9.641 1 68.44 447 PRO B C 1
ATOM 7100 O O . PRO B 1 447 ? -9.055 -18.391 -10.227 1 68.44 447 PRO B O 1
ATOM 7103 N N . ASN B 1 448 ? -10.703 -18.984 -8.922 1 69.25 448 ASN B N 1
ATOM 7104 C CA . ASN B 1 448 ? -11.391 -17.719 -9.078 1 69.25 448 ASN B CA 1
ATOM 7105 C C . ASN B 1 448 ? -11.141 -16.781 -7.895 1 69.25 448 ASN B C 1
ATOM 7107 O O . ASN B 1 448 ? -11.57 -15.633 -7.902 1 69.25 448 ASN B O 1
ATOM 7111 N N . LEU B 1 449 ? -10.398 -17.438 -7.051 1 73.31 449 LEU B N 1
ATOM 7112 C CA . LEU B 1 449 ? -10.25 -16.656 -5.836 1 73.31 449 LEU B CA 1
ATOM 7113 C C . LEU B 1 449 ? -8.938 -15.875 -5.844 1 73.31 449 LEU B C 1
ATOM 7115 O O . LEU B 1 449 ? -7.863 -16.484 -5.918 1 73.31 449 LEU B O 1
ATOM 7119 N N . ASP B 1 450 ? -8.992 -14.578 -5.801 1 79.69 450 ASP B N 1
ATOM 7120 C CA . ASP B 1 450 ? -7.848 -13.672 -5.805 1 79.69 450 ASP B CA 1
ATOM 7121 C C . ASP B 1 450 ? -7.012 -13.844 -4.539 1 79.69 450 ASP B C 1
ATOM 7123 O O . ASP B 1 450 ? -5.832 -13.484 -4.516 1 79.69 450 ASP B O 1
ATOM 7127 N N . SER B 1 451 ? -7.605 -14.516 -3.574 1 84.75 451 SER B N 1
ATOM 7128 C CA . SER B 1 451 ? -6.941 -14.648 -2.281 1 84.75 451 SER B CA 1
ATOM 7129 C C . SER B 1 451 ? -5.75 -15.594 -2.363 1 84.75 451 SER B C 1
ATOM 7131 O O . SER B 1 451 ? -4.871 -15.57 -1.5 1 84.75 451 SER B O 1
ATOM 7133 N N . PHE B 1 452 ? -5.742 -16.359 -3.441 1 88.19 452 PHE B N 1
ATOM 7134 C CA . PHE B 1 452 ? -4.664 -17.328 -3.582 1 88.19 452 PHE B CA 1
ATOM 7135 C C . PHE B 1 452 ? -3.697 -16.906 -4.684 1 88.19 452 PHE B C 1
ATOM 7137 O O . PHE B 1 452 ? -3.062 -17.75 -5.316 1 88.19 452 PHE B O 1
ATOM 7144 N N . SER B 1 453 ? -3.516 -15.633 -4.883 1 88.62 453 SER B N 1
ATOM 7145 C CA . SER B 1 453 ? -2.68 -15.102 -5.957 1 88.62 453 SER B CA 1
ATOM 7146 C C . SER B 1 453 ? -1.199 -15.234 -5.621 1 88.62 453 SER B C 1
ATOM 7148 O O . SER B 1 453 ? -0.342 -15.07 -6.492 1 88.62 453 SER B O 1
ATOM 7150 N N . TRP B 1 454 ? -0.914 -15.648 -4.352 1 92.25 454 TRP B N 1
ATOM 7151 C CA . TRP B 1 454 ? 0.481 -15.758 -3.936 1 92.25 454 TRP B CA 1
ATOM 7152 C C . TRP B 1 454 ? 1.084 -17.078 -4.414 1 92.25 454 TRP B C 1
ATOM 7154 O O . TRP B 1 454 ? 2.305 -17.25 -4.398 1 92.25 454 TRP B O 1
ATOM 7164 N N . ARG B 1 455 ? 0.3 -17.969 -4.98 1 93 455 ARG B N 1
ATOM 7165 C CA . ARG B 1 455 ? 0.757 -19.281 -5.395 1 93 455 ARG B CA 1
ATOM 7166 C C . ARG B 1 455 ? 1.35 -19.234 -6.801 1 93 455 ARG B C 1
ATOM 7168 O O . ARG B 1 455 ? 0.948 -18.422 -7.625 1 93 455 ARG B O 1
ATOM 7175 N N . TYR B 1 456 ? 2.266 -20.109 -6.965 1 94.12 456 TYR B N 1
ATOM 7176 C CA . TYR B 1 456 ? 2.785 -20.312 -8.312 1 94.12 456 TYR B CA 1
ATOM 7177 C C . TYR B 1 456 ? 2.133 -21.531 -8.961 1 94.12 456 TYR B C 1
ATOM 7179 O O . TYR B 1 456 ? 1.975 -22.578 -8.328 1 94.12 456 TYR B O 1
ATOM 7187 N N . LYS B 1 457 ? 1.81 -21.453 -10.227 1 91.06 457 LYS B N 1
ATOM 7188 C CA . LYS B 1 457 ? 1.044 -22.469 -10.945 1 91.06 457 LYS B CA 1
ATOM 7189 C C . LYS B 1 457 ? 1.829 -23.766 -11.055 1 91.06 457 LYS B C 1
ATOM 7191 O O . LYS B 1 457 ? 1.243 -24.859 -11.078 1 91.06 457 LYS B O 1
ATOM 7196 N N . VAL B 1 458 ? 3.105 -23.656 -11.086 1 92.19 458 VAL B N 1
ATOM 7197 C CA . VAL B 1 458 ? 3.951 -24.828 -11.281 1 92.19 458 VAL B CA 1
ATOM 7198 C C . VAL B 1 458 ? 3.857 -25.75 -10.062 1 92.19 458 VAL B C 1
ATOM 7200 O O . VAL B 1 458 ? 4.113 -26.953 -10.164 1 92.19 458 VAL B O 1
ATOM 7203 N N . PHE B 1 459 ? 3.398 -25.188 -8.914 1 90.75 459 PHE B N 1
ATOM 7204 C CA . PHE B 1 459 ? 3.379 -25.984 -7.688 1 90.75 459 PHE B CA 1
ATOM 7205 C C . PHE B 1 459 ? 1.951 -26.359 -7.309 1 90.75 459 PHE B C 1
ATOM 7207 O O . PHE B 1 459 ? 1.713 -26.906 -6.23 1 90.75 459 PHE B O 1
ATOM 7214 N N . ILE B 1 460 ? 1.008 -26.078 -8.133 1 84.75 460 ILE B N 1
ATOM 7215 C CA . ILE B 1 460 ? -0.381 -26.391 -7.824 1 84.75 460 ILE B CA 1
ATOM 7216 C C . ILE B 1 460 ? -0.617 -27.891 -8.016 1 84.75 460 ILE B C 1
ATOM 7218 O O . ILE B 1 460 ? -0.196 -28.469 -9.023 1 84.75 460 ILE B O 1
ATOM 7222 N N . SER B 1 461 ? -1.086 -28.438 -6.93 1 76.5 461 SER B N 1
ATOM 7223 C CA . SER B 1 461 ? -1.378 -29.875 -6.996 1 76.5 461 SER B CA 1
ATOM 7224 C C . SER B 1 461 ? -2.684 -30.125 -7.742 1 76.5 461 SER B C 1
ATOM 7226 O O . SER B 1 461 ? -3.639 -29.359 -7.617 1 76.5 461 SER B O 1
ATOM 7228 N N . PRO B 1 462 ? -2.611 -31.125 -8.695 1 67.94 462 PRO B N 1
ATOM 7229 C CA . PRO B 1 462 ? -3.85 -31.484 -9.391 1 67.94 462 PRO B CA 1
ATOM 7230 C C . PRO B 1 462 ? -4.895 -32.094 -8.453 1 67.94 462 PRO B C 1
ATOM 7232 O O . PRO B 1 462 ? -4.543 -32.656 -7.406 1 67.94 462 PRO B O 1
#

Secondary structure (DSSP, 8-state):
---TT---S-------HHHHHHHHHHHS-HHHHHHHHHHTT-HHHHHHHHHTTTS-HHHHHHHHHHHHHS-HHHHHHHHHHHTT-HHHHHHHHHHT-GGGHHHHHHHHHH-GGGHHHHHHH---HHHHHHHHHHHHHHHHHTT-HHHHHHHHHHTT-HHHHHHHHHHTT-HHHHHHHHHHTT--HHHHHHHHHHHHHHHHHHT-HHHHHHHHHHTS--HHHHHHHHHHTT-HHHHHHHHHHTT-HHHHHHHHHHHHHHHHHHHHHHHHHHHHHHHHHHHHHHHHHHHHHHHHHHHHHHHHHHTS-SSSTTGGGGGGGGS-----------------SHHHHHHHHHHHHGGG---TT-TTHHHHHHHHHHHTSPPHHHHHHHHHHHHHHHHTT-HHHHHHHHHHHHHHHHHHHHHHHHHHHHSS-S---TTTS-HHHHHHHHHHHGGG-GGGTTS-GGG---/---TT---S-------HHHHHHHHHHHS-HHHHHHHHHHTT-HHHHHHHHHTTTS-HHHHHHHHHHHHHS-HHHHHHHHHHHTT-HHHHHHHHHHT-GGGHHHHHHHHHH-GGGHHHHHHH---HHHHHHHHHHHHHHHHHTT-HHHHHHHHHHTT-HHHHHHHHHHTT-HHHHHHHHHHTT--HHHHHHHHHHHHHHHHHHT-HHHHHHHHHHTS--HHHHHHHHHHTT-HHHHHHHHHHTT-HHHHHHHHHHHHHHHHHHHHHHHHHHHHHHHHHHHHHHHHHHHHHHHHHHHHHHHHHHTS-SSSTTGGGGGGGGS-----------------SHHHHHHHHHHHHGGG---TT-TTHHHHHHHHHHHTSPPHHHHHHHHHHHHHHHHTT-HHHHHHHHHHHHHHHHHHHHHHHHHHHHSS-S---TTTS-HHHHHHHHHHHGGG-GGGTTS-GGG---

Foldseek 3Di:
DPPPDPPDDDPVPPDDPLRVLLVVVVVDPLVVVLLVQVQVVDLVSSVSSCVSHPHDCVPVVVVSVVLVPDDSLVSNLVSCVVVVVLLSNLLSQLVVDDVSLVVNLVSCLVPVVCLVVNLVSDDDLVSNLVSLLSNLVVCVVVVVLCVSLVSCVVSPVLVSNLVSCVSVLNLVSNLVSCVVVVPDLVVSLVSLVVSLVVCVVVVNLQVSLCSCVPNVVNLQSSLVSCLSNLVLLVSCVSCVVVPDPVSNVVSQVSLLVVLVVLLVVLVVLLVVLVVLLVVLLVVLVVLLVVVVVVVVVVVVLVVDDDPDPPDDVPPVVPPPNLPPPPPPDDPPPVPDDPVVVVVVVVCVVVLQDQDPPDSCNNVSSLVNLVVSAQDPVNLQSLLSSLVSCVVVPNNVSSLSSLVSVVSSNLLSVLSNVLSVVPVVPSDDDPVVRDSVVSSVVVVVCVVVDVSSVSDDPVSDDD/DPPPDPPDDDPVPPDDPLRVLLVVVVVDPLVVVLLVQVQVVDLVSSVSSCVSHPHDCVPVVVVSVVLVPDDSLVSNLVSCVVVVVLLSNLLSQLVVDDVCLVVNLVSCLVPVVCLVVNLVSDDDLVSNLVSLLSNLVVCVVVVVLCVSLVSCVVSPVLVSNLVSCVSVLNLVSNLVSCVVVVPDLVVSLVSLVVSLVVCVVVVNLQVSLCSCVPNVVNLQSSLVSCLSNLVLLVSCVSCVVVPDPVSNVVSQVSLLVVLVVLLVVLVVLLVVLVVLLVVLLVVLVVLLVVVVVVVVVVVVLVPDDDPDSPDDVPPVVPPPNLPPPPPPDDDPPPPDDPVVVVVVVVCVVVLQDQDPPDSCNNVSSLVNLVVSAQDPVNLQSLLSSLVSCVVVPNNVSSLSSLVSVVSSNLLSVLSNVLSVVPVVPSDDDPVVRDSVVSSVVVVVCVVVDVSSVSDDPVSDDD

pLDDT: mean 83.88, std 21.05, range [21.91, 98.62]

Organism: Populus trichocarpa (NCBI:txid3694)

Sequence (924 aa):
MELLGSSGPRRMSYPSAEEALKHLLWLSDSDAVFEAALGLYDLNLAAIVALNSQRDPKEFLPYLQELERMPSLIMSYNIDLRLHRFEKALRHIVSAGDAYYSDCMDLMNKNPQLFPLGLQLITDPAKKMQALEAWGDHLSDEKCFEDAATTFLCCSSLKNALKAYRACGNWSGVLSVAGLLKMEKNEIMQLAYDLCEELQALGKPRDAAKIALEYLGDVNSGINLLISGRDWEEALRVAFMHSQENLVLTVKNAALDCARTLISEYKEGLEKVGKYLARYLAVRQRRLLLAAKLQSEERSMNDLDDDTVSEASSNFSGMSAYTTGTRKGSASSVTSSVTSKARDMRRQRKRGKIRPGSADEELALVEHLKGMSLTAGAKHELRSLLVTLVMLGGEEIARKLQFAGENFQLSQMAAVKLTEDTIPTDILSEQAHNLEQYVQKLRNELPNLDSFSWRYKVFISPMELLGSSGPRRMSYPSAEEALKHLLWLSDSDAVFEAALGLYDLNLAAIVALNSQRDPKEFLPYLQELERMPSLIMSYNIDLRLHRFEKALRHIVSAGDAYYSDCMDLMNKNPQLFPLGLQLITDPAKKMQALEAWGDHLSDEKCFEDAATTFLCCSSLKNALKAYRACGNWSGVLSVAGLLKMEKNEIMQLAYDLCEELQALGKPRDAAKIALEYLGDVNSGINLLISGRDWEEALRVAFMHSQENLVLTVKNAALDCARTLISEYKEGLEKVGKYLARYLAVRQRRLLLAAKLQSEERSMNDLDDDTVSEASSNFSGMSAYTTGTRKGSASSVTSSVTSKARDMRRQRKRGKIRPGSADEELALVEHLKGMSLTAGAKHELRSLLVTLVMLGGEEIARKLQFAGENFQLSQMAAVKLTEDTIPTDILSEQAHNLEQYVQKLRNELPNLDSFSWRYKVFISP